Protein 1UHS (pdb70)

Secondary structure (DSSP, 8-state):
---------HHHHHHHHHHHHSS-SS--HHHHHHHHHHHT--HHHHHHHHHHHHHHHHHHH--------S--

Organism: Mus musculus (NCBI:txid10090)

Radius of gyration: 15.51 Å; Cα contacts (8 Å, |Δi|>4): 38; chains: 1; bounding box: 50×24×35 Å

Nearest PDB structures (foldseek):
  1uhs-assembly1_A  TM=8.152E-01  e=8.524E-10  Mus musculus
  2hi3-assembly1_A  TM=7.209E-01  e=2.298E-08  Mus musculus
  2lkx-assembly1_A  TM=7.425E-01  e=1.196E-03  Homo sapiens
  1x2m-assembly1_A  TM=6.448E-01  e=2.809E-03  Mus musculus
  1x2n-assembly1_A  TM=7.909E-01  e=9.095E-02  Homo sapiens

Sequence (72 aa):
GSEGAATMTEDQVEILEYNFNKVNKHPDPTTLCLIAAEAGLTEEQTQKWFKQRLAEWRRSEGLPSECRSVTDGSEGAATMTEDQVEILEYNFNKVNKHPDPTTLCLIAAEAGLTEEQTQKWFKQRLAEWRRSEGLPSECRSVTDGSEGAATMTEDQVEILEYNFNKVNKHPDPTTLCLIAAEAGLTEEQTQKWFKQRLAEWRRSEGLPSECRSVTDGSEGAATMTEDQVEILEYNFNKVNKHPDPTTLCLIAAEAGLTEEQTQKWFKQRLAEWRRSEGLPSECRSVTDGSEGAATMTEDQVEILEYNFNKVNKHPDPTTLCLIAAEAGLTEEQTQKWFKQRLAEWRRSEGLPSECRSVTDGSEGAATMTEDQVEILEYNFNKVNKHPDPTTLCLIAAEAGLTEEQTQKWFKQRLAEWRRSEGLPSECRSVTDGSEGAATMTEDQVEILEYNFNKVNKHPDPTTLCLIAAEAGLTEEQTQKWFKQRLAEWRRSEGLPSECRSVTDGSEGAATMTEDQVEILEYNFNKVNKHPDPTTLCLIAAEAGLTEEQTQKWFKQRLAEWRRSEGLPSECRSVTDGSEGAATMTEDQVEILEYNFNKVNKHPDPTTLCLIAAEAGLTEEQTQKWFKQRLAEWRRSEGLPSECRSVTDGSEGAATMTEDQVEILEYNFNKVNKHPDPTTLCLIAAEAGLTEEQTQKWFKQRLAEWRRSEGLPSECRSVTDGSEGAATMTEDQVEILEYNFNKVNKHPDPTTLCLIAAEAGLTEEQTQKWFKQRLAEWRRSEGLPSECRSVTDGSEGAATMTEDQVEILEYNFNKVNKHPDPTTLCLIAAEAGLTEEQTQKWFKQRLAEWRRSEGLPSECRSVTDGSEGAATMTEDQVEILEYNFNKVNKHPDPTTLCLIAAEAGLTEEQTQKWFKQRLAEWRRSEGLPSECRSVTDGSEGAATMTEDQVEILEYNFNKVNKHPDPTTLCLIAAEAGLTEEQTQKWFKQRLAEWRRSEGLPSECRSVTDGSEGAATMTEDQVEILEYNFNKVNKHPDPTTLCLIAAEAGLTEEQTQKWFKQRLAEWRRSEGLPSECRSVTDGSEGAATMTEDQVEILEYNFNKVNKHPDPTTLCLIAAEAGLTEEQTQKWFKQRLAEWRRSEGLPSECRSVTDGSEGAATMTEDQVEILEYNFNKVNKHPDPTTLCLIAAEAGLTEEQTQKWFKQRLAEWRRSEGLPSECRSVTDGSEGAATMTEDQVEILEYNFNKVNKHPDPTTLCLIAAEAGLTEEQTQKWFKQRLAEWRRSEGLPSECRSVTDGSEGAATMTEDQVEILEYNFNKVNKHPDPTTLCLIAAEAGLTEEQTQKWFKQRLAEWRRSEGLPSECRSVTDGSEGAATMTEDQVEILEYNFNKVNKHPDPTTLCLIAAEAGLTEEQTQKWFKQRLAEWRRSEGLPSECRSVTD

CATH classification: 1.10.10.60

Solvent-accessible surface area: 6135 Å² total; per-residue (Å²): 140,122,147,87,76,93,129,73,80,116,99,32,44,105,47,0,68,127,17,7,92,131,69,48,59,138,18,74,100,100,38,11,60,118,2,6,87,118,22,57,25,81,72,123,83,0,99,110,28,7,144,125,106,11,68,125,63,100,211,97,122,46,103,124,88,189,86,232,60,162,127,162

Foldseek 3Di:
DDDDDDPADPLLCVLLVCCCPVPHLDDDLVVLCVSCVRSVHHSVVSVVVSVVVVVVVCVVVDDDDDDDDPPD

Structure (mmCIF, N/CA/C/O backbone):
data_1UHS
#
_entry.id   1UHS
#
loop_
_atom_site.group_PDB
_atom_site.id
_atom_site.type_symbol
_atom_site.label_atom_id
_atom_site.label_alt_id
_atom_site.label_comp_id
_atom_site.label_asym_id
_atom_site.label_entity_id
_atom_site.label_seq_id
_atom_site.pdbx_PDB_ins_code
_atom_site.Cartn_x
_atom_site.Cartn_y
_atom_site.Cartn_z
_atom_site.occupancy
_atom_site.B_iso_or_equiv
_atom_site.auth_seq_id
_atom_site.auth_comp_id
_atom_site.auth_asym_id
_atom_site.auth_atom_id
_atom_site.pdbx_PDB_model_num
ATOM 1 N N . GLY A 1 1 ? -21.015 -14.773 -11.040 1.00 0.00 1 GLY A N 1
ATOM 2 C CA . GLY A 1 1 ? -21.496 -15.262 -9.719 1.00 0.00 1 GLY A CA 1
ATOM 3 C C . GLY A 1 1 ? -20.795 -14.582 -8.559 1.00 0.00 1 GLY A C 1
ATOM 4 O O . GLY A 1 1 ? -21.319 -13.629 -7.982 1.00 0.00 1 GLY A O 1
ATOM 10 N N . SER A 1 2 ? -19.609 -15.074 -8.217 1.00 0.00 2 SER A N 1
ATOM 11 C CA . SER A 1 2 ? -18.835 -14.507 -7.118 1.00 0.00 2 SER A CA 1
ATOM 12 C C . SER A 1 2 ? -17.512 -13.939 -7.621 1.00 0.00 2 SER A C 1
ATOM 13 O O . SER A 1 2 ? -16.661 -14.672 -8.124 1.00 0.00 2 SER A O 1
ATOM 21 N N . GLU A 1 3 ? -17.347 -12.627 -7.483 1.00 0.00 3 GLU A N 1
ATOM 22 C CA . GLU A 1 3 ? -16.128 -11.961 -7.924 1.00 0.00 3 GLU A CA 1
ATOM 23 C C . GLU A 1 3 ? -15.151 -11.789 -6.765 1.00 0.00 3 GLU A C 1
ATOM 24 O O . GLU A 1 3 ? -13.969 -12.113 -6.883 1.00 0.00 3 GLU A O 1
ATOM 36 N N . GLY A 1 4 ? -15.651 -11.278 -5.645 1.00 0.00 4 GLY A N 1
ATOM 37 C CA . GLY A 1 4 ? -14.809 -11.073 -4.482 1.00 0.00 4 GLY A CA 1
ATOM 38 C C . GLY A 1 4 ? -13.911 -9.859 -4.624 1.00 0.00 4 GLY A C 1
ATOM 39 O O . GLY A 1 4 ? -12.776 -9.861 -4.150 1.00 0.00 4 GLY A O 1
ATOM 43 N N . ALA A 1 5 ? -14.422 -8.822 -5.278 1.00 0.00 5 ALA A N 1
ATOM 44 C CA . ALA A 1 5 ? -13.659 -7.596 -5.482 1.00 0.00 5 ALA A CA 1
ATOM 45 C C . ALA A 1 5 ? -14.258 -6.439 -4.690 1.00 0.00 5 ALA A C 1
ATOM 46 O O . ALA A 1 5 ? -15.439 -6.124 -4.829 1.00 0.00 5 ALA A O 1
ATOM 53 N N . ALA A 1 6 ? -13.434 -5.809 -3.859 1.00 0.00 6 ALA A N 1
ATOM 54 C CA . ALA A 1 6 ? -13.881 -4.687 -3.043 1.00 0.00 6 ALA A CA 1
ATOM 55 C C . ALA A 1 6 ? -13.060 -3.435 -3.335 1.00 0.00 6 ALA A C 1
ATOM 56 O O . ALA A 1 6 ? -11.847 -3.508 -3.534 1.00 0.00 6 ALA A O 1
ATOM 63 N N . THR A 1 7 ? -13.728 -2.287 -3.357 1.00 0.00 7 THR A N 1
ATOM 64 C CA . THR A 1 7 ? -13.060 -1.018 -3.622 1.00 0.00 7 THR A CA 1
ATOM 65 C C . THR A 1 7 ? -12.742 -0.288 -2.323 1.00 0.00 7 THR A C 1
ATOM 66 O O . THR A 1 7 ? -13.522 -0.325 -1.371 1.00 0.00 7 THR A O 1
ATOM 77 N N . MET A 1 8 ? -11.592 0.377 -2.289 1.00 0.00 8 MET A N 1
ATOM 78 C CA . MET A 1 8 ? -11.170 1.117 -1.107 1.00 0.00 8 MET A CA 1
ATOM 79 C C . MET A 1 8 ? -11.753 2.526 -1.109 1.00 0.00 8 MET A C 1
ATOM 80 O O . MET A 1 8 ? -12.388 2.945 -2.077 1.00 0.00 8 MET A O 1
ATOM 94 N N . THR A 1 9 ? -11.533 3.255 -0.019 1.00 0.00 9 THR A N 1
ATOM 95 C CA . THR A 1 9 ? -12.037 4.619 0.104 1.00 0.00 9 THR A CA 1
ATOM 96 C C . THR A 1 9 ? -10.909 5.585 0.453 1.00 0.00 9 THR A C 1
ATOM 97 O O . THR A 1 9 ? -9.761 5.177 0.630 1.00 0.00 9 THR A O 1
ATOM 108 N N . GLU A 1 10 ? -11.244 6.867 0.548 1.00 0.00 10 GLU A N 1
ATOM 109 C CA . GLU A 1 10 ? -10.261 7.892 0.875 1.00 0.00 10 GLU A CA 1
ATOM 110 C C . GLU A 1 10 ? -9.774 7.745 2.314 1.00 0.00 10 GLU A C 1
ATOM 111 O O . GLU A 1 10 ? -8.630 8.069 2.629 1.00 0.00 10 GLU A O 1
ATOM 123 N N . ASP A 1 11 ? -10.652 7.254 3.183 1.00 0.00 11 ASP A N 1
ATOM 124 C CA . ASP A 1 11 ? -10.311 7.065 4.589 1.00 0.00 11 ASP A CA 1
ATOM 125 C C . ASP A 1 11 ? -9.182 6.049 4.742 1.00 0.00 11 ASP A C 1
ATOM 126 O O . ASP A 1 11 ? -8.262 6.245 5.536 1.00 0.00 11 ASP A O 1
ATOM 135 N N . GLN A 1 12 ? -9.262 4.964 3.979 1.00 0.00 12 GLN A N 1
ATOM 136 C CA . GLN A 1 12 ? -8.247 3.918 4.030 1.00 0.00 12 GLN A CA 1
ATOM 137 C C . GLN A 1 12 ? -6.937 4.399 3.412 1.00 0.00 12 GLN A C 1
ATOM 138 O O . GLN A 1 12 ? -5.854 4.079 3.901 1.00 0.00 12 GLN A O 1
ATOM 152 N N . VAL A 1 13 ? -7.047 5.168 2.334 1.00 0.00 13 VAL A N 1
ATOM 153 C CA . VAL A 1 13 ? -5.873 5.693 1.648 1.00 0.00 13 VAL A CA 1
ATOM 154 C C . VAL A 1 13 ? -5.163 6.747 2.493 1.00 0.00 13 VAL A C 1
ATOM 155 O O . VAL A 1 13 ? -3.957 6.948 2.365 1.00 0.00 13 VAL A O 1
ATOM 168 N N . GLU A 1 14 ? -5.921 7.418 3.356 1.00 0.00 14 GLU A N 1
ATOM 169 C CA . GLU A 1 14 ? -5.362 8.452 4.220 1.00 0.00 14 GLU A CA 1
ATOM 170 C C . GLU A 1 14 ? -4.610 7.836 5.395 1.00 0.00 14 GLU A C 1
ATOM 171 O O . GLU A 1 14 ? -3.640 8.408 5.892 1.00 0.00 14 GLU A O 1
ATOM 183 N N . ILE A 1 15 ? -5.066 6.668 5.837 1.00 0.00 15 ILE A N 1
ATOM 184 C CA . ILE A 1 15 ? -4.437 5.977 6.957 1.00 0.00 15 ILE A CA 1
ATOM 185 C C . ILE A 1 15 ? -3.303 5.073 6.480 1.00 0.00 15 ILE A C 1
ATOM 186 O O . ILE A 1 15 ? -2.233 5.031 7.087 1.00 0.00 15 ILE A O 1
ATOM 202 N N . LEU A 1 16 ? -3.547 4.350 5.392 1.00 0.00 16 LEU A N 1
ATOM 203 C CA . LEU A 1 16 ? -2.546 3.446 4.837 1.00 0.00 16 LEU A CA 1
ATOM 204 C C . LEU A 1 16 ? -1.298 4.209 4.406 1.00 0.00 16 LEU A C 1
ATOM 205 O O . LEU A 1 16 ? -0.192 3.670 4.426 1.00 0.00 16 LEU A O 1
ATOM 221 N N . GLU A 1 17 ? -1.483 5.465 4.016 1.00 0.00 17 GLU A N 1
ATOM 222 C CA . GLU A 1 17 ? -0.371 6.301 3.579 1.00 0.00 17 GLU A CA 1
ATOM 223 C C . GLU A 1 17 ? 0.429 6.809 4.774 1.00 0.00 17 GLU A C 1
ATOM 224 O O . GLU A 1 17 ? 1.653 6.930 4.709 1.00 0.00 17 GLU A O 1
ATOM 236 N N . TYR A 1 18 ? -0.269 7.105 5.866 1.00 0.00 18 TYR A N 1
ATOM 237 C CA . TYR A 1 18 ? 0.377 7.600 7.076 1.00 0.00 18 TYR A CA 1
ATOM 238 C C . TYR A 1 18 ? 1.279 6.532 7.685 1.00 0.00 18 TYR A C 1
ATOM 239 O O . TYR A 1 18 ? 2.274 6.846 8.339 1.00 0.00 18 TYR A O 1
ATOM 257 N N . ASN A 1 19 ? 0.927 5.268 7.467 1.00 0.00 19 ASN A N 1
ATOM 258 C CA . ASN A 1 19 ? 1.707 4.155 7.995 1.00 0.00 19 ASN A CA 1
ATOM 259 C C . ASN A 1 19 ? 2.695 3.636 6.953 1.00 0.00 19 ASN A C 1
ATOM 260 O O . ASN A 1 19 ? 3.077 2.466 6.977 1.00 0.00 19 ASN A O 1
ATOM 271 N N . PHE A 1 20 ? 3.104 4.511 6.040 1.00 0.00 20 PHE A N 1
ATOM 272 C CA . PHE A 1 20 ? 4.046 4.138 4.992 1.00 0.00 20 PHE A CA 1
ATOM 273 C C . PHE A 1 20 ? 5.222 5.110 4.942 1.00 0.00 20 PHE A C 1
ATOM 274 O O . PHE A 1 20 ? 6.367 4.702 4.743 1.00 0.00 20 PHE A O 1
ATOM 291 N N . ASN A 1 21 ? 4.934 6.395 5.120 1.00 0.00 21 ASN A N 1
ATOM 292 C CA . ASN A 1 21 ? 5.970 7.422 5.091 1.00 0.00 21 ASN A CA 1
ATOM 293 C C . ASN A 1 21 ? 6.306 7.906 6.498 1.00 0.00 21 ASN A C 1
ATOM 294 O O . ASN A 1 21 ? 7.433 8.322 6.767 1.00 0.00 21 ASN A O 1
ATOM 305 N N . LYS A 1 22 ? 5.322 7.854 7.391 1.00 0.00 22 LYS A N 1
ATOM 306 C CA . LYS A 1 22 ? 5.519 8.293 8.769 1.00 0.00 22 LYS A CA 1
ATOM 307 C C . LYS A 1 22 ? 5.668 7.103 9.713 1.00 0.00 22 LYS A C 1
ATOM 308 O O . LYS A 1 22 ? 5.353 7.200 10.899 1.00 0.00 22 LYS A O 1
ATOM 327 N N . VAL A 1 23 ? 6.152 5.984 9.183 1.00 0.00 23 VAL A N 1
ATOM 328 C CA . VAL A 1 23 ? 6.342 4.782 9.987 1.00 0.00 23 VAL A CA 1
ATOM 329 C C . VAL A 1 23 ? 7.414 3.880 9.383 1.00 0.00 23 VAL A C 1
ATOM 330 O O . VAL A 1 23 ? 8.509 3.750 9.930 1.00 0.00 23 VAL A O 1
ATOM 343 N N . ASN A 1 24 ? 7.093 3.257 8.253 1.00 0.00 24 ASN A N 1
ATOM 344 C CA . ASN A 1 24 ? 8.030 2.367 7.578 1.00 0.00 24 ASN A CA 1
ATOM 345 C C . ASN A 1 24 ? 7.431 1.830 6.282 1.00 0.00 24 ASN A C 1
ATOM 346 O O . ASN A 1 24 ? 6.320 2.196 5.902 1.00 0.00 24 ASN A O 1
ATOM 357 N N . LYS A 1 25 ? 8.177 0.959 5.608 1.00 0.00 25 LYS A N 1
ATOM 358 C CA . LYS A 1 25 ? 7.719 0.372 4.354 1.00 0.00 25 LYS A CA 1
ATOM 359 C C . LYS A 1 25 ? 7.498 -1.131 4.506 1.00 0.00 25 LYS A C 1
ATOM 360 O O . LYS A 1 25 ? 6.576 -1.695 3.919 1.00 0.00 25 LYS A O 1
ATOM 379 N N . HIS A 1 26 ? 8.350 -1.771 5.300 1.00 0.00 26 HIS A N 1
ATOM 380 C CA . HIS A 1 26 ? 8.248 -3.207 5.533 1.00 0.00 26 HIS A CA 1
ATOM 381 C C . HIS A 1 26 ? 7.985 -3.501 7.008 1.00 0.00 26 HIS A C 1
ATOM 382 O O . HIS A 1 26 ? 8.805 -4.124 7.684 1.00 0.00 26 HIS A O 1
ATOM 397 N N . PRO A 1 27 ? 6.831 -3.050 7.531 1.00 0.00 27 PRO A N 1
ATOM 398 C CA . PRO A 1 27 ? 6.463 -3.265 8.935 1.00 0.00 27 PRO A CA 1
ATOM 399 C C . PRO A 1 27 ? 6.140 -4.725 9.234 1.00 0.00 27 PRO A C 1
ATOM 400 O O . PRO A 1 27 ? 5.542 -5.421 8.412 1.00 0.00 27 PRO A O 1
ATOM 411 N N . ASP A 1 28 ? 6.540 -5.182 10.415 1.00 0.00 28 ASP A N 1
ATOM 412 C CA . ASP A 1 28 ? 6.293 -6.560 10.826 1.00 0.00 28 ASP A CA 1
ATOM 413 C C . ASP A 1 28 ? 4.810 -6.791 11.098 1.00 0.00 28 ASP A C 1
ATOM 414 O O . ASP A 1 28 ? 4.047 -5.839 11.269 1.00 0.00 28 ASP A O 1
ATOM 423 N N . PRO A 1 29 ? 4.379 -8.063 11.140 1.00 0.00 29 PRO A N 1
ATOM 424 C CA . PRO A 1 29 ? 2.979 -8.411 11.392 1.00 0.00 29 PRO A CA 1
ATOM 425 C C . PRO A 1 29 ? 2.426 -7.725 12.637 1.00 0.00 29 PRO A C 1
ATOM 426 O O . PRO A 1 29 ? 1.220 -7.508 12.755 1.00 0.00 29 PRO A O 1
ATOM 437 N N . THR A 1 30 ? 3.315 -7.384 13.565 1.00 0.00 30 THR A N 1
ATOM 438 C CA . THR A 1 30 ? 2.915 -6.721 14.799 1.00 0.00 30 THR A CA 1
ATOM 439 C C . THR A 1 30 ? 2.371 -5.325 14.514 1.00 0.00 30 THR A C 1
ATOM 440 O O . THR A 1 30 ? 1.279 -4.970 14.960 1.00 0.00 30 THR A O 1
ATOM 451 N N . THR A 1 31 ? 3.138 -4.538 13.767 1.00 0.00 31 THR A N 1
ATOM 452 C CA . THR A 1 31 ? 2.733 -3.180 13.420 1.00 0.00 31 THR A CA 1
ATOM 453 C C . THR A 1 31 ? 1.637 -3.192 12.359 1.00 0.00 31 THR A C 1
ATOM 454 O O . THR A 1 31 ? 0.771 -2.319 12.337 1.00 0.00 31 THR A O 1
ATOM 465 N N . LEU A 1 32 ? 1.682 -4.189 11.481 1.00 0.00 32 LEU A N 1
ATOM 466 C CA . LEU A 1 32 ? 0.694 -4.315 10.416 1.00 0.00 32 LEU A CA 1
ATOM 467 C C . LEU A 1 32 ? -0.693 -4.589 10.990 1.00 0.00 32 LEU A C 1
ATOM 468 O O . LEU A 1 32 ? -1.697 -4.100 10.473 1.00 0.00 32 LEU A O 1
ATOM 484 N N . CYS A 1 33 ? -0.739 -5.375 12.061 1.00 0.00 33 CYS A N 1
ATOM 485 C CA . CYS A 1 33 ? -2.003 -5.715 12.705 1.00 0.00 33 CYS A CA 1
ATOM 486 C C . CYS A 1 33 ? -2.698 -4.464 13.234 1.00 0.00 33 CYS A C 1
ATOM 487 O O . CYS A 1 33 ? -3.922 -4.355 13.187 1.00 0.00 33 CYS A O 1
ATOM 495 N N . LEU A 1 34 ? -1.906 -3.523 13.739 1.00 0.00 34 LEU A N 1
ATOM 496 C CA . LEU A 1 34 ? -2.445 -2.279 14.278 1.00 0.00 34 LEU A CA 1
ATOM 497 C C . LEU A 1 34 ? -3.043 -1.419 13.169 1.00 0.00 34 LEU A C 1
ATOM 498 O O . LEU A 1 34 ? -4.067 -0.764 13.361 1.00 0.00 34 LEU A O 1
ATOM 514 N N . ILE A 1 35 ? -2.396 -1.427 12.007 1.00 0.00 35 ILE A N 1
ATOM 515 C CA . ILE A 1 35 ? -2.863 -0.647 10.867 1.00 0.00 35 ILE A CA 1
ATOM 516 C C . ILE A 1 35 ? -4.158 -1.222 10.304 1.00 0.00 35 ILE A C 1
ATOM 517 O O . ILE A 1 35 ? -5.039 -0.481 9.866 1.00 0.00 35 ILE A O 1
ATOM 533 N N . ALA A 1 36 ? -4.268 -2.546 10.316 1.00 0.00 36 ALA A N 1
ATOM 534 C CA . ALA A 1 36 ? -5.456 -3.219 9.805 1.00 0.00 36 ALA A CA 1
ATOM 535 C C . ALA A 1 36 ? -6.690 -2.849 10.620 1.00 0.00 36 ALA A C 1
ATOM 536 O O . ALA A 1 36 ? -7.721 -2.466 10.065 1.00 0.00 36 ALA A O 1
ATOM 543 N N . ALA A 1 37 ? -6.580 -2.967 11.939 1.00 0.00 37 ALA A N 1
ATOM 544 C CA . ALA A 1 37 ? -7.689 -2.646 12.830 1.00 0.00 37 ALA A CA 1
ATOM 545 C C . ALA A 1 37 ? -8.011 -1.155 12.793 1.00 0.00 37 ALA A C 1
ATOM 546 O O . ALA A 1 37 ? -9.157 -0.754 12.995 1.00 0.00 37 ALA A O 1
ATOM 553 N N . GLU A 1 38 ? -6.994 -0.340 12.534 1.00 0.00 38 GLU A N 1
ATOM 554 C CA . GLU A 1 38 ? -7.171 1.106 12.471 1.00 0.00 38 GLU A CA 1
ATOM 555 C C . GLU A 1 38 ? -8.096 1.493 11.321 1.00 0.00 38 GLU A C 1
ATOM 556 O O . GLU A 1 38 ? -9.221 1.945 11.541 1.00 0.00 38 GLU A O 1
ATOM 568 N N . ALA A 1 39 ? -7.617 1.314 10.095 1.00 0.00 39 ALA A N 1
ATOM 569 C CA . ALA A 1 39 ? -8.401 1.646 8.911 1.00 0.00 39 ALA A CA 1
ATOM 570 C C . ALA A 1 39 ? -9.609 0.725 8.777 1.00 0.00 39 ALA A C 1
ATOM 571 O O . ALA A 1 39 ? -10.663 1.134 8.292 1.00 0.00 39 ALA A O 1
ATOM 578 N N . GLY A 1 40 ? -9.447 -0.521 9.210 1.00 0.00 40 GLY A N 1
ATOM 579 C CA . GLY A 1 40 ? -10.533 -1.481 9.128 1.00 0.00 40 GLY A CA 1
ATOM 580 C C . GLY A 1 40 ? -10.272 -2.568 8.104 1.00 0.00 40 GLY A C 1
ATOM 581 O O . GLY A 1 40 ? -11.207 -3.157 7.562 1.00 0.00 40 GLY A O 1
ATOM 585 N N . LEU A 1 41 ? -8.996 -2.836 7.840 1.00 0.00 41 LEU A N 1
ATOM 586 C CA . LEU A 1 41 ? -8.615 -3.861 6.873 1.00 0.00 41 LEU A CA 1
ATOM 587 C C . LEU A 1 41 ? -7.973 -5.054 7.573 1.00 0.00 41 LEU A C 1
ATOM 588 O O . LEU A 1 41 ? -7.975 -5.142 8.801 1.00 0.00 41 LEU A O 1
ATOM 604 N N . THR A 1 42 ? -7.421 -5.970 6.784 1.00 0.00 42 THR A N 1
ATOM 605 C CA . THR A 1 42 ? -6.774 -7.157 7.327 1.00 0.00 42 THR A CA 1
ATOM 606 C C . THR A 1 42 ? -5.283 -7.159 7.005 1.00 0.00 42 THR A C 1
ATOM 607 O O . THR A 1 42 ? -4.833 -6.460 6.097 1.00 0.00 42 THR A O 1
ATOM 618 N N . GLU A 1 43 ? -4.522 -7.949 7.755 1.00 0.00 43 GLU A N 1
ATOM 619 C CA . GLU A 1 43 ? -3.080 -8.042 7.549 1.00 0.00 43 GLU A CA 1
ATOM 620 C C . GLU A 1 43 ? -2.760 -8.502 6.130 1.00 0.00 43 GLU A C 1
ATOM 621 O O . GLU A 1 43 ? -1.718 -8.155 5.575 1.00 0.00 43 GLU A O 1
ATOM 633 N N . GLU A 1 44 ? -3.663 -9.286 5.549 1.00 0.00 44 GLU A N 1
ATOM 634 C CA . GLU A 1 44 ? -3.476 -9.794 4.195 1.00 0.00 44 GLU A CA 1
ATOM 635 C C . GLU A 1 44 ? -3.684 -8.690 3.163 1.00 0.00 44 GLU A C 1
ATOM 636 O O . GLU A 1 44 ? -2.972 -8.621 2.161 1.00 0.00 44 GLU A O 1
ATOM 648 N N . GLN A 1 45 ? -4.665 -7.829 3.414 1.00 0.00 45 GLN A N 1
ATOM 649 C CA . GLN A 1 45 ? -4.969 -6.729 2.505 1.00 0.00 45 GLN A CA 1
ATOM 650 C C . GLN A 1 45 ? -3.954 -5.600 2.656 1.00 0.00 45 GLN A C 1
ATOM 651 O O . GLN A 1 45 ? -3.458 -5.062 1.665 1.00 0.00 45 GLN A O 1
ATOM 665 N N . THR A 1 46 ? -3.650 -5.245 3.899 1.00 0.00 46 THR A N 1
ATOM 666 C CA . THR A 1 46 ? -2.694 -4.179 4.179 1.00 0.00 46 THR A CA 1
ATOM 667 C C . THR A 1 46 ? -1.329 -4.495 3.577 1.00 0.00 46 THR A C 1
ATOM 668 O O . THR A 1 46 ? -0.578 -3.592 3.208 1.00 0.00 46 THR A O 1
ATOM 679 N N . GLN A 1 47 ? -1.013 -5.782 3.479 1.00 0.00 47 GLN A N 1
ATOM 680 C CA . GLN A 1 47 ? 0.262 -6.216 2.921 1.00 0.00 47 GLN A CA 1
ATOM 681 C C . GLN A 1 47 ? 0.327 -5.935 1.424 1.00 0.00 47 GLN A C 1
ATOM 682 O O . GLN A 1 47 ? 1.365 -5.522 0.905 1.00 0.00 47 GLN A O 1
ATOM 696 N N . LYS A 1 48 ? -0.786 -6.159 0.734 1.00 0.00 48 LYS A N 1
ATOM 697 C CA . LYS A 1 48 ? -0.854 -5.929 -0.704 1.00 0.00 48 LYS A CA 1
ATOM 698 C C . LYS A 1 48 ? -0.644 -4.455 -1.031 1.00 0.00 48 LYS A C 1
ATOM 699 O O . LYS A 1 48 ? 0.024 -4.114 -2.007 1.00 0.00 48 LYS A O 1
ATOM 718 N N . TRP A 1 49 ? -1.221 -3.583 -0.209 1.00 0.00 49 TRP A N 1
ATOM 719 C CA . TRP A 1 49 ? -1.096 -2.144 -0.411 1.00 0.00 49 TRP A CA 1
ATOM 720 C C . TRP A 1 49 ? 0.362 -1.708 -0.334 1.00 0.00 49 TRP A C 1
ATOM 721 O O . TRP A 1 49 ? 0.855 -0.996 -1.212 1.00 0.00 49 TRP A O 1
ATOM 742 N N . PHE A 1 50 ? 1.049 -2.134 0.720 1.00 0.00 50 PHE A N 1
ATOM 743 C CA . PHE A 1 50 ? 2.451 -1.786 0.912 1.00 0.00 50 PHE A CA 1
ATOM 744 C C . PHE A 1 50 ? 3.325 -2.423 -0.165 1.00 0.00 50 PHE A C 1
ATOM 745 O O . PHE A 1 50 ? 4.336 -1.854 -0.574 1.00 0.00 50 PHE A O 1
ATOM 762 N N . LYS A 1 51 ? 2.928 -3.607 -0.617 1.00 0.00 51 LYS A N 1
ATOM 763 C CA . LYS A 1 51 ? 3.676 -4.322 -1.646 1.00 0.00 51 LYS A CA 1
ATOM 764 C C . LYS A 1 51 ? 3.583 -3.603 -2.988 1.00 0.00 51 LYS A C 1
ATOM 765 O O . LYS A 1 51 ? 4.588 -3.417 -3.674 1.00 0.00 51 LYS A O 1
ATOM 784 N N . GLN A 1 52 ? 2.371 -3.203 -3.358 1.00 0.00 52 GLN A N 1
ATOM 785 C CA . GLN A 1 52 ? 2.148 -2.506 -4.620 1.00 0.00 52 GLN A CA 1
ATOM 786 C C . GLN A 1 52 ? 2.701 -1.085 -4.563 1.00 0.00 52 GLN A C 1
ATOM 787 O O . GLN A 1 52 ? 3.398 -0.643 -5.476 1.00 0.00 52 GLN A O 1
ATOM 801 N N . ARG A 1 53 ? 2.383 -0.373 -3.486 1.00 0.00 53 ARG A N 1
ATOM 802 C CA . ARG A 1 53 ? 2.847 0.998 -3.312 1.00 0.00 53 ARG A CA 1
ATOM 803 C C . ARG A 1 53 ? 4.372 1.063 -3.307 1.00 0.00 53 ARG A C 1
ATOM 804 O O . ARG A 1 53 ? 4.962 2.047 -3.750 1.00 0.00 53 ARG A O 1
ATOM 825 N N . LEU A 1 54 ? 5.002 0.007 -2.801 1.00 0.00 54 LEU A N 1
ATOM 826 C CA . LEU A 1 54 ? 6.457 -0.055 -2.739 1.00 0.00 54 LEU A CA 1
ATOM 827 C C . LEU A 1 54 ? 7.066 -0.025 -4.138 1.00 0.00 54 LEU A C 1
ATOM 828 O O . LEU A 1 54 ? 8.143 0.532 -4.345 1.00 0.00 54 LEU A O 1
ATOM 844 N N . ALA A 1 55 ? 6.367 -0.627 -5.095 1.00 0.00 55 ALA A N 1
ATOM 845 C CA . ALA A 1 55 ? 6.839 -0.671 -6.474 1.00 0.00 55 ALA A CA 1
ATOM 846 C C . ALA A 1 55 ? 7.039 0.734 -7.034 1.00 0.00 55 ALA A C 1
ATOM 847 O O . ALA A 1 55 ? 7.884 0.952 -7.902 1.00 0.00 55 ALA A O 1
ATOM 854 N N . GLU A 1 56 ? 6.257 1.686 -6.533 1.00 0.00 56 GLU A N 1
ATOM 855 C CA . GLU A 1 56 ? 6.350 3.070 -6.985 1.00 0.00 56 GLU A CA 1
ATOM 856 C C . GLU A 1 56 ? 7.405 3.832 -6.190 1.00 0.00 56 GLU A C 1
ATOM 857 O O . GLU A 1 56 ? 8.137 4.655 -6.741 1.00 0.00 56 GLU A O 1
ATOM 869 N N . TRP A 1 57 ? 7.478 3.554 -4.893 1.00 0.00 57 TRP A N 1
ATOM 870 C CA . TRP A 1 57 ? 8.444 4.213 -4.022 1.00 0.00 57 TRP A CA 1
ATOM 871 C C . TRP A 1 57 ? 9.870 3.943 -4.489 1.00 0.00 57 TRP A C 1
ATOM 872 O O . TRP A 1 57 ? 10.720 4.834 -4.471 1.00 0.00 57 TRP A O 1
ATOM 893 N N . ARG A 1 58 ? 10.127 2.707 -4.904 1.00 0.00 58 ARG A N 1
ATOM 894 C CA . ARG A 1 58 ? 11.451 2.318 -5.375 1.00 0.00 58 ARG A CA 1
ATOM 895 C C . ARG A 1 58 ? 11.874 3.163 -6.572 1.00 0.00 58 ARG A C 1
ATOM 896 O O . ARG A 1 58 ? 13.060 3.424 -6.772 1.00 0.00 58 ARG A O 1
ATOM 917 N N . ARG A 1 59 ? 10.896 3.591 -7.363 1.00 0.00 59 ARG A N 1
ATOM 918 C CA . ARG A 1 59 ? 11.169 4.410 -8.539 1.00 0.00 59 ARG A CA 1
ATOM 919 C C . ARG A 1 59 ? 11.408 5.863 -8.145 1.00 0.00 59 ARG A C 1
ATOM 920 O O . ARG A 1 59 ? 12.171 6.576 -8.798 1.00 0.00 59 ARG A O 1
ATOM 941 N N . SER A 1 60 ? 10.751 6.298 -7.075 1.00 0.00 60 SER A N 1
ATOM 942 C CA . SER A 1 60 ? 10.893 7.667 -6.594 1.00 0.00 60 SER A CA 1
ATOM 943 C C . SER A 1 60 ? 12.248 7.870 -5.926 1.00 0.00 60 SER A C 1
ATOM 944 O O . SER A 1 60 ? 13.066 8.668 -6.386 1.00 0.00 60 SER A O 1
ATOM 952 N N . GLU A 1 61 ? 12.481 7.143 -4.838 1.00 0.00 61 GLU A N 1
ATOM 953 C CA . GLU A 1 61 ? 13.738 7.242 -4.106 1.00 0.00 61 GLU A CA 1
ATOM 954 C C . GLU A 1 61 ? 14.916 6.855 -4.995 1.00 0.00 61 GLU A C 1
ATOM 955 O O . GLU A 1 61 ? 15.892 7.597 -5.110 1.00 0.00 61 GLU A O 1
ATOM 967 N N . GLY A 1 62 ? 14.818 5.687 -5.622 1.00 0.00 62 GLY A N 1
ATOM 968 C CA . GLY A 1 62 ? 15.880 5.220 -6.492 1.00 0.00 62 GLY A CA 1
ATOM 969 C C . GLY A 1 62 ? 16.645 4.052 -5.899 1.00 0.00 62 GLY A C 1
ATOM 970 O O . GLY A 1 62 ? 17.180 4.149 -4.795 1.00 0.00 62 GLY A O 1
ATOM 974 N N . LEU A 1 63 ? 16.694 2.946 -6.634 1.00 0.00 63 LEU A N 1
ATOM 975 C CA . LEU A 1 63 ? 17.398 1.754 -6.174 1.00 0.00 63 LEU A CA 1
ATOM 976 C C . LEU A 1 63 ? 18.025 1.004 -7.348 1.00 0.00 63 LEU A C 1
ATOM 977 O O . LEU A 1 63 ? 17.653 1.218 -8.501 1.00 0.00 63 LEU A O 1
ATOM 993 N N . PRO A 1 64 ? 18.989 0.111 -7.066 1.00 0.00 64 PRO A N 1
ATOM 994 C CA . PRO A 1 64 ? 19.668 -0.672 -8.105 1.00 0.00 64 PRO A CA 1
ATOM 995 C C . PRO A 1 64 ? 18.747 -1.707 -8.743 1.00 0.00 64 PRO A C 1
ATOM 996 O O . PRO A 1 64 ? 17.533 -1.679 -8.545 1.00 0.00 64 PRO A O 1
ATOM 1007 N N . SER A 1 65 ? 19.335 -2.621 -9.510 1.00 0.00 65 SER A N 1
ATOM 1008 C CA . SER A 1 65 ? 18.568 -3.666 -10.177 1.00 0.00 65 SER A CA 1
ATOM 1009 C C . SER A 1 65 ? 19.207 -5.034 -9.958 1.00 0.00 65 SER A C 1
ATOM 1010 O O . SER A 1 65 ? 20.430 -5.165 -9.956 1.00 0.00 65 SER A O 1
ATOM 1018 N N . GLU A 1 66 ? 18.370 -6.050 -9.775 1.00 0.00 66 GLU A N 1
ATOM 1019 C CA . GLU A 1 66 ? 18.853 -7.408 -9.555 1.00 0.00 66 GLU A CA 1
ATOM 1020 C C . GLU A 1 66 ? 18.822 -8.211 -10.851 1.00 0.00 66 GLU A C 1
ATOM 1021 O O . GLU A 1 66 ? 17.921 -9.019 -11.071 1.00 0.00 66 GLU A O 1
ATOM 1033 N N . CYS A 1 67 ? 19.814 -7.983 -11.706 1.00 0.00 67 CYS A N 1
ATOM 1034 C CA . CYS A 1 67 ? 19.900 -8.685 -12.982 1.00 0.00 67 CYS A CA 1
ATOM 1035 C C . CYS A 1 67 ? 21.354 -8.926 -13.374 1.00 0.00 67 CYS A C 1
ATOM 1036 O O . CYS A 1 67 ? 22.105 -7.982 -13.622 1.00 0.00 67 CYS A O 1
ATOM 1044 N N . ARG A 1 68 ? 21.746 -10.195 -13.428 1.00 0.00 68 ARG A N 1
ATOM 1045 C CA . ARG A 1 68 ? 23.111 -10.560 -13.790 1.00 0.00 68 ARG A CA 1
ATOM 1046 C C . ARG A 1 68 ? 23.262 -10.663 -15.304 1.00 0.00 68 ARG A C 1
ATOM 1047 O O . ARG A 1 68 ? 22.615 -11.490 -15.947 1.00 0.00 68 ARG A O 1
ATOM 1068 N N . SER A 1 69 ? 24.120 -9.819 -15.867 1.00 0.00 69 SER A N 1
ATOM 1069 C CA . SER A 1 69 ? 24.356 -9.816 -17.306 1.00 0.00 69 SER A CA 1
ATOM 1070 C C . SER A 1 69 ? 25.839 -10.006 -17.614 1.00 0.00 69 SER A C 1
ATOM 1071 O O . SER A 1 69 ? 26.700 -9.667 -16.803 1.00 0.00 69 SER A O 1
ATOM 1079 N N . VAL A 1 70 ? 26.128 -10.550 -18.792 1.00 0.00 70 VAL A N 1
ATOM 1080 C CA . VAL A 1 70 ? 27.506 -10.784 -19.208 1.00 0.00 70 VAL A CA 1
ATOM 1081 C C . VAL A 1 70 ? 28.211 -9.474 -19.542 1.00 0.00 70 VAL A C 1
ATOM 1082 O O . VAL A 1 70 ? 29.422 -9.347 -19.364 1.00 0.00 70 VAL A O 1
ATOM 1095 N N . THR A 1 71 ? 27.445 -8.503 -20.027 1.00 0.00 71 THR A N 1
ATOM 1096 C CA . THR A 1 71 ? 27.998 -7.201 -20.385 1.00 0.00 71 THR A CA 1
ATOM 1097 C C . THR A 1 71 ? 27.784 -6.192 -19.264 1.00 0.00 71 THR A C 1
ATOM 1098 O O . THR A 1 71 ? 28.719 -5.514 -18.836 1.00 0.00 71 THR A O 1
ATOM 1109 N N . ASP A 1 72 ? 26.545 -6.096 -18.789 1.00 0.00 72 ASP A N 1
ATOM 1110 C CA . ASP A 1 72 ? 26.207 -5.169 -17.715 1.00 0.00 72 ASP A CA 1
ATOM 1111 C C . ASP A 1 72 ? 26.373 -5.833 -16.352 1.00 0.00 72 ASP A C 1
ATOM 1112 O O . ASP A 1 72 ? 25.425 -6.512 -15.906 1.00 0.00 72 ASP A O 1
ATOM 1122 N N . GLY A 1 1 ? -26.527 7.071 -10.968 1.00 0.00 1 GLY A N 2
ATOM 1123 C CA . GLY A 1 1 ? -25.443 7.685 -11.782 1.00 0.00 1 GLY A CA 2
ATOM 1124 C C . GLY A 1 1 ? -24.245 6.770 -11.940 1.00 0.00 1 GLY A C 2
ATOM 1125 O O . GLY A 1 1 ? -24.249 5.642 -11.449 1.00 0.00 1 GLY A O 2
ATOM 1131 N N . SER A 1 2 ? -23.216 7.257 -12.626 1.00 0.00 2 SER A N 2
ATOM 1132 C CA . SER A 1 2 ? -22.006 6.475 -12.848 1.00 0.00 2 SER A CA 2
ATOM 1133 C C . SER A 1 2 ? -21.037 6.630 -11.681 1.00 0.00 2 SER A C 2
ATOM 1134 O O . SER A 1 2 ? -21.009 7.667 -11.019 1.00 0.00 2 SER A O 2
ATOM 1142 N N . GLU A 1 3 ? -20.244 5.592 -11.435 1.00 0.00 3 GLU A N 2
ATOM 1143 C CA . GLU A 1 3 ? -19.272 5.614 -10.347 1.00 0.00 3 GLU A CA 2
ATOM 1144 C C . GLU A 1 3 ? -19.966 5.803 -9.002 1.00 0.00 3 GLU A C 2
ATOM 1145 O O . GLU A 1 3 ? -20.140 6.929 -8.536 1.00 0.00 3 GLU A O 2
ATOM 1157 N N . GLY A 1 4 ? -20.360 4.696 -8.384 1.00 0.00 4 GLY A N 2
ATOM 1158 C CA . GLY A 1 4 ? -21.031 4.762 -7.098 1.00 0.00 4 GLY A CA 2
ATOM 1159 C C . GLY A 1 4 ? -20.144 4.302 -5.957 1.00 0.00 4 GLY A C 2
ATOM 1160 O O . GLY A 1 4 ? -19.538 5.120 -5.266 1.00 0.00 4 GLY A O 2
ATOM 1164 N N . ALA A 1 5 ? -20.069 2.990 -5.760 1.00 0.00 5 ALA A N 2
ATOM 1165 C CA . ALA A 1 5 ? -19.251 2.423 -4.695 1.00 0.00 5 ALA A CA 2
ATOM 1166 C C . ALA A 1 5 ? -17.901 1.955 -5.230 1.00 0.00 5 ALA A C 2
ATOM 1167 O O . ALA A 1 5 ? -17.808 1.440 -6.343 1.00 0.00 5 ALA A O 2
ATOM 1174 N N . ALA A 1 6 ? -16.858 2.139 -4.427 1.00 0.00 6 ALA A N 2
ATOM 1175 C CA . ALA A 1 6 ? -15.513 1.735 -4.819 1.00 0.00 6 ALA A CA 2
ATOM 1176 C C . ALA A 1 6 ? -15.019 0.570 -3.967 1.00 0.00 6 ALA A C 2
ATOM 1177 O O . ALA A 1 6 ? -15.754 0.044 -3.131 1.00 0.00 6 ALA A O 2
ATOM 1184 N N . THR A 1 7 ? -13.770 0.172 -4.185 1.00 0.00 7 THR A N 2
ATOM 1185 C CA . THR A 1 7 ? -13.178 -0.931 -3.437 1.00 0.00 7 THR A CA 2
ATOM 1186 C C . THR A 1 7 ? -12.709 -0.468 -2.062 1.00 0.00 7 THR A C 2
ATOM 1187 O O . THR A 1 7 ? -12.781 -1.215 -1.086 1.00 0.00 7 THR A O 2
ATOM 1198 N N . MET A 1 8 ? -12.230 0.771 -1.992 1.00 0.00 8 MET A N 2
ATOM 1199 C CA . MET A 1 8 ? -11.749 1.333 -0.736 1.00 0.00 8 MET A CA 2
ATOM 1200 C C . MET A 1 8 ? -12.227 2.772 -0.567 1.00 0.00 8 MET A C 2
ATOM 1201 O O . MET A 1 8 ? -12.902 3.320 -1.439 1.00 0.00 8 MET A O 2
ATOM 1215 N N . THR A 1 9 ? -11.871 3.380 0.561 1.00 0.00 9 THR A N 2
ATOM 1216 C CA . THR A 1 9 ? -12.263 4.755 0.845 1.00 0.00 9 THR A CA 2
ATOM 1217 C C . THR A 1 9 ? -11.055 5.592 1.251 1.00 0.00 9 THR A C 2
ATOM 1218 O O . THR A 1 9 ? -9.947 5.074 1.390 1.00 0.00 9 THR A O 2
ATOM 1229 N N . GLU A 1 10 ? -11.276 6.890 1.438 1.00 0.00 10 GLU A N 2
ATOM 1230 C CA . GLU A 1 10 ? -10.204 7.799 1.827 1.00 0.00 10 GLU A CA 2
ATOM 1231 C C . GLU A 1 10 ? -9.656 7.439 3.204 1.00 0.00 10 GLU A C 2
ATOM 1232 O O . GLU A 1 10 ? -8.476 7.645 3.486 1.00 0.00 10 GLU A O 2
ATOM 1244 N N . ASP A 1 11 ? -10.521 6.902 4.058 1.00 0.00 11 ASP A N 2
ATOM 1245 C CA . ASP A 1 11 ? -10.122 6.515 5.406 1.00 0.00 11 ASP A CA 2
ATOM 1246 C C . ASP A 1 11 ? -9.081 5.400 5.367 1.00 0.00 11 ASP A C 2
ATOM 1247 O O . ASP A 1 11 ? -8.215 5.316 6.237 1.00 0.00 11 ASP A O 2
ATOM 1256 N N . GLN A 1 12 ? -9.173 4.546 4.353 1.00 0.00 12 GLN A N 2
ATOM 1257 C CA . GLN A 1 12 ? -8.239 3.437 4.201 1.00 0.00 12 GLN A CA 2
ATOM 1258 C C . GLN A 1 12 ? -6.953 3.898 3.523 1.00 0.00 12 GLN A C 2
ATOM 1259 O O . GLN A 1 12 ? -5.859 3.460 3.882 1.00 0.00 12 GLN A O 2
ATOM 1273 N N . VAL A 1 13 ? -7.091 4.784 2.544 1.00 0.00 13 VAL A N 2
ATOM 1274 C CA . VAL A 1 13 ? -5.940 5.306 1.816 1.00 0.00 13 VAL A CA 2
ATOM 1275 C C . VAL A 1 13 ? -5.183 6.336 2.647 1.00 0.00 13 VAL A C 2
ATOM 1276 O O . VAL A 1 13 ? -3.969 6.486 2.511 1.00 0.00 13 VAL A O 2
ATOM 1289 N N . GLU A 1 14 ? -5.908 7.045 3.507 1.00 0.00 14 GLU A N 2
ATOM 1290 C CA . GLU A 1 14 ? -5.303 8.061 4.361 1.00 0.00 14 GLU A CA 2
ATOM 1291 C C . GLU A 1 14 ? -4.414 7.422 5.423 1.00 0.00 14 GLU A C 2
ATOM 1292 O O . GLU A 1 14 ? -3.287 7.862 5.651 1.00 0.00 14 GLU A O 2
ATOM 1304 N N . ILE A 1 15 ? -4.929 6.381 6.070 1.00 0.00 15 ILE A N 2
ATOM 1305 C CA . ILE A 1 15 ? -4.183 5.681 7.109 1.00 0.00 15 ILE A CA 2
ATOM 1306 C C . ILE A 1 15 ? -3.104 4.789 6.504 1.00 0.00 15 ILE A C 2
ATOM 1307 O O . ILE A 1 15 ? -2.053 4.572 7.107 1.00 0.00 15 ILE A O 2
ATOM 1323 N N . LEU A 1 16 ? -3.371 4.272 5.309 1.00 0.00 16 LEU A N 2
ATOM 1324 C CA . LEU A 1 16 ? -2.424 3.402 4.623 1.00 0.00 16 LEU A CA 2
ATOM 1325 C C . LEU A 1 16 ? -1.189 4.181 4.181 1.00 0.00 16 LEU A C 2
ATOM 1326 O O . LEU A 1 16 ? -0.063 3.699 4.305 1.00 0.00 16 LEU A O 2
ATOM 1342 N N . GLU A 1 17 ? -1.407 5.385 3.666 1.00 0.00 17 GLU A N 2
ATOM 1343 C CA . GLU A 1 17 ? -0.310 6.230 3.205 1.00 0.00 17 GLU A CA 2
ATOM 1344 C C . GLU A 1 17 ? 0.378 6.918 4.379 1.00 0.00 17 GLU A C 2
ATOM 1345 O O . GLU A 1 17 ? 1.578 7.195 4.333 1.00 0.00 17 GLU A O 2
ATOM 1357 N N . TYR A 1 18 ? -0.387 7.194 5.430 1.00 0.00 18 TYR A N 2
ATOM 1358 C CA . TYR A 1 18 ? 0.151 7.852 6.616 1.00 0.00 18 TYR A CA 2
ATOM 1359 C C . TYR A 1 18 ? 1.118 6.934 7.357 1.00 0.00 18 TYR A C 2
ATOM 1360 O O . TYR A 1 18 ? 2.111 7.392 7.921 1.00 0.00 18 TYR A O 2
ATOM 1378 N N . ASN A 1 19 ? 0.821 5.639 7.354 1.00 0.00 19 ASN A N 2
ATOM 1379 C CA . ASN A 1 19 ? 1.668 4.661 8.028 1.00 0.00 19 ASN A CA 2
ATOM 1380 C C . ASN A 1 19 ? 2.658 4.028 7.053 1.00 0.00 19 ASN A C 2
ATOM 1381 O O . ASN A 1 19 ? 3.158 2.927 7.291 1.00 0.00 19 ASN A O 2
ATOM 1392 N N . PHE A 1 20 ? 2.937 4.724 5.955 1.00 0.00 20 PHE A N 2
ATOM 1393 C CA . PHE A 1 20 ? 3.866 4.224 4.949 1.00 0.00 20 PHE A CA 2
ATOM 1394 C C . PHE A 1 20 ? 5.059 5.162 4.779 1.00 0.00 20 PHE A C 2
ATOM 1395 O O . PHE A 1 20 ? 6.143 4.733 4.379 1.00 0.00 20 PHE A O 2
ATOM 1412 N N . ASN A 1 21 ? 4.856 6.442 5.077 1.00 0.00 21 ASN A N 2
ATOM 1413 C CA . ASN A 1 21 ? 5.919 7.433 4.947 1.00 0.00 21 ASN A CA 2
ATOM 1414 C C . ASN A 1 21 ? 6.334 7.984 6.309 1.00 0.00 21 ASN A C 2
ATOM 1415 O O . ASN A 1 21 ? 7.488 8.360 6.509 1.00 0.00 21 ASN A O 2
ATOM 1426 N N . LYS A 1 22 ? 5.386 8.036 7.240 1.00 0.00 22 LYS A N 2
ATOM 1427 C CA . LYS A 1 22 ? 5.660 8.550 8.578 1.00 0.00 22 LYS A CA 2
ATOM 1428 C C . LYS A 1 22 ? 6.146 7.441 9.507 1.00 0.00 22 LYS A C 2
ATOM 1429 O O . LYS A 1 22 ? 7.002 7.669 10.363 1.00 0.00 22 LYS A O 2
ATOM 1448 N N . VAL A 1 23 ? 5.594 6.245 9.339 1.00 0.00 23 VAL A N 2
ATOM 1449 C CA . VAL A 1 23 ? 5.973 5.107 10.170 1.00 0.00 23 VAL A CA 2
ATOM 1450 C C . VAL A 1 23 ? 7.105 4.306 9.532 1.00 0.00 23 VAL A C 2
ATOM 1451 O O . VAL A 1 23 ? 8.236 4.320 10.016 1.00 0.00 23 VAL A O 2
ATOM 1464 N N . ASN A 1 24 ? 6.793 3.608 8.445 1.00 0.00 24 ASN A N 2
ATOM 1465 C CA . ASN A 1 24 ? 7.786 2.801 7.745 1.00 0.00 24 ASN A CA 2
ATOM 1466 C C . ASN A 1 24 ? 7.206 2.217 6.461 1.00 0.00 24 ASN A C 2
ATOM 1467 O O . ASN A 1 24 ? 6.007 2.321 6.206 1.00 0.00 24 ASN A O 2
ATOM 1478 N N . LYS A 1 25 ? 8.066 1.602 5.655 1.00 0.00 25 LYS A N 2
ATOM 1479 C CA . LYS A 1 25 ? 7.637 1.003 4.396 1.00 0.00 25 LYS A CA 2
ATOM 1480 C C . LYS A 1 25 ? 7.622 -0.519 4.491 1.00 0.00 25 LYS A C 2
ATOM 1481 O O . LYS A 1 25 ? 6.825 -1.184 3.829 1.00 0.00 25 LYS A O 2
ATOM 1500 N N . HIS A 1 26 ? 8.506 -1.067 5.321 1.00 0.00 26 HIS A N 2
ATOM 1501 C CA . HIS A 1 26 ? 8.593 -2.511 5.500 1.00 0.00 26 HIS A CA 2
ATOM 1502 C C . HIS A 1 26 ? 8.323 -2.899 6.954 1.00 0.00 26 HIS A C 2
ATOM 1503 O O . HIS A 1 26 ? 9.184 -3.467 7.625 1.00 0.00 26 HIS A O 2
ATOM 1518 N N . PRO A 1 27 ? 7.115 -2.596 7.460 1.00 0.00 27 PRO A N 2
ATOM 1519 C CA . PRO A 1 27 ? 6.735 -2.917 8.839 1.00 0.00 27 PRO A CA 2
ATOM 1520 C C . PRO A 1 27 ? 6.516 -4.412 9.047 1.00 0.00 27 PRO A C 2
ATOM 1521 O O . PRO A 1 27 ? 6.295 -5.155 8.092 1.00 0.00 27 PRO A O 2
ATOM 1532 N N . ASP A 1 28 ? 6.578 -4.844 10.302 1.00 0.00 28 ASP A N 2
ATOM 1533 C CA . ASP A 1 28 ? 6.385 -6.251 10.636 1.00 0.00 28 ASP A CA 2
ATOM 1534 C C . ASP A 1 28 ? 4.899 -6.571 10.792 1.00 0.00 28 ASP A C 2
ATOM 1535 O O . ASP A 1 28 ? 4.063 -5.667 10.829 1.00 0.00 28 ASP A O 2
ATOM 1544 N N . PRO A 1 29 ? 4.549 -7.866 10.886 1.00 0.00 29 PRO A N 2
ATOM 1545 C CA . PRO A 1 29 ? 3.155 -8.297 11.037 1.00 0.00 29 PRO A CA 2
ATOM 1546 C C . PRO A 1 29 ? 2.483 -7.667 12.253 1.00 0.00 29 PRO A C 2
ATOM 1547 O O . PRO A 1 29 ? 1.264 -7.502 12.285 1.00 0.00 29 PRO A O 2
ATOM 1558 N N . THR A 1 30 ? 3.287 -7.317 13.252 1.00 0.00 30 THR A N 2
ATOM 1559 C CA . THR A 1 30 ? 2.771 -6.704 14.470 1.00 0.00 30 THR A CA 2
ATOM 1560 C C . THR A 1 30 ? 2.231 -5.306 14.189 1.00 0.00 30 THR A C 2
ATOM 1561 O O . THR A 1 30 ? 1.108 -4.974 14.570 1.00 0.00 30 THR A O 2
ATOM 1572 N N . THR A 1 31 ? 3.038 -4.490 13.518 1.00 0.00 31 THR A N 2
ATOM 1573 C CA . THR A 1 31 ? 2.642 -3.127 13.185 1.00 0.00 31 THR A CA 2
ATOM 1574 C C . THR A 1 31 ? 1.530 -3.123 12.142 1.00 0.00 31 THR A C 2
ATOM 1575 O O . THR A 1 31 ? 0.611 -2.305 12.201 1.00 0.00 31 THR A O 2
ATOM 1586 N N . LEU A 1 32 ? 1.618 -4.044 11.188 1.00 0.00 32 LEU A N 2
ATOM 1587 C CA . LEU A 1 32 ? 0.618 -4.148 10.131 1.00 0.00 32 LEU A CA 2
ATOM 1588 C C . LEU A 1 32 ? -0.759 -4.458 10.712 1.00 0.00 32 LEU A C 2
ATOM 1589 O O . LEU A 1 32 ? -1.782 -4.047 10.166 1.00 0.00 32 LEU A O 2
ATOM 1605 N N . CYS A 1 33 ? -0.774 -5.186 11.824 1.00 0.00 33 CYS A N 2
ATOM 1606 C CA . CYS A 1 33 ? -2.025 -5.551 12.480 1.00 0.00 33 CYS A CA 2
ATOM 1607 C C . CYS A 1 33 ? -2.720 -4.319 13.050 1.00 0.00 33 CYS A C 2
ATOM 1608 O O . CYS A 1 33 ? -3.949 -4.247 13.082 1.00 0.00 33 CYS A O 2
ATOM 1616 N N . LEU A 1 34 ? -1.927 -3.353 13.500 1.00 0.00 34 LEU A N 2
ATOM 1617 C CA . LEU A 1 34 ? -2.466 -2.124 14.070 1.00 0.00 34 LEU A CA 2
ATOM 1618 C C . LEU A 1 34 ? -3.072 -1.241 12.983 1.00 0.00 34 LEU A C 2
ATOM 1619 O O . LEU A 1 34 ? -4.049 -0.531 13.221 1.00 0.00 34 LEU A O 2
ATOM 1635 N N . ILE A 1 35 ? -2.486 -1.290 11.791 1.00 0.00 35 ILE A N 2
ATOM 1636 C CA . ILE A 1 35 ? -2.968 -0.495 10.669 1.00 0.00 35 ILE A CA 2
ATOM 1637 C C . ILE A 1 35 ? -4.264 -1.070 10.105 1.00 0.00 35 ILE A C 2
ATOM 1638 O O . ILE A 1 35 ? -5.110 -0.335 9.596 1.00 0.00 35 ILE A O 2
ATOM 1654 N N . ALA A 1 36 ? -4.411 -2.387 10.199 1.00 0.00 36 ALA A N 2
ATOM 1655 C CA . ALA A 1 36 ? -5.603 -3.060 9.699 1.00 0.00 36 ALA A CA 2
ATOM 1656 C C . ALA A 1 36 ? -6.791 -2.838 10.628 1.00 0.00 36 ALA A C 2
ATOM 1657 O O . ALA A 1 36 ? -7.940 -2.807 10.186 1.00 0.00 36 ALA A O 2
ATOM 1664 N N . ALA A 1 37 ? -6.507 -2.682 11.916 1.00 0.00 37 ALA A N 2
ATOM 1665 C CA . ALA A 1 37 ? -7.552 -2.462 12.908 1.00 0.00 37 ALA A CA 2
ATOM 1666 C C . ALA A 1 37 ? -8.088 -1.037 12.834 1.00 0.00 37 ALA A C 2
ATOM 1667 O O . ALA A 1 37 ? -9.299 -0.816 12.854 1.00 0.00 37 ALA A O 2
ATOM 1674 N N . GLU A 1 38 ? -7.179 -0.071 12.748 1.00 0.00 38 GLU A N 2
ATOM 1675 C CA . GLU A 1 38 ? -7.561 1.334 12.671 1.00 0.00 38 GLU A CA 2
ATOM 1676 C C . GLU A 1 38 ? -8.400 1.603 11.426 1.00 0.00 38 GLU A C 2
ATOM 1677 O O . GLU A 1 38 ? -9.570 1.974 11.521 1.00 0.00 38 GLU A O 2
ATOM 1689 N N . ALA A 1 39 ? -7.794 1.415 10.258 1.00 0.00 39 ALA A N 2
ATOM 1690 C CA . ALA A 1 39 ? -8.483 1.637 8.993 1.00 0.00 39 ALA A CA 2
ATOM 1691 C C . ALA A 1 39 ? -9.712 0.742 8.872 1.00 0.00 39 ALA A C 2
ATOM 1692 O O . ALA A 1 39 ? -10.708 1.117 8.253 1.00 0.00 39 ALA A O 2
ATOM 1699 N N . GLY A 1 40 ? -9.634 -0.444 9.466 1.00 0.00 40 GLY A N 2
ATOM 1700 C CA . GLY A 1 40 ? -10.747 -1.374 9.413 1.00 0.00 40 GLY A CA 2
ATOM 1701 C C . GLY A 1 40 ? -10.575 -2.422 8.331 1.00 0.00 40 GLY A C 2
ATOM 1702 O O . GLY A 1 40 ? -11.556 -2.948 7.805 1.00 0.00 40 GLY A O 2
ATOM 1706 N N . LEU A 1 41 ? -9.325 -2.728 7.998 1.00 0.00 41 LEU A N 2
ATOM 1707 C CA . LEU A 1 41 ? -9.028 -3.719 6.971 1.00 0.00 41 LEU A CA 2
ATOM 1708 C C . LEU A 1 41 ? -8.310 -4.924 7.571 1.00 0.00 41 LEU A C 2
ATOM 1709 O O . LEU A 1 41 ? -8.106 -4.997 8.783 1.00 0.00 41 LEU A O 2
ATOM 1725 N N . THR A 1 42 ? -7.928 -5.865 6.715 1.00 0.00 42 THR A N 2
ATOM 1726 C CA . THR A 1 42 ? -7.232 -7.067 7.162 1.00 0.00 42 THR A CA 2
ATOM 1727 C C . THR A 1 42 ? -5.732 -6.950 6.913 1.00 0.00 42 THR A C 2
ATOM 1728 O O . THR A 1 42 ? -5.295 -6.217 6.025 1.00 0.00 42 THR A O 2
ATOM 1739 N N . GLU A 1 43 ? -4.948 -7.677 7.702 1.00 0.00 43 GLU A N 2
ATOM 1740 C CA . GLU A 1 43 ? -3.496 -7.655 7.568 1.00 0.00 43 GLU A CA 2
ATOM 1741 C C . GLU A 1 43 ? -3.071 -8.095 6.169 1.00 0.00 43 GLU A C 2
ATOM 1742 O O . GLU A 1 43 ? -2.046 -7.649 5.654 1.00 0.00 43 GLU A O 2
ATOM 1754 N N . GLU A 1 44 ? -3.865 -8.969 5.562 1.00 0.00 44 GLU A N 2
ATOM 1755 C CA . GLU A 1 44 ? -3.571 -9.467 4.223 1.00 0.00 44 GLU A CA 2
ATOM 1756 C C . GLU A 1 44 ? -3.746 -8.367 3.182 1.00 0.00 44 GLU A C 2
ATOM 1757 O O . GLU A 1 44 ? -2.859 -8.126 2.364 1.00 0.00 44 GLU A O 2
ATOM 1769 N N . GLN A 1 45 ? -4.896 -7.701 3.219 1.00 0.00 45 GLN A N 2
ATOM 1770 C CA . GLN A 1 45 ? -5.188 -6.625 2.279 1.00 0.00 45 GLN A CA 2
ATOM 1771 C C . GLN A 1 45 ? -4.165 -5.501 2.405 1.00 0.00 45 GLN A C 2
ATOM 1772 O O . GLN A 1 45 ? -3.733 -4.926 1.405 1.00 0.00 45 GLN A O 2
ATOM 1786 N N . THR A 1 46 ? -3.783 -5.190 3.639 1.00 0.00 46 THR A N 2
ATOM 1787 C CA . THR A 1 46 ? -2.812 -4.134 3.896 1.00 0.00 46 THR A CA 2
ATOM 1788 C C . THR A 1 46 ? -1.434 -4.520 3.367 1.00 0.00 46 THR A C 2
ATOM 1789 O O . THR A 1 46 ? -0.653 -3.662 2.956 1.00 0.00 46 THR A O 2
ATOM 1800 N N . GLN A 1 47 ? -1.143 -5.816 3.380 1.00 0.00 47 GLN A N 2
ATOM 1801 C CA . GLN A 1 47 ? 0.142 -6.317 2.902 1.00 0.00 47 GLN A CA 2
ATOM 1802 C C . GLN A 1 47 ? 0.314 -6.037 1.412 1.00 0.00 47 GLN A C 2
ATOM 1803 O O . GLN A 1 47 ? 1.398 -5.665 0.962 1.00 0.00 47 GLN A O 2
ATOM 1817 N N . LYS A 1 48 ? -0.760 -6.221 0.653 1.00 0.00 48 LYS A N 2
ATOM 1818 C CA . LYS A 1 48 ? -0.727 -5.989 -0.787 1.00 0.00 48 LYS A CA 2
ATOM 1819 C C . LYS A 1 48 ? -0.520 -4.510 -1.096 1.00 0.00 48 LYS A C 2
ATOM 1820 O O . LYS A 1 48 ? 0.100 -4.156 -2.099 1.00 0.00 48 LYS A O 2
ATOM 1839 N N . TRP A 1 49 ? -1.043 -3.650 -0.229 1.00 0.00 49 TRP A N 2
ATOM 1840 C CA . TRP A 1 49 ? -0.916 -2.209 -0.410 1.00 0.00 49 TRP A CA 2
ATOM 1841 C C . TRP A 1 49 ? 0.545 -1.775 -0.329 1.00 0.00 49 TRP A C 2
ATOM 1842 O O . TRP A 1 49 ? 1.069 -1.149 -1.250 1.00 0.00 49 TRP A O 2
ATOM 1863 N N . PHE A 1 50 ? 1.197 -2.113 0.778 1.00 0.00 50 PHE A N 2
ATOM 1864 C CA . PHE A 1 50 ? 2.598 -1.758 0.979 1.00 0.00 50 PHE A CA 2
ATOM 1865 C C . PHE A 1 50 ? 3.487 -2.446 -0.051 1.00 0.00 50 PHE A C 2
ATOM 1866 O O . PHE A 1 50 ? 4.460 -1.866 -0.532 1.00 0.00 50 PHE A O 2
ATOM 1883 N N . LYS A 1 51 ? 3.147 -3.687 -0.385 1.00 0.00 51 LYS A N 2
ATOM 1884 C CA . LYS A 1 51 ? 3.915 -4.455 -1.358 1.00 0.00 51 LYS A CA 2
ATOM 1885 C C . LYS A 1 51 ? 3.754 -3.876 -2.760 1.00 0.00 51 LYS A C 2
ATOM 1886 O O . LYS A 1 51 ? 4.674 -3.932 -3.575 1.00 0.00 51 LYS A O 2
ATOM 1905 N N . GLN A 1 52 ? 2.578 -3.320 -3.035 1.00 0.00 52 GLN A N 2
ATOM 1906 C CA . GLN A 1 52 ? 2.296 -2.731 -4.338 1.00 0.00 52 GLN A CA 2
ATOM 1907 C C . GLN A 1 52 ? 2.810 -1.297 -4.411 1.00 0.00 52 GLN A C 2
ATOM 1908 O O . GLN A 1 52 ? 3.488 -0.917 -5.366 1.00 0.00 52 GLN A O 2
ATOM 1922 N N . ARG A 1 53 ? 2.483 -0.505 -3.395 1.00 0.00 53 ARG A N 2
ATOM 1923 C CA . ARG A 1 53 ? 2.911 0.889 -3.344 1.00 0.00 53 ARG A CA 2
ATOM 1924 C C . ARG A 1 53 ? 4.433 0.994 -3.365 1.00 0.00 53 ARG A C 2
ATOM 1925 O O . ARG A 1 53 ? 4.991 1.965 -3.875 1.00 0.00 53 ARG A O 2
ATOM 1946 N N . LEU A 1 54 ? 5.098 -0.014 -2.810 1.00 0.00 54 LEU A N 2
ATOM 1947 C CA . LEU A 1 54 ? 6.556 -0.035 -2.766 1.00 0.00 54 LEU A CA 2
ATOM 1948 C C . LEU A 1 54 ? 7.147 -0.006 -4.173 1.00 0.00 54 LEU A C 2
ATOM 1949 O O . LEU A 1 54 ? 8.248 0.503 -4.383 1.00 0.00 54 LEU A O 2
ATOM 1965 N N . ALA A 1 55 ? 6.409 -0.555 -5.132 1.00 0.00 55 ALA A N 2
ATOM 1966 C CA . ALA A 1 55 ? 6.861 -0.593 -6.518 1.00 0.00 55 ALA A CA 2
ATOM 1967 C C . ALA A 1 55 ? 7.158 0.809 -7.041 1.00 0.00 55 ALA A C 2
ATOM 1968 O O . ALA A 1 55 ? 8.013 0.990 -7.908 1.00 0.00 55 ALA A O 2
ATOM 1975 N N . GLU A 1 56 ? 6.448 1.798 -6.509 1.00 0.00 56 GLU A N 2
ATOM 1976 C CA . GLU A 1 56 ? 6.637 3.183 -6.924 1.00 0.00 56 GLU A CA 2
ATOM 1977 C C . GLU A 1 56 ? 7.677 3.878 -6.051 1.00 0.00 56 GLU A C 2
ATOM 1978 O O . GLU A 1 56 ? 8.392 4.769 -6.509 1.00 0.00 56 GLU A O 2
ATOM 1990 N N . TRP A 1 57 ? 7.757 3.463 -4.790 1.00 0.00 57 TRP A N 2
ATOM 1991 C CA . TRP A 1 57 ? 8.709 4.046 -3.853 1.00 0.00 57 TRP A CA 2
ATOM 1992 C C . TRP A 1 57 ? 10.144 3.757 -4.282 1.00 0.00 57 TRP A C 2
ATOM 1993 O O . TRP A 1 57 ? 11.030 4.599 -4.131 1.00 0.00 57 TRP A O 2
ATOM 2014 N N . ARG A 1 58 ? 10.367 2.562 -4.818 1.00 0.00 58 ARG A N 2
ATOM 2015 C CA . ARG A 1 58 ? 11.694 2.161 -5.269 1.00 0.00 58 ARG A CA 2
ATOM 2016 C C . ARG A 1 58 ? 12.131 2.982 -6.477 1.00 0.00 58 ARG A C 2
ATOM 2017 O O . ARG A 1 58 ? 13.281 3.415 -6.564 1.00 0.00 58 ARG A O 2
ATOM 2038 N N . ARG A 1 59 ? 11.208 3.195 -7.409 1.00 0.00 59 ARG A N 2
ATOM 2039 C CA . ARG A 1 59 ? 11.498 3.965 -8.613 1.00 0.00 59 ARG A CA 2
ATOM 2040 C C . ARG A 1 59 ? 11.553 5.457 -8.305 1.00 0.00 59 ARG A C 2
ATOM 2041 O O . ARG A 1 59 ? 12.291 6.206 -8.944 1.00 0.00 59 ARG A O 2
ATOM 2062 N N . SER A 1 60 ? 10.765 5.884 -7.323 1.00 0.00 60 SER A N 2
ATOM 2063 C CA . SER A 1 60 ? 10.725 7.288 -6.931 1.00 0.00 60 SER A CA 2
ATOM 2064 C C . SER A 1 60 ? 11.980 7.671 -6.154 1.00 0.00 60 SER A C 2
ATOM 2065 O O . SER A 1 60 ? 12.595 8.704 -6.419 1.00 0.00 60 SER A O 2
ATOM 2073 N N . GLU A 1 61 ? 12.355 6.831 -5.195 1.00 0.00 61 GLU A N 2
ATOM 2074 C CA . GLU A 1 61 ? 13.538 7.082 -4.379 1.00 0.00 61 GLU A CA 2
ATOM 2075 C C . GLU A 1 61 ? 14.813 6.836 -5.179 1.00 0.00 61 GLU A C 2
ATOM 2076 O O . GLU A 1 61 ? 15.720 7.669 -5.191 1.00 0.00 61 GLU A O 2
ATOM 2088 N N . GLY A 1 62 ? 14.876 5.689 -5.848 1.00 0.00 62 GLY A N 2
ATOM 2089 C CA . GLY A 1 62 ? 16.046 5.356 -6.642 1.00 0.00 62 GLY A CA 2
ATOM 2090 C C . GLY A 1 62 ? 16.687 4.051 -6.213 1.00 0.00 62 GLY A C 2
ATOM 2091 O O . GLY A 1 62 ? 17.827 4.035 -5.748 1.00 0.00 62 GLY A O 2
ATOM 2095 N N . LEU A 1 63 ? 15.954 2.954 -6.371 1.00 0.00 63 LEU A N 2
ATOM 2096 C CA . LEU A 1 63 ? 16.458 1.637 -5.998 1.00 0.00 63 LEU A CA 2
ATOM 2097 C C . LEU A 1 63 ? 16.831 0.829 -7.239 1.00 0.00 63 LEU A C 2
ATOM 2098 O O . LEU A 1 63 ? 16.467 1.191 -8.358 1.00 0.00 63 LEU A O 2
ATOM 2114 N N . PRO A 1 64 ? 17.566 -0.282 -7.057 1.00 0.00 64 PRO A N 2
ATOM 2115 C CA . PRO A 1 64 ? 17.987 -1.141 -8.170 1.00 0.00 64 PRO A CA 2
ATOM 2116 C C . PRO A 1 64 ? 16.808 -1.841 -8.837 1.00 0.00 64 PRO A C 2
ATOM 2117 O O . PRO A 1 64 ? 15.654 -1.627 -8.464 1.00 0.00 64 PRO A O 2
ATOM 2128 N N . SER A 1 65 ? 17.105 -2.677 -9.826 1.00 0.00 65 SER A N 2
ATOM 2129 C CA . SER A 1 65 ? 16.067 -3.409 -10.545 1.00 0.00 65 SER A CA 2
ATOM 2130 C C . SER A 1 65 ? 16.345 -4.908 -10.525 1.00 0.00 65 SER A C 2
ATOM 2131 O O . SER A 1 65 ? 17.469 -5.339 -10.270 1.00 0.00 65 SER A O 2
ATOM 2139 N N . GLU A 1 66 ? 15.310 -5.699 -10.795 1.00 0.00 66 GLU A N 2
ATOM 2140 C CA . GLU A 1 66 ? 15.439 -7.151 -10.809 1.00 0.00 66 GLU A CA 2
ATOM 2141 C C . GLU A 1 66 ? 16.294 -7.611 -11.985 1.00 0.00 66 GLU A C 2
ATOM 2142 O O . GLU A 1 66 ? 15.791 -7.802 -13.093 1.00 0.00 66 GLU A O 2
ATOM 2154 N N . CYS A 1 67 ? 17.587 -7.787 -11.738 1.00 0.00 67 CYS A N 2
ATOM 2155 C CA . CYS A 1 67 ? 18.511 -8.224 -12.777 1.00 0.00 67 CYS A CA 2
ATOM 2156 C C . CYS A 1 67 ? 18.845 -9.705 -12.619 1.00 0.00 67 CYS A C 2
ATOM 2157 O O . CYS A 1 67 ? 18.424 -10.347 -11.658 1.00 0.00 67 CYS A O 2
ATOM 2165 N N . ARG A 1 68 ? 19.605 -10.239 -13.570 1.00 0.00 68 ARG A N 2
ATOM 2166 C CA . ARG A 1 68 ? 19.996 -11.643 -13.538 1.00 0.00 68 ARG A CA 2
ATOM 2167 C C . ARG A 1 68 ? 21.014 -11.899 -12.431 1.00 0.00 68 ARG A C 2
ATOM 2168 O O . ARG A 1 68 ? 20.693 -12.496 -11.404 1.00 0.00 68 ARG A O 2
ATOM 2189 N N . SER A 1 69 ? 22.243 -11.441 -12.648 1.00 0.00 69 SER A N 2
ATOM 2190 C CA . SER A 1 69 ? 23.309 -11.619 -11.668 1.00 0.00 69 SER A CA 2
ATOM 2191 C C . SER A 1 69 ? 24.292 -10.456 -11.715 1.00 0.00 69 SER A C 2
ATOM 2192 O O . SER A 1 69 ? 25.119 -10.364 -12.623 1.00 0.00 69 SER A O 2
ATOM 2200 N N . VAL A 1 70 ? 24.197 -9.567 -10.731 1.00 0.00 70 VAL A N 2
ATOM 2201 C CA . VAL A 1 70 ? 25.080 -8.409 -10.661 1.00 0.00 70 VAL A CA 2
ATOM 2202 C C . VAL A 1 70 ? 26.469 -8.804 -10.172 1.00 0.00 70 VAL A C 2
ATOM 2203 O O . VAL A 1 70 ? 26.670 -9.909 -9.671 1.00 0.00 70 VAL A O 2
ATOM 2216 N N . THR A 1 71 ? 27.424 -7.892 -10.322 1.00 0.00 71 THR A N 2
ATOM 2217 C CA . THR A 1 71 ? 28.795 -8.145 -9.896 1.00 0.00 71 THR A CA 2
ATOM 2218 C C . THR A 1 71 ? 29.107 -7.404 -8.598 1.00 0.00 71 THR A C 2
ATOM 2219 O O . THR A 1 71 ? 29.489 -8.013 -7.600 1.00 0.00 71 THR A O 2
ATOM 2230 N N . ASP A 1 72 ? 28.939 -6.085 -8.621 1.00 0.00 72 ASP A N 2
ATOM 2231 C CA . ASP A 1 72 ? 29.202 -5.262 -7.447 1.00 0.00 72 ASP A CA 2
ATOM 2232 C C . ASP A 1 72 ? 27.921 -4.601 -6.946 1.00 0.00 72 ASP A C 2
ATOM 2233 O O . ASP A 1 72 ? 26.948 -4.533 -7.725 1.00 0.00 72 ASP A O 2
ATOM 2243 N N . GLY A 1 1 ? -7.190 0.864 -4.944 1.00 0.00 1 GLY A N 3
ATOM 2244 C CA . GLY A 1 1 ? -7.547 -0.104 -6.017 1.00 0.00 1 GLY A CA 3
ATOM 2245 C C . GLY A 1 1 ? -8.924 0.155 -6.599 1.00 0.00 1 GLY A C 3
ATOM 2246 O O . GLY A 1 1 ? -9.770 -0.738 -6.629 1.00 0.00 1 GLY A O 3
ATOM 2252 N N . SER A 1 2 ? -9.147 1.382 -7.060 1.00 0.00 2 SER A N 3
ATOM 2253 C CA . SER A 1 2 ? -10.429 1.757 -7.643 1.00 0.00 2 SER A CA 3
ATOM 2254 C C . SER A 1 2 ? -10.414 1.572 -9.157 1.00 0.00 2 SER A C 3
ATOM 2255 O O . SER A 1 2 ? -11.438 1.264 -9.765 1.00 0.00 2 SER A O 3
ATOM 2263 N N . GLU A 1 3 ? -9.245 1.762 -9.760 1.00 0.00 3 GLU A N 3
ATOM 2264 C CA . GLU A 1 3 ? -9.095 1.616 -11.203 1.00 0.00 3 GLU A CA 3
ATOM 2265 C C . GLU A 1 3 ? -9.359 0.177 -11.634 1.00 0.00 3 GLU A C 3
ATOM 2266 O O . GLU A 1 3 ? -8.428 -0.606 -11.818 1.00 0.00 3 GLU A O 3
ATOM 2278 N N . GLY A 1 4 ? -10.633 -0.164 -11.793 1.00 0.00 4 GLY A N 3
ATOM 2279 C CA . GLY A 1 4 ? -10.997 -1.508 -12.201 1.00 0.00 4 GLY A CA 3
ATOM 2280 C C . GLY A 1 4 ? -11.955 -2.170 -11.230 1.00 0.00 4 GLY A C 3
ATOM 2281 O O . GLY A 1 4 ? -13.042 -1.653 -10.970 1.00 0.00 4 GLY A O 3
ATOM 2285 N N . ALA A 1 5 ? -11.550 -3.316 -10.693 1.00 0.00 5 ALA A N 3
ATOM 2286 C CA . ALA A 1 5 ? -12.380 -4.050 -9.744 1.00 0.00 5 ALA A CA 3
ATOM 2287 C C . ALA A 1 5 ? -12.180 -3.529 -8.325 1.00 0.00 5 ALA A C 3
ATOM 2288 O O . ALA A 1 5 ? -11.205 -2.835 -8.038 1.00 0.00 5 ALA A O 3
ATOM 2295 N N . ALA A 1 6 ? -13.112 -3.868 -7.439 1.00 0.00 6 ALA A N 3
ATOM 2296 C CA . ALA A 1 6 ? -13.039 -3.435 -6.050 1.00 0.00 6 ALA A CA 3
ATOM 2297 C C . ALA A 1 6 ? -13.054 -1.913 -5.946 1.00 0.00 6 ALA A C 3
ATOM 2298 O O . ALA A 1 6 ? -12.961 -1.212 -6.955 1.00 0.00 6 ALA A O 3
ATOM 2305 N N . THR A 1 7 ? -13.174 -1.410 -4.723 1.00 0.00 7 THR A N 3
ATOM 2306 C CA . THR A 1 7 ? -13.202 0.029 -4.487 1.00 0.00 7 THR A CA 3
ATOM 2307 C C . THR A 1 7 ? -12.796 0.353 -3.054 1.00 0.00 7 THR A C 3
ATOM 2308 O O . THR A 1 7 ? -13.286 -0.260 -2.105 1.00 0.00 7 THR A O 3
ATOM 2319 N N . MET A 1 8 ? -11.898 1.322 -2.903 1.00 0.00 8 MET A N 3
ATOM 2320 C CA . MET A 1 8 ? -11.426 1.728 -1.584 1.00 0.00 8 MET A CA 3
ATOM 2321 C C . MET A 1 8 ? -11.986 3.094 -1.202 1.00 0.00 8 MET A C 3
ATOM 2322 O O . MET A 1 8 ? -12.755 3.693 -1.953 1.00 0.00 8 MET A O 3
ATOM 2336 N N . THR A 1 9 ? -11.595 3.581 -0.029 1.00 0.00 9 THR A N 3
ATOM 2337 C CA . THR A 1 9 ? -12.057 4.877 0.454 1.00 0.00 9 THR A CA 3
ATOM 2338 C C . THR A 1 9 ? -10.879 5.767 0.838 1.00 0.00 9 THR A C 3
ATOM 2339 O O . THR A 1 9 ? -9.767 5.284 1.050 1.00 0.00 9 THR A O 3
ATOM 2350 N N . GLU A 1 10 ? -11.134 7.068 0.928 1.00 0.00 10 GLU A N 3
ATOM 2351 C CA . GLU A 1 10 ? -10.095 8.027 1.287 1.00 0.00 10 GLU A CA 3
ATOM 2352 C C . GLU A 1 10 ? -9.594 7.779 2.706 1.00 0.00 10 GLU A C 3
ATOM 2353 O O . GLU A 1 10 ? -8.430 8.031 3.017 1.00 0.00 10 GLU A O 3
ATOM 2365 N N . ASP A 1 11 ? -10.480 7.285 3.564 1.00 0.00 11 ASP A N 3
ATOM 2366 C CA . ASP A 1 11 ? -10.129 7.004 4.950 1.00 0.00 11 ASP A CA 3
ATOM 2367 C C . ASP A 1 11 ? -9.116 5.866 5.035 1.00 0.00 11 ASP A C 3
ATOM 2368 O O . ASP A 1 11 ? -8.284 5.828 5.942 1.00 0.00 11 ASP A O 3
ATOM 2377 N N . GLN A 1 12 ? -9.194 4.939 4.087 1.00 0.00 12 GLN A N 3
ATOM 2378 C CA . GLN A 1 12 ? -8.284 3.799 4.054 1.00 0.00 12 GLN A CA 3
ATOM 2379 C C . GLN A 1 12 ? -6.950 4.185 3.424 1.00 0.00 12 GLN A C 3
ATOM 2380 O O . GLN A 1 12 ? -5.886 3.890 3.970 1.00 0.00 12 GLN A O 3
ATOM 2394 N N . VAL A 1 13 ? -7.014 4.844 2.272 1.00 0.00 13 VAL A N 3
ATOM 2395 C CA . VAL A 1 13 ? -5.811 5.270 1.567 1.00 0.00 13 VAL A CA 3
ATOM 2396 C C . VAL A 1 13 ? -5.034 6.301 2.380 1.00 0.00 13 VAL A C 3
ATOM 2397 O O . VAL A 1 13 ? -3.808 6.374 2.298 1.00 0.00 13 VAL A O 3
ATOM 2410 N N . GLU A 1 14 ? -5.755 7.097 3.162 1.00 0.00 14 GLU A N 3
ATOM 2411 C CA . GLU A 1 14 ? -5.133 8.124 3.989 1.00 0.00 14 GLU A CA 3
ATOM 2412 C C . GLU A 1 14 ? -4.310 7.500 5.111 1.00 0.00 14 GLU A C 3
ATOM 2413 O O . GLU A 1 14 ? -3.164 7.886 5.342 1.00 0.00 14 GLU A O 3
ATOM 2425 N N . ILE A 1 15 ? -4.902 6.535 5.807 1.00 0.00 15 ILE A N 3
ATOM 2426 C CA . ILE A 1 15 ? -4.223 5.860 6.905 1.00 0.00 15 ILE A CA 3
ATOM 2427 C C . ILE A 1 15 ? -3.111 4.953 6.390 1.00 0.00 15 ILE A C 3
ATOM 2428 O O . ILE A 1 15 ? -2.017 4.914 6.953 1.00 0.00 15 ILE A O 3
ATOM 2444 N N . LEU A 1 16 ? -3.397 4.226 5.315 1.00 0.00 16 LEU A N 3
ATOM 2445 C CA . LEU A 1 16 ? -2.419 3.320 4.724 1.00 0.00 16 LEU A CA 3
ATOM 2446 C C . LEU A 1 16 ? -1.188 4.084 4.247 1.00 0.00 16 LEU A C 3
ATOM 2447 O O . LEU A 1 16 ? -0.079 3.550 4.238 1.00 0.00 16 LEU A O 3
ATOM 2463 N N . GLU A 1 17 ? -1.390 5.338 3.854 1.00 0.00 17 GLU A N 3
ATOM 2464 C CA . GLU A 1 17 ? -0.297 6.174 3.376 1.00 0.00 17 GLU A CA 3
ATOM 2465 C C . GLU A 1 17 ? 0.496 6.752 4.545 1.00 0.00 17 GLU A C 3
ATOM 2466 O O . GLU A 1 17 ? 1.702 6.978 4.438 1.00 0.00 17 GLU A O 3
ATOM 2478 N N . TYR A 1 18 ? -0.188 6.989 5.659 1.00 0.00 18 TYR A N 3
ATOM 2479 C CA . TYR A 1 18 ? 0.453 7.540 6.847 1.00 0.00 18 TYR A CA 3
ATOM 2480 C C . TYR A 1 18 ? 1.376 6.513 7.495 1.00 0.00 18 TYR A C 3
ATOM 2481 O O . TYR A 1 18 ? 2.390 6.868 8.097 1.00 0.00 18 TYR A O 3
ATOM 2499 N N . ASN A 1 19 ? 1.019 5.239 7.368 1.00 0.00 19 ASN A N 3
ATOM 2500 C CA . ASN A 1 19 ? 1.818 4.162 7.942 1.00 0.00 19 ASN A CA 3
ATOM 2501 C C . ASN A 1 19 ? 2.784 3.584 6.911 1.00 0.00 19 ASN A C 3
ATOM 2502 O O . ASN A 1 19 ? 3.267 2.462 7.062 1.00 0.00 19 ASN A O 3
ATOM 2513 N N . PHE A 1 20 ? 3.060 4.355 5.862 1.00 0.00 20 PHE A N 3
ATOM 2514 C CA . PHE A 1 20 ? 3.967 3.914 4.808 1.00 0.00 20 PHE A CA 3
ATOM 2515 C C . PHE A 1 20 ? 5.158 4.862 4.676 1.00 0.00 20 PHE A C 3
ATOM 2516 O O . PHE A 1 20 ? 6.254 4.445 4.303 1.00 0.00 20 PHE A O 3
ATOM 2533 N N . ASN A 1 21 ? 4.935 6.137 4.980 1.00 0.00 21 ASN A N 3
ATOM 2534 C CA . ASN A 1 21 ? 5.990 7.139 4.889 1.00 0.00 21 ASN A CA 3
ATOM 2535 C C . ASN A 1 21 ? 6.313 7.729 6.259 1.00 0.00 21 ASN A C 3
ATOM 2536 O O . ASN A 1 21 ? 7.466 8.043 6.553 1.00 0.00 21 ASN A O 3
ATOM 2547 N N . LYS A 1 22 ? 5.288 7.883 7.092 1.00 0.00 22 LYS A N 3
ATOM 2548 C CA . LYS A 1 22 ? 5.469 8.442 8.428 1.00 0.00 22 LYS A CA 3
ATOM 2549 C C . LYS A 1 22 ? 5.603 7.343 9.477 1.00 0.00 22 LYS A C 3
ATOM 2550 O O . LYS A 1 22 ? 5.312 7.560 10.655 1.00 0.00 22 LYS A O 3
ATOM 2569 N N . VAL A 1 23 ? 6.044 6.164 9.049 1.00 0.00 23 VAL A N 3
ATOM 2570 C CA . VAL A 1 23 ? 6.216 5.038 9.959 1.00 0.00 23 VAL A CA 3
ATOM 2571 C C . VAL A 1 23 ? 7.247 4.050 9.422 1.00 0.00 23 VAL A C 3
ATOM 2572 O O . VAL A 1 23 ? 8.344 3.925 9.967 1.00 0.00 23 VAL A O 3
ATOM 2585 N N . ASN A 1 24 ? 6.889 3.351 8.350 1.00 0.00 24 ASN A N 3
ATOM 2586 C CA . ASN A 1 24 ? 7.785 2.375 7.740 1.00 0.00 24 ASN A CA 3
ATOM 2587 C C . ASN A 1 24 ? 7.156 1.764 6.492 1.00 0.00 24 ASN A C 3
ATOM 2588 O O . ASN A 1 24 ? 5.966 1.942 6.234 1.00 0.00 24 ASN A O 3
ATOM 2599 N N . LYS A 1 25 ? 7.964 1.044 5.720 1.00 0.00 25 LYS A N 3
ATOM 2600 C CA . LYS A 1 25 ? 7.487 0.407 4.499 1.00 0.00 25 LYS A CA 3
ATOM 2601 C C . LYS A 1 25 ? 7.450 -1.109 4.655 1.00 0.00 25 LYS A C 3
ATOM 2602 O O . LYS A 1 25 ? 6.599 -1.783 4.075 1.00 0.00 25 LYS A O 3
ATOM 2621 N N . HIS A 1 26 ? 8.377 -1.639 5.446 1.00 0.00 26 HIS A N 3
ATOM 2622 C CA . HIS A 1 26 ? 8.451 -3.077 5.682 1.00 0.00 26 HIS A CA 3
ATOM 2623 C C . HIS A 1 26 ? 8.285 -3.393 7.167 1.00 0.00 26 HIS A C 3
ATOM 2624 O O . HIS A 1 26 ? 9.184 -3.951 7.798 1.00 0.00 26 HIS A O 3
ATOM 2639 N N . PRO A 1 27 ? 7.126 -3.037 7.749 1.00 0.00 27 PRO A N 3
ATOM 2640 C CA . PRO A 1 27 ? 6.846 -3.285 9.166 1.00 0.00 27 PRO A CA 3
ATOM 2641 C C . PRO A 1 27 ? 6.709 -4.771 9.478 1.00 0.00 27 PRO A C 3
ATOM 2642 O O . PRO A 1 27 ? 6.903 -5.618 8.606 1.00 0.00 27 PRO A O 3
ATOM 2653 N N . ASP A 1 28 ? 6.376 -5.081 10.727 1.00 0.00 28 ASP A N 3
ATOM 2654 C CA . ASP A 1 28 ? 6.214 -6.467 11.154 1.00 0.00 28 ASP A CA 3
ATOM 2655 C C . ASP A 1 28 ? 4.738 -6.833 11.269 1.00 0.00 28 ASP A C 3
ATOM 2656 O O . ASP A 1 28 ? 3.873 -5.958 11.326 1.00 0.00 28 ASP A O 3
ATOM 2665 N N . PRO A 1 29 ? 4.427 -8.141 11.305 1.00 0.00 29 PRO A N 3
ATOM 2666 C CA . PRO A 1 29 ? 3.046 -8.620 11.413 1.00 0.00 29 PRO A CA 3
ATOM 2667 C C . PRO A 1 29 ? 2.313 -8.009 12.603 1.00 0.00 29 PRO A C 3
ATOM 2668 O O . PRO A 1 29 ? 1.091 -7.867 12.585 1.00 0.00 29 PRO A O 3
ATOM 2679 N N . THR A 1 30 ? 3.069 -7.647 13.634 1.00 0.00 30 THR A N 3
ATOM 2680 C CA . THR A 1 30 ? 2.492 -7.049 14.832 1.00 0.00 30 THR A CA 3
ATOM 2681 C C . THR A 1 30 ? 2.041 -5.617 14.562 1.00 0.00 30 THR A C 3
ATOM 2682 O O . THR A 1 30 ? 0.919 -5.236 14.897 1.00 0.00 30 THR A O 3
ATOM 2693 N N . THR A 1 31 ? 2.921 -4.830 13.952 1.00 0.00 31 THR A N 3
ATOM 2694 C CA . THR A 1 31 ? 2.613 -3.440 13.636 1.00 0.00 31 THR A CA 3
ATOM 2695 C C . THR A 1 31 ? 1.557 -3.353 12.539 1.00 0.00 31 THR A C 3
ATOM 2696 O O . THR A 1 31 ? 0.714 -2.456 12.544 1.00 0.00 31 THR A O 3
ATOM 2707 N N . LEU A 1 32 ? 1.610 -4.291 11.598 1.00 0.00 32 LEU A N 3
ATOM 2708 C CA . LEU A 1 32 ? 0.658 -4.320 10.494 1.00 0.00 32 LEU A CA 3
ATOM 2709 C C . LEU A 1 32 ? -0.769 -4.486 11.006 1.00 0.00 32 LEU A C 3
ATOM 2710 O O . LEU A 1 32 ? -1.718 -3.990 10.399 1.00 0.00 32 LEU A O 3
ATOM 2726 N N . CYS A 1 33 ? -0.912 -5.188 12.125 1.00 0.00 33 CYS A N 3
ATOM 2727 C CA . CYS A 1 33 ? -2.225 -5.419 12.718 1.00 0.00 33 CYS A CA 3
ATOM 2728 C C . CYS A 1 33 ? -2.826 -4.117 13.235 1.00 0.00 33 CYS A C 3
ATOM 2729 O O . CYS A 1 33 ? -4.037 -3.909 13.163 1.00 0.00 33 CYS A O 3
ATOM 2737 N N . LEU A 1 34 ? -1.972 -3.243 13.758 1.00 0.00 34 LEU A N 3
ATOM 2738 C CA . LEU A 1 34 ? -2.420 -1.961 14.287 1.00 0.00 34 LEU A CA 3
ATOM 2739 C C . LEU A 1 34 ? -3.029 -1.101 13.185 1.00 0.00 34 LEU A C 3
ATOM 2740 O O . LEU A 1 34 ? -3.940 -0.310 13.431 1.00 0.00 34 LEU A O 3
ATOM 2756 N N . ILE A 1 35 ? -2.520 -1.260 11.968 1.00 0.00 35 ILE A N 3
ATOM 2757 C CA . ILE A 1 35 ? -3.013 -0.500 10.826 1.00 0.00 35 ILE A CA 3
ATOM 2758 C C . ILE A 1 35 ? -4.335 -1.066 10.318 1.00 0.00 35 ILE A C 3
ATOM 2759 O O . ILE A 1 35 ? -5.257 -0.320 9.989 1.00 0.00 35 ILE A O 3
ATOM 2775 N N . ALA A 1 36 ? -4.421 -2.391 10.259 1.00 0.00 36 ALA A N 3
ATOM 2776 C CA . ALA A 1 36 ? -5.629 -3.059 9.792 1.00 0.00 36 ALA A CA 3
ATOM 2777 C C . ALA A 1 36 ? -6.819 -2.735 10.690 1.00 0.00 36 ALA A C 3
ATOM 2778 O O . ALA A 1 36 ? -7.962 -2.704 10.234 1.00 0.00 36 ALA A O 3
ATOM 2785 N N . ALA A 1 37 ? -6.542 -2.495 11.967 1.00 0.00 37 ALA A N 3
ATOM 2786 C CA . ALA A 1 37 ? -7.591 -2.173 12.928 1.00 0.00 37 ALA A CA 3
ATOM 2787 C C . ALA A 1 37 ? -7.998 -0.706 12.827 1.00 0.00 37 ALA A C 3
ATOM 2788 O O . ALA A 1 37 ? -9.182 -0.374 12.904 1.00 0.00 37 ALA A O 3
ATOM 2795 N N . GLU A 1 38 ? -7.011 0.166 12.656 1.00 0.00 38 GLU A N 3
ATOM 2796 C CA . GLU A 1 38 ? -7.268 1.597 12.544 1.00 0.00 38 GLU A CA 3
ATOM 2797 C C . GLU A 1 38 ? -8.097 1.907 11.302 1.00 0.00 38 GLU A C 3
ATOM 2798 O O . GLU A 1 38 ? -9.119 2.589 11.380 1.00 0.00 38 GLU A O 3
ATOM 2810 N N . ALA A 1 39 ? -7.650 1.402 10.157 1.00 0.00 39 ALA A N 3
ATOM 2811 C CA . ALA A 1 39 ? -8.351 1.625 8.898 1.00 0.00 39 ALA A CA 3
ATOM 2812 C C . ALA A 1 39 ? -9.554 0.698 8.768 1.00 0.00 39 ALA A C 3
ATOM 2813 O O . ALA A 1 39 ? -10.563 1.055 8.160 1.00 0.00 39 ALA A O 3
ATOM 2820 N N . GLY A 1 40 ? -9.440 -0.495 9.342 1.00 0.00 40 GLY A N 3
ATOM 2821 C CA . GLY A 1 40 ? -10.526 -1.456 9.278 1.00 0.00 40 GLY A CA 3
ATOM 2822 C C . GLY A 1 40 ? -10.312 -2.504 8.203 1.00 0.00 40 GLY A C 3
ATOM 2823 O O . GLY A 1 40 ? -11.272 -3.062 7.671 1.00 0.00 40 GLY A O 3
ATOM 2827 N N . LEU A 1 41 ? -9.051 -2.772 7.882 1.00 0.00 41 LEU A N 3
ATOM 2828 C CA . LEU A 1 41 ? -8.713 -3.760 6.864 1.00 0.00 41 LEU A CA 3
ATOM 2829 C C . LEU A 1 41 ? -8.046 -4.980 7.491 1.00 0.00 41 LEU A C 3
ATOM 2830 O O . LEU A 1 41 ? -7.905 -5.065 8.710 1.00 0.00 41 LEU A O 3
ATOM 2846 N N . THR A 1 42 ? -7.637 -5.923 6.648 1.00 0.00 42 THR A N 3
ATOM 2847 C CA . THR A 1 42 ? -6.984 -7.139 7.120 1.00 0.00 42 THR A CA 3
ATOM 2848 C C . THR A 1 42 ? -5.484 -7.091 6.848 1.00 0.00 42 THR A C 3
ATOM 2849 O O . THR A 1 42 ? -5.032 -6.413 5.925 1.00 0.00 42 THR A O 3
ATOM 2860 N N . GLU A 1 43 ? -4.717 -7.814 7.657 1.00 0.00 43 GLU A N 3
ATOM 2861 C CA . GLU A 1 43 ? -3.267 -7.854 7.505 1.00 0.00 43 GLU A CA 3
ATOM 2862 C C . GLU A 1 43 ? -2.879 -8.347 6.114 1.00 0.00 43 GLU A C 3
ATOM 2863 O O . GLU A 1 43 ? -1.901 -7.882 5.531 1.00 0.00 43 GLU A O 3
ATOM 2875 N N . GLU A 1 44 ? -3.653 -9.290 5.589 1.00 0.00 44 GLU A N 3
ATOM 2876 C CA . GLU A 1 44 ? -3.391 -9.847 4.266 1.00 0.00 44 GLU A CA 3
ATOM 2877 C C . GLU A 1 44 ? -3.618 -8.799 3.182 1.00 0.00 44 GLU A C 3
ATOM 2878 O O . GLU A 1 44 ? -2.889 -8.749 2.191 1.00 0.00 44 GLU A O 3
ATOM 2890 N N . GLN A 1 45 ? -4.634 -7.965 3.376 1.00 0.00 45 GLN A N 3
ATOM 2891 C CA . GLN A 1 45 ? -4.958 -6.917 2.414 1.00 0.00 45 GLN A CA 3
ATOM 2892 C C . GLN A 1 45 ? -3.950 -5.775 2.495 1.00 0.00 45 GLN A C 3
ATOM 2893 O O . GLN A 1 45 ? -3.457 -5.297 1.474 1.00 0.00 45 GLN A O 3
ATOM 2907 N N . THR A 1 46 ? -3.651 -5.342 3.715 1.00 0.00 46 THR A N 3
ATOM 2908 C CA . THR A 1 46 ? -2.701 -4.256 3.929 1.00 0.00 46 THR A CA 3
ATOM 2909 C C . THR A 1 46 ? -1.323 -4.624 3.391 1.00 0.00 46 THR A C 3
ATOM 2910 O O . THR A 1 46 ? -0.571 -3.760 2.940 1.00 0.00 46 THR A O 3
ATOM 2921 N N . GLN A 1 47 ? -0.998 -5.912 3.442 1.00 0.00 47 GLN A N 3
ATOM 2922 C CA . GLN A 1 47 ? 0.291 -6.395 2.959 1.00 0.00 47 GLN A CA 3
ATOM 2923 C C . GLN A 1 47 ? 0.460 -6.102 1.472 1.00 0.00 47 GLN A C 3
ATOM 2924 O O . GLN A 1 47 ? 1.515 -5.641 1.036 1.00 0.00 47 GLN A O 3
ATOM 2938 N N . LYS A 1 48 ? -0.586 -6.373 0.699 1.00 0.00 48 LYS A N 3
ATOM 2939 C CA . LYS A 1 48 ? -0.554 -6.140 -0.741 1.00 0.00 48 LYS A CA 3
ATOM 2940 C C . LYS A 1 48 ? -0.389 -4.655 -1.047 1.00 0.00 48 LYS A C 3
ATOM 2941 O O . LYS A 1 48 ? 0.276 -4.280 -2.012 1.00 0.00 48 LYS A O 3
ATOM 2960 N N . TRP A 1 49 ? -0.998 -3.813 -0.219 1.00 0.00 49 TRP A N 3
ATOM 2961 C CA . TRP A 1 49 ? -0.918 -2.369 -0.401 1.00 0.00 49 TRP A CA 3
ATOM 2962 C C . TRP A 1 49 ? 0.529 -1.891 -0.331 1.00 0.00 49 TRP A C 3
ATOM 2963 O O . TRP A 1 49 ? 0.991 -1.149 -1.197 1.00 0.00 49 TRP A O 3
ATOM 2984 N N . PHE A 1 50 ? 1.237 -2.319 0.708 1.00 0.00 50 PHE A N 3
ATOM 2985 C CA . PHE A 1 50 ? 2.632 -1.935 0.893 1.00 0.00 50 PHE A CA 3
ATOM 2986 C C . PHE A 1 50 ? 3.524 -2.594 -0.154 1.00 0.00 50 PHE A C 3
ATOM 2987 O O . PHE A 1 50 ? 4.555 -2.043 -0.541 1.00 0.00 50 PHE A O 3
ATOM 3004 N N . LYS A 1 51 ? 3.123 -3.776 -0.608 1.00 0.00 51 LYS A N 3
ATOM 3005 C CA . LYS A 1 51 ? 3.888 -4.510 -1.611 1.00 0.00 51 LYS A CA 3
ATOM 3006 C C . LYS A 1 51 ? 3.766 -3.854 -2.982 1.00 0.00 51 LYS A C 3
ATOM 3007 O O . LYS A 1 51 ? 4.723 -3.826 -3.755 1.00 0.00 51 LYS A O 3
ATOM 3026 N N . GLN A 1 52 ? 2.582 -3.327 -3.279 1.00 0.00 52 GLN A N 3
ATOM 3027 C CA . GLN A 1 52 ? 2.336 -2.672 -4.558 1.00 0.00 52 GLN A CA 3
ATOM 3028 C C . GLN A 1 52 ? 2.839 -1.232 -4.541 1.00 0.00 52 GLN A C 3
ATOM 3029 O O . GLN A 1 52 ? 3.569 -0.807 -5.437 1.00 0.00 52 GLN A O 3
ATOM 3043 N N . ARG A 1 53 ? 2.444 -0.484 -3.515 1.00 0.00 53 ARG A N 3
ATOM 3044 C CA . ARG A 1 53 ? 2.854 0.910 -3.381 1.00 0.00 53 ARG A CA 3
ATOM 3045 C C . ARG A 1 53 ? 4.374 1.033 -3.337 1.00 0.00 53 ARG A C 3
ATOM 3046 O O . ARG A 1 53 ? 4.935 2.055 -3.734 1.00 0.00 53 ARG A O 3
ATOM 3067 N N . LEU A 1 54 ? 5.036 -0.013 -2.853 1.00 0.00 54 LEU A N 3
ATOM 3068 C CA . LEU A 1 54 ? 6.492 -0.019 -2.756 1.00 0.00 54 LEU A CA 3
ATOM 3069 C C . LEU A 1 54 ? 7.132 0.210 -4.122 1.00 0.00 54 LEU A C 3
ATOM 3070 O O . LEU A 1 54 ? 8.216 0.785 -4.221 1.00 0.00 54 LEU A O 3
ATOM 3086 N N . ALA A 1 55 ? 6.454 -0.243 -5.172 1.00 0.00 55 ALA A N 3
ATOM 3087 C CA . ALA A 1 55 ? 6.958 -0.086 -6.531 1.00 0.00 55 ALA A CA 3
ATOM 3088 C C . ALA A 1 55 ? 6.912 1.373 -6.972 1.00 0.00 55 ALA A C 3
ATOM 3089 O O . ALA A 1 55 ? 7.722 1.809 -7.791 1.00 0.00 55 ALA A O 3
ATOM 3096 N N . GLU A 1 56 ? 5.960 2.123 -6.427 1.00 0.00 56 GLU A N 3
ATOM 3097 C CA . GLU A 1 56 ? 5.810 3.533 -6.767 1.00 0.00 56 GLU A CA 3
ATOM 3098 C C . GLU A 1 56 ? 6.714 4.403 -5.899 1.00 0.00 56 GLU A C 3
ATOM 3099 O O . GLU A 1 56 ? 7.248 5.412 -6.359 1.00 0.00 56 GLU A O 3
ATOM 3111 N N . TRP A 1 57 ? 6.883 4.004 -4.642 1.00 0.00 57 TRP A N 3
ATOM 3112 C CA . TRP A 1 57 ? 7.723 4.747 -3.710 1.00 0.00 57 TRP A CA 3
ATOM 3113 C C . TRP A 1 57 ? 9.156 4.839 -4.222 1.00 0.00 57 TRP A C 3
ATOM 3114 O O . TRP A 1 57 ? 9.798 5.884 -4.116 1.00 0.00 57 TRP A O 3
ATOM 3135 N N . ARG A 1 58 ? 9.652 3.738 -4.777 1.00 0.00 58 ARG A N 3
ATOM 3136 C CA . ARG A 1 58 ? 11.011 3.695 -5.305 1.00 0.00 58 ARG A CA 3
ATOM 3137 C C . ARG A 1 58 ? 11.186 4.695 -6.443 1.00 0.00 58 ARG A C 3
ATOM 3138 O O . ARG A 1 58 ? 12.281 5.214 -6.662 1.00 0.00 58 ARG A O 3
ATOM 3159 N N . ARG A 1 59 ? 10.103 4.962 -7.164 1.00 0.00 59 ARG A N 3
ATOM 3160 C CA . ARG A 1 59 ? 10.140 5.900 -8.281 1.00 0.00 59 ARG A CA 3
ATOM 3161 C C . ARG A 1 59 ? 10.266 7.336 -7.781 1.00 0.00 59 ARG A C 3
ATOM 3162 O O . ARG A 1 59 ? 11.165 8.070 -8.191 1.00 0.00 59 ARG A O 3
ATOM 3183 N N . SER A 1 60 ? 9.358 7.730 -6.894 1.00 0.00 60 SER A N 3
ATOM 3184 C CA . SER A 1 60 ? 9.366 9.079 -6.337 1.00 0.00 60 SER A CA 3
ATOM 3185 C C . SER A 1 60 ? 10.685 9.370 -5.629 1.00 0.00 60 SER A C 3
ATOM 3186 O O . SER A 1 60 ? 11.459 10.224 -6.062 1.00 0.00 60 SER A O 3
ATOM 3194 N N . GLU A 1 61 ? 10.934 8.657 -4.536 1.00 0.00 61 GLU A N 3
ATOM 3195 C CA . GLU A 1 61 ? 12.158 8.840 -3.766 1.00 0.00 61 GLU A CA 3
ATOM 3196 C C . GLU A 1 61 ? 13.390 8.581 -4.630 1.00 0.00 61 GLU A C 3
ATOM 3197 O O . GLU A 1 61 ? 14.319 9.388 -4.660 1.00 0.00 61 GLU A O 3
ATOM 3209 N N . GLY A 1 62 ? 13.389 7.451 -5.330 1.00 0.00 62 GLY A N 3
ATOM 3210 C CA . GLY A 1 62 ? 14.511 7.109 -6.185 1.00 0.00 62 GLY A CA 3
ATOM 3211 C C . GLY A 1 62 ? 15.715 6.631 -5.397 1.00 0.00 62 GLY A C 3
ATOM 3212 O O . GLY A 1 62 ? 16.726 7.329 -5.312 1.00 0.00 62 GLY A O 3
ATOM 3216 N N . LEU A 1 63 ? 15.608 5.438 -4.821 1.00 0.00 63 LEU A N 3
ATOM 3217 C CA . LEU A 1 63 ? 16.698 4.867 -4.038 1.00 0.00 63 LEU A CA 3
ATOM 3218 C C . LEU A 1 63 ? 17.893 4.536 -4.931 1.00 0.00 63 LEU A C 3
ATOM 3219 O O . LEU A 1 63 ? 17.725 4.061 -6.054 1.00 0.00 63 LEU A O 3
ATOM 3235 N N . PRO A 1 64 ? 19.123 4.784 -4.443 1.00 0.00 64 PRO A N 3
ATOM 3236 C CA . PRO A 1 64 ? 20.344 4.506 -5.208 1.00 0.00 64 PRO A CA 3
ATOM 3237 C C . PRO A 1 64 ? 20.597 3.012 -5.372 1.00 0.00 64 PRO A C 3
ATOM 3238 O O . PRO A 1 64 ? 19.987 2.190 -4.689 1.00 0.00 64 PRO A O 3
ATOM 3249 N N . SER A 1 65 ? 21.502 2.669 -6.282 1.00 0.00 65 SER A N 3
ATOM 3250 C CA . SER A 1 65 ? 21.840 1.273 -6.539 1.00 0.00 65 SER A CA 3
ATOM 3251 C C . SER A 1 65 ? 20.626 0.506 -7.054 1.00 0.00 65 SER A C 3
ATOM 3252 O O . SER A 1 65 ? 19.490 0.797 -6.682 1.00 0.00 65 SER A O 3
ATOM 3260 N N . GLU A 1 66 ? 20.876 -0.478 -7.913 1.00 0.00 66 GLU A N 3
ATOM 3261 C CA . GLU A 1 66 ? 19.804 -1.289 -8.479 1.00 0.00 66 GLU A CA 3
ATOM 3262 C C . GLU A 1 66 ? 19.719 -2.642 -7.779 1.00 0.00 66 GLU A C 3
ATOM 3263 O O . GLU A 1 66 ? 18.759 -2.922 -7.062 1.00 0.00 66 GLU A O 3
ATOM 3275 N N . CYS A 1 67 ? 20.731 -3.476 -7.992 1.00 0.00 67 CYS A N 3
ATOM 3276 C CA . CYS A 1 67 ? 20.771 -4.800 -7.383 1.00 0.00 67 CYS A CA 3
ATOM 3277 C C . CYS A 1 67 ? 22.186 -5.147 -6.929 1.00 0.00 67 CYS A C 3
ATOM 3278 O O . CYS A 1 67 ? 22.948 -5.774 -7.666 1.00 0.00 67 CYS A O 3
ATOM 3286 N N . ARG A 1 68 ? 22.531 -4.734 -5.714 1.00 0.00 68 ARG A N 3
ATOM 3287 C CA . ARG A 1 68 ? 23.854 -5.000 -5.164 1.00 0.00 68 ARG A CA 3
ATOM 3288 C C . ARG A 1 68 ? 23.806 -6.153 -4.165 1.00 0.00 68 ARG A C 3
ATOM 3289 O O . ARG A 1 68 ? 22.971 -6.169 -3.261 1.00 0.00 68 ARG A O 3
ATOM 3310 N N . SER A 1 69 ? 24.708 -7.114 -4.336 1.00 0.00 69 SER A N 3
ATOM 3311 C CA . SER A 1 69 ? 24.769 -8.271 -3.449 1.00 0.00 69 SER A CA 3
ATOM 3312 C C . SER A 1 69 ? 25.679 -7.995 -2.257 1.00 0.00 69 SER A C 3
ATOM 3313 O O . SER A 1 69 ? 26.788 -7.485 -2.414 1.00 0.00 69 SER A O 3
ATOM 3321 N N . VAL A 1 70 ? 25.201 -8.336 -1.065 1.00 0.00 70 VAL A N 3
ATOM 3322 C CA . VAL A 1 70 ? 25.970 -8.126 0.156 1.00 0.00 70 VAL A CA 3
ATOM 3323 C C . VAL A 1 70 ? 26.145 -9.430 0.926 1.00 0.00 70 VAL A C 3
ATOM 3324 O O . VAL A 1 70 ? 27.233 -9.734 1.415 1.00 0.00 70 VAL A O 3
ATOM 3337 N N . THR A 1 71 ? 25.065 -10.198 1.032 1.00 0.00 71 THR A N 3
ATOM 3338 C CA . THR A 1 71 ? 25.098 -11.470 1.744 1.00 0.00 71 THR A CA 3
ATOM 3339 C C . THR A 1 71 ? 26.053 -12.448 1.066 1.00 0.00 71 THR A C 3
ATOM 3340 O O . THR A 1 71 ? 25.696 -13.099 0.085 1.00 0.00 71 THR A O 3
ATOM 3351 N N . ASP A 1 72 ? 27.268 -12.544 1.597 1.00 0.00 72 ASP A N 3
ATOM 3352 C CA . ASP A 1 72 ? 28.275 -13.443 1.043 1.00 0.00 72 ASP A CA 3
ATOM 3353 C C . ASP A 1 72 ? 27.879 -14.900 1.255 1.00 0.00 72 ASP A C 3
ATOM 3354 O O . ASP A 1 72 ? 27.014 -15.158 2.119 1.00 0.00 72 ASP A O 3
ATOM 3364 N N . GLY A 1 1 ? -22.102 -10.174 -3.110 1.00 0.00 1 GLY A N 4
ATOM 3365 C CA . GLY A 1 1 ? -22.169 -9.138 -2.043 1.00 0.00 1 GLY A CA 4
ATOM 3366 C C . GLY A 1 1 ? -21.903 -7.743 -2.572 1.00 0.00 1 GLY A C 4
ATOM 3367 O O . GLY A 1 1 ? -21.749 -7.547 -3.778 1.00 0.00 1 GLY A O 4
ATOM 3373 N N . SER A 1 2 ? -21.847 -6.770 -1.667 1.00 0.00 2 SER A N 4
ATOM 3374 C CA . SER A 1 2 ? -21.598 -5.385 -2.049 1.00 0.00 2 SER A CA 4
ATOM 3375 C C . SER A 1 2 ? -22.687 -4.876 -2.987 1.00 0.00 2 SER A C 4
ATOM 3376 O O . SER A 1 2 ? -23.642 -5.590 -3.292 1.00 0.00 2 SER A O 4
ATOM 3384 N N . GLU A 1 3 ? -22.536 -3.636 -3.441 1.00 0.00 3 GLU A N 4
ATOM 3385 C CA . GLU A 1 3 ? -23.507 -3.029 -4.345 1.00 0.00 3 GLU A CA 4
ATOM 3386 C C . GLU A 1 3 ? -22.814 -2.430 -5.566 1.00 0.00 3 GLU A C 4
ATOM 3387 O O . GLU A 1 3 ? -23.045 -2.859 -6.696 1.00 0.00 3 GLU A O 4
ATOM 3399 N N . GLY A 1 4 ? -21.964 -1.437 -5.328 1.00 0.00 4 GLY A N 4
ATOM 3400 C CA . GLY A 1 4 ? -21.251 -0.796 -6.417 1.00 0.00 4 GLY A CA 4
ATOM 3401 C C . GLY A 1 4 ? -20.100 0.064 -5.932 1.00 0.00 4 GLY A C 4
ATOM 3402 O O . GLY A 1 4 ? -19.760 1.068 -6.558 1.00 0.00 4 GLY A O 4
ATOM 3406 N N . ALA A 1 5 ? -19.500 -0.330 -4.814 1.00 0.00 5 ALA A N 4
ATOM 3407 C CA . ALA A 1 5 ? -18.382 0.413 -4.245 1.00 0.00 5 ALA A CA 4
ATOM 3408 C C . ALA A 1 5 ? -17.076 -0.361 -4.393 1.00 0.00 5 ALA A C 4
ATOM 3409 O O . ALA A 1 5 ? -16.692 -1.124 -3.507 1.00 0.00 5 ALA A O 4
ATOM 3416 N N . ALA A 1 6 ? -16.400 -0.160 -5.519 1.00 0.00 6 ALA A N 4
ATOM 3417 C CA . ALA A 1 6 ? -15.138 -0.839 -5.782 1.00 0.00 6 ALA A CA 4
ATOM 3418 C C . ALA A 1 6 ? -13.963 -0.058 -5.205 1.00 0.00 6 ALA A C 4
ATOM 3419 O O . ALA A 1 6 ? -14.103 1.107 -4.831 1.00 0.00 6 ALA A O 4
ATOM 3426 N N . THR A 1 7 ? -12.805 -0.706 -5.134 1.00 0.00 7 THR A N 4
ATOM 3427 C CA . THR A 1 7 ? -11.605 -0.071 -4.601 1.00 0.00 7 THR A CA 4
ATOM 3428 C C . THR A 1 7 ? -11.813 0.353 -3.151 1.00 0.00 7 THR A C 4
ATOM 3429 O O . THR A 1 7 ? -12.931 0.328 -2.641 1.00 0.00 7 THR A O 4
ATOM 3440 N N . MET A 1 8 ? -10.725 0.741 -2.493 1.00 0.00 8 MET A N 4
ATOM 3441 C CA . MET A 1 8 ? -10.787 1.172 -1.101 1.00 0.00 8 MET A CA 4
ATOM 3442 C C . MET A 1 8 ? -11.329 2.594 -0.995 1.00 0.00 8 MET A C 4
ATOM 3443 O O . MET A 1 8 ? -11.617 3.235 -2.005 1.00 0.00 8 MET A O 4
ATOM 3457 N N . THR A 1 9 ? -11.463 3.081 0.235 1.00 0.00 9 THR A N 4
ATOM 3458 C CA . THR A 1 9 ? -11.969 4.427 0.471 1.00 0.00 9 THR A CA 4
ATOM 3459 C C . THR A 1 9 ? -10.832 5.383 0.818 1.00 0.00 9 THR A C 4
ATOM 3460 O O . THR A 1 9 ? -9.736 4.953 1.179 1.00 0.00 9 THR A O 4
ATOM 3471 N N . GLU A 1 10 ? -11.101 6.679 0.704 1.00 0.00 10 GLU A N 4
ATOM 3472 C CA . GLU A 1 10 ? -10.099 7.695 1.006 1.00 0.00 10 GLU A CA 4
ATOM 3473 C C . GLU A 1 10 ? -9.638 7.593 2.457 1.00 0.00 10 GLU A C 4
ATOM 3474 O O . GLU A 1 10 ? -8.477 7.855 2.768 1.00 0.00 10 GLU A O 4
ATOM 3486 N N . ASP A 1 11 ? -10.554 7.208 3.338 1.00 0.00 11 ASP A N 4
ATOM 3487 C CA . ASP A 1 11 ? -10.241 7.068 4.755 1.00 0.00 11 ASP A CA 4
ATOM 3488 C C . ASP A 1 11 ? -9.234 5.946 4.983 1.00 0.00 11 ASP A C 4
ATOM 3489 O O . ASP A 1 11 ? -8.424 6.005 5.908 1.00 0.00 11 ASP A O 4
ATOM 3498 N N . GLN A 1 12 ? -9.291 4.926 4.133 1.00 0.00 12 GLN A N 4
ATOM 3499 C CA . GLN A 1 12 ? -8.382 3.790 4.241 1.00 0.00 12 GLN A CA 4
ATOM 3500 C C . GLN A 1 12 ? -7.000 4.145 3.701 1.00 0.00 12 GLN A C 4
ATOM 3501 O O . GLN A 1 12 ? -5.988 3.916 4.362 1.00 0.00 12 GLN A O 4
ATOM 3515 N N . VAL A 1 13 ? -6.968 4.705 2.496 1.00 0.00 13 VAL A N 4
ATOM 3516 C CA . VAL A 1 13 ? -5.710 5.091 1.867 1.00 0.00 13 VAL A CA 4
ATOM 3517 C C . VAL A 1 13 ? -4.964 6.118 2.713 1.00 0.00 13 VAL A C 4
ATOM 3518 O O . VAL A 1 13 ? -3.736 6.099 2.790 1.00 0.00 13 VAL A O 4
ATOM 3531 N N . GLU A 1 14 ? -5.716 7.014 3.346 1.00 0.00 14 GLU A N 4
ATOM 3532 C CA . GLU A 1 14 ? -5.125 8.049 4.187 1.00 0.00 14 GLU A CA 4
ATOM 3533 C C . GLU A 1 14 ? -4.321 7.432 5.327 1.00 0.00 14 GLU A C 4
ATOM 3534 O O . GLU A 1 14 ? -3.227 7.895 5.650 1.00 0.00 14 GLU A O 4
ATOM 3546 N N . ILE A 1 15 ? -4.869 6.383 5.932 1.00 0.00 15 ILE A N 4
ATOM 3547 C CA . ILE A 1 15 ? -4.203 5.703 7.035 1.00 0.00 15 ILE A CA 4
ATOM 3548 C C . ILE A 1 15 ? -3.062 4.826 6.531 1.00 0.00 15 ILE A C 4
ATOM 3549 O O . ILE A 1 15 ? -2.010 4.734 7.162 1.00 0.00 15 ILE A O 4
ATOM 3565 N N . LEU A 1 16 ? -3.278 4.183 5.388 1.00 0.00 16 LEU A N 4
ATOM 3566 C CA . LEU A 1 16 ? -2.267 3.313 4.798 1.00 0.00 16 LEU A CA 4
ATOM 3567 C C . LEU A 1 16 ? -1.049 4.116 4.356 1.00 0.00 16 LEU A C 4
ATOM 3568 O O . LEU A 1 16 ? 0.078 3.619 4.382 1.00 0.00 16 LEU A O 4
ATOM 3584 N N . GLU A 1 17 ? -1.281 5.361 3.953 1.00 0.00 17 GLU A N 4
ATOM 3585 C CA . GLU A 1 17 ? -0.201 6.233 3.508 1.00 0.00 17 GLU A CA 4
ATOM 3586 C C . GLU A 1 17 ? 0.575 6.790 4.698 1.00 0.00 17 GLU A C 4
ATOM 3587 O O . GLU A 1 17 ? 1.788 6.986 4.624 1.00 0.00 17 GLU A O 4
ATOM 3599 N N . TYR A 1 18 ? -0.133 7.041 5.794 1.00 0.00 18 TYR A N 4
ATOM 3600 C CA . TYR A 1 18 ? 0.489 7.574 7.001 1.00 0.00 18 TYR A CA 4
ATOM 3601 C C . TYR A 1 18 ? 1.468 6.567 7.597 1.00 0.00 18 TYR A C 4
ATOM 3602 O O . TYR A 1 18 ? 2.461 6.947 8.219 1.00 0.00 18 TYR A O 4
ATOM 3620 N N . ASN A 1 19 ? 1.184 5.283 7.404 1.00 0.00 19 ASN A N 4
ATOM 3621 C CA . ASN A 1 19 ? 2.043 4.224 7.924 1.00 0.00 19 ASN A CA 4
ATOM 3622 C C . ASN A 1 19 ? 3.076 3.791 6.885 1.00 0.00 19 ASN A C 4
ATOM 3623 O O . ASN A 1 19 ? 3.680 2.725 7.007 1.00 0.00 19 ASN A O 4
ATOM 3634 N N . PHE A 1 20 ? 3.277 4.621 5.864 1.00 0.00 20 PHE A N 4
ATOM 3635 C CA . PHE A 1 20 ? 4.237 4.316 4.811 1.00 0.00 20 PHE A CA 4
ATOM 3636 C C . PHE A 1 20 ? 5.373 5.337 4.790 1.00 0.00 20 PHE A C 4
ATOM 3637 O O . PHE A 1 20 ? 6.493 5.024 4.385 1.00 0.00 20 PHE A O 4
ATOM 3654 N N . ASN A 1 21 ? 5.077 6.560 5.222 1.00 0.00 21 ASN A N 4
ATOM 3655 C CA . ASN A 1 21 ? 6.074 7.623 5.245 1.00 0.00 21 ASN A CA 4
ATOM 3656 C C . ASN A 1 21 ? 6.271 8.169 6.657 1.00 0.00 21 ASN A C 4
ATOM 3657 O O . ASN A 1 21 ? 7.386 8.515 7.047 1.00 0.00 21 ASN A O 4
ATOM 3668 N N . LYS A 1 22 ? 5.184 8.251 7.418 1.00 0.00 22 LYS A N 4
ATOM 3669 C CA . LYS A 1 22 ? 5.245 8.763 8.783 1.00 0.00 22 LYS A CA 4
ATOM 3670 C C . LYS A 1 22 ? 5.386 7.631 9.799 1.00 0.00 22 LYS A C 4
ATOM 3671 O O . LYS A 1 22 ? 5.032 7.790 10.966 1.00 0.00 22 LYS A O 4
ATOM 3690 N N . VAL A 1 23 ? 5.907 6.492 9.352 1.00 0.00 23 VAL A N 4
ATOM 3691 C CA . VAL A 1 23 ? 6.093 5.343 10.231 1.00 0.00 23 VAL A CA 4
ATOM 3692 C C . VAL A 1 23 ? 7.195 4.426 9.708 1.00 0.00 23 VAL A C 4
ATOM 3693 O O . VAL A 1 23 ? 8.273 4.336 10.296 1.00 0.00 23 VAL A O 4
ATOM 3706 N N . ASN A 1 24 ? 6.917 3.744 8.601 1.00 0.00 24 ASN A N 4
ATOM 3707 C CA . ASN A 1 24 ? 7.887 2.833 8.003 1.00 0.00 24 ASN A CA 4
ATOM 3708 C C . ASN A 1 24 ? 7.353 2.249 6.700 1.00 0.00 24 ASN A C 4
ATOM 3709 O O . ASN A 1 24 ? 6.182 2.421 6.364 1.00 0.00 24 ASN A O 4
ATOM 3720 N N . LYS A 1 25 ? 8.221 1.558 5.968 1.00 0.00 25 LYS A N 4
ATOM 3721 C CA . LYS A 1 25 ? 7.838 0.949 4.700 1.00 0.00 25 LYS A CA 4
ATOM 3722 C C . LYS A 1 25 ? 7.697 -0.564 4.844 1.00 0.00 25 LYS A C 4
ATOM 3723 O O . LYS A 1 25 ? 6.770 -1.166 4.303 1.00 0.00 25 LYS A O 4
ATOM 3742 N N . HIS A 1 26 ? 8.625 -1.171 5.577 1.00 0.00 26 HIS A N 4
ATOM 3743 C CA . HIS A 1 26 ? 8.605 -2.613 5.795 1.00 0.00 26 HIS A CA 4
ATOM 3744 C C . HIS A 1 26 ? 8.444 -2.939 7.278 1.00 0.00 26 HIS A C 4
ATOM 3745 O O . HIS A 1 26 ? 9.380 -3.411 7.924 1.00 0.00 26 HIS A O 4
ATOM 3760 N N . PRO A 1 27 ? 7.248 -2.689 7.839 1.00 0.00 27 PRO A N 4
ATOM 3761 C CA . PRO A 1 27 ? 6.969 -2.959 9.253 1.00 0.00 27 PRO A CA 4
ATOM 3762 C C . PRO A 1 27 ? 6.894 -4.452 9.553 1.00 0.00 27 PRO A C 4
ATOM 3763 O O . PRO A 1 27 ? 7.182 -5.284 8.693 1.00 0.00 27 PRO A O 4
ATOM 3774 N N . ASP A 1 28 ? 6.506 -4.784 10.780 1.00 0.00 28 ASP A N 4
ATOM 3775 C CA . ASP A 1 28 ? 6.393 -6.178 11.195 1.00 0.00 28 ASP A CA 4
ATOM 3776 C C . ASP A 1 28 ? 4.931 -6.615 11.236 1.00 0.00 28 ASP A C 4
ATOM 3777 O O . ASP A 1 28 ? 4.025 -5.787 11.136 1.00 0.00 28 ASP A O 4
ATOM 3786 N N . PRO A 1 29 ? 4.678 -7.927 11.382 1.00 0.00 29 PRO A N 4
ATOM 3787 C CA . PRO A 1 29 ? 3.317 -8.469 11.433 1.00 0.00 29 PRO A CA 4
ATOM 3788 C C . PRO A 1 29 ? 2.496 -7.861 12.565 1.00 0.00 29 PRO A C 4
ATOM 3789 O O . PRO A 1 29 ? 1.277 -7.729 12.460 1.00 0.00 29 PRO A O 4
ATOM 3800 N N . THR A 1 30 ? 3.173 -7.493 13.648 1.00 0.00 30 THR A N 4
ATOM 3801 C CA . THR A 1 30 ? 2.509 -6.898 14.800 1.00 0.00 30 THR A CA 4
ATOM 3802 C C . THR A 1 30 ? 2.024 -5.488 14.479 1.00 0.00 30 THR A C 4
ATOM 3803 O O . THR A 1 30 ? 0.930 -5.091 14.880 1.00 0.00 30 THR A O 4
ATOM 3814 N N . THR A 1 31 ? 2.846 -4.737 13.755 1.00 0.00 31 THR A N 4
ATOM 3815 C CA . THR A 1 31 ? 2.502 -3.370 13.379 1.00 0.00 31 THR A CA 4
ATOM 3816 C C . THR A 1 31 ? 1.460 -3.357 12.265 1.00 0.00 31 THR A C 4
ATOM 3817 O O . THR A 1 31 ? 0.609 -2.470 12.207 1.00 0.00 31 THR A O 4
ATOM 3828 N N . LEU A 1 32 ? 1.534 -4.348 11.381 1.00 0.00 32 LEU A N 4
ATOM 3829 C CA . LEU A 1 32 ? 0.598 -4.451 10.269 1.00 0.00 32 LEU A CA 4
ATOM 3830 C C . LEU A 1 32 ? -0.830 -4.633 10.774 1.00 0.00 32 LEU A C 4
ATOM 3831 O O . LEU A 1 32 ? -1.784 -4.163 10.154 1.00 0.00 32 LEU A O 4
ATOM 3847 N N . CYS A 1 33 ? -0.970 -5.318 11.905 1.00 0.00 33 CYS A N 4
ATOM 3848 C CA . CYS A 1 33 ? -2.281 -5.563 12.494 1.00 0.00 33 CYS A CA 4
ATOM 3849 C C . CYS A 1 33 ? -2.905 -4.262 12.990 1.00 0.00 33 CYS A C 4
ATOM 3850 O O . CYS A 1 33 ? -4.125 -4.102 12.979 1.00 0.00 33 CYS A O 4
ATOM 3858 N N . LEU A 1 34 ? -2.058 -3.335 13.427 1.00 0.00 34 LEU A N 4
ATOM 3859 C CA . LEU A 1 34 ? -2.526 -2.048 13.928 1.00 0.00 34 LEU A CA 4
ATOM 3860 C C . LEU A 1 34 ? -3.011 -1.162 12.785 1.00 0.00 34 LEU A C 4
ATOM 3861 O O . LEU A 1 34 ? -3.913 -0.344 12.961 1.00 0.00 34 LEU A O 4
ATOM 3877 N N . ILE A 1 35 ? -2.403 -1.330 11.614 1.00 0.00 35 ILE A N 4
ATOM 3878 C CA . ILE A 1 35 ? -2.773 -0.544 10.443 1.00 0.00 35 ILE A CA 4
ATOM 3879 C C . ILE A 1 35 ? -4.086 -1.035 9.843 1.00 0.00 35 ILE A C 4
ATOM 3880 O O . ILE A 1 35 ? -4.900 -0.240 9.372 1.00 0.00 35 ILE A O 4
ATOM 3896 N N . ALA A 1 36 ? -4.288 -2.349 9.865 1.00 0.00 36 ALA A N 4
ATOM 3897 C CA . ALA A 1 36 ? -5.503 -2.943 9.324 1.00 0.00 36 ALA A CA 4
ATOM 3898 C C . ALA A 1 36 ? -6.708 -2.629 10.205 1.00 0.00 36 ALA A C 4
ATOM 3899 O O . ALA A 1 36 ? -7.802 -2.367 9.706 1.00 0.00 36 ALA A O 4
ATOM 3906 N N . ALA A 1 37 ? -6.499 -2.659 11.516 1.00 0.00 37 ALA A N 4
ATOM 3907 C CA . ALA A 1 37 ? -7.569 -2.377 12.466 1.00 0.00 37 ALA A CA 4
ATOM 3908 C C . ALA A 1 37 ? -7.938 -0.898 12.455 1.00 0.00 37 ALA A C 4
ATOM 3909 O O . ALA A 1 37 ? -9.096 -0.535 12.662 1.00 0.00 37 ALA A O 4
ATOM 3916 N N . GLU A 1 38 ? -6.945 -0.047 12.215 1.00 0.00 38 GLU A N 4
ATOM 3917 C CA . GLU A 1 38 ? -7.167 1.393 12.179 1.00 0.00 38 GLU A CA 4
ATOM 3918 C C . GLU A 1 38 ? -8.146 1.767 11.069 1.00 0.00 38 GLU A C 4
ATOM 3919 O O . GLU A 1 38 ? -9.171 2.400 11.321 1.00 0.00 38 GLU A O 4
ATOM 3931 N N . ALA A 1 39 ? -7.822 1.370 9.843 1.00 0.00 39 ALA A N 4
ATOM 3932 C CA . ALA A 1 39 ? -8.673 1.664 8.696 1.00 0.00 39 ALA A CA 4
ATOM 3933 C C . ALA A 1 39 ? -9.915 0.779 8.694 1.00 0.00 39 ALA A C 4
ATOM 3934 O O . ALA A 1 39 ? -11.038 1.267 8.556 1.00 0.00 39 ALA A O 4
ATOM 3941 N N . GLY A 1 40 ? -9.707 -0.524 8.848 1.00 0.00 40 GLY A N 4
ATOM 3942 C CA . GLY A 1 40 ? -10.820 -1.457 8.861 1.00 0.00 40 GLY A CA 4
ATOM 3943 C C . GLY A 1 40 ? -10.642 -2.587 7.867 1.00 0.00 40 GLY A C 4
ATOM 3944 O O . GLY A 1 40 ? -11.590 -2.983 7.189 1.00 0.00 40 GLY A O 4
ATOM 3948 N N . LEU A 1 41 ? -9.422 -3.108 7.778 1.00 0.00 41 LEU A N 4
ATOM 3949 C CA . LEU A 1 41 ? -9.120 -4.199 6.859 1.00 0.00 41 LEU A CA 4
ATOM 3950 C C . LEU A 1 41 ? -8.349 -5.308 7.567 1.00 0.00 41 LEU A C 4
ATOM 3951 O O . LEU A 1 41 ? -8.224 -5.306 8.792 1.00 0.00 41 LEU A O 4
ATOM 3967 N N . THR A 1 42 ? -7.834 -6.253 6.789 1.00 0.00 42 THR A N 4
ATOM 3968 C CA . THR A 1 42 ? -7.074 -7.369 7.341 1.00 0.00 42 THR A CA 4
ATOM 3969 C C . THR A 1 42 ? -5.591 -7.227 7.018 1.00 0.00 42 THR A C 4
ATOM 3970 O O . THR A 1 42 ? -5.212 -6.510 6.094 1.00 0.00 42 THR A O 4
ATOM 3981 N N . GLU A 1 43 ? -4.755 -7.916 7.788 1.00 0.00 43 GLU A N 4
ATOM 3982 C CA . GLU A 1 43 ? -3.311 -7.869 7.585 1.00 0.00 43 GLU A CA 4
ATOM 3983 C C . GLU A 1 43 ? -2.945 -8.308 6.170 1.00 0.00 43 GLU A C 4
ATOM 3984 O O . GLU A 1 43 ? -1.955 -7.844 5.604 1.00 0.00 43 GLU A O 4
ATOM 3996 N N . GLU A 1 44 ? -3.748 -9.204 5.608 1.00 0.00 44 GLU A N 4
ATOM 3997 C CA . GLU A 1 44 ? -3.508 -9.705 4.260 1.00 0.00 44 GLU A CA 4
ATOM 3998 C C . GLU A 1 44 ? -3.628 -8.584 3.232 1.00 0.00 44 GLU A C 4
ATOM 3999 O O . GLU A 1 44 ? -2.711 -8.349 2.445 1.00 0.00 44 GLU A O 4
ATOM 4011 N N . GLN A 1 45 ? -4.763 -7.893 3.248 1.00 0.00 45 GLN A N 4
ATOM 4012 C CA . GLN A 1 45 ? -5.003 -6.795 2.318 1.00 0.00 45 GLN A CA 4
ATOM 4013 C C . GLN A 1 45 ? -4.004 -5.665 2.543 1.00 0.00 45 GLN A C 4
ATOM 4014 O O . GLN A 1 45 ? -3.462 -5.104 1.591 1.00 0.00 45 GLN A O 4
ATOM 4028 N N . THR A 1 46 ? -3.767 -5.335 3.809 1.00 0.00 46 THR A N 4
ATOM 4029 C CA . THR A 1 46 ? -2.833 -4.271 4.159 1.00 0.00 46 THR A CA 4
ATOM 4030 C C . THR A 1 46 ? -1.430 -4.591 3.655 1.00 0.00 46 THR A C 4
ATOM 4031 O O . THR A 1 46 ? -0.708 -3.706 3.196 1.00 0.00 46 THR A O 4
ATOM 4042 N N . GLN A 1 47 ? -1.049 -5.861 3.743 1.00 0.00 47 GLN A N 4
ATOM 4043 C CA . GLN A 1 47 ? 0.268 -6.298 3.297 1.00 0.00 47 GLN A CA 4
ATOM 4044 C C . GLN A 1 47 ? 0.456 -6.023 1.808 1.00 0.00 47 GLN A C 4
ATOM 4045 O O . GLN A 1 47 ? 1.531 -5.609 1.373 1.00 0.00 47 GLN A O 4
ATOM 4059 N N . LYS A 1 48 ? -0.597 -6.256 1.031 1.00 0.00 48 LYS A N 4
ATOM 4060 C CA . LYS A 1 48 ? -0.548 -6.034 -0.410 1.00 0.00 48 LYS A CA 4
ATOM 4061 C C . LYS A 1 48 ? -0.373 -4.552 -0.726 1.00 0.00 48 LYS A C 4
ATOM 4062 O O . LYS A 1 48 ? 0.291 -4.189 -1.696 1.00 0.00 48 LYS A O 4
ATOM 4081 N N . TRP A 1 49 ? -0.975 -3.701 0.099 1.00 0.00 49 TRP A N 4
ATOM 4082 C CA . TRP A 1 49 ? -0.885 -2.258 -0.093 1.00 0.00 49 TRP A CA 4
ATOM 4083 C C . TRP A 1 49 ? 0.558 -1.782 0.032 1.00 0.00 49 TRP A C 4
ATOM 4084 O O . TRP A 1 49 ? 1.026 -0.969 -0.765 1.00 0.00 49 TRP A O 4
ATOM 4105 N N . PHE A 1 50 ? 1.259 -2.291 1.040 1.00 0.00 50 PHE A N 4
ATOM 4106 C CA . PHE A 1 50 ? 2.650 -1.917 1.271 1.00 0.00 50 PHE A CA 4
ATOM 4107 C C . PHE A 1 50 ? 3.553 -2.486 0.181 1.00 0.00 50 PHE A C 4
ATOM 4108 O O . PHE A 1 50 ? 4.569 -1.887 -0.172 1.00 0.00 50 PHE A O 4
ATOM 4125 N N . LYS A 1 51 ? 3.177 -3.645 -0.347 1.00 0.00 51 LYS A N 4
ATOM 4126 C CA . LYS A 1 51 ? 3.953 -4.296 -1.396 1.00 0.00 51 LYS A CA 4
ATOM 4127 C C . LYS A 1 51 ? 3.742 -3.604 -2.738 1.00 0.00 51 LYS A C 4
ATOM 4128 O O . LYS A 1 51 ? 4.693 -3.370 -3.484 1.00 0.00 51 LYS A O 4
ATOM 4147 N N . GLN A 1 52 ? 2.489 -3.278 -3.040 1.00 0.00 52 GLN A N 4
ATOM 4148 C CA . GLN A 1 52 ? 2.152 -2.612 -4.292 1.00 0.00 52 GLN A CA 4
ATOM 4149 C C . GLN A 1 52 ? 2.603 -1.155 -4.272 1.00 0.00 52 GLN A C 4
ATOM 4150 O O . GLN A 1 52 ? 3.164 -0.655 -5.248 1.00 0.00 52 GLN A O 4
ATOM 4164 N N . ARG A 1 53 ? 2.355 -0.479 -3.156 1.00 0.00 53 ARG A N 4
ATOM 4165 C CA . ARG A 1 53 ? 2.736 0.921 -3.007 1.00 0.00 53 ARG A CA 4
ATOM 4166 C C . ARG A 1 53 ? 4.244 1.093 -3.152 1.00 0.00 53 ARG A C 4
ATOM 4167 O O . ARG A 1 53 ? 4.719 2.121 -3.635 1.00 0.00 53 ARG A O 4
ATOM 4188 N N . LEU A 1 54 ? 4.993 0.078 -2.731 1.00 0.00 54 LEU A N 4
ATOM 4189 C CA . LEU A 1 54 ? 6.448 0.117 -2.814 1.00 0.00 54 LEU A CA 4
ATOM 4190 C C . LEU A 1 54 ? 6.910 0.214 -4.266 1.00 0.00 54 LEU A C 4
ATOM 4191 O O . LEU A 1 54 ? 7.957 0.792 -4.557 1.00 0.00 54 LEU A O 4
ATOM 4207 N N . ALA A 1 55 ? 6.121 -0.353 -5.173 1.00 0.00 55 ALA A N 4
ATOM 4208 C CA . ALA A 1 55 ? 6.449 -0.329 -6.593 1.00 0.00 55 ALA A CA 4
ATOM 4209 C C . ALA A 1 55 ? 6.579 1.101 -7.103 1.00 0.00 55 ALA A C 4
ATOM 4210 O O . ALA A 1 55 ? 7.447 1.402 -7.922 1.00 0.00 55 ALA A O 4
ATOM 4217 N N . GLU A 1 56 ? 5.710 1.980 -6.614 1.00 0.00 56 GLU A N 4
ATOM 4218 C CA . GLU A 1 56 ? 5.728 3.380 -7.021 1.00 0.00 56 GLU A CA 4
ATOM 4219 C C . GLU A 1 56 ? 6.779 4.161 -6.237 1.00 0.00 56 GLU A C 4
ATOM 4220 O O . GLU A 1 56 ? 7.363 5.117 -6.746 1.00 0.00 56 GLU A O 4
ATOM 4232 N N . TRP A 1 57 ? 7.013 3.745 -4.996 1.00 0.00 57 TRP A N 4
ATOM 4233 C CA . TRP A 1 57 ? 7.993 4.405 -4.143 1.00 0.00 57 TRP A CA 4
ATOM 4234 C C . TRP A 1 57 ? 9.411 4.145 -4.639 1.00 0.00 57 TRP A C 4
ATOM 4235 O O . TRP A 1 57 ? 10.238 5.055 -4.695 1.00 0.00 57 TRP A O 4
ATOM 4256 N N . ARG A 1 58 ? 9.686 2.895 -4.999 1.00 0.00 58 ARG A N 4
ATOM 4257 C CA . ARG A 1 58 ? 11.005 2.514 -5.492 1.00 0.00 58 ARG A CA 4
ATOM 4258 C C . ARG A 1 58 ? 11.339 3.257 -6.782 1.00 0.00 58 ARG A C 4
ATOM 4259 O O . ARG A 1 58 ? 12.498 3.575 -7.044 1.00 0.00 58 ARG A O 4
ATOM 4280 N N . ARG A 1 59 ? 10.315 3.530 -7.583 1.00 0.00 59 ARG A N 4
ATOM 4281 C CA . ARG A 1 59 ? 10.499 4.235 -8.847 1.00 0.00 59 ARG A CA 4
ATOM 4282 C C . ARG A 1 59 ? 10.692 5.730 -8.612 1.00 0.00 59 ARG A C 4
ATOM 4283 O O . ARG A 1 59 ? 11.415 6.396 -9.352 1.00 0.00 59 ARG A O 4
ATOM 4304 N N . SER A 1 60 ? 10.040 6.250 -7.578 1.00 0.00 60 SER A N 4
ATOM 4305 C CA . SER A 1 60 ? 10.140 7.666 -7.246 1.00 0.00 60 SER A CA 4
ATOM 4306 C C . SER A 1 60 ? 11.461 7.971 -6.549 1.00 0.00 60 SER A C 4
ATOM 4307 O O . SER A 1 60 ? 12.136 8.948 -6.873 1.00 0.00 60 SER A O 4
ATOM 4315 N N . GLU A 1 61 ? 11.827 7.126 -5.589 1.00 0.00 61 GLU A N 4
ATOM 4316 C CA . GLU A 1 61 ? 13.068 7.304 -4.845 1.00 0.00 61 GLU A CA 4
ATOM 4317 C C . GLU A 1 61 ? 14.278 7.045 -5.738 1.00 0.00 61 GLU A C 4
ATOM 4318 O O . GLU A 1 61 ? 15.042 7.958 -6.045 1.00 0.00 61 GLU A O 4
ATOM 4330 N N . GLY A 1 62 ? 14.446 5.791 -6.148 1.00 0.00 62 GLY A N 4
ATOM 4331 C CA . GLY A 1 62 ? 15.564 5.434 -7.001 1.00 0.00 62 GLY A CA 4
ATOM 4332 C C . GLY A 1 62 ? 16.635 4.659 -6.257 1.00 0.00 62 GLY A C 4
ATOM 4333 O O . GLY A 1 62 ? 17.771 5.116 -6.137 1.00 0.00 62 GLY A O 4
ATOM 4337 N N . LEU A 1 63 ? 16.271 3.483 -5.757 1.00 0.00 63 LEU A N 4
ATOM 4338 C CA . LEU A 1 63 ? 17.208 2.642 -5.021 1.00 0.00 63 LEU A CA 4
ATOM 4339 C C . LEU A 1 63 ? 17.810 1.573 -5.931 1.00 0.00 63 LEU A C 4
ATOM 4340 O O . LEU A 1 63 ? 17.194 1.165 -6.915 1.00 0.00 63 LEU A O 4
ATOM 4356 N N . PRO A 1 64 ? 19.028 1.101 -5.609 1.00 0.00 64 PRO A N 4
ATOM 4357 C CA . PRO A 1 64 ? 19.711 0.074 -6.402 1.00 0.00 64 PRO A CA 4
ATOM 4358 C C . PRO A 1 64 ? 18.838 -1.154 -6.634 1.00 0.00 64 PRO A C 4
ATOM 4359 O O . PRO A 1 64 ? 18.072 -1.558 -5.759 1.00 0.00 64 PRO A O 4
ATOM 4370 N N . SER A 1 65 ? 18.960 -1.744 -7.819 1.00 0.00 65 SER A N 4
ATOM 4371 C CA . SER A 1 65 ? 18.182 -2.928 -8.166 1.00 0.00 65 SER A CA 4
ATOM 4372 C C . SER A 1 65 ? 18.566 -3.444 -9.550 1.00 0.00 65 SER A C 4
ATOM 4373 O O . SER A 1 65 ? 18.106 -2.924 -10.566 1.00 0.00 65 SER A O 4
ATOM 4381 N N . GLU A 1 66 ? 19.411 -4.469 -9.579 1.00 0.00 66 GLU A N 4
ATOM 4382 C CA . GLU A 1 66 ? 19.857 -5.055 -10.837 1.00 0.00 66 GLU A CA 4
ATOM 4383 C C . GLU A 1 66 ? 19.034 -6.292 -11.184 1.00 0.00 66 GLU A C 4
ATOM 4384 O O . GLU A 1 66 ? 18.968 -7.244 -10.406 1.00 0.00 66 GLU A O 4
ATOM 4396 N N . CYS A 1 67 ? 18.411 -6.271 -12.358 1.00 0.00 67 CYS A N 4
ATOM 4397 C CA . CYS A 1 67 ? 17.592 -7.391 -12.809 1.00 0.00 67 CYS A CA 4
ATOM 4398 C C . CYS A 1 67 ? 18.117 -7.950 -14.129 1.00 0.00 67 CYS A C 4
ATOM 4399 O O . CYS A 1 67 ? 18.706 -9.030 -14.166 1.00 0.00 67 CYS A O 4
ATOM 4407 N N . ARG A 1 68 ? 17.899 -7.207 -15.208 1.00 0.00 68 ARG A N 4
ATOM 4408 C CA . ARG A 1 68 ? 18.350 -7.627 -16.529 1.00 0.00 68 ARG A CA 4
ATOM 4409 C C . ARG A 1 68 ? 19.816 -7.263 -16.744 1.00 0.00 68 ARG A C 4
ATOM 4410 O O . ARG A 1 68 ? 20.133 -6.158 -17.185 1.00 0.00 68 ARG A O 4
ATOM 4431 N N . SER A 1 69 ? 20.704 -8.200 -16.432 1.00 0.00 69 SER A N 4
ATOM 4432 C CA . SER A 1 69 ? 22.137 -7.979 -16.591 1.00 0.00 69 SER A CA 4
ATOM 4433 C C . SER A 1 69 ? 22.822 -9.225 -17.143 1.00 0.00 69 SER A C 4
ATOM 4434 O O . SER A 1 69 ? 22.417 -10.349 -16.847 1.00 0.00 69 SER A O 4
ATOM 4442 N N . VAL A 1 70 ? 23.861 -9.017 -17.944 1.00 0.00 70 VAL A N 4
ATOM 4443 C CA . VAL A 1 70 ? 24.603 -10.124 -18.536 1.00 0.00 70 VAL A CA 4
ATOM 4444 C C . VAL A 1 70 ? 25.663 -10.652 -17.576 1.00 0.00 70 VAL A C 4
ATOM 4445 O O . VAL A 1 70 ? 26.084 -9.952 -16.655 1.00 0.00 70 VAL A O 4
ATOM 4458 N N . THR A 1 71 ? 26.089 -11.890 -17.796 1.00 0.00 71 THR A N 4
ATOM 4459 C CA . THR A 1 71 ? 27.101 -12.513 -16.950 1.00 0.00 71 THR A CA 4
ATOM 4460 C C . THR A 1 71 ? 28.402 -11.719 -16.982 1.00 0.00 71 THR A C 4
ATOM 4461 O O . THR A 1 71 ? 29.180 -11.821 -17.930 1.00 0.00 71 THR A O 4
ATOM 4472 N N . ASP A 1 72 ? 28.630 -10.926 -15.941 1.00 0.00 72 ASP A N 4
ATOM 4473 C CA . ASP A 1 72 ? 29.837 -10.113 -15.849 1.00 0.00 72 ASP A CA 4
ATOM 4474 C C . ASP A 1 72 ? 30.803 -10.686 -14.814 1.00 0.00 72 ASP A C 4
ATOM 4475 O O . ASP A 1 72 ? 30.519 -10.554 -13.606 1.00 0.00 72 ASP A O 4
ATOM 4485 N N . GLY A 1 1 ? 1.965 -10.508 -5.917 1.00 0.00 1 GLY A N 5
ATOM 4486 C CA . GLY A 1 1 ? 0.975 -9.457 -6.285 1.00 0.00 1 GLY A CA 5
ATOM 4487 C C . GLY A 1 1 ? -0.454 -9.898 -6.043 1.00 0.00 1 GLY A C 5
ATOM 4488 O O . GLY A 1 1 ? -0.721 -11.084 -5.848 1.00 0.00 1 GLY A O 5
ATOM 4494 N N . SER A 1 2 ? -1.376 -8.941 -6.055 1.00 0.00 2 SER A N 5
ATOM 4495 C CA . SER A 1 2 ? -2.788 -9.237 -5.836 1.00 0.00 2 SER A CA 5
ATOM 4496 C C . SER A 1 2 ? -3.565 -9.189 -7.148 1.00 0.00 2 SER A C 5
ATOM 4497 O O . SER A 1 2 ? -3.065 -8.696 -8.159 1.00 0.00 2 SER A O 5
ATOM 4505 N N . GLU A 1 3 ? -4.789 -9.707 -7.123 1.00 0.00 3 GLU A N 5
ATOM 4506 C CA . GLU A 1 3 ? -5.635 -9.723 -8.312 1.00 0.00 3 GLU A CA 5
ATOM 4507 C C . GLU A 1 3 ? -6.954 -9.002 -8.051 1.00 0.00 3 GLU A C 5
ATOM 4508 O O . GLU A 1 3 ? -7.571 -9.178 -7.001 1.00 0.00 3 GLU A O 5
ATOM 4520 N N . GLY A 1 4 ? -7.379 -8.190 -9.013 1.00 0.00 4 GLY A N 5
ATOM 4521 C CA . GLY A 1 4 ? -8.622 -7.455 -8.868 1.00 0.00 4 GLY A CA 5
ATOM 4522 C C . GLY A 1 4 ? -8.415 -6.079 -8.267 1.00 0.00 4 GLY A C 5
ATOM 4523 O O . GLY A 1 4 ? -8.580 -5.066 -8.946 1.00 0.00 4 GLY A O 5
ATOM 4527 N N . ALA A 1 5 ? -8.053 -6.043 -6.989 1.00 0.00 5 ALA A N 5
ATOM 4528 C CA . ALA A 1 5 ? -7.824 -4.780 -6.295 1.00 0.00 5 ALA A CA 5
ATOM 4529 C C . ALA A 1 5 ? -9.086 -3.925 -6.282 1.00 0.00 5 ALA A C 5
ATOM 4530 O O . ALA A 1 5 ? -9.454 -3.327 -7.292 1.00 0.00 5 ALA A O 5
ATOM 4537 N N . ALA A 1 6 ? -9.746 -3.873 -5.130 1.00 0.00 6 ALA A N 5
ATOM 4538 C CA . ALA A 1 6 ? -10.967 -3.090 -4.984 1.00 0.00 6 ALA A CA 5
ATOM 4539 C C . ALA A 1 6 ? -10.655 -1.607 -4.825 1.00 0.00 6 ALA A C 5
ATOM 4540 O O . ALA A 1 6 ? -9.496 -1.197 -4.890 1.00 0.00 6 ALA A O 5
ATOM 4547 N N . THR A 1 7 ? -11.694 -0.807 -4.616 1.00 0.00 7 THR A N 5
ATOM 4548 C CA . THR A 1 7 ? -11.530 0.632 -4.448 1.00 0.00 7 THR A CA 5
ATOM 4549 C C . THR A 1 7 ? -11.651 1.026 -2.979 1.00 0.00 7 THR A C 5
ATOM 4550 O O . THR A 1 7 ? -12.755 1.184 -2.458 1.00 0.00 7 THR A O 5
ATOM 4561 N N . MET A 1 8 ? -10.509 1.182 -2.318 1.00 0.00 8 MET A N 5
ATOM 4562 C CA . MET A 1 8 ? -10.487 1.558 -0.909 1.00 0.00 8 MET A CA 5
ATOM 4563 C C . MET A 1 8 ? -11.039 2.967 -0.713 1.00 0.00 8 MET A C 5
ATOM 4564 O O . MET A 1 8 ? -11.085 3.761 -1.653 1.00 0.00 8 MET A O 5
ATOM 4578 N N . THR A 1 9 ? -11.455 3.269 0.511 1.00 0.00 9 THR A N 5
ATOM 4579 C CA . THR A 1 9 ? -12.004 4.582 0.830 1.00 0.00 9 THR A CA 5
ATOM 4580 C C . THR A 1 9 ? -10.902 5.539 1.273 1.00 0.00 9 THR A C 5
ATOM 4581 O O . THR A 1 9 ? -9.754 5.136 1.461 1.00 0.00 9 THR A O 5
ATOM 4592 N N . GLU A 1 10 ? -11.259 6.808 1.439 1.00 0.00 10 GLU A N 5
ATOM 4593 C CA . GLU A 1 10 ? -10.300 7.823 1.861 1.00 0.00 10 GLU A CA 5
ATOM 4594 C C . GLU A 1 10 ? -9.701 7.473 3.220 1.00 0.00 10 GLU A C 5
ATOM 4595 O O . GLU A 1 10 ? -8.494 7.598 3.428 1.00 0.00 10 GLU A O 5
ATOM 4607 N N . ASP A 1 11 ? -10.552 7.032 4.140 1.00 0.00 11 ASP A N 5
ATOM 4608 C CA . ASP A 1 11 ? -10.108 6.663 5.479 1.00 0.00 11 ASP A CA 5
ATOM 4609 C C . ASP A 1 11 ? -9.091 5.526 5.420 1.00 0.00 11 ASP A C 5
ATOM 4610 O O . ASP A 1 11 ? -8.201 5.430 6.265 1.00 0.00 11 ASP A O 5
ATOM 4619 N N . GLN A 1 12 ? -9.230 4.666 4.416 1.00 0.00 12 GLN A N 5
ATOM 4620 C CA . GLN A 1 12 ? -8.324 3.536 4.246 1.00 0.00 12 GLN A CA 5
ATOM 4621 C C . GLN A 1 12 ? -7.004 3.982 3.626 1.00 0.00 12 GLN A C 5
ATOM 4622 O O . GLN A 1 12 ? -5.931 3.546 4.044 1.00 0.00 12 GLN A O 5
ATOM 4636 N N . VAL A 1 13 ? -7.089 4.853 2.625 1.00 0.00 13 VAL A N 5
ATOM 4637 C CA . VAL A 1 13 ? -5.901 5.358 1.948 1.00 0.00 13 VAL A CA 5
ATOM 4638 C C . VAL A 1 13 ? -5.136 6.336 2.834 1.00 0.00 13 VAL A C 5
ATOM 4639 O O . VAL A 1 13 ? -3.906 6.321 2.875 1.00 0.00 13 VAL A O 5
ATOM 4652 N N . GLU A 1 14 ? -5.873 7.187 3.541 1.00 0.00 14 GLU A N 5
ATOM 4653 C CA . GLU A 1 14 ? -5.264 8.175 4.426 1.00 0.00 14 GLU A CA 5
ATOM 4654 C C . GLU A 1 14 ? -4.389 7.500 5.478 1.00 0.00 14 GLU A C 5
ATOM 4655 O O . GLU A 1 14 ? -3.257 7.918 5.720 1.00 0.00 14 GLU A O 5
ATOM 4667 N N . ILE A 1 15 ? -4.922 6.453 6.100 1.00 0.00 15 ILE A N 5
ATOM 4668 C CA . ILE A 1 15 ? -4.192 5.721 7.127 1.00 0.00 15 ILE A CA 5
ATOM 4669 C C . ILE A 1 15 ? -3.166 4.778 6.508 1.00 0.00 15 ILE A C 5
ATOM 4670 O O . ILE A 1 15 ? -2.133 4.486 7.111 1.00 0.00 15 ILE A O 5
ATOM 4686 N N . LEU A 1 16 ? -3.457 4.302 5.301 1.00 0.00 16 LEU A N 5
ATOM 4687 C CA . LEU A 1 16 ? -2.559 3.389 4.602 1.00 0.00 16 LEU A CA 5
ATOM 4688 C C . LEU A 1 16 ? -1.313 4.119 4.108 1.00 0.00 16 LEU A C 5
ATOM 4689 O O . LEU A 1 16 ? -0.232 3.536 4.027 1.00 0.00 16 LEU A O 5
ATOM 4705 N N . GLU A 1 17 ? -1.472 5.396 3.776 1.00 0.00 17 GLU A N 5
ATOM 4706 C CA . GLU A 1 17 ? -0.359 6.203 3.290 1.00 0.00 17 GLU A CA 5
ATOM 4707 C C . GLU A 1 17 ? 0.368 6.884 4.445 1.00 0.00 17 GLU A C 5
ATOM 4708 O O . GLU A 1 17 ? 1.579 7.101 4.388 1.00 0.00 17 GLU A O 5
ATOM 4720 N N . TYR A 1 18 ? -0.379 7.220 5.493 1.00 0.00 18 TYR A N 5
ATOM 4721 C CA . TYR A 1 18 ? 0.196 7.877 6.661 1.00 0.00 18 TYR A CA 5
ATOM 4722 C C . TYR A 1 18 ? 1.168 6.950 7.383 1.00 0.00 18 TYR A C 5
ATOM 4723 O O . TYR A 1 18 ? 2.145 7.404 7.980 1.00 0.00 18 TYR A O 5
ATOM 4741 N N . ASN A 1 19 ? 0.895 5.650 7.326 1.00 0.00 19 ASN A N 5
ATOM 4742 C CA . ASN A 1 19 ? 1.750 4.662 7.976 1.00 0.00 19 ASN A CA 5
ATOM 4743 C C . ASN A 1 19 ? 2.749 4.068 6.988 1.00 0.00 19 ASN A C 5
ATOM 4744 O O . ASN A 1 19 ? 3.231 2.951 7.176 1.00 0.00 19 ASN A O 5
ATOM 4755 N N . PHE A 1 20 ? 3.055 4.818 5.933 1.00 0.00 20 PHE A N 5
ATOM 4756 C CA . PHE A 1 20 ? 3.995 4.360 4.916 1.00 0.00 20 PHE A CA 5
ATOM 4757 C C . PHE A 1 20 ? 5.174 5.322 4.776 1.00 0.00 20 PHE A C 5
ATOM 4758 O O . PHE A 1 20 ? 6.273 4.918 4.396 1.00 0.00 20 PHE A O 5
ATOM 4775 N N . ASN A 1 21 ? 4.940 6.597 5.077 1.00 0.00 21 ASN A N 5
ATOM 4776 C CA . ASN A 1 21 ? 5.985 7.609 4.972 1.00 0.00 21 ASN A CA 5
ATOM 4777 C C . ASN A 1 21 ? 6.373 8.160 6.344 1.00 0.00 21 ASN A C 5
ATOM 4778 O O . ASN A 1 21 ? 7.482 8.662 6.527 1.00 0.00 21 ASN A O 5
ATOM 4789 N N . LYS A 1 22 ? 5.457 8.072 7.302 1.00 0.00 22 LYS A N 5
ATOM 4790 C CA . LYS A 1 22 ? 5.714 8.572 8.649 1.00 0.00 22 LYS A CA 5
ATOM 4791 C C . LYS A 1 22 ? 6.176 7.453 9.578 1.00 0.00 22 LYS A C 5
ATOM 4792 O O . LYS A 1 22 ? 7.057 7.654 10.415 1.00 0.00 22 LYS A O 5
ATOM 4811 N N . VAL A 1 23 ? 5.577 6.276 9.431 1.00 0.00 23 VAL A N 5
ATOM 4812 C CA . VAL A 1 23 ? 5.930 5.133 10.265 1.00 0.00 23 VAL A CA 5
ATOM 4813 C C . VAL A 1 23 ? 7.098 4.353 9.671 1.00 0.00 23 VAL A C 5
ATOM 4814 O O . VAL A 1 23 ? 8.203 4.361 10.213 1.00 0.00 23 VAL A O 5
ATOM 4827 N N . ASN A 1 24 ? 6.848 3.676 8.554 1.00 0.00 24 ASN A N 5
ATOM 4828 C CA . ASN A 1 24 ? 7.883 2.889 7.892 1.00 0.00 24 ASN A CA 5
ATOM 4829 C C . ASN A 1 24 ? 7.433 2.459 6.500 1.00 0.00 24 ASN A C 5
ATOM 4830 O O . ASN A 1 24 ? 6.353 2.832 6.043 1.00 0.00 24 ASN A O 5
ATOM 4841 N N . LYS A 1 25 ? 8.268 1.670 5.830 1.00 0.00 25 LYS A N 5
ATOM 4842 C CA . LYS A 1 25 ? 7.956 1.189 4.489 1.00 0.00 25 LYS A CA 5
ATOM 4843 C C . LYS A 1 25 ? 7.787 -0.327 4.477 1.00 0.00 25 LYS A C 5
ATOM 4844 O O . LYS A 1 25 ? 6.929 -0.861 3.774 1.00 0.00 25 LYS A O 5
ATOM 4863 N N . HIS A 1 26 ? 8.611 -1.016 5.260 1.00 0.00 26 HIS A N 5
ATOM 4864 C CA . HIS A 1 26 ? 8.552 -2.472 5.339 1.00 0.00 26 HIS A CA 5
ATOM 4865 C C . HIS A 1 26 ? 8.208 -2.929 6.755 1.00 0.00 26 HIS A C 5
ATOM 4866 O O . HIS A 1 26 ? 9.030 -3.542 7.437 1.00 0.00 26 HIS A O 5
ATOM 4881 N N . PRO A 1 27 ? 6.981 -2.635 7.219 1.00 0.00 27 PRO A N 5
ATOM 4882 C CA . PRO A 1 27 ? 6.531 -3.019 8.560 1.00 0.00 27 PRO A CA 5
ATOM 4883 C C . PRO A 1 27 ? 6.254 -4.515 8.672 1.00 0.00 27 PRO A C 5
ATOM 4884 O O . PRO A 1 27 ? 5.914 -5.168 7.686 1.00 0.00 27 PRO A O 5
ATOM 4895 N N . ASP A 1 28 ? 6.400 -5.049 9.880 1.00 0.00 28 ASP A N 5
ATOM 4896 C CA . ASP A 1 28 ? 6.164 -6.468 10.122 1.00 0.00 28 ASP A CA 5
ATOM 4897 C C . ASP A 1 28 ? 4.680 -6.737 10.365 1.00 0.00 28 ASP A C 5
ATOM 4898 O O . ASP A 1 28 ? 3.892 -5.805 10.526 1.00 0.00 28 ASP A O 5
ATOM 4907 N N . PRO A 1 29 ? 4.277 -8.019 10.393 1.00 0.00 29 PRO A N 5
ATOM 4908 C CA . PRO A 1 29 ? 2.878 -8.402 10.616 1.00 0.00 29 PRO A CA 5
ATOM 4909 C C . PRO A 1 29 ? 2.317 -7.818 11.908 1.00 0.00 29 PRO A C 5
ATOM 4910 O O . PRO A 1 29 ? 1.108 -7.624 12.039 1.00 0.00 29 PRO A O 5
ATOM 4921 N N . THR A 1 30 ? 3.201 -7.539 12.859 1.00 0.00 30 THR A N 5
ATOM 4922 C CA . THR A 1 30 ? 2.792 -6.977 14.141 1.00 0.00 30 THR A CA 5
ATOM 4923 C C . THR A 1 30 ? 2.236 -5.568 13.963 1.00 0.00 30 THR A C 5
ATOM 4924 O O . THR A 1 30 ? 1.138 -5.260 14.425 1.00 0.00 30 THR A O 5
ATOM 4935 N N . THR A 1 31 ? 3.001 -4.715 13.288 1.00 0.00 31 THR A N 5
ATOM 4936 C CA . THR A 1 31 ? 2.585 -3.339 13.048 1.00 0.00 31 THR A CA 5
ATOM 4937 C C . THR A 1 31 ? 1.476 -3.281 12.004 1.00 0.00 31 THR A C 5
ATOM 4938 O O . THR A 1 31 ? 0.585 -2.434 12.076 1.00 0.00 31 THR A O 5
ATOM 4949 N N . LEU A 1 32 ? 1.536 -4.187 11.034 1.00 0.00 32 LEU A N 5
ATOM 4950 C CA . LEU A 1 32 ? 0.536 -4.240 9.972 1.00 0.00 32 LEU A CA 5
ATOM 4951 C C . LEU A 1 32 ? -0.860 -4.452 10.551 1.00 0.00 32 LEU A C 5
ATOM 4952 O O . LEU A 1 32 ? -1.853 -3.988 9.989 1.00 0.00 32 LEU A O 5
ATOM 4968 N N . CYS A 1 33 ? -0.929 -5.157 11.676 1.00 0.00 33 CYS A N 5
ATOM 4969 C CA . CYS A 1 33 ? -2.204 -5.430 12.330 1.00 0.00 33 CYS A CA 5
ATOM 4970 C C . CYS A 1 33 ? -2.817 -4.148 12.885 1.00 0.00 33 CYS A C 5
ATOM 4971 O O . CYS A 1 33 ? -4.039 -4.009 12.946 1.00 0.00 33 CYS A O 5
ATOM 4979 N N . LEU A 1 34 ? -1.961 -3.215 13.288 1.00 0.00 34 LEU A N 5
ATOM 4980 C CA . LEU A 1 34 ? -2.418 -1.946 13.839 1.00 0.00 34 LEU A CA 5
ATOM 4981 C C . LEU A 1 34 ? -3.010 -1.060 12.746 1.00 0.00 34 LEU A C 5
ATOM 4982 O O . LEU A 1 34 ? -4.008 -0.372 12.963 1.00 0.00 34 LEU A O 5
ATOM 4998 N N . ILE A 1 35 ? -2.388 -1.083 11.572 1.00 0.00 35 ILE A N 5
ATOM 4999 C CA . ILE A 1 35 ? -2.853 -0.283 10.446 1.00 0.00 35 ILE A CA 5
ATOM 5000 C C . ILE A 1 35 ? -4.148 -0.844 9.872 1.00 0.00 35 ILE A C 5
ATOM 5001 O O . ILE A 1 35 ? -4.990 -0.101 9.367 1.00 0.00 35 ILE A O 5
ATOM 5017 N N . ALA A 1 36 ? -4.303 -2.162 9.953 1.00 0.00 36 ALA A N 5
ATOM 5018 C CA . ALA A 1 36 ? -5.497 -2.824 9.442 1.00 0.00 36 ALA A CA 5
ATOM 5019 C C . ALA A 1 36 ? -6.700 -2.558 10.341 1.00 0.00 36 ALA A C 5
ATOM 5020 O O . ALA A 1 36 ? -7.759 -2.144 9.871 1.00 0.00 36 ALA A O 5
ATOM 5027 N N . ALA A 1 37 ? -6.528 -2.798 11.638 1.00 0.00 37 ALA A N 5
ATOM 5028 C CA . ALA A 1 37 ? -7.598 -2.583 12.603 1.00 0.00 37 ALA A CA 5
ATOM 5029 C C . ALA A 1 37 ? -8.056 -1.129 12.601 1.00 0.00 37 ALA A C 5
ATOM 5030 O O . ALA A 1 37 ? -9.222 -0.833 12.861 1.00 0.00 37 ALA A O 5
ATOM 5037 N N . GLU A 1 38 ? -7.129 -0.222 12.307 1.00 0.00 38 GLU A N 5
ATOM 5038 C CA . GLU A 1 38 ? -7.436 1.202 12.271 1.00 0.00 38 GLU A CA 5
ATOM 5039 C C . GLU A 1 38 ? -8.397 1.524 11.131 1.00 0.00 38 GLU A C 5
ATOM 5040 O O . GLU A 1 38 ? -9.547 1.896 11.360 1.00 0.00 38 GLU A O 5
ATOM 5052 N N . ALA A 1 39 ? -7.916 1.378 9.900 1.00 0.00 39 ALA A N 5
ATOM 5053 C CA . ALA A 1 39 ? -8.732 1.653 8.724 1.00 0.00 39 ALA A CA 5
ATOM 5054 C C . ALA A 1 39 ? -9.949 0.735 8.671 1.00 0.00 39 ALA A C 5
ATOM 5055 O O . ALA A 1 39 ? -11.012 1.124 8.189 1.00 0.00 39 ALA A O 5
ATOM 5062 N N . GLY A 1 40 ? -9.784 -0.485 9.171 1.00 0.00 40 GLY A N 5
ATOM 5063 C CA . GLY A 1 40 ? -10.877 -1.441 9.172 1.00 0.00 40 GLY A CA 5
ATOM 5064 C C . GLY A 1 40 ? -10.639 -2.595 8.220 1.00 0.00 40 GLY A C 5
ATOM 5065 O O . GLY A 1 40 ? -11.585 -3.182 7.695 1.00 0.00 40 GLY A O 5
ATOM 5069 N N . LEU A 1 41 ? -9.370 -2.923 7.995 1.00 0.00 41 LEU A N 5
ATOM 5070 C CA . LEU A 1 41 ? -9.008 -4.014 7.099 1.00 0.00 41 LEU A CA 5
ATOM 5071 C C . LEU A 1 41 ? -8.160 -5.054 7.824 1.00 0.00 41 LEU A C 5
ATOM 5072 O O . LEU A 1 41 ? -7.969 -4.978 9.037 1.00 0.00 41 LEU A O 5
ATOM 5088 N N . THR A 1 42 ? -7.656 -6.028 7.072 1.00 0.00 42 THR A N 5
ATOM 5089 C CA . THR A 1 42 ? -6.828 -7.083 7.643 1.00 0.00 42 THR A CA 5
ATOM 5090 C C . THR A 1 42 ? -5.381 -6.955 7.175 1.00 0.00 42 THR A C 5
ATOM 5091 O O . THR A 1 42 ? -5.097 -6.283 6.183 1.00 0.00 42 THR A O 5
ATOM 5102 N N . GLU A 1 43 ? -4.472 -7.603 7.896 1.00 0.00 43 GLU A N 5
ATOM 5103 C CA . GLU A 1 43 ? -3.055 -7.561 7.553 1.00 0.00 43 GLU A CA 5
ATOM 5104 C C . GLU A 1 43 ? -2.815 -8.128 6.158 1.00 0.00 43 GLU A C 5
ATOM 5105 O O . GLU A 1 43 ? -1.942 -7.658 5.428 1.00 0.00 43 GLU A O 5
ATOM 5117 N N . GLU A 1 44 ? -3.595 -9.141 5.795 1.00 0.00 44 GLU A N 5
ATOM 5118 C CA . GLU A 1 44 ? -3.467 -9.772 4.487 1.00 0.00 44 GLU A CA 5
ATOM 5119 C C . GLU A 1 44 ? -3.826 -8.796 3.372 1.00 0.00 44 GLU A C 5
ATOM 5120 O O . GLU A 1 44 ? -3.297 -8.883 2.263 1.00 0.00 44 GLU A O 5
ATOM 5132 N N . GLN A 1 45 ? -4.730 -7.869 3.671 1.00 0.00 45 GLN A N 5
ATOM 5133 C CA . GLN A 1 45 ? -5.161 -6.877 2.692 1.00 0.00 45 GLN A CA 5
ATOM 5134 C C . GLN A 1 45 ? -4.231 -5.669 2.694 1.00 0.00 45 GLN A C 5
ATOM 5135 O O . GLN A 1 45 ? -4.015 -5.038 1.659 1.00 0.00 45 GLN A O 5
ATOM 5149 N N . THR A 1 46 ? -3.681 -5.352 3.861 1.00 0.00 46 THR A N 5
ATOM 5150 C CA . THR A 1 46 ? -2.773 -4.218 3.997 1.00 0.00 46 THR A CA 5
ATOM 5151 C C . THR A 1 46 ? -1.402 -4.544 3.412 1.00 0.00 46 THR A C 5
ATOM 5152 O O . THR A 1 46 ? -0.702 -3.660 2.918 1.00 0.00 46 THR A O 5
ATOM 5163 N N . GLN A 1 47 ? -1.024 -5.817 3.473 1.00 0.00 47 GLN A N 5
ATOM 5164 C CA . GLN A 1 47 ? 0.264 -6.257 2.950 1.00 0.00 47 GLN A CA 5
ATOM 5165 C C . GLN A 1 47 ? 0.345 -6.036 1.442 1.00 0.00 47 GLN A C 5
ATOM 5166 O O . GLN A 1 47 ? 1.391 -5.654 0.917 1.00 0.00 47 GLN A O 5
ATOM 5180 N N . LYS A 1 48 ? -0.764 -6.278 0.751 1.00 0.00 48 LYS A N 5
ATOM 5181 C CA . LYS A 1 48 ? -0.818 -6.104 -0.695 1.00 0.00 48 LYS A CA 5
ATOM 5182 C C . LYS A 1 48 ? -0.643 -4.637 -1.076 1.00 0.00 48 LYS A C 5
ATOM 5183 O O . LYS A 1 48 ? 0.002 -4.317 -2.074 1.00 0.00 48 LYS A O 5
ATOM 5202 N N . TRP A 1 49 ? -1.222 -3.751 -0.273 1.00 0.00 49 TRP A N 5
ATOM 5203 C CA . TRP A 1 49 ? -1.131 -2.317 -0.525 1.00 0.00 49 TRP A CA 5
ATOM 5204 C C . TRP A 1 49 ? 0.292 -1.815 -0.311 1.00 0.00 49 TRP A C 5
ATOM 5205 O O . TRP A 1 49 ? 0.850 -1.119 -1.160 1.00 0.00 49 TRP A O 5
ATOM 5226 N N . PHE A 1 50 ? 0.874 -2.169 0.830 1.00 0.00 50 PHE A N 5
ATOM 5227 C CA . PHE A 1 50 ? 2.233 -1.752 1.158 1.00 0.00 50 PHE A CA 5
ATOM 5228 C C . PHE A 1 50 ? 3.227 -2.257 0.116 1.00 0.00 50 PHE A C 5
ATOM 5229 O O . PHE A 1 50 ? 4.109 -1.520 -0.323 1.00 0.00 50 PHE A O 5
ATOM 5246 N N . LYS A 1 51 ? 3.079 -3.519 -0.274 1.00 0.00 51 LYS A N 5
ATOM 5247 C CA . LYS A 1 51 ? 3.965 -4.122 -1.262 1.00 0.00 51 LYS A CA 5
ATOM 5248 C C . LYS A 1 51 ? 3.779 -3.475 -2.631 1.00 0.00 51 LYS A C 5
ATOM 5249 O O . LYS A 1 51 ? 4.750 -3.115 -3.296 1.00 0.00 51 LYS A O 5
ATOM 5268 N N . GLN A 1 52 ? 2.525 -3.331 -3.047 1.00 0.00 52 GLN A N 5
ATOM 5269 C CA . GLN A 1 52 ? 2.212 -2.729 -4.338 1.00 0.00 52 GLN A CA 5
ATOM 5270 C C . GLN A 1 52 ? 2.695 -1.283 -4.398 1.00 0.00 52 GLN A C 5
ATOM 5271 O O . GLN A 1 52 ? 3.238 -0.843 -5.412 1.00 0.00 52 GLN A O 5
ATOM 5285 N N . ARG A 1 53 ? 2.492 -0.549 -3.309 1.00 0.00 53 ARG A N 5
ATOM 5286 C CA . ARG A 1 53 ? 2.905 0.848 -3.240 1.00 0.00 53 ARG A CA 5
ATOM 5287 C C . ARG A 1 53 ? 4.426 0.968 -3.200 1.00 0.00 53 ARG A C 5
ATOM 5288 O O . ARG A 1 53 ? 4.993 1.952 -3.676 1.00 0.00 53 ARG A O 5
ATOM 5309 N N . LEU A 1 54 ? 5.080 -0.038 -2.630 1.00 0.00 54 LEU A N 5
ATOM 5310 C CA . LEU A 1 54 ? 6.536 -0.044 -2.527 1.00 0.00 54 LEU A CA 5
ATOM 5311 C C . LEU A 1 54 ? 7.183 -0.042 -3.909 1.00 0.00 54 LEU A C 5
ATOM 5312 O O . LEU A 1 54 ? 8.271 0.501 -4.094 1.00 0.00 54 LEU A O 5
ATOM 5328 N N . ALA A 1 55 ? 6.507 -0.656 -4.874 1.00 0.00 55 ALA A N 5
ATOM 5329 C CA . ALA A 1 55 ? 7.017 -0.727 -6.239 1.00 0.00 55 ALA A CA 5
ATOM 5330 C C . ALA A 1 55 ? 7.222 0.666 -6.825 1.00 0.00 55 ALA A C 5
ATOM 5331 O O . ALA A 1 55 ? 8.093 0.871 -7.670 1.00 0.00 55 ALA A O 5
ATOM 5338 N N . GLU A 1 56 ? 6.414 1.618 -6.374 1.00 0.00 56 GLU A N 5
ATOM 5339 C CA . GLU A 1 56 ? 6.507 2.992 -6.858 1.00 0.00 56 GLU A CA 5
ATOM 5340 C C . GLU A 1 56 ? 7.511 3.798 -6.037 1.00 0.00 56 GLU A C 5
ATOM 5341 O O . GLU A 1 56 ? 8.078 4.777 -6.521 1.00 0.00 56 GLU A O 5
ATOM 5353 N N . TRP A 1 57 ? 7.725 3.382 -4.792 1.00 0.00 57 TRP A N 5
ATOM 5354 C CA . TRP A 1 57 ? 8.658 4.069 -3.907 1.00 0.00 57 TRP A CA 5
ATOM 5355 C C . TRP A 1 57 ? 10.103 3.801 -4.317 1.00 0.00 57 TRP A C 5
ATOM 5356 O O . TRP A 1 57 ? 10.947 4.695 -4.274 1.00 0.00 57 TRP A O 5
ATOM 5377 N N . ARG A 1 58 ? 10.381 2.562 -4.713 1.00 0.00 58 ARG A N 5
ATOM 5378 C CA . ARG A 1 58 ? 11.724 2.175 -5.129 1.00 0.00 58 ARG A CA 5
ATOM 5379 C C . ARG A 1 58 ? 12.203 3.026 -6.302 1.00 0.00 58 ARG A C 5
ATOM 5380 O O . ARG A 1 58 ? 13.329 3.522 -6.302 1.00 0.00 58 ARG A O 5
ATOM 5401 N N . ARG A 1 59 ? 11.340 3.189 -7.299 1.00 0.00 59 ARG A N 5
ATOM 5402 C CA . ARG A 1 59 ? 11.677 3.978 -8.479 1.00 0.00 59 ARG A CA 5
ATOM 5403 C C . ARG A 1 59 ? 11.838 5.452 -8.123 1.00 0.00 59 ARG A C 5
ATOM 5404 O O . ARG A 1 59 ? 12.749 6.122 -8.610 1.00 0.00 59 ARG A O 5
ATOM 5425 N N . SER A 1 60 ? 10.949 5.952 -7.270 1.00 0.00 60 SER A N 5
ATOM 5426 C CA . SER A 1 60 ? 10.995 7.348 -6.851 1.00 0.00 60 SER A CA 5
ATOM 5427 C C . SER A 1 60 ? 12.291 7.649 -6.107 1.00 0.00 60 SER A C 5
ATOM 5428 O O . SER A 1 60 ? 13.092 8.475 -6.546 1.00 0.00 60 SER A O 5
ATOM 5436 N N . GLU A 1 61 ? 12.492 6.974 -4.979 1.00 0.00 61 GLU A N 5
ATOM 5437 C CA . GLU A 1 61 ? 13.693 7.170 -4.175 1.00 0.00 61 GLU A CA 5
ATOM 5438 C C . GLU A 1 61 ? 14.930 6.668 -4.914 1.00 0.00 61 GLU A C 5
ATOM 5439 O O . GLU A 1 61 ? 15.830 7.443 -5.236 1.00 0.00 61 GLU A O 5
ATOM 5451 N N . GLY A 1 62 ? 14.967 5.365 -5.176 1.00 0.00 62 GLY A N 5
ATOM 5452 C CA . GLY A 1 62 ? 16.097 4.781 -5.873 1.00 0.00 62 GLY A CA 5
ATOM 5453 C C . GLY A 1 62 ? 17.126 4.199 -4.924 1.00 0.00 62 GLY A C 5
ATOM 5454 O O . GLY A 1 62 ? 17.889 4.935 -4.298 1.00 0.00 62 GLY A O 5
ATOM 5458 N N . LEU A 1 63 ? 17.146 2.875 -4.816 1.00 0.00 63 LEU A N 5
ATOM 5459 C CA . LEU A 1 63 ? 18.088 2.194 -3.935 1.00 0.00 63 LEU A CA 5
ATOM 5460 C C . LEU A 1 63 ? 19.011 1.275 -4.732 1.00 0.00 63 LEU A C 5
ATOM 5461 O O . LEU A 1 63 ? 18.648 0.798 -5.808 1.00 0.00 63 LEU A O 5
ATOM 5477 N N . PRO A 1 64 ? 20.223 1.014 -4.212 1.00 0.00 64 PRO A N 5
ATOM 5478 C CA . PRO A 1 64 ? 21.199 0.146 -4.880 1.00 0.00 64 PRO A CA 5
ATOM 5479 C C . PRO A 1 64 ? 20.768 -1.316 -4.879 1.00 0.00 64 PRO A C 5
ATOM 5480 O O . PRO A 1 64 ? 19.773 -1.681 -4.253 1.00 0.00 64 PRO A O 5
ATOM 5491 N N . SER A 1 65 ? 21.526 -2.151 -5.583 1.00 0.00 65 SER A N 5
ATOM 5492 C CA . SER A 1 65 ? 21.224 -3.575 -5.663 1.00 0.00 65 SER A CA 5
ATOM 5493 C C . SER A 1 65 ? 22.400 -4.410 -5.168 1.00 0.00 65 SER A C 5
ATOM 5494 O O . SER A 1 65 ? 23.500 -4.337 -5.715 1.00 0.00 65 SER A O 5
ATOM 5502 N N . GLU A 1 66 ? 22.159 -5.205 -4.131 1.00 0.00 66 GLU A N 5
ATOM 5503 C CA . GLU A 1 66 ? 23.199 -6.056 -3.563 1.00 0.00 66 GLU A CA 5
ATOM 5504 C C . GLU A 1 66 ? 22.693 -7.484 -3.385 1.00 0.00 66 GLU A C 5
ATOM 5505 O O . GLU A 1 66 ? 21.492 -7.715 -3.244 1.00 0.00 66 GLU A O 5
ATOM 5517 N N . CYS A 1 67 ? 23.618 -8.438 -3.394 1.00 0.00 67 CYS A N 5
ATOM 5518 C CA . CYS A 1 67 ? 23.266 -9.845 -3.233 1.00 0.00 67 CYS A CA 5
ATOM 5519 C C . CYS A 1 67 ? 23.516 -10.309 -1.802 1.00 0.00 67 CYS A C 5
ATOM 5520 O O . CYS A 1 67 ? 22.695 -11.012 -1.215 1.00 0.00 67 CYS A O 5
ATOM 5528 N N . ARG A 1 68 ? 24.655 -9.909 -1.246 1.00 0.00 68 ARG A N 5
ATOM 5529 C CA . ARG A 1 68 ? 25.012 -10.285 0.118 1.00 0.00 68 ARG A CA 5
ATOM 5530 C C . ARG A 1 68 ? 24.462 -9.275 1.119 1.00 0.00 68 ARG A C 5
ATOM 5531 O O . ARG A 1 68 ? 24.850 -8.107 1.116 1.00 0.00 68 ARG A O 5
ATOM 5552 N N . SER A 1 69 ? 23.554 -9.734 1.973 1.00 0.00 69 SER A N 5
ATOM 5553 C CA . SER A 1 69 ? 22.947 -8.872 2.981 1.00 0.00 69 SER A CA 5
ATOM 5554 C C . SER A 1 69 ? 23.986 -8.397 3.991 1.00 0.00 69 SER A C 5
ATOM 5555 O O . SER A 1 69 ? 25.179 -8.662 3.842 1.00 0.00 69 SER A O 5
ATOM 5563 N N . VAL A 1 70 ? 23.524 -7.694 5.021 1.00 0.00 70 VAL A N 5
ATOM 5564 C CA . VAL A 1 70 ? 24.413 -7.182 6.056 1.00 0.00 70 VAL A CA 5
ATOM 5565 C C . VAL A 1 70 ? 24.191 -7.911 7.377 1.00 0.00 70 VAL A C 5
ATOM 5566 O O . VAL A 1 70 ? 23.203 -8.625 7.545 1.00 0.00 70 VAL A O 5
ATOM 5579 N N . THR A 1 71 ? 25.118 -7.727 8.312 1.00 0.00 71 THR A N 5
ATOM 5580 C CA . THR A 1 71 ? 25.022 -8.368 9.619 1.00 0.00 71 THR A CA 5
ATOM 5581 C C . THR A 1 71 ? 25.126 -7.339 10.739 1.00 0.00 71 THR A C 5
ATOM 5582 O O . THR A 1 71 ? 25.998 -6.470 10.720 1.00 0.00 71 THR A O 5
ATOM 5593 N N . ASP A 1 72 ? 24.230 -7.443 11.715 1.00 0.00 72 ASP A N 5
ATOM 5594 C CA . ASP A 1 72 ? 24.219 -6.521 12.845 1.00 0.00 72 ASP A CA 5
ATOM 5595 C C . ASP A 1 72 ? 23.996 -5.087 12.375 1.00 0.00 72 ASP A C 5
ATOM 5596 O O . ASP A 1 72 ? 24.985 -4.434 11.982 1.00 0.00 72 ASP A O 5
ATOM 5606 N N . GLY A 1 1 ? -17.245 -4.133 -8.235 1.00 0.00 1 GLY A N 6
ATOM 5607 C CA . GLY A 1 1 ? -18.672 -4.533 -8.093 1.00 0.00 1 GLY A CA 6
ATOM 5608 C C . GLY A 1 1 ? -19.160 -4.444 -6.661 1.00 0.00 1 GLY A C 6
ATOM 5609 O O . GLY A 1 1 ? -18.532 -3.799 -5.823 1.00 0.00 1 GLY A O 6
ATOM 5615 N N . SER A 1 2 ? -20.286 -5.094 -6.380 1.00 0.00 2 SER A N 6
ATOM 5616 C CA . SER A 1 2 ? -20.860 -5.084 -5.040 1.00 0.00 2 SER A CA 6
ATOM 5617 C C . SER A 1 2 ? -20.603 -6.410 -4.330 1.00 0.00 2 SER A C 6
ATOM 5618 O O . SER A 1 2 ? -20.042 -7.339 -4.911 1.00 0.00 2 SER A O 6
ATOM 5626 N N . GLU A 1 3 ? -21.017 -6.490 -3.070 1.00 0.00 3 GLU A N 6
ATOM 5627 C CA . GLU A 1 3 ? -20.831 -7.702 -2.280 1.00 0.00 3 GLU A CA 6
ATOM 5628 C C . GLU A 1 3 ? -19.350 -8.044 -2.148 1.00 0.00 3 GLU A C 6
ATOM 5629 O O . GLU A 1 3 ? -18.751 -8.616 -3.058 1.00 0.00 3 GLU A O 6
ATOM 5641 N N . GLY A 1 4 ? -18.765 -7.689 -1.008 1.00 0.00 4 GLY A N 6
ATOM 5642 C CA . GLY A 1 4 ? -17.360 -7.965 -0.778 1.00 0.00 4 GLY A CA 6
ATOM 5643 C C . GLY A 1 4 ? -16.624 -6.778 -0.190 1.00 0.00 4 GLY A C 6
ATOM 5644 O O . GLY A 1 4 ? -17.245 -5.826 0.282 1.00 0.00 4 GLY A O 6
ATOM 5648 N N . ALA A 1 5 ? -15.296 -6.834 -0.217 1.00 0.00 5 ALA A N 6
ATOM 5649 C CA . ALA A 1 5 ? -14.474 -5.756 0.318 1.00 0.00 5 ALA A CA 6
ATOM 5650 C C . ALA A 1 5 ? -13.638 -5.107 -0.780 1.00 0.00 5 ALA A C 6
ATOM 5651 O O . ALA A 1 5 ? -12.531 -4.630 -0.530 1.00 0.00 5 ALA A O 6
ATOM 5658 N N . ALA A 1 6 ? -14.174 -5.093 -1.995 1.00 0.00 6 ALA A N 6
ATOM 5659 C CA . ALA A 1 6 ? -13.477 -4.502 -3.132 1.00 0.00 6 ALA A CA 6
ATOM 5660 C C . ALA A 1 6 ? -13.425 -2.983 -3.013 1.00 0.00 6 ALA A C 6
ATOM 5661 O O . ALA A 1 6 ? -14.219 -2.379 -2.293 1.00 0.00 6 ALA A O 6
ATOM 5668 N N . THR A 1 7 ? -12.485 -2.370 -3.727 1.00 0.00 7 THR A N 6
ATOM 5669 C CA . THR A 1 7 ? -12.331 -0.921 -3.702 1.00 0.00 7 THR A CA 6
ATOM 5670 C C . THR A 1 7 ? -12.024 -0.432 -2.290 1.00 0.00 7 THR A C 6
ATOM 5671 O O . THR A 1 7 ? -12.162 -1.176 -1.320 1.00 0.00 7 THR A O 6
ATOM 5682 N N . MET A 1 8 ? -11.607 0.826 -2.183 1.00 0.00 8 MET A N 6
ATOM 5683 C CA . MET A 1 8 ? -11.281 1.415 -0.889 1.00 0.00 8 MET A CA 6
ATOM 5684 C C . MET A 1 8 ? -11.754 2.863 -0.816 1.00 0.00 8 MET A C 6
ATOM 5685 O O . MET A 1 8 ? -12.332 3.388 -1.768 1.00 0.00 8 MET A O 6
ATOM 5699 N N . THR A 1 9 ? -11.506 3.504 0.321 1.00 0.00 9 THR A N 6
ATOM 5700 C CA . THR A 1 9 ? -11.907 4.893 0.519 1.00 0.00 9 THR A CA 6
ATOM 5701 C C . THR A 1 9 ? -10.732 5.736 1.005 1.00 0.00 9 THR A C 6
ATOM 5702 O O . THR A 1 9 ? -9.657 5.211 1.297 1.00 0.00 9 THR A O 6
ATOM 5713 N N . GLU A 1 10 ? -10.943 7.045 1.087 1.00 0.00 10 GLU A N 6
ATOM 5714 C CA . GLU A 1 10 ? -9.902 7.961 1.536 1.00 0.00 10 GLU A CA 6
ATOM 5715 C C . GLU A 1 10 ? -9.451 7.621 2.953 1.00 0.00 10 GLU A C 6
ATOM 5716 O O . GLU A 1 10 ? -8.276 7.771 3.293 1.00 0.00 10 GLU A O 6
ATOM 5728 N N . ASP A 1 11 ? -10.390 7.163 3.774 1.00 0.00 11 ASP A N 6
ATOM 5729 C CA . ASP A 1 11 ? -10.087 6.801 5.155 1.00 0.00 11 ASP A CA 6
ATOM 5730 C C . ASP A 1 11 ? -9.090 5.648 5.207 1.00 0.00 11 ASP A C 6
ATOM 5731 O O . ASP A 1 11 ? -8.270 5.565 6.122 1.00 0.00 11 ASP A O 6
ATOM 5740 N N . GLN A 1 12 ? -9.166 4.761 4.221 1.00 0.00 12 GLN A N 6
ATOM 5741 C CA . GLN A 1 12 ? -8.269 3.612 4.155 1.00 0.00 12 GLN A CA 6
ATOM 5742 C C . GLN A 1 12 ? -6.930 4.003 3.538 1.00 0.00 12 GLN A C 6
ATOM 5743 O O . GLN A 1 12 ? -5.877 3.527 3.965 1.00 0.00 12 GLN A O 6
ATOM 5757 N N . VAL A 1 13 ? -6.977 4.870 2.533 1.00 0.00 13 VAL A N 6
ATOM 5758 C CA . VAL A 1 13 ? -5.767 5.324 1.858 1.00 0.00 13 VAL A CA 6
ATOM 5759 C C . VAL A 1 13 ? -4.970 6.277 2.743 1.00 0.00 13 VAL A C 6
ATOM 5760 O O . VAL A 1 13 ? -3.740 6.264 2.737 1.00 0.00 13 VAL A O 6
ATOM 5773 N N . GLU A 1 14 ? -5.682 7.104 3.504 1.00 0.00 14 GLU A N 6
ATOM 5774 C CA . GLU A 1 14 ? -5.042 8.064 4.395 1.00 0.00 14 GLU A CA 6
ATOM 5775 C C . GLU A 1 14 ? -4.208 7.350 5.453 1.00 0.00 14 GLU A C 6
ATOM 5776 O O . GLU A 1 14 ? -3.084 7.756 5.750 1.00 0.00 14 GLU A O 6
ATOM 5788 N N . ILE A 1 15 ? -4.766 6.286 6.021 1.00 0.00 15 ILE A N 6
ATOM 5789 C CA . ILE A 1 15 ? -4.072 5.515 7.047 1.00 0.00 15 ILE A CA 6
ATOM 5790 C C . ILE A 1 15 ? -2.994 4.630 6.432 1.00 0.00 15 ILE A C 6
ATOM 5791 O O . ILE A 1 15 ? -1.953 4.387 7.041 1.00 0.00 15 ILE A O 6
ATOM 5807 N N . LEU A 1 16 ? -3.251 4.149 5.219 1.00 0.00 16 LEU A N 6
ATOM 5808 C CA . LEU A 1 16 ? -2.303 3.290 4.520 1.00 0.00 16 LEU A CA 6
ATOM 5809 C C . LEU A 1 16 ? -1.078 4.082 4.074 1.00 0.00 16 LEU A C 6
ATOM 5810 O O . LEU A 1 16 ? 0.029 3.548 4.011 1.00 0.00 16 LEU A O 6
ATOM 5826 N N . GLU A 1 17 ? -1.284 5.358 3.766 1.00 0.00 17 GLU A N 6
ATOM 5827 C CA . GLU A 1 17 ? -0.196 6.224 3.327 1.00 0.00 17 GLU A CA 6
ATOM 5828 C C . GLU A 1 17 ? 0.574 6.778 4.522 1.00 0.00 17 GLU A C 6
ATOM 5829 O O . GLU A 1 17 ? 1.794 6.930 4.471 1.00 0.00 17 GLU A O 6
ATOM 5841 N N . TYR A 1 18 ? -0.149 7.078 5.596 1.00 0.00 18 TYR A N 6
ATOM 5842 C CA . TYR A 1 18 ? 0.465 7.614 6.806 1.00 0.00 18 TYR A CA 6
ATOM 5843 C C . TYR A 1 18 ? 1.415 6.598 7.430 1.00 0.00 18 TYR A C 6
ATOM 5844 O O . TYR A 1 18 ? 2.408 6.965 8.058 1.00 0.00 18 TYR A O 6
ATOM 5862 N N . ASN A 1 19 ? 1.105 5.317 7.253 1.00 0.00 19 ASN A N 6
ATOM 5863 C CA . ASN A 1 19 ? 1.933 4.248 7.799 1.00 0.00 19 ASN A CA 6
ATOM 5864 C C . ASN A 1 19 ? 2.962 3.768 6.776 1.00 0.00 19 ASN A C 6
ATOM 5865 O O . ASN A 1 19 ? 3.532 2.686 6.918 1.00 0.00 19 ASN A O 6
ATOM 5876 N N . PHE A 1 20 ? 3.196 4.577 5.746 1.00 0.00 20 PHE A N 6
ATOM 5877 C CA . PHE A 1 20 ? 4.157 4.228 4.704 1.00 0.00 20 PHE A CA 6
ATOM 5878 C C . PHE A 1 20 ? 5.316 5.220 4.670 1.00 0.00 20 PHE A C 6
ATOM 5879 O O . PHE A 1 20 ? 6.432 4.869 4.286 1.00 0.00 20 PHE A O 6
ATOM 5896 N N . ASN A 1 21 ? 5.046 6.460 5.068 1.00 0.00 21 ASN A N 6
ATOM 5897 C CA . ASN A 1 21 ? 6.071 7.500 5.075 1.00 0.00 21 ASN A CA 6
ATOM 5898 C C . ASN A 1 21 ? 6.290 8.055 6.480 1.00 0.00 21 ASN A C 6
ATOM 5899 O O . ASN A 1 21 ? 7.413 8.386 6.857 1.00 0.00 21 ASN A O 6
ATOM 5910 N N . LYS A 1 22 ? 5.211 8.161 7.249 1.00 0.00 22 LYS A N 6
ATOM 5911 C CA . LYS A 1 22 ? 5.292 8.686 8.609 1.00 0.00 22 LYS A CA 6
ATOM 5912 C C . LYS A 1 22 ? 5.407 7.561 9.635 1.00 0.00 22 LYS A C 6
ATOM 5913 O O . LYS A 1 22 ? 5.062 7.741 10.804 1.00 0.00 22 LYS A O 6
ATOM 5932 N N . VAL A 1 23 ? 5.895 6.404 9.198 1.00 0.00 23 VAL A N 6
ATOM 5933 C CA . VAL A 1 23 ? 6.054 5.259 10.088 1.00 0.00 23 VAL A CA 6
ATOM 5934 C C . VAL A 1 23 ? 7.129 4.307 9.571 1.00 0.00 23 VAL A C 6
ATOM 5935 O O . VAL A 1 23 ? 8.203 4.191 10.159 1.00 0.00 23 VAL A O 6
ATOM 5948 N N . ASN A 1 24 ? 6.831 3.629 8.467 1.00 0.00 24 ASN A N 6
ATOM 5949 C CA . ASN A 1 24 ? 7.772 2.687 7.873 1.00 0.00 24 ASN A CA 6
ATOM 5950 C C . ASN A 1 24 ? 7.233 2.137 6.557 1.00 0.00 24 ASN A C 6
ATOM 5951 O O . ASN A 1 24 ? 6.048 2.273 6.257 1.00 0.00 24 ASN A O 6
ATOM 5962 N N . LYS A 1 25 ? 8.111 1.518 5.776 1.00 0.00 25 LYS A N 6
ATOM 5963 C CA . LYS A 1 25 ? 7.723 0.947 4.491 1.00 0.00 25 LYS A CA 6
ATOM 5964 C C . LYS A 1 25 ? 7.647 -0.574 4.571 1.00 0.00 25 LYS A C 6
ATOM 5965 O O . LYS A 1 25 ? 6.838 -1.202 3.887 1.00 0.00 25 LYS A O 6
ATOM 5984 N N . HIS A 1 26 ? 8.495 -1.161 5.410 1.00 0.00 26 HIS A N 6
ATOM 5985 C CA . HIS A 1 26 ? 8.524 -2.609 5.578 1.00 0.00 26 HIS A CA 6
ATOM 5986 C C . HIS A 1 26 ? 8.218 -2.996 7.024 1.00 0.00 26 HIS A C 6
ATOM 5987 O O . HIS A 1 26 ? 9.062 -3.569 7.715 1.00 0.00 26 HIS A O 6
ATOM 6002 N N . PRO A 1 27 ? 7.000 -2.688 7.502 1.00 0.00 27 PRO A N 6
ATOM 6003 C CA . PRO A 1 27 ? 6.585 -3.006 8.872 1.00 0.00 27 PRO A CA 6
ATOM 6004 C C . PRO A 1 27 ? 6.324 -4.496 9.067 1.00 0.00 27 PRO A C 6
ATOM 6005 O O . PRO A 1 27 ? 6.110 -5.230 8.103 1.00 0.00 27 PRO A O 6
ATOM 6016 N N . ASP A 1 28 ? 6.343 -4.935 10.321 1.00 0.00 28 ASP A N 6
ATOM 6017 C CA . ASP A 1 28 ? 6.106 -6.337 10.644 1.00 0.00 28 ASP A CA 6
ATOM 6018 C C . ASP A 1 28 ? 4.632 -6.577 10.963 1.00 0.00 28 ASP A C 6
ATOM 6019 O O . ASP A 1 28 ? 3.860 -5.629 11.109 1.00 0.00 28 ASP A O 6
ATOM 6028 N N . PRO A 1 29 ? 4.219 -7.851 11.076 1.00 0.00 29 PRO A N 6
ATOM 6029 C CA . PRO A 1 29 ? 2.827 -8.205 11.378 1.00 0.00 29 PRO A CA 6
ATOM 6030 C C . PRO A 1 29 ? 2.322 -7.529 12.649 1.00 0.00 29 PRO A C 6
ATOM 6031 O O . PRO A 1 29 ? 1.120 -7.326 12.818 1.00 0.00 29 PRO A O 6
ATOM 6042 N N . THR A 1 30 ? 3.246 -7.183 13.539 1.00 0.00 30 THR A N 6
ATOM 6043 C CA . THR A 1 30 ? 2.891 -6.530 14.794 1.00 0.00 30 THR A CA 6
ATOM 6044 C C . THR A 1 30 ? 2.292 -5.150 14.536 1.00 0.00 30 THR A C 6
ATOM 6045 O O . THR A 1 30 ? 1.256 -4.798 15.099 1.00 0.00 30 THR A O 6
ATOM 6056 N N . THR A 1 31 ? 2.950 -4.376 13.679 1.00 0.00 31 THR A N 6
ATOM 6057 C CA . THR A 1 31 ? 2.481 -3.036 13.346 1.00 0.00 31 THR A CA 6
ATOM 6058 C C . THR A 1 31 ? 1.320 -3.096 12.358 1.00 0.00 31 THR A C 6
ATOM 6059 O O . THR A 1 31 ? 0.393 -2.290 12.424 1.00 0.00 31 THR A O 6
ATOM 6070 N N . LEU A 1 32 ? 1.378 -4.059 11.443 1.00 0.00 32 LEU A N 6
ATOM 6071 C CA . LEU A 1 32 ? 0.331 -4.225 10.440 1.00 0.00 32 LEU A CA 6
ATOM 6072 C C . LEU A 1 32 ? -1.021 -4.473 11.102 1.00 0.00 32 LEU A C 6
ATOM 6073 O O . LEU A 1 32 ? -2.056 -4.026 10.608 1.00 0.00 32 LEU A O 6
ATOM 6089 N N . CYS A 1 33 ? -1.003 -5.186 12.224 1.00 0.00 33 CYS A N 6
ATOM 6090 C CA . CYS A 1 33 ? -2.228 -5.492 12.954 1.00 0.00 33 CYS A CA 6
ATOM 6091 C C . CYS A 1 33 ? -2.919 -4.214 13.416 1.00 0.00 33 CYS A C 6
ATOM 6092 O O . CYS A 1 33 ? -4.147 -4.122 13.405 1.00 0.00 33 CYS A O 6
ATOM 6100 N N . LEU A 1 34 ? -2.123 -3.230 13.822 1.00 0.00 34 LEU A N 6
ATOM 6101 C CA . LEU A 1 34 ? -2.660 -1.956 14.288 1.00 0.00 34 LEU A CA 6
ATOM 6102 C C . LEU A 1 34 ? -3.305 -1.184 13.141 1.00 0.00 34 LEU A C 6
ATOM 6103 O O . LEU A 1 34 ? -4.339 -0.539 13.318 1.00 0.00 34 LEU A O 6
ATOM 6119 N N . ILE A 1 35 ? -2.687 -1.254 11.967 1.00 0.00 35 ILE A N 6
ATOM 6120 C CA . ILE A 1 35 ? -3.200 -0.562 10.791 1.00 0.00 35 ILE A CA 6
ATOM 6121 C C . ILE A 1 35 ? -4.453 -1.246 10.254 1.00 0.00 35 ILE A C 6
ATOM 6122 O O . ILE A 1 35 ? -5.334 -0.597 9.691 1.00 0.00 35 ILE A O 6
ATOM 6138 N N . ALA A 1 36 ? -4.525 -2.561 10.433 1.00 0.00 36 ALA A N 6
ATOM 6139 C CA . ALA A 1 36 ? -5.670 -3.334 9.966 1.00 0.00 36 ALA A CA 6
ATOM 6140 C C . ALA A 1 36 ? -6.944 -2.924 10.698 1.00 0.00 36 ALA A C 6
ATOM 6141 O O . ALA A 1 36 ? -7.987 -2.715 10.080 1.00 0.00 36 ALA A O 6
ATOM 6148 N N . ALA A 1 37 ? -6.851 -2.811 12.019 1.00 0.00 37 ALA A N 6
ATOM 6149 C CA . ALA A 1 37 ? -7.995 -2.427 12.835 1.00 0.00 37 ALA A CA 6
ATOM 6150 C C . ALA A 1 37 ? -8.312 -0.944 12.674 1.00 0.00 37 ALA A C 6
ATOM 6151 O O . ALA A 1 37 ? -9.468 -0.532 12.770 1.00 0.00 37 ALA A O 6
ATOM 6158 N N . GLU A 1 38 ? -7.277 -0.146 12.429 1.00 0.00 38 GLU A N 6
ATOM 6159 C CA . GLU A 1 38 ? -7.447 1.292 12.253 1.00 0.00 38 GLU A CA 6
ATOM 6160 C C . GLU A 1 38 ? -8.278 1.595 11.011 1.00 0.00 38 GLU A C 6
ATOM 6161 O O . GLU A 1 38 ? -9.361 2.172 11.101 1.00 0.00 38 GLU A O 6
ATOM 6173 N N . ALA A 1 39 ? -7.763 1.201 9.851 1.00 0.00 39 ALA A N 6
ATOM 6174 C CA . ALA A 1 39 ? -8.456 1.430 8.590 1.00 0.00 39 ALA A CA 6
ATOM 6175 C C . ALA A 1 39 ? -9.728 0.592 8.503 1.00 0.00 39 ALA A C 6
ATOM 6176 O O . ALA A 1 39 ? -10.721 1.012 7.909 1.00 0.00 39 ALA A O 6
ATOM 6183 N N . GLY A 1 40 ? -9.691 -0.595 9.099 1.00 0.00 40 GLY A N 6
ATOM 6184 C CA . GLY A 1 40 ? -10.846 -1.473 9.078 1.00 0.00 40 GLY A CA 6
ATOM 6185 C C . GLY A 1 40 ? -10.664 -2.649 8.140 1.00 0.00 40 GLY A C 6
ATOM 6186 O O . GLY A 1 40 ? -11.636 -3.178 7.600 1.00 0.00 40 GLY A O 6
ATOM 6190 N N . LEU A 1 41 ? -9.415 -3.061 7.944 1.00 0.00 41 LEU A N 6
ATOM 6191 C CA . LEU A 1 41 ? -9.109 -4.183 7.064 1.00 0.00 41 LEU A CA 6
ATOM 6192 C C . LEU A 1 41 ? -8.237 -5.212 7.778 1.00 0.00 41 LEU A C 6
ATOM 6193 O O . LEU A 1 41 ? -8.008 -5.117 8.984 1.00 0.00 41 LEU A O 6
ATOM 6209 N N . THR A 1 42 ? -7.753 -6.193 7.026 1.00 0.00 42 THR A N 6
ATOM 6210 C CA . THR A 1 42 ? -6.907 -7.240 7.585 1.00 0.00 42 THR A CA 6
ATOM 6211 C C . THR A 1 42 ? -5.450 -7.035 7.183 1.00 0.00 42 THR A C 6
ATOM 6212 O O . THR A 1 42 ? -5.145 -6.219 6.314 1.00 0.00 42 THR A O 6
ATOM 6223 N N . GLU A 1 43 ? -4.555 -7.781 7.822 1.00 0.00 43 GLU A N 6
ATOM 6224 C CA . GLU A 1 43 ? -3.129 -7.682 7.531 1.00 0.00 43 GLU A CA 6
ATOM 6225 C C . GLU A 1 43 ? -2.831 -8.120 6.101 1.00 0.00 43 GLU A C 6
ATOM 6226 O O . GLU A 1 43 ? -1.982 -7.537 5.427 1.00 0.00 43 GLU A O 6
ATOM 6238 N N . GLU A 1 44 ? -3.534 -9.151 5.644 1.00 0.00 44 GLU A N 6
ATOM 6239 C CA . GLU A 1 44 ? -3.344 -9.669 4.294 1.00 0.00 44 GLU A CA 6
ATOM 6240 C C . GLU A 1 44 ? -3.631 -8.592 3.250 1.00 0.00 44 GLU A C 6
ATOM 6241 O O . GLU A 1 44 ? -2.793 -8.301 2.398 1.00 0.00 44 GLU A O 6
ATOM 6253 N N . GLN A 1 45 ? -4.822 -8.006 3.323 1.00 0.00 45 GLN A N 6
ATOM 6254 C CA . GLN A 1 45 ? -5.222 -6.964 2.385 1.00 0.00 45 GLN A CA 6
ATOM 6255 C C . GLN A 1 45 ? -4.253 -5.786 2.430 1.00 0.00 45 GLN A C 6
ATOM 6256 O O . GLN A 1 45 ? -3.980 -5.155 1.408 1.00 0.00 45 GLN A O 6
ATOM 6270 N N . THR A 1 46 ? -3.737 -5.494 3.619 1.00 0.00 46 THR A N 6
ATOM 6271 C CA . THR A 1 46 ? -2.800 -4.391 3.796 1.00 0.00 46 THR A CA 6
ATOM 6272 C C . THR A 1 46 ? -1.401 -4.782 3.331 1.00 0.00 46 THR A C 6
ATOM 6273 O O . THR A 1 46 ? -0.627 -3.936 2.882 1.00 0.00 46 THR A O 6
ATOM 6284 N N . GLN A 1 47 ? -1.082 -6.067 3.441 1.00 0.00 47 GLN A N 6
ATOM 6285 C CA . GLN A 1 47 ? 0.226 -6.567 3.033 1.00 0.00 47 GLN A CA 6
ATOM 6286 C C . GLN A 1 47 ? 0.457 -6.340 1.542 1.00 0.00 47 GLN A C 6
ATOM 6287 O O . GLN A 1 47 ? 1.591 -6.151 1.101 1.00 0.00 47 GLN A O 6
ATOM 6301 N N . LYS A 1 48 ? -0.625 -6.359 0.770 1.00 0.00 48 LYS A N 6
ATOM 6302 C CA . LYS A 1 48 ? -0.538 -6.156 -0.673 1.00 0.00 48 LYS A CA 6
ATOM 6303 C C . LYS A 1 48 ? -0.394 -4.675 -1.007 1.00 0.00 48 LYS A C 6
ATOM 6304 O O . LYS A 1 48 ? 0.346 -4.303 -1.918 1.00 0.00 48 LYS A O 6
ATOM 6323 N N . TRP A 1 49 ? -1.108 -3.833 -0.265 1.00 0.00 49 TRP A N 6
ATOM 6324 C CA . TRP A 1 49 ? -1.060 -2.392 -0.483 1.00 0.00 49 TRP A CA 6
ATOM 6325 C C . TRP A 1 49 ? 0.360 -1.860 -0.315 1.00 0.00 49 TRP A C 6
ATOM 6326 O O . TRP A 1 49 ? 0.837 -1.069 -1.127 1.00 0.00 49 TRP A O 6
ATOM 6347 N N . PHE A 1 50 ? 1.028 -2.297 0.747 1.00 0.00 50 PHE A N 6
ATOM 6348 C CA . PHE A 1 50 ? 2.393 -1.864 1.025 1.00 0.00 50 PHE A CA 6
ATOM 6349 C C . PHE A 1 50 ? 3.357 -2.372 -0.042 1.00 0.00 50 PHE A C 6
ATOM 6350 O O . PHE A 1 50 ? 4.355 -1.721 -0.351 1.00 0.00 50 PHE A O 6
ATOM 6367 N N . LYS A 1 51 ? 3.053 -3.538 -0.602 1.00 0.00 51 LYS A N 6
ATOM 6368 C CA . LYS A 1 51 ? 3.895 -4.132 -1.634 1.00 0.00 51 LYS A CA 6
ATOM 6369 C C . LYS A 1 51 ? 3.759 -3.377 -2.952 1.00 0.00 51 LYS A C 6
ATOM 6370 O O . LYS A 1 51 ? 4.751 -2.919 -3.521 1.00 0.00 51 LYS A O 6
ATOM 6389 N N . GLN A 1 52 ? 2.527 -3.252 -3.435 1.00 0.00 52 GLN A N 6
ATOM 6390 C CA . GLN A 1 52 ? 2.262 -2.554 -4.687 1.00 0.00 52 GLN A CA 6
ATOM 6391 C C . GLN A 1 52 ? 2.723 -1.102 -4.611 1.00 0.00 52 GLN A C 6
ATOM 6392 O O . GLN A 1 52 ? 3.380 -0.600 -5.524 1.00 0.00 52 GLN A O 6
ATOM 6406 N N . ARG A 1 53 ? 2.373 -0.431 -3.518 1.00 0.00 53 ARG A N 6
ATOM 6407 C CA . ARG A 1 53 ? 2.750 0.966 -3.326 1.00 0.00 53 ARG A CA 6
ATOM 6408 C C . ARG A 1 53 ? 4.267 1.129 -3.342 1.00 0.00 53 ARG A C 6
ATOM 6409 O O . ARG A 1 53 ? 4.784 2.165 -3.763 1.00 0.00 53 ARG A O 6
ATOM 6430 N N . LEU A 1 54 ? 4.974 0.103 -2.880 1.00 0.00 54 LEU A N 6
ATOM 6431 C CA . LEU A 1 54 ? 6.431 0.134 -2.840 1.00 0.00 54 LEU A CA 6
ATOM 6432 C C . LEU A 1 54 ? 7.015 0.218 -4.248 1.00 0.00 54 LEU A C 6
ATOM 6433 O O . LEU A 1 54 ? 8.092 0.778 -4.451 1.00 0.00 54 LEU A O 6
ATOM 6449 N N . ALA A 1 55 ? 6.298 -0.342 -5.217 1.00 0.00 55 ALA A N 6
ATOM 6450 C CA . ALA A 1 55 ? 6.746 -0.331 -6.604 1.00 0.00 55 ALA A CA 6
ATOM 6451 C C . ALA A 1 55 ? 6.941 1.094 -7.110 1.00 0.00 55 ALA A C 6
ATOM 6452 O O . ALA A 1 55 ? 7.780 1.347 -7.976 1.00 0.00 55 ALA A O 6
ATOM 6459 N N . GLU A 1 56 ? 6.160 2.023 -6.567 1.00 0.00 56 GLU A N 6
ATOM 6460 C CA . GLU A 1 56 ? 6.248 3.423 -6.965 1.00 0.00 56 GLU A CA 6
ATOM 6461 C C . GLU A 1 56 ? 7.330 4.149 -6.173 1.00 0.00 56 GLU A C 6
ATOM 6462 O O . GLU A 1 56 ? 8.071 4.967 -6.719 1.00 0.00 56 GLU A O 6
ATOM 6474 N N . TRP A 1 57 ? 7.416 3.845 -4.881 1.00 0.00 57 TRP A N 6
ATOM 6475 C CA . TRP A 1 57 ? 8.408 4.470 -4.013 1.00 0.00 57 TRP A CA 6
ATOM 6476 C C . TRP A 1 57 ? 9.823 4.188 -4.510 1.00 0.00 57 TRP A C 6
ATOM 6477 O O . TRP A 1 57 ? 10.681 5.070 -4.501 1.00 0.00 57 TRP A O 6
ATOM 6498 N N . ARG A 1 58 ? 10.058 2.953 -4.940 1.00 0.00 58 ARG A N 6
ATOM 6499 C CA . ARG A 1 58 ? 11.369 2.555 -5.440 1.00 0.00 58 ARG A CA 6
ATOM 6500 C C . ARG A 1 58 ? 11.753 3.368 -6.672 1.00 0.00 58 ARG A C 6
ATOM 6501 O O . ARG A 1 58 ? 12.933 3.626 -6.914 1.00 0.00 58 ARG A O 6
ATOM 6522 N N . ARG A 1 59 ? 10.752 3.770 -7.447 1.00 0.00 59 ARG A N 6
ATOM 6523 C CA . ARG A 1 59 ? 10.986 4.555 -8.654 1.00 0.00 59 ARG A CA 6
ATOM 6524 C C . ARG A 1 59 ? 11.436 5.971 -8.304 1.00 0.00 59 ARG A C 6
ATOM 6525 O O . ARG A 1 59 ? 12.431 6.464 -8.831 1.00 0.00 59 ARG A O 6
ATOM 6546 N N . SER A 1 60 ? 10.693 6.618 -7.412 1.00 0.00 60 SER A N 6
ATOM 6547 C CA . SER A 1 60 ? 11.013 7.977 -6.992 1.00 0.00 60 SER A CA 6
ATOM 6548 C C . SER A 1 60 ? 12.333 8.016 -6.229 1.00 0.00 60 SER A C 6
ATOM 6549 O O . SER A 1 60 ? 13.316 8.588 -6.698 1.00 0.00 60 SER A O 6
ATOM 6557 N N . GLU A 1 61 ? 12.347 7.407 -5.048 1.00 0.00 61 GLU A N 6
ATOM 6558 C CA . GLU A 1 61 ? 13.546 7.373 -4.218 1.00 0.00 61 GLU A CA 6
ATOM 6559 C C . GLU A 1 61 ? 14.696 6.688 -4.949 1.00 0.00 61 GLU A C 6
ATOM 6560 O O . GLU A 1 61 ? 15.693 7.324 -5.290 1.00 0.00 61 GLU A O 6
ATOM 6572 N N . GLY A 1 62 ? 14.550 5.389 -5.186 1.00 0.00 62 GLY A N 6
ATOM 6573 C CA . GLY A 1 62 ? 15.585 4.640 -5.875 1.00 0.00 62 GLY A CA 6
ATOM 6574 C C . GLY A 1 62 ? 16.400 3.776 -4.932 1.00 0.00 62 GLY A C 6
ATOM 6575 O O . GLY A 1 62 ? 16.774 4.215 -3.845 1.00 0.00 62 GLY A O 6
ATOM 6579 N N . LEU A 1 63 ? 16.676 2.545 -5.350 1.00 0.00 63 LEU A N 6
ATOM 6580 C CA . LEU A 1 63 ? 17.452 1.617 -4.535 1.00 0.00 63 LEU A CA 6
ATOM 6581 C C . LEU A 1 63 ? 18.469 0.863 -5.390 1.00 0.00 63 LEU A C 6
ATOM 6582 O O . LEU A 1 63 ? 18.452 0.958 -6.618 1.00 0.00 63 LEU A O 6
ATOM 6598 N N . PRO A 1 64 ? 19.372 0.101 -4.749 1.00 0.00 64 PRO A N 6
ATOM 6599 C CA . PRO A 1 64 ? 20.398 -0.671 -5.457 1.00 0.00 64 PRO A CA 6
ATOM 6600 C C . PRO A 1 64 ? 19.806 -1.556 -6.550 1.00 0.00 64 PRO A C 6
ATOM 6601 O O . PRO A 1 64 ? 18.591 -1.748 -6.616 1.00 0.00 64 PRO A O 6
ATOM 6612 N N . SER A 1 65 ? 20.671 -2.092 -7.404 1.00 0.00 65 SER A N 6
ATOM 6613 C CA . SER A 1 65 ? 20.232 -2.956 -8.494 1.00 0.00 65 SER A CA 6
ATOM 6614 C C . SER A 1 65 ? 19.286 -2.210 -9.431 1.00 0.00 65 SER A C 6
ATOM 6615 O O . SER A 1 65 ? 19.186 -0.984 -9.382 1.00 0.00 65 SER A O 6
ATOM 6623 N N . GLU A 1 66 ? 18.594 -2.958 -10.287 1.00 0.00 66 GLU A N 6
ATOM 6624 C CA . GLU A 1 66 ? 17.658 -2.366 -11.236 1.00 0.00 66 GLU A CA 6
ATOM 6625 C C . GLU A 1 66 ? 18.385 -1.458 -12.223 1.00 0.00 66 GLU A C 6
ATOM 6626 O O . GLU A 1 66 ? 19.613 -1.480 -12.314 1.00 0.00 66 GLU A O 6
ATOM 6638 N N . CYS A 1 67 ? 17.620 -0.658 -12.960 1.00 0.00 67 CYS A N 6
ATOM 6639 C CA . CYS A 1 67 ? 18.191 0.259 -13.940 1.00 0.00 67 CYS A CA 6
ATOM 6640 C C . CYS A 1 67 ? 18.926 -0.506 -15.036 1.00 0.00 67 CYS A C 6
ATOM 6641 O O . CYS A 1 67 ? 19.992 -1.075 -14.803 1.00 0.00 67 CYS A O 6
ATOM 6649 N N . ARG A 1 68 ? 18.347 -0.516 -16.233 1.00 0.00 68 ARG A N 6
ATOM 6650 C CA . ARG A 1 68 ? 18.947 -1.212 -17.367 1.00 0.00 68 ARG A CA 6
ATOM 6651 C C . ARG A 1 68 ? 20.335 -0.658 -17.672 1.00 0.00 68 ARG A C 6
ATOM 6652 O O . ARG A 1 68 ? 20.496 0.535 -17.928 1.00 0.00 68 ARG A O 6
ATOM 6673 N N . SER A 1 69 ? 21.334 -1.534 -17.645 1.00 0.00 69 SER A N 6
ATOM 6674 C CA . SER A 1 69 ? 22.709 -1.134 -17.919 1.00 0.00 69 SER A CA 6
ATOM 6675 C C . SER A 1 69 ? 23.341 -2.042 -18.969 1.00 0.00 69 SER A C 6
ATOM 6676 O O . SER A 1 69 ? 23.032 -3.231 -19.043 1.00 0.00 69 SER A O 6
ATOM 6684 N N . VAL A 1 70 ? 24.227 -1.473 -19.780 1.00 0.00 70 VAL A N 6
ATOM 6685 C CA . VAL A 1 70 ? 24.902 -2.232 -20.826 1.00 0.00 70 VAL A CA 6
ATOM 6686 C C . VAL A 1 70 ? 26.264 -1.626 -21.153 1.00 0.00 70 VAL A C 6
ATOM 6687 O O . VAL A 1 70 ? 27.260 -2.341 -21.268 1.00 0.00 70 VAL A O 6
ATOM 6700 N N . THR A 1 71 ? 26.302 -0.305 -21.302 1.00 0.00 71 THR A N 6
ATOM 6701 C CA . THR A 1 71 ? 27.544 0.393 -21.614 1.00 0.00 71 THR A CA 6
ATOM 6702 C C . THR A 1 71 ? 27.467 1.855 -21.186 1.00 0.00 71 THR A C 6
ATOM 6703 O O . THR A 1 71 ? 28.392 2.379 -20.565 1.00 0.00 71 THR A O 6
ATOM 6714 N N . ASP A 1 72 ? 26.360 2.507 -21.519 1.00 0.00 72 ASP A N 6
ATOM 6715 C CA . ASP A 1 72 ? 26.163 3.909 -21.169 1.00 0.00 72 ASP A CA 6
ATOM 6716 C C . ASP A 1 72 ? 25.277 4.041 -19.933 1.00 0.00 72 ASP A C 6
ATOM 6717 O O . ASP A 1 72 ? 25.829 4.187 -18.824 1.00 0.00 72 ASP A O 6
ATOM 6727 N N . GLY A 1 1 ? -6.602 3.050 -12.776 1.00 0.00 1 GLY A N 7
ATOM 6728 C CA . GLY A 1 1 ? -5.815 2.802 -11.537 1.00 0.00 1 GLY A CA 7
ATOM 6729 C C . GLY A 1 1 ? -5.150 1.439 -11.535 1.00 0.00 1 GLY A C 7
ATOM 6730 O O . GLY A 1 1 ? -5.022 0.801 -12.580 1.00 0.00 1 GLY A O 7
ATOM 6736 N N . SER A 1 2 ? -4.725 0.992 -10.357 1.00 0.00 2 SER A N 7
ATOM 6737 C CA . SER A 1 2 ? -4.070 -0.304 -10.223 1.00 0.00 2 SER A CA 7
ATOM 6738 C C . SER A 1 2 ? -5.093 -1.435 -10.216 1.00 0.00 2 SER A C 7
ATOM 6739 O O . SER A 1 2 ? -4.811 -2.543 -10.673 1.00 0.00 2 SER A O 7
ATOM 6747 N N . GLU A 1 3 ? -6.281 -1.149 -9.695 1.00 0.00 3 GLU A N 7
ATOM 6748 C CA . GLU A 1 3 ? -7.346 -2.142 -9.628 1.00 0.00 3 GLU A CA 7
ATOM 6749 C C . GLU A 1 3 ? -6.926 -3.333 -8.772 1.00 0.00 3 GLU A C 7
ATOM 6750 O O . GLU A 1 3 ? -7.366 -4.460 -8.999 1.00 0.00 3 GLU A O 7
ATOM 6762 N N . GLY A 1 4 ? -6.072 -3.076 -7.787 1.00 0.00 4 GLY A N 7
ATOM 6763 C CA . GLY A 1 4 ? -5.607 -4.136 -6.912 1.00 0.00 4 GLY A CA 7
ATOM 6764 C C . GLY A 1 4 ? -6.610 -4.475 -5.826 1.00 0.00 4 GLY A C 7
ATOM 6765 O O . GLY A 1 4 ? -6.906 -5.646 -5.590 1.00 0.00 4 GLY A O 7
ATOM 6769 N N . ALA A 1 5 ? -7.131 -3.447 -5.163 1.00 0.00 5 ALA A N 7
ATOM 6770 C CA . ALA A 1 5 ? -8.105 -3.642 -4.096 1.00 0.00 5 ALA A CA 7
ATOM 6771 C C . ALA A 1 5 ? -9.530 -3.531 -4.626 1.00 0.00 5 ALA A C 7
ATOM 6772 O O . ALA A 1 5 ? -9.745 -3.326 -5.821 1.00 0.00 5 ALA A O 7
ATOM 6779 N N . ALA A 1 6 ? -10.502 -3.668 -3.729 1.00 0.00 6 ALA A N 7
ATOM 6780 C CA . ALA A 1 6 ? -11.908 -3.584 -4.105 1.00 0.00 6 ALA A CA 7
ATOM 6781 C C . ALA A 1 6 ? -12.425 -2.154 -3.975 1.00 0.00 6 ALA A C 7
ATOM 6782 O O . ALA A 1 6 ? -13.465 -1.912 -3.361 1.00 0.00 6 ALA A O 7
ATOM 6789 N N . THR A 1 7 ? -11.694 -1.211 -4.559 1.00 0.00 7 THR A N 7
ATOM 6790 C CA . THR A 1 7 ? -12.080 0.195 -4.509 1.00 0.00 7 THR A CA 7
ATOM 6791 C C . THR A 1 7 ? -12.128 0.694 -3.068 1.00 0.00 7 THR A C 7
ATOM 6792 O O . THR A 1 7 ? -13.184 0.695 -2.436 1.00 0.00 7 THR A O 7
ATOM 6803 N N . MET A 1 8 ? -10.978 1.120 -2.555 1.00 0.00 8 MET A N 7
ATOM 6804 C CA . MET A 1 8 ? -10.892 1.622 -1.189 1.00 0.00 8 MET A CA 7
ATOM 6805 C C . MET A 1 8 ? -11.252 3.102 -1.131 1.00 0.00 8 MET A C 7
ATOM 6806 O O . MET A 1 8 ? -11.181 3.809 -2.135 1.00 0.00 8 MET A O 7
ATOM 6820 N N . THR A 1 9 ? -11.642 3.565 0.053 1.00 0.00 9 THR A N 7
ATOM 6821 C CA . THR A 1 9 ? -12.015 4.961 0.243 1.00 0.00 9 THR A CA 7
ATOM 6822 C C . THR A 1 9 ? -10.821 5.785 0.712 1.00 0.00 9 THR A C 7
ATOM 6823 O O . THR A 1 9 ? -9.773 5.237 1.056 1.00 0.00 9 THR A O 7
ATOM 6834 N N . GLU A 1 10 ? -10.986 7.103 0.724 1.00 0.00 10 GLU A N 7
ATOM 6835 C CA . GLU A 1 10 ? -9.921 8.002 1.153 1.00 0.00 10 GLU A CA 7
ATOM 6836 C C . GLU A 1 10 ? -9.538 7.736 2.605 1.00 0.00 10 GLU A C 7
ATOM 6837 O O . GLU A 1 10 ? -8.379 7.890 2.991 1.00 0.00 10 GLU A O 7
ATOM 6849 N N . ASP A 1 11 ? -10.520 7.338 3.408 1.00 0.00 11 ASP A N 7
ATOM 6850 C CA . ASP A 1 11 ? -10.287 7.052 4.818 1.00 0.00 11 ASP A CA 7
ATOM 6851 C C . ASP A 1 11 ? -9.265 5.932 4.985 1.00 0.00 11 ASP A C 7
ATOM 6852 O O . ASP A 1 11 ? -8.451 5.953 5.908 1.00 0.00 11 ASP A O 7
ATOM 6861 N N . GLN A 1 12 ? -9.313 4.954 4.085 1.00 0.00 12 GLN A N 7
ATOM 6862 C CA . GLN A 1 12 ? -8.392 3.826 4.132 1.00 0.00 12 GLN A CA 7
ATOM 6863 C C . GLN A 1 12 ? -7.013 4.228 3.620 1.00 0.00 12 GLN A C 7
ATOM 6864 O O . GLN A 1 12 ? -5.998 3.978 4.273 1.00 0.00 12 GLN A O 7
ATOM 6878 N N . VAL A 1 13 ? -6.981 4.850 2.445 1.00 0.00 13 VAL A N 7
ATOM 6879 C CA . VAL A 1 13 ? -5.727 5.286 1.846 1.00 0.00 13 VAL A CA 7
ATOM 6880 C C . VAL A 1 13 ? -5.026 6.320 2.721 1.00 0.00 13 VAL A C 7
ATOM 6881 O O . VAL A 1 13 ? -3.802 6.321 2.840 1.00 0.00 13 VAL A O 7
ATOM 6894 N N . GLU A 1 14 ? -5.813 7.200 3.332 1.00 0.00 14 GLU A N 7
ATOM 6895 C CA . GLU A 1 14 ? -5.270 8.241 4.198 1.00 0.00 14 GLU A CA 7
ATOM 6896 C C . GLU A 1 14 ? -4.478 7.633 5.351 1.00 0.00 14 GLU A C 7
ATOM 6897 O O . GLU A 1 14 ? -3.519 8.230 5.841 1.00 0.00 14 GLU A O 7
ATOM 6909 N N . ILE A 1 15 ? -4.884 6.443 5.781 1.00 0.00 15 ILE A N 7
ATOM 6910 C CA . ILE A 1 15 ? -4.213 5.756 6.877 1.00 0.00 15 ILE A CA 7
ATOM 6911 C C . ILE A 1 15 ? -3.121 4.827 6.357 1.00 0.00 15 ILE A C 7
ATOM 6912 O O . ILE A 1 15 ? -2.070 4.677 6.982 1.00 0.00 15 ILE A O 7
ATOM 6928 N N . LEU A 1 16 ? -3.376 4.205 5.211 1.00 0.00 16 LEU A N 7
ATOM 6929 C CA . LEU A 1 16 ? -2.413 3.290 4.607 1.00 0.00 16 LEU A CA 7
ATOM 6930 C C . LEU A 1 16 ? -1.161 4.035 4.155 1.00 0.00 16 LEU A C 7
ATOM 6931 O O . LEU A 1 16 ? -0.066 3.476 4.144 1.00 0.00 16 LEU A O 7
ATOM 6947 N N . GLU A 1 17 ? -1.333 5.300 3.782 1.00 0.00 17 GLU A N 7
ATOM 6948 C CA . GLU A 1 17 ? -0.216 6.120 3.330 1.00 0.00 17 GLU A CA 7
ATOM 6949 C C . GLU A 1 17 ? 0.533 6.725 4.515 1.00 0.00 17 GLU A C 7
ATOM 6950 O O . GLU A 1 17 ? 1.741 6.951 4.447 1.00 0.00 17 GLU A O 7
ATOM 6962 N N . TYR A 1 18 ? -0.193 6.983 5.597 1.00 0.00 18 TYR A N 7
ATOM 6963 C CA . TYR A 1 18 ? 0.403 7.561 6.796 1.00 0.00 18 TYR A CA 7
ATOM 6964 C C . TYR A 1 18 ? 1.376 6.583 7.445 1.00 0.00 18 TYR A C 7
ATOM 6965 O O . TYR A 1 18 ? 2.372 6.989 8.043 1.00 0.00 18 TYR A O 7
ATOM 6983 N N . ASN A 1 19 ? 1.084 5.292 7.321 1.00 0.00 19 ASN A N 7
ATOM 6984 C CA . ASN A 1 19 ? 1.938 4.258 7.896 1.00 0.00 19 ASN A CA 7
ATOM 6985 C C . ASN A 1 19 ? 2.914 3.713 6.856 1.00 0.00 19 ASN A C 7
ATOM 6986 O O . ASN A 1 19 ? 3.406 2.592 6.983 1.00 0.00 19 ASN A O 7
ATOM 6997 N N . PHE A 1 20 ? 3.189 4.510 5.827 1.00 0.00 20 PHE A N 7
ATOM 6998 C CA . PHE A 1 20 ? 4.104 4.102 4.767 1.00 0.00 20 PHE A CA 7
ATOM 6999 C C . PHE A 1 20 ? 5.294 5.054 4.662 1.00 0.00 20 PHE A C 7
ATOM 7000 O O . PHE A 1 20 ? 6.363 4.671 4.185 1.00 0.00 20 PHE A O 7
ATOM 7017 N N . ASN A 1 21 ? 5.105 6.296 5.100 1.00 0.00 21 ASN A N 7
ATOM 7018 C CA . ASN A 1 21 ? 6.166 7.295 5.042 1.00 0.00 21 ASN A CA 7
ATOM 7019 C C . ASN A 1 21 ? 6.572 7.753 6.440 1.00 0.00 21 ASN A C 7
ATOM 7020 O O . ASN A 1 21 ? 7.748 8.005 6.703 1.00 0.00 21 ASN A O 7
ATOM 7031 N N . LYS A 1 22 ? 5.593 7.866 7.332 1.00 0.00 22 LYS A N 7
ATOM 7032 C CA . LYS A 1 22 ? 5.853 8.302 8.700 1.00 0.00 22 LYS A CA 7
ATOM 7033 C C . LYS A 1 22 ? 6.298 7.136 9.577 1.00 0.00 22 LYS A C 7
ATOM 7034 O O . LYS A 1 22 ? 7.189 7.284 10.415 1.00 0.00 22 LYS A O 7
ATOM 7053 N N . VAL A 1 23 ? 5.674 5.979 9.384 1.00 0.00 23 VAL A N 7
ATOM 7054 C CA . VAL A 1 23 ? 6.008 4.795 10.166 1.00 0.00 23 VAL A CA 7
ATOM 7055 C C . VAL A 1 23 ? 7.121 3.987 9.503 1.00 0.00 23 VAL A C 7
ATOM 7056 O O . VAL A 1 23 ? 8.253 3.963 9.987 1.00 0.00 23 VAL A O 7
ATOM 7069 N N . ASN A 1 24 ? 6.795 3.324 8.398 1.00 0.00 24 ASN A N 7
ATOM 7070 C CA . ASN A 1 24 ? 7.772 2.516 7.678 1.00 0.00 24 ASN A CA 7
ATOM 7071 C C . ASN A 1 24 ? 7.158 1.903 6.423 1.00 0.00 24 ASN A C 7
ATOM 7072 O O . ASN A 1 24 ? 5.945 1.965 6.220 1.00 0.00 24 ASN A O 7
ATOM 7083 N N . LYS A 1 25 ? 8.003 1.313 5.584 1.00 0.00 25 LYS A N 7
ATOM 7084 C CA . LYS A 1 25 ? 7.544 0.688 4.349 1.00 0.00 25 LYS A CA 7
ATOM 7085 C C . LYS A 1 25 ? 7.505 -0.830 4.489 1.00 0.00 25 LYS A C 7
ATOM 7086 O O . LYS A 1 25 ? 6.620 -1.491 3.944 1.00 0.00 25 LYS A O 7
ATOM 7105 N N . HIS A 1 26 ? 8.470 -1.377 5.222 1.00 0.00 26 HIS A N 7
ATOM 7106 C CA . HIS A 1 26 ? 8.545 -2.818 5.434 1.00 0.00 26 HIS A CA 7
ATOM 7107 C C . HIS A 1 26 ? 8.405 -3.158 6.918 1.00 0.00 26 HIS A C 7
ATOM 7108 O O . HIS A 1 26 ? 9.346 -3.646 7.545 1.00 0.00 26 HIS A O 7
ATOM 7123 N N . PRO A 1 27 ? 7.222 -2.902 7.502 1.00 0.00 27 PRO A N 7
ATOM 7124 C CA . PRO A 1 27 ? 6.963 -3.182 8.916 1.00 0.00 27 PRO A CA 7
ATOM 7125 C C . PRO A 1 27 ? 6.833 -4.674 9.198 1.00 0.00 27 PRO A C 7
ATOM 7126 O O . PRO A 1 27 ? 7.115 -5.506 8.334 1.00 0.00 27 PRO A O 7
ATOM 7137 N N . ASP A 1 28 ? 6.402 -5.007 10.410 1.00 0.00 28 ASP A N 7
ATOM 7138 C CA . ASP A 1 28 ? 6.233 -6.400 10.808 1.00 0.00 28 ASP A CA 7
ATOM 7139 C C . ASP A 1 28 ? 4.770 -6.693 11.135 1.00 0.00 28 ASP A C 7
ATOM 7140 O O . ASP A 1 28 ? 3.952 -5.778 11.226 1.00 0.00 28 ASP A O 7
ATOM 7149 N N . PRO A 1 29 ? 4.419 -7.978 11.318 1.00 0.00 29 PRO A N 7
ATOM 7150 C CA . PRO A 1 29 ? 3.044 -8.382 11.634 1.00 0.00 29 PRO A CA 7
ATOM 7151 C C . PRO A 1 29 ? 2.500 -7.666 12.866 1.00 0.00 29 PRO A C 7
ATOM 7152 O O . PRO A 1 29 ? 1.290 -7.488 13.008 1.00 0.00 29 PRO A O 7
ATOM 7163 N N . THR A 1 30 ? 3.401 -7.255 13.752 1.00 0.00 30 THR A N 7
ATOM 7164 C CA . THR A 1 30 ? 3.010 -6.555 14.970 1.00 0.00 30 THR A CA 7
ATOM 7165 C C . THR A 1 30 ? 2.461 -5.169 14.648 1.00 0.00 30 THR A C 7
ATOM 7166 O O . THR A 1 30 ? 1.562 -4.672 15.325 1.00 0.00 30 THR A O 7
ATOM 7177 N N . THR A 1 31 ? 3.010 -4.550 13.606 1.00 0.00 31 THR A N 7
ATOM 7178 C CA . THR A 1 31 ? 2.576 -3.221 13.191 1.00 0.00 31 THR A CA 7
ATOM 7179 C C . THR A 1 31 ? 1.395 -3.310 12.230 1.00 0.00 31 THR A C 7
ATOM 7180 O O . THR A 1 31 ? 0.489 -2.479 12.265 1.00 0.00 31 THR A O 7
ATOM 7191 N N . LEU A 1 32 ? 1.413 -4.325 11.373 1.00 0.00 32 LEU A N 7
ATOM 7192 C CA . LEU A 1 32 ? 0.344 -4.525 10.401 1.00 0.00 32 LEU A CA 7
ATOM 7193 C C . LEU A 1 32 ? -0.993 -4.748 11.101 1.00 0.00 32 LEU A C 7
ATOM 7194 O O . LEU A 1 32 ? -2.047 -4.378 10.582 1.00 0.00 32 LEU A O 7
ATOM 7210 N N . CYS A 1 33 ? -0.943 -5.355 12.282 1.00 0.00 33 CYS A N 7
ATOM 7211 C CA . CYS A 1 33 ? -2.150 -5.627 13.053 1.00 0.00 33 CYS A CA 7
ATOM 7212 C C . CYS A 1 33 ? -2.824 -4.328 13.483 1.00 0.00 33 CYS A C 7
ATOM 7213 O O . CYS A 1 33 ? -4.052 -4.226 13.486 1.00 0.00 33 CYS A O 7
ATOM 7221 N N . LEU A 1 34 ? -2.015 -3.337 13.846 1.00 0.00 34 LEU A N 7
ATOM 7222 C CA . LEU A 1 34 ? -2.535 -2.045 14.277 1.00 0.00 34 LEU A CA 7
ATOM 7223 C C . LEU A 1 34 ? -3.164 -1.294 13.109 1.00 0.00 34 LEU A C 7
ATOM 7224 O O . LEU A 1 34 ? -4.120 -0.539 13.286 1.00 0.00 34 LEU A O 7
ATOM 7240 N N . ILE A 1 35 ? -2.623 -1.506 11.913 1.00 0.00 35 ILE A N 7
ATOM 7241 C CA . ILE A 1 35 ? -3.134 -0.849 10.716 1.00 0.00 35 ILE A CA 7
ATOM 7242 C C . ILE A 1 35 ? -4.451 -1.474 10.267 1.00 0.00 35 ILE A C 7
ATOM 7243 O O . ILE A 1 35 ? -5.347 -0.778 9.788 1.00 0.00 35 ILE A O 7
ATOM 7259 N N . ALA A 1 36 ? -4.561 -2.789 10.423 1.00 0.00 36 ALA A N 7
ATOM 7260 C CA . ALA A 1 36 ? -5.769 -3.506 10.034 1.00 0.00 36 ALA A CA 7
ATOM 7261 C C . ALA A 1 36 ? -6.967 -3.054 10.862 1.00 0.00 36 ALA A C 7
ATOM 7262 O O . ALA A 1 36 ? -8.103 -3.066 10.388 1.00 0.00 36 ALA A O 7
ATOM 7269 N N . ALA A 1 37 ? -6.706 -2.657 12.104 1.00 0.00 37 ALA A N 7
ATOM 7270 C CA . ALA A 1 37 ? -7.763 -2.202 12.998 1.00 0.00 37 ALA A CA 7
ATOM 7271 C C . ALA A 1 37 ? -8.063 -0.722 12.786 1.00 0.00 37 ALA A C 7
ATOM 7272 O O . ALA A 1 37 ? -9.218 -0.299 12.839 1.00 0.00 37 ALA A O 7
ATOM 7279 N N . GLU A 1 38 ? -7.017 0.061 12.544 1.00 0.00 38 GLU A N 7
ATOM 7280 C CA . GLU A 1 38 ? -7.169 1.495 12.323 1.00 0.00 38 GLU A CA 7
ATOM 7281 C C . GLU A 1 38 ? -8.057 1.768 11.113 1.00 0.00 38 GLU A C 7
ATOM 7282 O O . GLU A 1 38 ? -9.086 2.435 11.224 1.00 0.00 38 GLU A O 7
ATOM 7294 N N . ALA A 1 39 ? -7.654 1.247 9.958 1.00 0.00 39 ALA A N 7
ATOM 7295 C CA . ALA A 1 39 ? -8.413 1.435 8.728 1.00 0.00 39 ALA A CA 7
ATOM 7296 C C . ALA A 1 39 ? -9.626 0.512 8.686 1.00 0.00 39 ALA A C 7
ATOM 7297 O O . ALA A 1 39 ? -10.695 0.896 8.212 1.00 0.00 39 ALA A O 7
ATOM 7304 N N . GLY A 1 40 ? -9.452 -0.708 9.185 1.00 0.00 40 GLY A N 7
ATOM 7305 C CA . GLY A 1 40 ? -10.542 -1.668 9.195 1.00 0.00 40 GLY A CA 7
ATOM 7306 C C . GLY A 1 40 ? -10.369 -2.752 8.150 1.00 0.00 40 GLY A C 7
ATOM 7307 O O . GLY A 1 40 ? -11.348 -3.313 7.660 1.00 0.00 40 GLY A O 7
ATOM 7311 N N . LEU A 1 41 ? -9.119 -3.047 7.808 1.00 0.00 41 LEU A N 7
ATOM 7312 C CA . LEU A 1 41 ? -8.819 -4.071 6.815 1.00 0.00 41 LEU A CA 7
ATOM 7313 C C . LEU A 1 41 ? -8.100 -5.255 7.453 1.00 0.00 41 LEU A C 7
ATOM 7314 O O . LEU A 1 41 ? -8.001 -5.346 8.677 1.00 0.00 41 LEU A O 7
ATOM 7330 N N . THR A 1 42 ? -7.599 -6.158 6.617 1.00 0.00 42 THR A N 7
ATOM 7331 C CA . THR A 1 42 ? -6.888 -7.336 7.102 1.00 0.00 42 THR A CA 7
ATOM 7332 C C . THR A 1 42 ? -5.393 -7.227 6.816 1.00 0.00 42 THR A C 7
ATOM 7333 O O . THR A 1 42 ? -4.972 -6.465 5.945 1.00 0.00 42 THR A O 7
ATOM 7344 N N . GLU A 1 43 ? -4.598 -7.993 7.555 1.00 0.00 43 GLU A N 7
ATOM 7345 C CA . GLU A 1 43 ? -3.149 -7.983 7.381 1.00 0.00 43 GLU A CA 7
ATOM 7346 C C . GLU A 1 43 ? -2.769 -8.370 5.954 1.00 0.00 43 GLU A C 7
ATOM 7347 O O . GLU A 1 43 ? -1.838 -7.809 5.376 1.00 0.00 43 GLU A O 7
ATOM 7359 N N . GLU A 1 44 ? -3.495 -9.331 5.394 1.00 0.00 44 GLU A N 7
ATOM 7360 C CA . GLU A 1 44 ? -3.234 -9.792 4.035 1.00 0.00 44 GLU A CA 7
ATOM 7361 C C . GLU A 1 44 ? -3.509 -8.685 3.023 1.00 0.00 44 GLU A C 7
ATOM 7362 O O . GLU A 1 44 ? -2.797 -8.549 2.027 1.00 0.00 44 GLU A O 7
ATOM 7374 N N . GLN A 1 45 ? -4.544 -7.894 3.284 1.00 0.00 45 GLN A N 7
ATOM 7375 C CA . GLN A 1 45 ? -4.914 -6.798 2.396 1.00 0.00 45 GLN A CA 7
ATOM 7376 C C . GLN A 1 45 ? -3.964 -5.617 2.566 1.00 0.00 45 GLN A C 7
ATOM 7377 O O . GLN A 1 45 ? -3.484 -5.046 1.586 1.00 0.00 45 GLN A O 7
ATOM 7391 N N . THR A 1 46 ? -3.697 -5.253 3.817 1.00 0.00 46 THR A N 7
ATOM 7392 C CA . THR A 1 46 ? -2.805 -4.139 4.115 1.00 0.00 46 THR A CA 7
ATOM 7393 C C . THR A 1 46 ? -1.405 -4.402 3.571 1.00 0.00 46 THR A C 7
ATOM 7394 O O . THR A 1 46 ? -0.699 -3.475 3.173 1.00 0.00 46 THR A O 7
ATOM 7405 N N . GLN A 1 47 ? -1.009 -5.670 3.556 1.00 0.00 47 GLN A N 7
ATOM 7406 C CA . GLN A 1 47 ? 0.308 -6.053 3.060 1.00 0.00 47 GLN A CA 7
ATOM 7407 C C . GLN A 1 47 ? 0.408 -5.829 1.554 1.00 0.00 47 GLN A C 7
ATOM 7408 O O . GLN A 1 47 ? 1.427 -5.351 1.054 1.00 0.00 47 GLN A O 7
ATOM 7422 N N . LYS A 1 48 ? -0.656 -6.175 0.837 1.00 0.00 48 LYS A N 7
ATOM 7423 C CA . LYS A 1 48 ? -0.688 -6.009 -0.611 1.00 0.00 48 LYS A CA 7
ATOM 7424 C C . LYS A 1 48 ? -0.518 -4.543 -0.993 1.00 0.00 48 LYS A C 7
ATOM 7425 O O . LYS A 1 48 ? 0.180 -4.218 -1.954 1.00 0.00 48 LYS A O 7
ATOM 7444 N N . TRP A 1 49 ? -1.161 -3.661 -0.236 1.00 0.00 49 TRP A N 7
ATOM 7445 C CA . TRP A 1 49 ? -1.082 -2.228 -0.493 1.00 0.00 49 TRP A CA 7
ATOM 7446 C C . TRP A 1 49 ? 0.358 -1.736 -0.396 1.00 0.00 49 TRP A C 7
ATOM 7447 O O . TRP A 1 49 ? 0.818 -0.960 -1.233 1.00 0.00 49 TRP A O 7
ATOM 7468 N N . PHE A 1 50 ? 1.066 -2.195 0.631 1.00 0.00 50 PHE A N 7
ATOM 7469 C CA . PHE A 1 50 ? 2.456 -1.803 0.839 1.00 0.00 50 PHE A CA 7
ATOM 7470 C C . PHE A 1 50 ? 3.364 -2.451 -0.200 1.00 0.00 50 PHE A C 7
ATOM 7471 O O . PHE A 1 50 ? 4.322 -1.837 -0.672 1.00 0.00 50 PHE A O 7
ATOM 7488 N N . LYS A 1 51 ? 3.059 -3.696 -0.552 1.00 0.00 51 LYS A N 7
ATOM 7489 C CA . LYS A 1 51 ? 3.850 -4.428 -1.535 1.00 0.00 51 LYS A CA 7
ATOM 7490 C C . LYS A 1 51 ? 3.697 -3.815 -2.922 1.00 0.00 51 LYS A C 7
ATOM 7491 O O . LYS A 1 51 ? 4.619 -3.861 -3.736 1.00 0.00 51 LYS A O 7
ATOM 7510 N N . GLN A 1 52 ? 2.527 -3.242 -3.185 1.00 0.00 52 GLN A N 7
ATOM 7511 C CA . GLN A 1 52 ? 2.254 -2.619 -4.476 1.00 0.00 52 GLN A CA 7
ATOM 7512 C C . GLN A 1 52 ? 2.743 -1.175 -4.498 1.00 0.00 52 GLN A C 7
ATOM 7513 O O . GLN A 1 52 ? 3.387 -0.741 -5.453 1.00 0.00 52 GLN A O 7
ATOM 7527 N N . ARG A 1 53 ? 2.432 -0.433 -3.439 1.00 0.00 53 ARG A N 7
ATOM 7528 C CA . ARG A 1 53 ? 2.840 0.964 -3.338 1.00 0.00 53 ARG A CA 7
ATOM 7529 C C . ARG A 1 53 ? 4.360 1.089 -3.327 1.00 0.00 53 ARG A C 7
ATOM 7530 O O . ARG A 1 53 ? 4.913 2.089 -3.787 1.00 0.00 53 ARG A O 7
ATOM 7551 N N . LEU A 1 54 ? 5.030 0.069 -2.799 1.00 0.00 54 LEU A N 7
ATOM 7552 C CA . LEU A 1 54 ? 6.487 0.066 -2.729 1.00 0.00 54 LEU A CA 7
ATOM 7553 C C . LEU A 1 54 ? 7.101 0.193 -4.120 1.00 0.00 54 LEU A C 7
ATOM 7554 O O . LEU A 1 54 ? 8.134 0.838 -4.296 1.00 0.00 54 LEU A O 7
ATOM 7570 N N . ALA A 1 55 ? 6.458 -0.426 -5.104 1.00 0.00 55 ALA A N 7
ATOM 7571 C CA . ALA A 1 55 ? 6.940 -0.382 -6.479 1.00 0.00 55 ALA A CA 7
ATOM 7572 C C . ALA A 1 55 ? 7.014 1.052 -6.990 1.00 0.00 55 ALA A C 7
ATOM 7573 O O . ALA A 1 55 ? 7.892 1.396 -7.780 1.00 0.00 55 ALA A O 7
ATOM 7580 N N . GLU A 1 56 ? 6.086 1.887 -6.534 1.00 0.00 56 GLU A N 7
ATOM 7581 C CA . GLU A 1 56 ? 6.045 3.285 -6.944 1.00 0.00 56 GLU A CA 7
ATOM 7582 C C . GLU A 1 56 ? 6.914 4.147 -6.033 1.00 0.00 56 GLU A C 7
ATOM 7583 O O . GLU A 1 56 ? 7.464 5.161 -6.461 1.00 0.00 56 GLU A O 7
ATOM 7595 N N . TRP A 1 57 ? 7.033 3.737 -4.774 1.00 0.00 57 TRP A N 7
ATOM 7596 C CA . TRP A 1 57 ? 7.833 4.472 -3.802 1.00 0.00 57 TRP A CA 7
ATOM 7597 C C . TRP A 1 57 ? 9.302 4.495 -4.212 1.00 0.00 57 TRP A C 7
ATOM 7598 O O . TRP A 1 57 ? 9.969 5.525 -4.110 1.00 0.00 57 TRP A O 7
ATOM 7619 N N . ARG A 1 58 ? 9.802 3.353 -4.673 1.00 0.00 58 ARG A N 7
ATOM 7620 C CA . ARG A 1 58 ? 11.193 3.243 -5.096 1.00 0.00 58 ARG A CA 7
ATOM 7621 C C . ARG A 1 58 ? 11.498 4.216 -6.231 1.00 0.00 58 ARG A C 7
ATOM 7622 O O . ARG A 1 58 ? 12.626 4.689 -6.369 1.00 0.00 58 ARG A O 7
ATOM 7643 N N . ARG A 1 59 ? 10.486 4.511 -7.040 1.00 0.00 59 ARG A N 7
ATOM 7644 C CA . ARG A 1 59 ? 10.649 5.427 -8.163 1.00 0.00 59 ARG A CA 7
ATOM 7645 C C . ARG A 1 59 ? 10.686 6.875 -7.685 1.00 0.00 59 ARG A C 7
ATOM 7646 O O . ARG A 1 59 ? 11.406 7.704 -8.242 1.00 0.00 59 ARG A O 7
ATOM 7667 N N . SER A 1 60 ? 9.906 7.173 -6.651 1.00 0.00 60 SER A N 7
ATOM 7668 C CA . SER A 1 60 ? 9.851 8.521 -6.098 1.00 0.00 60 SER A CA 7
ATOM 7669 C C . SER A 1 60 ? 11.099 8.826 -5.277 1.00 0.00 60 SER A C 7
ATOM 7670 O O . SER A 1 60 ? 11.941 9.629 -5.684 1.00 0.00 60 SER A O 7
ATOM 7678 N N . GLU A 1 61 ? 11.214 8.181 -4.121 1.00 0.00 61 GLU A N 7
ATOM 7679 C CA . GLU A 1 61 ? 12.361 8.384 -3.242 1.00 0.00 61 GLU A CA 7
ATOM 7680 C C . GLU A 1 61 ? 13.663 8.035 -3.955 1.00 0.00 61 GLU A C 7
ATOM 7681 O O . GLU A 1 61 ? 14.631 8.793 -3.907 1.00 0.00 61 GLU A O 7
ATOM 7693 N N . GLY A 1 62 ? 13.679 6.883 -4.616 1.00 0.00 62 GLY A N 7
ATOM 7694 C CA . GLY A 1 62 ? 14.867 6.453 -5.330 1.00 0.00 62 GLY A CA 7
ATOM 7695 C C . GLY A 1 62 ? 15.862 5.749 -4.427 1.00 0.00 62 GLY A C 7
ATOM 7696 O O . GLY A 1 62 ? 16.252 6.282 -3.388 1.00 0.00 62 GLY A O 7
ATOM 7700 N N . LEU A 1 63 ? 16.274 4.550 -4.825 1.00 0.00 63 LEU A N 7
ATOM 7701 C CA . LEU A 1 63 ? 17.229 3.772 -4.044 1.00 0.00 63 LEU A CA 7
ATOM 7702 C C . LEU A 1 63 ? 18.362 3.255 -4.928 1.00 0.00 63 LEU A C 7
ATOM 7703 O O . LEU A 1 63 ? 18.255 3.256 -6.154 1.00 0.00 63 LEU A O 7
ATOM 7719 N N . PRO A 1 64 ? 19.468 2.802 -4.312 1.00 0.00 64 PRO A N 7
ATOM 7720 C CA . PRO A 1 64 ? 20.624 2.279 -5.047 1.00 0.00 64 PRO A CA 7
ATOM 7721 C C . PRO A 1 64 ? 20.332 0.936 -5.706 1.00 0.00 64 PRO A C 7
ATOM 7722 O O . PRO A 1 64 ? 19.187 0.484 -5.736 1.00 0.00 64 PRO A O 7
ATOM 7733 N N . SER A 1 65 ? 21.375 0.301 -6.232 1.00 0.00 65 SER A N 7
ATOM 7734 C CA . SER A 1 65 ? 21.231 -0.992 -6.890 1.00 0.00 65 SER A CA 7
ATOM 7735 C C . SER A 1 65 ? 20.287 -0.894 -8.084 1.00 0.00 65 SER A C 7
ATOM 7736 O O . SER A 1 65 ? 19.068 -0.832 -7.920 1.00 0.00 65 SER A O 7
ATOM 7744 N N . GLU A 1 66 ? 20.858 -0.879 -9.283 1.00 0.00 66 GLU A N 7
ATOM 7745 C CA . GLU A 1 66 ? 20.067 -0.787 -10.505 1.00 0.00 66 GLU A CA 7
ATOM 7746 C C . GLU A 1 66 ? 19.754 -2.175 -11.055 1.00 0.00 66 GLU A C 7
ATOM 7747 O O . GLU A 1 66 ? 18.708 -2.389 -11.666 1.00 0.00 66 GLU A O 7
ATOM 7759 N N . CYS A 1 67 ? 20.668 -3.114 -10.836 1.00 0.00 67 CYS A N 7
ATOM 7760 C CA . CYS A 1 67 ? 20.490 -4.481 -11.310 1.00 0.00 67 CYS A CA 7
ATOM 7761 C C . CYS A 1 67 ? 19.629 -5.285 -10.342 1.00 0.00 67 CYS A C 7
ATOM 7762 O O . CYS A 1 67 ? 19.455 -4.902 -9.185 1.00 0.00 67 CYS A O 7
ATOM 7770 N N . ARG A 1 68 ? 19.091 -6.401 -10.823 1.00 0.00 68 ARG A N 7
ATOM 7771 C CA . ARG A 1 68 ? 18.247 -7.260 -10.000 1.00 0.00 68 ARG A CA 7
ATOM 7772 C C . ARG A 1 68 ? 18.547 -8.732 -10.266 1.00 0.00 68 ARG A C 7
ATOM 7773 O O . ARG A 1 68 ? 18.938 -9.470 -9.361 1.00 0.00 68 ARG A O 7
ATOM 7794 N N . SER A 1 69 ? 18.359 -9.153 -11.512 1.00 0.00 69 SER A N 7
ATOM 7795 C CA . SER A 1 69 ? 18.610 -10.538 -11.897 1.00 0.00 69 SER A CA 7
ATOM 7796 C C . SER A 1 69 ? 19.879 -10.648 -12.735 1.00 0.00 69 SER A C 7
ATOM 7797 O O . SER A 1 69 ? 20.563 -9.654 -12.978 1.00 0.00 69 SER A O 7
ATOM 7805 N N . VAL A 1 70 ? 20.188 -11.864 -13.174 1.00 0.00 70 VAL A N 7
ATOM 7806 C CA . VAL A 1 70 ? 21.376 -12.105 -13.985 1.00 0.00 70 VAL A CA 7
ATOM 7807 C C . VAL A 1 70 ? 21.004 -12.372 -15.439 1.00 0.00 70 VAL A C 7
ATOM 7808 O O . VAL A 1 70 ? 20.324 -13.352 -15.746 1.00 0.00 70 VAL A O 7
ATOM 7821 N N . THR A 1 71 ? 21.456 -11.496 -16.330 1.00 0.00 71 THR A N 7
ATOM 7822 C CA . THR A 1 71 ? 21.171 -11.638 -17.753 1.00 0.00 71 THR A CA 7
ATOM 7823 C C . THR A 1 71 ? 22.075 -12.691 -18.386 1.00 0.00 71 THR A C 7
ATOM 7824 O O . THR A 1 71 ? 23.190 -12.927 -17.920 1.00 0.00 71 THR A O 7
ATOM 7835 N N . ASP A 1 72 ? 21.589 -13.320 -19.450 1.00 0.00 72 ASP A N 7
ATOM 7836 C CA . ASP A 1 72 ? 22.354 -14.347 -20.148 1.00 0.00 72 ASP A CA 7
ATOM 7837 C C . ASP A 1 72 ? 23.300 -13.723 -21.168 1.00 0.00 72 ASP A C 7
ATOM 7838 O O . ASP A 1 72 ? 22.807 -13.037 -22.089 1.00 0.00 72 ASP A O 7
ATOM 7848 N N . GLY A 1 1 ? 2.732 7.181 -18.820 1.00 0.00 1 GLY A N 8
ATOM 7849 C CA . GLY A 1 1 ? 1.578 6.244 -18.908 1.00 0.00 1 GLY A CA 8
ATOM 7850 C C . GLY A 1 1 ? 1.256 5.593 -17.577 1.00 0.00 1 GLY A C 8
ATOM 7851 O O . GLY A 1 1 ? 1.368 4.377 -17.430 1.00 0.00 1 GLY A O 8
ATOM 7857 N N . SER A 1 2 ? 0.856 6.407 -16.604 1.00 0.00 2 SER A N 8
ATOM 7858 C CA . SER A 1 2 ? 0.517 5.902 -15.279 1.00 0.00 2 SER A CA 8
ATOM 7859 C C . SER A 1 2 ? -0.877 6.362 -14.862 1.00 0.00 2 SER A C 8
ATOM 7860 O O . SER A 1 2 ? -1.334 7.432 -15.262 1.00 0.00 2 SER A O 8
ATOM 7868 N N . GLU A 1 3 ? -1.547 5.544 -14.055 1.00 0.00 3 GLU A N 8
ATOM 7869 C CA . GLU A 1 3 ? -2.889 5.868 -13.585 1.00 0.00 3 GLU A CA 8
ATOM 7870 C C . GLU A 1 3 ? -3.114 5.330 -12.175 1.00 0.00 3 GLU A C 8
ATOM 7871 O O . GLU A 1 3 ? -2.463 4.374 -11.753 1.00 0.00 3 GLU A O 8
ATOM 7883 N N . GLY A 1 4 ? -4.039 5.951 -11.451 1.00 0.00 4 GLY A N 8
ATOM 7884 C CA . GLY A 1 4 ? -4.333 5.522 -10.097 1.00 0.00 4 GLY A CA 8
ATOM 7885 C C . GLY A 1 4 ? -5.604 4.699 -10.012 1.00 0.00 4 GLY A C 8
ATOM 7886 O O . GLY A 1 4 ? -6.659 5.124 -10.481 1.00 0.00 4 GLY A O 8
ATOM 7890 N N . ALA A 1 5 ? -5.502 3.517 -9.412 1.00 0.00 5 ALA A N 8
ATOM 7891 C CA . ALA A 1 5 ? -6.652 2.633 -9.267 1.00 0.00 5 ALA A CA 8
ATOM 7892 C C . ALA A 1 5 ? -6.750 2.088 -7.846 1.00 0.00 5 ALA A C 8
ATOM 7893 O O . ALA A 1 5 ? -5.963 1.232 -7.444 1.00 0.00 5 ALA A O 8
ATOM 7900 N N . ALA A 1 6 ? -7.722 2.591 -7.092 1.00 0.00 6 ALA A N 8
ATOM 7901 C CA . ALA A 1 6 ? -7.923 2.155 -5.715 1.00 0.00 6 ALA A CA 8
ATOM 7902 C C . ALA A 1 6 ? -9.406 1.994 -5.402 1.00 0.00 6 ALA A C 8
ATOM 7903 O O . ALA A 1 6 ? -10.218 2.857 -5.738 1.00 0.00 6 ALA A O 8
ATOM 7910 N N . THR A 1 7 ? -9.753 0.887 -4.756 1.00 0.00 7 THR A N 8
ATOM 7911 C CA . THR A 1 7 ? -11.139 0.613 -4.397 1.00 0.00 7 THR A CA 8
ATOM 7912 C C . THR A 1 7 ? -11.460 1.153 -3.007 1.00 0.00 7 THR A C 8
ATOM 7913 O O . THR A 1 7 ? -12.600 1.513 -2.717 1.00 0.00 7 THR A O 8
ATOM 7924 N N . MET A 1 8 ? -10.445 1.206 -2.148 1.00 0.00 8 MET A N 8
ATOM 7925 C CA . MET A 1 8 ? -10.621 1.701 -0.787 1.00 0.00 8 MET A CA 8
ATOM 7926 C C . MET A 1 8 ? -11.152 3.132 -0.791 1.00 0.00 8 MET A C 8
ATOM 7927 O O . MET A 1 8 ? -11.315 3.741 -1.849 1.00 0.00 8 MET A O 8
ATOM 7941 N N . THR A 1 9 ? -11.420 3.661 0.398 1.00 0.00 9 THR A N 8
ATOM 7942 C CA . THR A 1 9 ? -11.933 5.019 0.531 1.00 0.00 9 THR A CA 8
ATOM 7943 C C . THR A 1 9 ? -10.848 5.963 1.042 1.00 0.00 9 THR A C 8
ATOM 7944 O O . THR A 1 9 ? -9.746 5.532 1.379 1.00 0.00 9 THR A O 8
ATOM 7955 N N . GLU A 1 10 ? -11.170 7.251 1.098 1.00 0.00 10 GLU A N 8
ATOM 7956 C CA . GLU A 1 10 ? -10.222 8.256 1.568 1.00 0.00 10 GLU A CA 8
ATOM 7957 C C . GLU A 1 10 ? -9.762 7.948 2.989 1.00 0.00 10 GLU A C 8
ATOM 7958 O O . GLU A 1 10 ? -8.632 8.257 3.367 1.00 0.00 10 GLU A O 8
ATOM 7970 N N . ASP A 1 11 ? -10.644 7.336 3.773 1.00 0.00 11 ASP A N 8
ATOM 7971 C CA . ASP A 1 11 ? -10.327 6.986 5.152 1.00 0.00 11 ASP A CA 8
ATOM 7972 C C . ASP A 1 11 ? -9.313 5.848 5.205 1.00 0.00 11 ASP A C 8
ATOM 7973 O O . ASP A 1 11 ? -8.477 5.790 6.106 1.00 0.00 11 ASP A O 8
ATOM 7982 N N . GLN A 1 12 ? -9.393 4.944 4.234 1.00 0.00 12 GLN A N 8
ATOM 7983 C CA . GLN A 1 12 ? -8.482 3.808 4.171 1.00 0.00 12 GLN A CA 8
ATOM 7984 C C . GLN A 1 12 ? -7.138 4.221 3.580 1.00 0.00 12 GLN A C 8
ATOM 7985 O O . GLN A 1 12 ? -6.083 3.934 4.148 1.00 0.00 12 GLN A O 8
ATOM 7999 N N . VAL A 1 13 ? -7.182 4.896 2.435 1.00 0.00 13 VAL A N 8
ATOM 8000 C CA . VAL A 1 13 ? -5.968 5.348 1.768 1.00 0.00 13 VAL A CA 8
ATOM 8001 C C . VAL A 1 13 ? -5.162 6.281 2.664 1.00 0.00 13 VAL A C 8
ATOM 8002 O O . VAL A 1 13 ? -3.935 6.201 2.716 1.00 0.00 13 VAL A O 8
ATOM 8015 N N . GLU A 1 14 ? -5.860 7.166 3.369 1.00 0.00 14 GLU A N 8
ATOM 8016 C CA . GLU A 1 14 ? -5.209 8.116 4.265 1.00 0.00 14 GLU A CA 8
ATOM 8017 C C . GLU A 1 14 ? -4.401 7.389 5.335 1.00 0.00 14 GLU A C 8
ATOM 8018 O O . GLU A 1 14 ? -3.247 7.729 5.595 1.00 0.00 14 GLU A O 8
ATOM 8030 N N . ILE A 1 15 ? -5.017 6.386 5.953 1.00 0.00 15 ILE A N 8
ATOM 8031 C CA . ILE A 1 15 ? -4.356 5.610 6.996 1.00 0.00 15 ILE A CA 8
ATOM 8032 C C . ILE A 1 15 ? -3.283 4.701 6.406 1.00 0.00 15 ILE A C 8
ATOM 8033 O O . ILE A 1 15 ? -2.231 4.493 7.010 1.00 0.00 15 ILE A O 8
ATOM 8049 N N . LEU A 1 16 ? -3.556 4.163 5.222 1.00 0.00 16 LEU A N 8
ATOM 8050 C CA . LEU A 1 16 ? -2.613 3.276 4.551 1.00 0.00 16 LEU A CA 8
ATOM 8051 C C . LEU A 1 16 ? -1.376 4.042 4.095 1.00 0.00 16 LEU A C 8
ATOM 8052 O O . LEU A 1 16 ? -0.276 3.492 4.046 1.00 0.00 16 LEU A O 8
ATOM 8068 N N . GLU A 1 17 ? -1.563 5.316 3.762 1.00 0.00 17 GLU A N 8
ATOM 8069 C CA . GLU A 1 17 ? -0.462 6.158 3.311 1.00 0.00 17 GLU A CA 8
ATOM 8070 C C . GLU A 1 17 ? 0.259 6.791 4.498 1.00 0.00 17 GLU A C 8
ATOM 8071 O O . GLU A 1 17 ? 1.485 6.902 4.504 1.00 0.00 17 GLU A O 8
ATOM 8083 N N . TYR A 1 18 ? -0.510 7.203 5.500 1.00 0.00 18 TYR A N 8
ATOM 8084 C CA . TYR A 1 18 ? 0.054 7.825 6.692 1.00 0.00 18 TYR A CA 8
ATOM 8085 C C . TYR A 1 18 ? 1.015 6.874 7.398 1.00 0.00 18 TYR A C 8
ATOM 8086 O O . TYR A 1 18 ? 1.980 7.307 8.029 1.00 0.00 18 TYR A O 8
ATOM 8104 N N . ASN A 1 19 ? 0.746 5.577 7.286 1.00 0.00 19 ASN A N 8
ATOM 8105 C CA . ASN A 1 19 ? 1.591 4.566 7.914 1.00 0.00 19 ASN A CA 8
ATOM 8106 C C . ASN A 1 19 ? 2.629 4.031 6.930 1.00 0.00 19 ASN A C 8
ATOM 8107 O O . ASN A 1 19 ? 3.176 2.946 7.123 1.00 0.00 19 ASN A O 8
ATOM 8118 N N . PHE A 1 20 ? 2.896 4.797 5.876 1.00 0.00 20 PHE A N 8
ATOM 8119 C CA . PHE A 1 20 ? 3.868 4.393 4.866 1.00 0.00 20 PHE A CA 8
ATOM 8120 C C . PHE A 1 20 ? 5.024 5.386 4.785 1.00 0.00 20 PHE A C 8
ATOM 8121 O O . PHE A 1 20 ? 6.152 5.013 4.462 1.00 0.00 20 PHE A O 8
ATOM 8138 N N . ASN A 1 21 ? 4.739 6.653 5.074 1.00 0.00 21 ASN A N 8
ATOM 8139 C CA . ASN A 1 21 ? 5.758 7.696 5.027 1.00 0.00 21 ASN A CA 8
ATOM 8140 C C . ASN A 1 21 ? 6.026 8.271 6.414 1.00 0.00 21 ASN A C 8
ATOM 8141 O O . ASN A 1 21 ? 7.157 8.637 6.735 1.00 0.00 21 ASN A O 8
ATOM 8152 N N . LYS A 1 22 ? 4.982 8.354 7.232 1.00 0.00 22 LYS A N 8
ATOM 8153 C CA . LYS A 1 22 ? 5.110 8.893 8.582 1.00 0.00 22 LYS A CA 8
ATOM 8154 C C . LYS A 1 22 ? 5.275 7.778 9.612 1.00 0.00 22 LYS A C 8
ATOM 8155 O O . LYS A 1 22 ? 4.935 7.950 10.782 1.00 0.00 22 LYS A O 8
ATOM 8174 N N . VAL A 1 23 ? 5.801 6.638 9.173 1.00 0.00 23 VAL A N 8
ATOM 8175 C CA . VAL A 1 23 ? 6.012 5.502 10.063 1.00 0.00 23 VAL A CA 8
ATOM 8176 C C . VAL A 1 23 ? 7.118 4.592 9.538 1.00 0.00 23 VAL A C 8
ATOM 8177 O O . VAL A 1 23 ? 8.195 4.504 10.127 1.00 0.00 23 VAL A O 8
ATOM 8190 N N . ASN A 1 24 ? 6.843 3.916 8.427 1.00 0.00 24 ASN A N 8
ATOM 8191 C CA . ASN A 1 24 ? 7.816 3.012 7.824 1.00 0.00 24 ASN A CA 8
ATOM 8192 C C . ASN A 1 24 ? 7.357 2.566 6.438 1.00 0.00 24 ASN A C 8
ATOM 8193 O O . ASN A 1 24 ? 6.241 2.869 6.015 1.00 0.00 24 ASN A O 8
ATOM 8204 N N . LYS A 1 25 ? 8.225 1.845 5.738 1.00 0.00 25 LYS A N 8
ATOM 8205 C CA . LYS A 1 25 ? 7.910 1.356 4.401 1.00 0.00 25 LYS A CA 8
ATOM 8206 C C . LYS A 1 25 ? 7.731 -0.158 4.404 1.00 0.00 25 LYS A C 8
ATOM 8207 O O . LYS A 1 25 ? 6.792 -0.685 3.805 1.00 0.00 25 LYS A O 8
ATOM 8226 N N . HIS A 1 26 ? 8.638 -0.854 5.081 1.00 0.00 26 HIS A N 8
ATOM 8227 C CA . HIS A 1 26 ? 8.581 -2.310 5.163 1.00 0.00 26 HIS A CA 8
ATOM 8228 C C . HIS A 1 26 ? 8.323 -2.765 6.598 1.00 0.00 26 HIS A C 8
ATOM 8229 O O . HIS A 1 26 ? 9.205 -3.323 7.251 1.00 0.00 26 HIS A O 8
ATOM 8244 N N . PRO A 1 27 ? 7.101 -2.532 7.110 1.00 0.00 27 PRO A N 8
ATOM 8245 C CA . PRO A 1 27 ? 6.731 -2.921 8.475 1.00 0.00 27 PRO A CA 8
ATOM 8246 C C . PRO A 1 27 ? 6.596 -4.433 8.628 1.00 0.00 27 PRO A C 8
ATOM 8247 O O . PRO A 1 27 ? 6.575 -5.167 7.641 1.00 0.00 27 PRO A O 8
ATOM 8258 N N . ASP A 1 28 ? 6.505 -4.890 9.873 1.00 0.00 28 ASP A N 8
ATOM 8259 C CA . ASP A 1 28 ? 6.372 -6.315 10.155 1.00 0.00 28 ASP A CA 8
ATOM 8260 C C . ASP A 1 28 ? 4.903 -6.701 10.318 1.00 0.00 28 ASP A C 8
ATOM 8261 O O . ASP A 1 28 ? 4.033 -5.834 10.412 1.00 0.00 28 ASP A O 8
ATOM 8270 N N . PRO A 1 29 ? 4.607 -8.012 10.353 1.00 0.00 29 PRO A N 8
ATOM 8271 C CA . PRO A 1 29 ? 3.234 -8.508 10.504 1.00 0.00 29 PRO A CA 8
ATOM 8272 C C . PRO A 1 29 ? 2.578 -8.012 11.788 1.00 0.00 29 PRO A C 8
ATOM 8273 O O . PRO A 1 29 ? 1.357 -7.866 11.857 1.00 0.00 29 PRO A O 8
ATOM 8284 N N . THR A 1 30 ? 3.396 -7.750 12.801 1.00 0.00 30 THR A N 8
ATOM 8285 C CA . THR A 1 30 ? 2.895 -7.269 14.083 1.00 0.00 30 THR A CA 8
ATOM 8286 C C . THR A 1 30 ? 2.484 -5.802 13.989 1.00 0.00 30 THR A C 8
ATOM 8287 O O . THR A 1 30 ? 1.534 -5.371 14.642 1.00 0.00 30 THR A O 8
ATOM 8298 N N . THR A 1 31 ? 3.207 -5.042 13.174 1.00 0.00 31 THR A N 8
ATOM 8299 C CA . THR A 1 31 ? 2.918 -3.624 12.994 1.00 0.00 31 THR A CA 8
ATOM 8300 C C . THR A 1 31 ? 1.717 -3.425 12.074 1.00 0.00 31 THR A C 8
ATOM 8301 O O . THR A 1 31 ? 0.893 -2.537 12.294 1.00 0.00 31 THR A O 8
ATOM 8312 N N . LEU A 1 32 ? 1.624 -4.259 11.043 1.00 0.00 32 LEU A N 8
ATOM 8313 C CA . LEU A 1 32 ? 0.524 -4.176 10.089 1.00 0.00 32 LEU A CA 8
ATOM 8314 C C . LEU A 1 32 ? -0.818 -4.383 10.784 1.00 0.00 32 LEU A C 8
ATOM 8315 O O . LEU A 1 32 ? -1.839 -3.846 10.356 1.00 0.00 32 LEU A O 8
ATOM 8331 N N . CYS A 1 33 ? -0.808 -5.167 11.858 1.00 0.00 33 CYS A N 8
ATOM 8332 C CA . CYS A 1 33 ? -2.025 -5.445 12.612 1.00 0.00 33 CYS A CA 8
ATOM 8333 C C . CYS A 1 33 ? -2.644 -4.157 13.144 1.00 0.00 33 CYS A C 8
ATOM 8334 O O . CYS A 1 33 ? -3.866 -4.031 13.226 1.00 0.00 33 CYS A O 8
ATOM 8342 N N . LEU A 1 34 ? -1.793 -3.202 13.502 1.00 0.00 34 LEU A N 8
ATOM 8343 C CA . LEU A 1 34 ? -2.255 -1.922 14.026 1.00 0.00 34 LEU A CA 8
ATOM 8344 C C . LEU A 1 34 ? -2.916 -1.093 12.930 1.00 0.00 34 LEU A C 8
ATOM 8345 O O . LEU A 1 34 ? -3.916 -0.415 13.167 1.00 0.00 34 LEU A O 8
ATOM 8361 N N . ILE A 1 35 ? -2.351 -1.152 11.728 1.00 0.00 35 ILE A N 8
ATOM 8362 C CA . ILE A 1 35 ? -2.885 -0.407 10.595 1.00 0.00 35 ILE A CA 8
ATOM 8363 C C . ILE A 1 35 ? -4.167 -1.049 10.072 1.00 0.00 35 ILE A C 8
ATOM 8364 O O . ILE A 1 35 ? -5.054 -0.364 9.565 1.00 0.00 35 ILE A O 8
ATOM 8380 N N . ALA A 1 36 ? -4.257 -2.369 10.201 1.00 0.00 36 ALA A N 8
ATOM 8381 C CA . ALA A 1 36 ? -5.429 -3.104 9.742 1.00 0.00 36 ALA A CA 8
ATOM 8382 C C . ALA A 1 36 ? -6.625 -2.856 10.656 1.00 0.00 36 ALA A C 8
ATOM 8383 O O . ALA A 1 36 ? -7.767 -2.814 10.201 1.00 0.00 36 ALA A O 8
ATOM 8390 N N . ALA A 1 37 ? -6.353 -2.693 11.946 1.00 0.00 37 ALA A N 8
ATOM 8391 C CA . ALA A 1 37 ? -7.407 -2.449 12.924 1.00 0.00 37 ALA A CA 8
ATOM 8392 C C . ALA A 1 37 ? -7.998 -1.053 12.758 1.00 0.00 37 ALA A C 8
ATOM 8393 O O . ALA A 1 37 ? -9.217 -0.884 12.728 1.00 0.00 37 ALA A O 8
ATOM 8400 N N . GLU A 1 38 ? -7.126 -0.056 12.651 1.00 0.00 38 GLU A N 8
ATOM 8401 C CA . GLU A 1 38 ? -7.562 1.327 12.488 1.00 0.00 38 GLU A CA 8
ATOM 8402 C C . GLU A 1 38 ? -8.387 1.491 11.216 1.00 0.00 38 GLU A C 8
ATOM 8403 O O . GLU A 1 38 ? -9.575 1.809 11.271 1.00 0.00 38 GLU A O 8
ATOM 8415 N N . ALA A 1 39 ? -7.750 1.274 10.070 1.00 0.00 39 ALA A N 8
ATOM 8416 C CA . ALA A 1 39 ? -8.425 1.397 8.784 1.00 0.00 39 ALA A CA 8
ATOM 8417 C C . ALA A 1 39 ? -9.603 0.433 8.687 1.00 0.00 39 ALA A C 8
ATOM 8418 O O . ALA A 1 39 ? -10.597 0.718 8.018 1.00 0.00 39 ALA A O 8
ATOM 8425 N N . GLY A 1 40 ? -9.484 -0.707 9.359 1.00 0.00 40 GLY A N 8
ATOM 8426 C CA . GLY A 1 40 ? -10.547 -1.695 9.336 1.00 0.00 40 GLY A CA 8
ATOM 8427 C C . GLY A 1 40 ? -10.226 -2.887 8.450 1.00 0.00 40 GLY A C 8
ATOM 8428 O O . GLY A 1 40 ? -11.019 -3.822 8.351 1.00 0.00 40 GLY A O 8
ATOM 8432 N N . LEU A 1 41 ? -9.063 -2.854 7.805 1.00 0.00 41 LEU A N 8
ATOM 8433 C CA . LEU A 1 41 ? -8.648 -3.942 6.927 1.00 0.00 41 LEU A CA 8
ATOM 8434 C C . LEU A 1 41 ? -7.886 -5.010 7.705 1.00 0.00 41 LEU A C 8
ATOM 8435 O O . LEU A 1 41 ? -7.803 -4.957 8.933 1.00 0.00 41 LEU A O 8
ATOM 8451 N N . THR A 1 42 ? -7.331 -5.979 6.984 1.00 0.00 42 THR A N 8
ATOM 8452 C CA . THR A 1 42 ? -6.575 -7.059 7.607 1.00 0.00 42 THR A CA 8
ATOM 8453 C C . THR A 1 42 ? -5.109 -7.009 7.189 1.00 0.00 42 THR A C 8
ATOM 8454 O O . THR A 1 42 ? -4.741 -6.279 6.268 1.00 0.00 42 THR A O 8
ATOM 8465 N N . GLU A 1 43 ? -4.278 -7.790 7.871 1.00 0.00 43 GLU A N 8
ATOM 8466 C CA . GLU A 1 43 ? -2.852 -7.834 7.570 1.00 0.00 43 GLU A CA 8
ATOM 8467 C C . GLU A 1 43 ? -2.611 -8.297 6.136 1.00 0.00 43 GLU A C 8
ATOM 8468 O O . GLU A 1 43 ? -1.637 -7.895 5.499 1.00 0.00 43 GLU A O 8
ATOM 8480 N N . GLU A 1 44 ? -3.502 -9.146 5.637 1.00 0.00 44 GLU A N 8
ATOM 8481 C CA . GLU A 1 44 ? -3.386 -9.665 4.278 1.00 0.00 44 GLU A CA 8
ATOM 8482 C C . GLU A 1 44 ? -3.747 -8.596 3.252 1.00 0.00 44 GLU A C 8
ATOM 8483 O O . GLU A 1 44 ? -3.142 -8.519 2.183 1.00 0.00 44 GLU A O 8
ATOM 8495 N N . GLN A 1 45 ? -4.736 -7.773 3.585 1.00 0.00 45 GLN A N 8
ATOM 8496 C CA . GLN A 1 45 ? -5.178 -6.708 2.691 1.00 0.00 45 GLN A CA 8
ATOM 8497 C C . GLN A 1 45 ? -4.201 -5.537 2.713 1.00 0.00 45 GLN A C 8
ATOM 8498 O O . GLN A 1 45 ? -4.037 -4.835 1.715 1.00 0.00 45 GLN A O 8
ATOM 8512 N N . THR A 1 46 ? -3.557 -5.331 3.856 1.00 0.00 46 THR A N 8
ATOM 8513 C CA . THR A 1 46 ? -2.597 -4.243 4.007 1.00 0.00 46 THR A CA 8
ATOM 8514 C C . THR A 1 46 ? -1.260 -4.601 3.366 1.00 0.00 46 THR A C 8
ATOM 8515 O O . THR A 1 46 ? -0.539 -3.727 2.882 1.00 0.00 46 THR A O 8
ATOM 8526 N N . GLN A 1 47 ? -0.935 -5.889 3.366 1.00 0.00 47 GLN A N 8
ATOM 8527 C CA . GLN A 1 47 ? 0.317 -6.361 2.784 1.00 0.00 47 GLN A CA 8
ATOM 8528 C C . GLN A 1 47 ? 0.376 -6.055 1.291 1.00 0.00 47 GLN A C 8
ATOM 8529 O O . GLN A 1 47 ? 1.437 -5.742 0.752 1.00 0.00 47 GLN A O 8
ATOM 8543 N N . LYS A 1 48 ? -0.773 -6.149 0.627 1.00 0.00 48 LYS A N 8
ATOM 8544 C CA . LYS A 1 48 ? -0.851 -5.884 -0.805 1.00 0.00 48 LYS A CA 8
ATOM 8545 C C . LYS A 1 48 ? -0.632 -4.404 -1.100 1.00 0.00 48 LYS A C 8
ATOM 8546 O O . LYS A 1 48 ? 0.164 -4.045 -1.966 1.00 0.00 48 LYS A O 8
ATOM 8565 N N . TRP A 1 49 ? -1.346 -3.550 -0.373 1.00 0.00 49 TRP A N 8
ATOM 8566 C CA . TRP A 1 49 ? -1.230 -2.107 -0.558 1.00 0.00 49 TRP A CA 8
ATOM 8567 C C . TRP A 1 49 ? 0.196 -1.636 -0.294 1.00 0.00 49 TRP A C 8
ATOM 8568 O O . TRP A 1 49 ? 0.728 -0.797 -1.022 1.00 0.00 49 TRP A O 8
ATOM 8589 N N . PHE A 1 50 ? 0.810 -2.178 0.752 1.00 0.00 50 PHE A N 8
ATOM 8590 C CA . PHE A 1 50 ? 2.175 -1.811 1.112 1.00 0.00 50 PHE A CA 8
ATOM 8591 C C . PHE A 1 50 ? 3.176 -2.383 0.114 1.00 0.00 50 PHE A C 8
ATOM 8592 O O . PHE A 1 50 ? 4.173 -1.741 -0.217 1.00 0.00 50 PHE A O 8
ATOM 8609 N N . LYS A 1 51 ? 2.905 -3.595 -0.361 1.00 0.00 51 LYS A N 8
ATOM 8610 C CA . LYS A 1 51 ? 3.784 -4.252 -1.321 1.00 0.00 51 LYS A CA 8
ATOM 8611 C C . LYS A 1 51 ? 3.712 -3.571 -2.683 1.00 0.00 51 LYS A C 8
ATOM 8612 O O . LYS A 1 51 ? 4.735 -3.338 -3.326 1.00 0.00 51 LYS A O 8
ATOM 8631 N N . GLN A 1 52 ? 2.497 -3.254 -3.119 1.00 0.00 52 GLN A N 8
ATOM 8632 C CA . GLN A 1 52 ? 2.292 -2.600 -4.405 1.00 0.00 52 GLN A CA 8
ATOM 8633 C C . GLN A 1 52 ? 2.795 -1.160 -4.372 1.00 0.00 52 GLN A C 8
ATOM 8634 O O . GLN A 1 52 ? 3.526 -0.726 -5.262 1.00 0.00 52 GLN A O 8
ATOM 8648 N N . ARG A 1 53 ? 2.396 -0.423 -3.340 1.00 0.00 53 ARG A N 8
ATOM 8649 C CA . ARG A 1 53 ? 2.806 0.969 -3.190 1.00 0.00 53 ARG A CA 8
ATOM 8650 C C . ARG A 1 53 ? 4.324 1.084 -3.102 1.00 0.00 53 ARG A C 8
ATOM 8651 O O . ARG A 1 53 ? 4.907 2.080 -3.531 1.00 0.00 53 ARG A O 8
ATOM 8672 N N . LEU A 1 54 ? 4.959 0.060 -2.542 1.00 0.00 54 LEU A N 8
ATOM 8673 C CA . LEU A 1 54 ? 6.410 0.047 -2.397 1.00 0.00 54 LEU A CA 8
ATOM 8674 C C . LEU A 1 54 ? 7.095 -0.059 -3.757 1.00 0.00 54 LEU A C 8
ATOM 8675 O O . LEU A 1 54 ? 8.210 0.427 -3.940 1.00 0.00 54 LEU A O 8
ATOM 8691 N N . ALA A 1 55 ? 6.420 -0.698 -4.707 1.00 0.00 55 ALA A N 8
ATOM 8692 C CA . ALA A 1 55 ? 6.964 -0.868 -6.050 1.00 0.00 55 ALA A CA 8
ATOM 8693 C C . ALA A 1 55 ? 7.290 0.478 -6.688 1.00 0.00 55 ALA A C 8
ATOM 8694 O O . ALA A 1 55 ? 8.205 0.583 -7.504 1.00 0.00 55 ALA A O 8
ATOM 8701 N N . GLU A 1 56 ? 6.536 1.505 -6.310 1.00 0.00 56 GLU A N 8
ATOM 8702 C CA . GLU A 1 56 ? 6.745 2.845 -6.846 1.00 0.00 56 GLU A CA 8
ATOM 8703 C C . GLU A 1 56 ? 7.801 3.596 -6.041 1.00 0.00 56 GLU A C 8
ATOM 8704 O O . GLU A 1 56 ? 8.524 4.435 -6.578 1.00 0.00 56 GLU A O 8
ATOM 8716 N N . TRP A 1 57 ? 7.882 3.289 -4.751 1.00 0.00 57 TRP A N 8
ATOM 8717 C CA . TRP A 1 57 ? 8.849 3.936 -3.870 1.00 0.00 57 TRP A CA 8
ATOM 8718 C C . TRP A 1 57 ? 10.274 3.527 -4.230 1.00 0.00 57 TRP A C 8
ATOM 8719 O O . TRP A 1 57 ? 11.193 4.345 -4.191 1.00 0.00 57 TRP A O 8
ATOM 8740 N N . ARG A 1 58 ? 10.451 2.257 -4.578 1.00 0.00 58 ARG A N 8
ATOM 8741 C CA . ARG A 1 58 ? 11.766 1.741 -4.942 1.00 0.00 58 ARG A CA 8
ATOM 8742 C C . ARG A 1 58 ? 12.332 2.490 -6.145 1.00 0.00 58 ARG A C 8
ATOM 8743 O O . ARG A 1 58 ? 13.481 2.931 -6.128 1.00 0.00 58 ARG A O 8
ATOM 8764 N N . ARG A 1 59 ? 11.517 2.633 -7.186 1.00 0.00 59 ARG A N 8
ATOM 8765 C CA . ARG A 1 59 ? 11.938 3.332 -8.394 1.00 0.00 59 ARG A CA 8
ATOM 8766 C C . ARG A 1 59 ? 12.331 4.771 -8.080 1.00 0.00 59 ARG A C 8
ATOM 8767 O O . ARG A 1 59 ? 13.221 5.336 -8.717 1.00 0.00 59 ARG A O 8
ATOM 8788 N N . SER A 1 60 ? 11.661 5.361 -7.096 1.00 0.00 60 SER A N 8
ATOM 8789 C CA . SER A 1 60 ? 11.940 6.735 -6.695 1.00 0.00 60 SER A CA 8
ATOM 8790 C C . SER A 1 60 ? 13.252 6.821 -5.926 1.00 0.00 60 SER A C 8
ATOM 8791 O O . SER A 1 60 ? 14.076 7.700 -6.181 1.00 0.00 60 SER A O 8
ATOM 8799 N N . GLU A 1 61 ? 13.443 5.903 -4.983 1.00 0.00 61 GLU A N 8
ATOM 8800 C CA . GLU A 1 61 ? 14.658 5.876 -4.178 1.00 0.00 61 GLU A CA 8
ATOM 8801 C C . GLU A 1 61 ? 15.840 5.362 -4.992 1.00 0.00 61 GLU A C 8
ATOM 8802 O O . GLU A 1 61 ? 16.846 6.053 -5.149 1.00 0.00 61 GLU A O 8
ATOM 8814 N N . GLY A 1 62 ? 15.712 4.144 -5.509 1.00 0.00 62 GLY A N 8
ATOM 8815 C CA . GLY A 1 62 ? 16.776 3.559 -6.302 1.00 0.00 62 GLY A CA 8
ATOM 8816 C C . GLY A 1 62 ? 17.703 2.686 -5.477 1.00 0.00 62 GLY A C 8
ATOM 8817 O O . GLY A 1 62 ? 18.837 3.071 -5.191 1.00 0.00 62 GLY A O 8
ATOM 8821 N N . LEU A 1 63 ? 17.219 1.509 -5.094 1.00 0.00 63 LEU A N 8
ATOM 8822 C CA . LEU A 1 63 ? 18.011 0.580 -4.296 1.00 0.00 63 LEU A CA 8
ATOM 8823 C C . LEU A 1 63 ? 19.254 0.129 -5.063 1.00 0.00 63 LEU A C 8
ATOM 8824 O O . LEU A 1 63 ? 19.221 -0.012 -6.286 1.00 0.00 63 LEU A O 8
ATOM 8840 N N . PRO A 1 64 ? 20.371 -0.106 -4.351 1.00 0.00 64 PRO A N 8
ATOM 8841 C CA . PRO A 1 64 ? 21.623 -0.542 -4.972 1.00 0.00 64 PRO A CA 8
ATOM 8842 C C . PRO A 1 64 ? 21.570 -1.997 -5.424 1.00 0.00 64 PRO A C 8
ATOM 8843 O O . PRO A 1 64 ? 20.516 -2.632 -5.387 1.00 0.00 64 PRO A O 8
ATOM 8854 N N . SER A 1 65 ? 22.714 -2.521 -5.852 1.00 0.00 65 SER A N 8
ATOM 8855 C CA . SER A 1 65 ? 22.799 -3.902 -6.311 1.00 0.00 65 SER A CA 8
ATOM 8856 C C . SER A 1 65 ? 24.252 -4.357 -6.396 1.00 0.00 65 SER A C 8
ATOM 8857 O O . SER A 1 65 ? 25.168 -3.537 -6.457 1.00 0.00 65 SER A O 8
ATOM 8865 N N . GLU A 1 66 ? 24.457 -5.670 -6.398 1.00 0.00 66 GLU A N 8
ATOM 8866 C CA . GLU A 1 66 ? 25.800 -6.234 -6.474 1.00 0.00 66 GLU A CA 8
ATOM 8867 C C . GLU A 1 66 ? 25.796 -7.547 -7.250 1.00 0.00 66 GLU A C 8
ATOM 8868 O O . GLU A 1 66 ? 26.628 -7.760 -8.131 1.00 0.00 66 GLU A O 8
ATOM 8880 N N . CYS A 1 67 ? 24.855 -8.424 -6.916 1.00 0.00 67 CYS A N 8
ATOM 8881 C CA . CYS A 1 67 ? 24.743 -9.717 -7.581 1.00 0.00 67 CYS A CA 8
ATOM 8882 C C . CYS A 1 67 ? 26.006 -10.547 -7.371 1.00 0.00 67 CYS A C 8
ATOM 8883 O O . CYS A 1 67 ? 26.410 -11.315 -8.244 1.00 0.00 67 CYS A O 8
ATOM 8891 N N . ARG A 1 68 ? 26.626 -10.384 -6.206 1.00 0.00 68 ARG A N 8
ATOM 8892 C CA . ARG A 1 68 ? 27.843 -11.117 -5.880 1.00 0.00 68 ARG A CA 8
ATOM 8893 C C . ARG A 1 68 ? 27.535 -12.581 -5.580 1.00 0.00 68 ARG A C 8
ATOM 8894 O O . ARG A 1 68 ? 28.230 -13.481 -6.052 1.00 0.00 68 ARG A O 8
ATOM 8915 N N . SER A 1 69 ? 26.491 -12.811 -4.792 1.00 0.00 69 SER A N 8
ATOM 8916 C CA . SER A 1 69 ? 26.091 -14.166 -4.427 1.00 0.00 69 SER A CA 8
ATOM 8917 C C . SER A 1 69 ? 27.201 -14.870 -3.653 1.00 0.00 69 SER A C 8
ATOM 8918 O O . SER A 1 69 ? 27.627 -15.967 -4.015 1.00 0.00 69 SER A O 8
ATOM 8926 N N . VAL A 1 70 ? 27.665 -14.232 -2.584 1.00 0.00 70 VAL A N 8
ATOM 8927 C CA . VAL A 1 70 ? 28.726 -14.797 -1.757 1.00 0.00 70 VAL A CA 8
ATOM 8928 C C . VAL A 1 70 ? 28.150 -15.512 -0.540 1.00 0.00 70 VAL A C 8
ATOM 8929 O O . VAL A 1 70 ? 28.686 -16.526 -0.092 1.00 0.00 70 VAL A O 8
ATOM 8942 N N . THR A 1 71 ? 27.056 -14.978 -0.007 1.00 0.00 71 THR A N 8
ATOM 8943 C CA . THR A 1 71 ? 26.407 -15.565 1.158 1.00 0.00 71 THR A CA 8
ATOM 8944 C C . THR A 1 71 ? 25.684 -16.855 0.787 1.00 0.00 71 THR A C 8
ATOM 8945 O O . THR A 1 71 ? 25.249 -17.030 -0.352 1.00 0.00 71 THR A O 8
ATOM 8956 N N . ASP A 1 72 ? 25.557 -17.757 1.756 1.00 0.00 72 ASP A N 8
ATOM 8957 C CA . ASP A 1 72 ? 24.886 -19.032 1.531 1.00 0.00 72 ASP A CA 8
ATOM 8958 C C . ASP A 1 72 ? 23.411 -18.820 1.206 1.00 0.00 72 ASP A C 8
ATOM 8959 O O . ASP A 1 72 ? 22.631 -19.787 1.339 1.00 0.00 72 ASP A O 8
ATOM 8969 N N . GLY A 1 1 ? -11.862 -19.374 2.174 1.00 0.00 1 GLY A N 9
ATOM 8970 C CA . GLY A 1 1 ? -11.203 -20.139 1.080 1.00 0.00 1 GLY A CA 9
ATOM 8971 C C . GLY A 1 1 ? -10.624 -19.236 0.009 1.00 0.00 1 GLY A C 9
ATOM 8972 O O . GLY A 1 1 ? -9.434 -19.313 -0.300 1.00 0.00 1 GLY A O 9
ATOM 8978 N N . SER A 1 2 ? -11.466 -18.380 -0.559 1.00 0.00 2 SER A N 9
ATOM 8979 C CA . SER A 1 2 ? -11.031 -17.460 -1.603 1.00 0.00 2 SER A CA 9
ATOM 8980 C C . SER A 1 2 ? -10.824 -16.057 -1.040 1.00 0.00 2 SER A C 9
ATOM 8981 O O . SER A 1 2 ? -11.001 -15.826 0.156 1.00 0.00 2 SER A O 9
ATOM 8989 N N . GLU A 1 3 ? -10.448 -15.125 -1.910 1.00 0.00 3 GLU A N 9
ATOM 8990 C CA . GLU A 1 3 ? -10.217 -13.746 -1.499 1.00 0.00 3 GLU A CA 9
ATOM 8991 C C . GLU A 1 3 ? -11.463 -12.895 -1.725 1.00 0.00 3 GLU A C 9
ATOM 8992 O O . GLU A 1 3 ? -12.342 -13.257 -2.506 1.00 0.00 3 GLU A O 9
ATOM 9004 N N . GLY A 1 4 ? -11.532 -11.762 -1.033 1.00 0.00 4 GLY A N 9
ATOM 9005 C CA . GLY A 1 4 ? -12.674 -10.877 -1.171 1.00 0.00 4 GLY A CA 9
ATOM 9006 C C . GLY A 1 4 ? -12.348 -9.629 -1.968 1.00 0.00 4 GLY A C 9
ATOM 9007 O O . GLY A 1 4 ? -11.197 -9.404 -2.338 1.00 0.00 4 GLY A O 9
ATOM 9011 N N . ALA A 1 5 ? -13.365 -8.816 -2.231 1.00 0.00 5 ALA A N 9
ATOM 9012 C CA . ALA A 1 5 ? -13.184 -7.583 -2.988 1.00 0.00 5 ALA A CA 9
ATOM 9013 C C . ALA A 1 5 ? -14.254 -6.558 -2.631 1.00 0.00 5 ALA A C 9
ATOM 9014 O O . ALA A 1 5 ? -15.445 -6.868 -2.621 1.00 0.00 5 ALA A O 9
ATOM 9021 N N . ALA A 1 6 ? -13.822 -5.336 -2.340 1.00 0.00 6 ALA A N 9
ATOM 9022 C CA . ALA A 1 6 ? -14.745 -4.264 -1.984 1.00 0.00 6 ALA A CA 9
ATOM 9023 C C . ALA A 1 6 ? -14.092 -2.897 -2.159 1.00 0.00 6 ALA A C 9
ATOM 9024 O O . ALA A 1 6 ? -12.910 -2.719 -1.864 1.00 0.00 6 ALA A O 9
ATOM 9031 N N . THR A 1 7 ? -14.870 -1.935 -2.642 1.00 0.00 7 THR A N 9
ATOM 9032 C CA . THR A 1 7 ? -14.368 -0.582 -2.858 1.00 0.00 7 THR A CA 9
ATOM 9033 C C . THR A 1 7 ? -13.914 0.046 -1.543 1.00 0.00 7 THR A C 9
ATOM 9034 O O . THR A 1 7 ? -14.729 0.330 -0.665 1.00 0.00 7 THR A O 9
ATOM 9045 N N . MET A 1 8 ? -12.609 0.263 -1.418 1.00 0.00 8 MET A N 9
ATOM 9046 C CA . MET A 1 8 ? -12.047 0.859 -0.211 1.00 0.00 8 MET A CA 9
ATOM 9047 C C . MET A 1 8 ? -12.554 2.285 -0.023 1.00 0.00 8 MET A C 9
ATOM 9048 O O . MET A 1 8 ? -13.258 2.822 -0.878 1.00 0.00 8 MET A O 9
ATOM 9062 N N . THR A 1 9 ? -12.190 2.895 1.101 1.00 0.00 9 THR A N 9
ATOM 9063 C CA . THR A 1 9 ? -12.607 4.260 1.400 1.00 0.00 9 THR A CA 9
ATOM 9064 C C . THR A 1 9 ? -11.398 5.173 1.568 1.00 0.00 9 THR A C 9
ATOM 9065 O O . THR A 1 9 ? -10.270 4.705 1.717 1.00 0.00 9 THR A O 9
ATOM 9076 N N . GLU A 1 10 ? -11.642 6.480 1.542 1.00 0.00 10 GLU A N 9
ATOM 9077 C CA . GLU A 1 10 ? -10.572 7.460 1.689 1.00 0.00 10 GLU A CA 9
ATOM 9078 C C . GLU A 1 10 ? -9.894 7.331 3.050 1.00 0.00 10 GLU A C 9
ATOM 9079 O O . GLU A 1 10 ? -8.694 7.571 3.181 1.00 0.00 10 GLU A O 9
ATOM 9091 N N . ASP A 1 11 ? -10.669 6.950 4.061 1.00 0.00 11 ASP A N 9
ATOM 9092 C CA . ASP A 1 11 ? -10.140 6.789 5.409 1.00 0.00 11 ASP A CA 9
ATOM 9093 C C . ASP A 1 11 ? -9.059 5.714 5.446 1.00 0.00 11 ASP A C 9
ATOM 9094 O O . ASP A 1 11 ? -8.129 5.781 6.250 1.00 0.00 11 ASP A O 9
ATOM 9103 N N . GLN A 1 12 ? -9.187 4.723 4.570 1.00 0.00 12 GLN A N 9
ATOM 9104 C CA . GLN A 1 12 ? -8.220 3.633 4.501 1.00 0.00 12 GLN A CA 9
ATOM 9105 C C . GLN A 1 12 ? -6.948 4.081 3.788 1.00 0.00 12 GLN A C 9
ATOM 9106 O O . GLN A 1 12 ? -5.839 3.811 4.248 1.00 0.00 12 GLN A O 9
ATOM 9120 N N . VAL A 1 13 ? -7.118 4.765 2.662 1.00 0.00 13 VAL A N 9
ATOM 9121 C CA . VAL A 1 13 ? -5.984 5.250 1.884 1.00 0.00 13 VAL A CA 9
ATOM 9122 C C . VAL A 1 13 ? -5.170 6.268 2.677 1.00 0.00 13 VAL A C 9
ATOM 9123 O O . VAL A 1 13 ? -3.954 6.369 2.511 1.00 0.00 13 VAL A O 9
ATOM 9136 N N . GLU A 1 14 ? -5.848 7.018 3.539 1.00 0.00 14 GLU A N 9
ATOM 9137 C CA . GLU A 1 14 ? -5.187 8.028 4.358 1.00 0.00 14 GLU A CA 9
ATOM 9138 C C . GLU A 1 14 ? -4.322 7.378 5.433 1.00 0.00 14 GLU A C 9
ATOM 9139 O O . GLU A 1 14 ? -3.166 7.755 5.626 1.00 0.00 14 GLU A O 9
ATOM 9151 N N . ILE A 1 15 ? -4.890 6.399 6.131 1.00 0.00 15 ILE A N 9
ATOM 9152 C CA . ILE A 1 15 ? -4.171 5.697 7.186 1.00 0.00 15 ILE A CA 9
ATOM 9153 C C . ILE A 1 15 ? -3.130 4.745 6.605 1.00 0.00 15 ILE A C 9
ATOM 9154 O O . ILE A 1 15 ? -2.089 4.501 7.214 1.00 0.00 15 ILE A O 9
ATOM 9170 N N . LEU A 1 16 ? -3.419 4.213 5.422 1.00 0.00 16 LEU A N 9
ATOM 9171 C CA . LEU A 1 16 ? -2.507 3.290 4.757 1.00 0.00 16 LEU A CA 9
ATOM 9172 C C . LEU A 1 16 ? -1.209 3.990 4.369 1.00 0.00 16 LEU A C 9
ATOM 9173 O O . LEU A 1 16 ? -0.135 3.388 4.398 1.00 0.00 16 LEU A O 9
ATOM 9189 N N . GLU A 1 17 ? -1.315 5.264 4.006 1.00 0.00 17 GLU A N 9
ATOM 9190 C CA . GLU A 1 17 ? -0.148 6.047 3.613 1.00 0.00 17 GLU A CA 9
ATOM 9191 C C . GLU A 1 17 ? 0.578 6.593 4.838 1.00 0.00 17 GLU A C 9
ATOM 9192 O O . GLU A 1 17 ? 1.797 6.763 4.826 1.00 0.00 17 GLU A O 9
ATOM 9204 N N . TYR A 1 18 ? -0.180 6.868 5.896 1.00 0.00 18 TYR A N 9
ATOM 9205 C CA . TYR A 1 18 ? 0.393 7.396 7.128 1.00 0.00 18 TYR A CA 9
ATOM 9206 C C . TYR A 1 18 ? 1.360 6.396 7.752 1.00 0.00 18 TYR A C 9
ATOM 9207 O O . TYR A 1 18 ? 2.347 6.780 8.379 1.00 0.00 18 TYR A O 9
ATOM 9225 N N . ASN A 1 19 ? 1.071 5.111 7.575 1.00 0.00 19 ASN A N 9
ATOM 9226 C CA . ASN A 1 19 ? 1.919 4.057 8.120 1.00 0.00 19 ASN A CA 9
ATOM 9227 C C . ASN A 1 19 ? 2.920 3.561 7.077 1.00 0.00 19 ASN A C 9
ATOM 9228 O O . ASN A 1 19 ? 3.454 2.459 7.193 1.00 0.00 19 ASN A O 9
ATOM 9239 N N . PHE A 1 20 ? 3.167 4.380 6.058 1.00 0.00 20 PHE A N 9
ATOM 9240 C CA . PHE A 1 20 ? 4.101 4.019 4.998 1.00 0.00 20 PHE A CA 9
ATOM 9241 C C . PHE A 1 20 ? 5.243 5.029 4.900 1.00 0.00 20 PHE A C 9
ATOM 9242 O O . PHE A 1 20 ? 6.360 4.680 4.518 1.00 0.00 20 PHE A O 9
ATOM 9259 N N . ASN A 1 21 ? 4.955 6.282 5.241 1.00 0.00 21 ASN A N 9
ATOM 9260 C CA . ASN A 1 21 ? 5.960 7.338 5.183 1.00 0.00 21 ASN A CA 9
ATOM 9261 C C . ASN A 1 21 ? 6.292 7.859 6.578 1.00 0.00 21 ASN A C 9
ATOM 9262 O O . ASN A 1 21 ? 7.433 8.229 6.857 1.00 0.00 21 ASN A O 9
ATOM 9273 N N . LYS A 1 22 ? 5.291 7.892 7.451 1.00 0.00 22 LYS A N 9
ATOM 9274 C CA . LYS A 1 22 ? 5.482 8.375 8.815 1.00 0.00 22 LYS A CA 9
ATOM 9275 C C . LYS A 1 22 ? 5.704 7.219 9.786 1.00 0.00 22 LYS A C 9
ATOM 9276 O O . LYS A 1 22 ? 5.416 7.335 10.977 1.00 0.00 22 LYS A O 9
ATOM 9295 N N . VAL A 1 23 ? 6.220 6.106 9.274 1.00 0.00 23 VAL A N 9
ATOM 9296 C CA . VAL A 1 23 ? 6.480 4.934 10.103 1.00 0.00 23 VAL A CA 9
ATOM 9297 C C . VAL A 1 23 ? 7.574 4.062 9.494 1.00 0.00 23 VAL A C 9
ATOM 9298 O O . VAL A 1 23 ? 8.671 3.952 10.041 1.00 0.00 23 VAL A O 9
ATOM 9311 N N . ASN A 1 24 ? 7.267 3.441 8.359 1.00 0.00 24 ASN A N 9
ATOM 9312 C CA . ASN A 1 24 ? 8.223 2.576 7.680 1.00 0.00 24 ASN A CA 9
ATOM 9313 C C . ASN A 1 24 ? 7.646 2.049 6.369 1.00 0.00 24 ASN A C 9
ATOM 9314 O O . ASN A 1 24 ? 6.546 2.428 5.969 1.00 0.00 24 ASN A O 9
ATOM 9325 N N . LYS A 1 25 ? 8.396 1.175 5.706 1.00 0.00 25 LYS A N 9
ATOM 9326 C CA . LYS A 1 25 ? 7.959 0.596 4.441 1.00 0.00 25 LYS A CA 9
ATOM 9327 C C . LYS A 1 25 ? 7.797 -0.916 4.559 1.00 0.00 25 LYS A C 9
ATOM 9328 O O . LYS A 1 25 ? 6.865 -1.496 4.000 1.00 0.00 25 LYS A O 9
ATOM 9347 N N . HIS A 1 26 ? 8.708 -1.551 5.290 1.00 0.00 26 HIS A N 9
ATOM 9348 C CA . HIS A 1 26 ? 8.665 -2.996 5.481 1.00 0.00 26 HIS A CA 9
ATOM 9349 C C . HIS A 1 26 ? 8.481 -3.347 6.956 1.00 0.00 26 HIS A C 9
ATOM 9350 O O . HIS A 1 26 ? 9.394 -3.867 7.599 1.00 0.00 26 HIS A O 9
ATOM 9365 N N . PRO A 1 27 ? 7.292 -3.063 7.515 1.00 0.00 27 PRO A N 9
ATOM 9366 C CA . PRO A 1 27 ? 6.993 -3.349 8.921 1.00 0.00 27 PRO A CA 9
ATOM 9367 C C . PRO A 1 27 ? 6.762 -4.834 9.176 1.00 0.00 27 PRO A C 9
ATOM 9368 O O . PRO A 1 27 ? 7.041 -5.673 8.319 1.00 0.00 27 PRO A O 9
ATOM 9379 N N . ASP A 1 28 ? 6.250 -5.151 10.361 1.00 0.00 28 ASP A N 9
ATOM 9380 C CA . ASP A 1 28 ? 5.980 -6.536 10.734 1.00 0.00 28 ASP A CA 9
ATOM 9381 C C . ASP A 1 28 ? 4.490 -6.737 11.007 1.00 0.00 28 ASP A C 9
ATOM 9382 O O . ASP A 1 28 ? 3.729 -5.772 11.069 1.00 0.00 28 ASP A O 9
ATOM 9391 N N . PRO A 1 29 ? 4.051 -7.998 11.176 1.00 0.00 29 PRO A N 9
ATOM 9392 C CA . PRO A 1 29 ? 2.643 -8.311 11.443 1.00 0.00 29 PRO A CA 9
ATOM 9393 C C . PRO A 1 29 ? 2.084 -7.515 12.618 1.00 0.00 29 PRO A C 9
ATOM 9394 O O . PRO A 1 29 ? 0.876 -7.299 12.714 1.00 0.00 29 PRO A O 9
ATOM 9405 N N . THR A 1 30 ? 2.968 -7.078 13.508 1.00 0.00 30 THR A N 9
ATOM 9406 C CA . THR A 1 30 ? 2.561 -6.303 14.674 1.00 0.00 30 THR A CA 9
ATOM 9407 C C . THR A 1 30 ? 2.059 -4.924 14.260 1.00 0.00 30 THR A C 9
ATOM 9408 O O . THR A 1 30 ? 0.921 -4.554 14.549 1.00 0.00 30 THR A O 9
ATOM 9419 N N . THR A 1 31 ? 2.915 -4.168 13.580 1.00 0.00 31 THR A N 9
ATOM 9420 C CA . THR A 1 31 ? 2.558 -2.829 13.123 1.00 0.00 31 THR A CA 9
ATOM 9421 C C . THR A 1 31 ? 1.392 -2.883 12.142 1.00 0.00 31 THR A C 9
ATOM 9422 O O . THR A 1 31 ? 0.510 -2.024 12.162 1.00 0.00 31 THR A O 9
ATOM 9433 N N . LEU A 1 32 ? 1.395 -3.897 11.283 1.00 0.00 32 LEU A N 9
ATOM 9434 C CA . LEU A 1 32 ? 0.337 -4.063 10.293 1.00 0.00 32 LEU A CA 9
ATOM 9435 C C . LEU A 1 32 ? -1.011 -4.286 10.970 1.00 0.00 32 LEU A C 9
ATOM 9436 O O . LEU A 1 32 ? -2.047 -3.839 10.476 1.00 0.00 32 LEU A O 9
ATOM 9452 N N . CYS A 1 33 ? -0.991 -4.979 12.104 1.00 0.00 33 CYS A N 9
ATOM 9453 C CA . CYS A 1 33 ? -2.212 -5.261 12.850 1.00 0.00 33 CYS A CA 9
ATOM 9454 C C . CYS A 1 33 ? -2.886 -3.968 13.296 1.00 0.00 33 CYS A C 9
ATOM 9455 O O . CYS A 1 33 ? -4.113 -3.872 13.322 1.00 0.00 33 CYS A O 9
ATOM 9463 N N . LEU A 1 34 ? -2.076 -2.975 13.649 1.00 0.00 34 LEU A N 9
ATOM 9464 C CA . LEU A 1 34 ? -2.595 -1.687 14.094 1.00 0.00 34 LEU A CA 9
ATOM 9465 C C . LEU A 1 34 ? -3.247 -0.935 12.940 1.00 0.00 34 LEU A C 9
ATOM 9466 O O . LEU A 1 34 ? -4.195 -0.174 13.138 1.00 0.00 34 LEU A O 9
ATOM 9482 N N . ILE A 1 35 ? -2.733 -1.151 11.734 1.00 0.00 35 ILE A N 9
ATOM 9483 C CA . ILE A 1 35 ? -3.265 -0.493 10.546 1.00 0.00 35 ILE A CA 9
ATOM 9484 C C . ILE A 1 35 ? -4.577 -1.134 10.104 1.00 0.00 35 ILE A C 9
ATOM 9485 O O . ILE A 1 35 ? -5.510 -0.444 9.696 1.00 0.00 35 ILE A O 9
ATOM 9501 N N . ALA A 1 36 ? -4.639 -2.460 10.187 1.00 0.00 36 ALA A N 9
ATOM 9502 C CA . ALA A 1 36 ? -5.835 -3.195 9.795 1.00 0.00 36 ALA A CA 9
ATOM 9503 C C . ALA A 1 36 ? -6.990 -2.917 10.753 1.00 0.00 36 ALA A C 9
ATOM 9504 O O . ALA A 1 36 ? -8.156 -2.939 10.359 1.00 0.00 36 ALA A O 9
ATOM 9511 N N . ALA A 1 37 ? -6.658 -2.655 12.013 1.00 0.00 37 ALA A N 9
ATOM 9512 C CA . ALA A 1 37 ? -7.667 -2.373 13.026 1.00 0.00 37 ALA A CA 9
ATOM 9513 C C . ALA A 1 37 ? -8.149 -0.928 12.935 1.00 0.00 37 ALA A C 9
ATOM 9514 O O . ALA A 1 37 ? -9.311 -0.632 13.214 1.00 0.00 37 ALA A O 9
ATOM 9521 N N . GLU A 1 38 ? -7.248 -0.033 12.543 1.00 0.00 38 GLU A N 9
ATOM 9522 C CA . GLU A 1 38 ? -7.582 1.380 12.414 1.00 0.00 38 GLU A CA 9
ATOM 9523 C C . GLU A 1 38 ? -8.429 1.628 11.171 1.00 0.00 38 GLU A C 9
ATOM 9524 O O . GLU A 1 38 ? -9.575 2.070 11.265 1.00 0.00 38 GLU A O 9
ATOM 9536 N N . ALA A 1 39 ? -7.859 1.342 10.006 1.00 0.00 39 ALA A N 9
ATOM 9537 C CA . ALA A 1 39 ? -8.561 1.534 8.743 1.00 0.00 39 ALA A CA 9
ATOM 9538 C C . ALA A 1 39 ? -9.763 0.601 8.635 1.00 0.00 39 ALA A C 9
ATOM 9539 O O . ALA A 1 39 ? -10.774 0.942 8.021 1.00 0.00 39 ALA A O 9
ATOM 9546 N N . GLY A 1 40 ? -9.645 -0.579 9.235 1.00 0.00 40 GLY A N 9
ATOM 9547 C CA . GLY A 1 40 ? -10.729 -1.543 9.195 1.00 0.00 40 GLY A CA 9
ATOM 9548 C C . GLY A 1 40 ? -10.519 -2.608 8.136 1.00 0.00 40 GLY A C 9
ATOM 9549 O O . GLY A 1 40 ? -11.481 -3.171 7.613 1.00 0.00 40 GLY A O 9
ATOM 9553 N N . LEU A 1 41 ? -9.259 -2.884 7.820 1.00 0.00 41 LEU A N 9
ATOM 9554 C CA . LEU A 1 41 ? -8.924 -3.889 6.817 1.00 0.00 41 LEU A CA 9
ATOM 9555 C C . LEU A 1 41 ? -8.189 -5.066 7.449 1.00 0.00 41 LEU A C 9
ATOM 9556 O O . LEU A 1 41 ? -8.031 -5.128 8.669 1.00 0.00 41 LEU A O 9
ATOM 9572 N N . THR A 1 42 ? -7.741 -5.997 6.615 1.00 0.00 42 THR A N 9
ATOM 9573 C CA . THR A 1 42 ? -7.022 -7.173 7.094 1.00 0.00 42 THR A CA 9
ATOM 9574 C C . THR A 1 42 ? -5.528 -7.049 6.812 1.00 0.00 42 THR A C 9
ATOM 9575 O O . THR A 1 42 ? -5.115 -6.321 5.910 1.00 0.00 42 THR A O 9
ATOM 9586 N N . GLU A 1 43 ? -4.724 -7.766 7.590 1.00 0.00 43 GLU A N 9
ATOM 9587 C CA . GLU A 1 43 ? -3.275 -7.737 7.425 1.00 0.00 43 GLU A CA 9
ATOM 9588 C C . GLU A 1 43 ? -2.876 -8.198 6.025 1.00 0.00 43 GLU A C 9
ATOM 9589 O O . GLU A 1 43 ? -1.865 -7.755 5.481 1.00 0.00 43 GLU A O 9
ATOM 9601 N N . GLU A 1 44 ? -3.677 -9.088 5.450 1.00 0.00 44 GLU A N 9
ATOM 9602 C CA . GLU A 1 44 ? -3.407 -9.608 4.115 1.00 0.00 44 GLU A CA 9
ATOM 9603 C C . GLU A 1 44 ? -3.601 -8.525 3.058 1.00 0.00 44 GLU A C 9
ATOM 9604 O O . GLU A 1 44 ? -2.780 -8.373 2.153 1.00 0.00 44 GLU A O 9
ATOM 9616 N N . GLN A 1 45 ? -4.692 -7.777 3.179 1.00 0.00 45 GLN A N 9
ATOM 9617 C CA . GLN A 1 45 ? -4.994 -6.708 2.234 1.00 0.00 45 GLN A CA 9
ATOM 9618 C C . GLN A 1 45 ? -3.987 -5.568 2.359 1.00 0.00 45 GLN A C 9
ATOM 9619 O O . GLN A 1 45 ? -3.526 -5.021 1.357 1.00 0.00 45 GLN A O 9
ATOM 9633 N N . THR A 1 46 ? -3.649 -5.216 3.595 1.00 0.00 46 THR A N 9
ATOM 9634 C CA . THR A 1 46 ? -2.697 -4.143 3.851 1.00 0.00 46 THR A CA 9
ATOM 9635 C C . THR A 1 46 ? -1.307 -4.513 3.344 1.00 0.00 46 THR A C 9
ATOM 9636 O O . THR A 1 46 ? -0.532 -3.646 2.940 1.00 0.00 46 THR A O 9
ATOM 9647 N N . GLN A 1 47 ? -0.998 -5.805 3.367 1.00 0.00 47 GLN A N 9
ATOM 9648 C CA . GLN A 1 47 ? 0.300 -6.290 2.910 1.00 0.00 47 GLN A CA 9
ATOM 9649 C C . GLN A 1 47 ? 0.502 -5.989 1.428 1.00 0.00 47 GLN A C 9
ATOM 9650 O O . GLN A 1 47 ? 1.577 -5.552 1.015 1.00 0.00 47 GLN A O 9
ATOM 9664 N N . LYS A 1 48 ? -0.535 -6.228 0.633 1.00 0.00 48 LYS A N 9
ATOM 9665 C CA . LYS A 1 48 ? -0.470 -5.985 -0.803 1.00 0.00 48 LYS A CA 9
ATOM 9666 C C . LYS A 1 48 ? -0.337 -4.493 -1.100 1.00 0.00 48 LYS A C 9
ATOM 9667 O O . LYS A 1 48 ? 0.372 -4.096 -2.023 1.00 0.00 48 LYS A O 9
ATOM 9686 N N . TRP A 1 49 ? -1.023 -3.675 -0.309 1.00 0.00 49 TRP A N 9
ATOM 9687 C CA . TRP A 1 49 ? -0.982 -2.228 -0.487 1.00 0.00 49 TRP A CA 9
ATOM 9688 C C . TRP A 1 49 ? 0.442 -1.701 -0.340 1.00 0.00 49 TRP A C 9
ATOM 9689 O O . TRP A 1 49 ? 0.864 -0.811 -1.079 1.00 0.00 49 TRP A O 9
ATOM 9710 N N . PHE A 1 50 ? 1.177 -2.254 0.619 1.00 0.00 50 PHE A N 9
ATOM 9711 C CA . PHE A 1 50 ? 2.554 -1.839 0.863 1.00 0.00 50 PHE A CA 9
ATOM 9712 C C . PHE A 1 50 ? 3.491 -2.397 -0.204 1.00 0.00 50 PHE A C 9
ATOM 9713 O O . PHE A 1 50 ? 4.506 -1.785 -0.534 1.00 0.00 50 PHE A O 9
ATOM 9730 N N . LYS A 1 51 ? 3.144 -3.564 -0.738 1.00 0.00 51 LYS A N 9
ATOM 9731 C CA . LYS A 1 51 ? 3.957 -4.205 -1.766 1.00 0.00 51 LYS A CA 9
ATOM 9732 C C . LYS A 1 51 ? 3.802 -3.494 -3.107 1.00 0.00 51 LYS A C 9
ATOM 9733 O O . LYS A 1 51 ? 4.770 -3.332 -3.850 1.00 0.00 51 LYS A O 9
ATOM 9752 N N . GLN A 1 52 ? 2.579 -3.073 -3.410 1.00 0.00 52 GLN A N 9
ATOM 9753 C CA . GLN A 1 52 ? 2.298 -2.381 -4.663 1.00 0.00 52 GLN A CA 9
ATOM 9754 C C . GLN A 1 52 ? 2.796 -0.940 -4.614 1.00 0.00 52 GLN A C 9
ATOM 9755 O O . GLN A 1 52 ? 3.295 -0.412 -5.607 1.00 0.00 52 GLN A O 9
ATOM 9769 N N . ARG A 1 53 ? 2.653 -0.310 -3.453 1.00 0.00 53 ARG A N 9
ATOM 9770 C CA . ARG A 1 53 ? 3.088 1.071 -3.275 1.00 0.00 53 ARG A CA 9
ATOM 9771 C C . ARG A 1 53 ? 4.608 1.178 -3.338 1.00 0.00 53 ARG A C 9
ATOM 9772 O O . ARG A 1 53 ? 5.151 2.204 -3.750 1.00 0.00 53 ARG A O 9
ATOM 9793 N N . LEU A 1 54 ? 5.290 0.114 -2.926 1.00 0.00 54 LEU A N 9
ATOM 9794 C CA . LEU A 1 54 ? 6.749 0.090 -2.935 1.00 0.00 54 LEU A CA 9
ATOM 9795 C C . LEU A 1 54 ? 7.285 -0.028 -4.358 1.00 0.00 54 LEU A C 9
ATOM 9796 O O . LEU A 1 54 ? 8.375 0.455 -4.663 1.00 0.00 54 LEU A O 9
ATOM 9812 N N . ALA A 1 55 ? 6.512 -0.674 -5.227 1.00 0.00 55 ALA A N 9
ATOM 9813 C CA . ALA A 1 55 ? 6.912 -0.856 -6.618 1.00 0.00 55 ALA A CA 9
ATOM 9814 C C . ALA A 1 55 ? 7.164 0.485 -7.300 1.00 0.00 55 ALA A C 9
ATOM 9815 O O . ALA A 1 55 ? 7.984 0.582 -8.214 1.00 0.00 55 ALA A O 9
ATOM 9822 N N . GLU A 1 56 ? 6.456 1.517 -6.853 1.00 0.00 56 GLU A N 9
ATOM 9823 C CA . GLU A 1 56 ? 6.604 2.851 -7.423 1.00 0.00 56 GLU A CA 9
ATOM 9824 C C . GLU A 1 56 ? 7.516 3.715 -6.559 1.00 0.00 56 GLU A C 9
ATOM 9825 O O . GLU A 1 56 ? 8.216 4.593 -7.063 1.00 0.00 56 GLU A O 9
ATOM 9837 N N . TRP A 1 57 ? 7.501 3.463 -5.254 1.00 0.00 57 TRP A N 9
ATOM 9838 C CA . TRP A 1 57 ? 8.327 4.219 -4.320 1.00 0.00 57 TRP A CA 9
ATOM 9839 C C . TRP A 1 57 ? 9.807 4.068 -4.654 1.00 0.00 57 TRP A C 9
ATOM 9840 O O . TRP A 1 57 ? 10.567 5.035 -4.601 1.00 0.00 57 TRP A O 9
ATOM 9861 N N . ARG A 1 58 ? 10.209 2.848 -4.997 1.00 0.00 58 ARG A N 9
ATOM 9862 C CA . ARG A 1 58 ? 11.600 2.570 -5.339 1.00 0.00 58 ARG A CA 9
ATOM 9863 C C . ARG A 1 58 ? 11.993 3.269 -6.636 1.00 0.00 58 ARG A C 9
ATOM 9864 O O . ARG A 1 58 ? 13.136 3.695 -6.801 1.00 0.00 58 ARG A O 9
ATOM 9885 N N . ARG A 1 59 ? 11.039 3.382 -7.554 1.00 0.00 59 ARG A N 9
ATOM 9886 C CA . ARG A 1 59 ? 11.287 4.029 -8.838 1.00 0.00 59 ARG A CA 9
ATOM 9887 C C . ARG A 1 59 ? 11.477 5.531 -8.664 1.00 0.00 59 ARG A C 9
ATOM 9888 O O . ARG A 1 59 ? 12.460 6.102 -9.137 1.00 0.00 59 ARG A O 9
ATOM 9909 N N . SER A 1 60 ? 10.532 6.168 -7.981 1.00 0.00 60 SER A N 9
ATOM 9910 C CA . SER A 1 60 ? 10.597 7.607 -7.744 1.00 0.00 60 SER A CA 9
ATOM 9911 C C . SER A 1 60 ? 11.858 7.973 -6.969 1.00 0.00 60 SER A C 9
ATOM 9912 O O . SER A 1 60 ? 12.667 8.781 -7.426 1.00 0.00 60 SER A O 9
ATOM 9920 N N . GLU A 1 61 ? 12.019 7.374 -5.794 1.00 0.00 61 GLU A N 9
ATOM 9921 C CA . GLU A 1 61 ? 13.183 7.636 -4.955 1.00 0.00 61 GLU A CA 9
ATOM 9922 C C . GLU A 1 61 ? 14.454 7.094 -5.601 1.00 0.00 61 GLU A C 9
ATOM 9923 O O . GLU A 1 61 ? 15.518 7.707 -5.512 1.00 0.00 61 GLU A O 9
ATOM 9935 N N . GLY A 1 62 ? 14.335 5.940 -6.250 1.00 0.00 62 GLY A N 9
ATOM 9936 C CA . GLY A 1 62 ? 15.482 5.334 -6.900 1.00 0.00 62 GLY A CA 9
ATOM 9937 C C . GLY A 1 62 ? 16.322 4.512 -5.944 1.00 0.00 62 GLY A C 9
ATOM 9938 O O . GLY A 1 62 ? 17.130 5.056 -5.191 1.00 0.00 62 GLY A O 9
ATOM 9942 N N . LEU A 1 63 ? 16.132 3.196 -5.972 1.00 0.00 63 LEU A N 9
ATOM 9943 C CA . LEU A 1 63 ? 16.878 2.297 -5.098 1.00 0.00 63 LEU A CA 9
ATOM 9944 C C . LEU A 1 63 ? 17.817 1.404 -5.909 1.00 0.00 63 LEU A C 9
ATOM 9945 O O . LEU A 1 63 ? 17.492 1.000 -7.025 1.00 0.00 63 LEU A O 9
ATOM 9961 N N . PRO A 1 64 ? 19.001 1.083 -5.356 1.00 0.00 64 PRO A N 9
ATOM 9962 C CA . PRO A 1 64 ? 19.984 0.233 -6.036 1.00 0.00 64 PRO A CA 9
ATOM 9963 C C . PRO A 1 64 ? 19.409 -1.128 -6.415 1.00 0.00 64 PRO A C 9
ATOM 9964 O O . PRO A 1 64 ? 18.413 -1.572 -5.843 1.00 0.00 64 PRO A O 9
ATOM 9975 N N . SER A 1 65 ? 20.043 -1.786 -7.380 1.00 0.00 65 SER A N 9
ATOM 9976 C CA . SER A 1 65 ? 19.596 -3.099 -7.835 1.00 0.00 65 SER A CA 9
ATOM 9977 C C . SER A 1 65 ? 18.147 -3.049 -8.307 1.00 0.00 65 SER A C 9
ATOM 9978 O O . SER A 1 65 ? 17.218 -3.171 -7.508 1.00 0.00 65 SER A O 9
ATOM 9986 N N . GLU A 1 66 ? 17.961 -2.866 -9.610 1.00 0.00 66 GLU A N 9
ATOM 9987 C CA . GLU A 1 66 ? 16.624 -2.800 -10.192 1.00 0.00 66 GLU A CA 9
ATOM 9988 C C . GLU A 1 66 ? 16.696 -2.545 -11.695 1.00 0.00 66 GLU A C 9
ATOM 9989 O O . GLU A 1 66 ? 15.891 -3.074 -12.463 1.00 0.00 66 GLU A O 9
ATOM 10001 N N . CYS A 1 67 ? 17.663 -1.731 -12.107 1.00 0.00 67 CYS A N 9
ATOM 10002 C CA . CYS A 1 67 ? 17.841 -1.403 -13.517 1.00 0.00 67 CYS A CA 9
ATOM 10003 C C . CYS A 1 67 ? 16.650 -0.610 -14.045 1.00 0.00 67 CYS A C 9
ATOM 10004 O O . CYS A 1 67 ? 15.536 -0.730 -13.534 1.00 0.00 67 CYS A O 9
ATOM 10012 N N . ARG A 1 68 ? 16.893 0.202 -15.069 1.00 0.00 68 ARG A N 9
ATOM 10013 C CA . ARG A 1 68 ? 15.840 1.018 -15.666 1.00 0.00 68 ARG A CA 9
ATOM 10014 C C . ARG A 1 68 ? 14.708 0.145 -16.197 1.00 0.00 68 ARG A C 9
ATOM 10015 O O . ARG A 1 68 ? 13.646 0.045 -15.581 1.00 0.00 68 ARG A O 9
ATOM 10036 N N . SER A 1 69 ? 14.938 -0.485 -17.345 1.00 0.00 69 SER A N 9
ATOM 10037 C CA . SER A 1 69 ? 13.935 -1.347 -17.959 1.00 0.00 69 SER A CA 9
ATOM 10038 C C . SER A 1 69 ? 14.331 -2.815 -17.838 1.00 0.00 69 SER A C 9
ATOM 10039 O O . SER A 1 69 ? 15.431 -3.138 -17.392 1.00 0.00 69 SER A O 9
ATOM 10047 N N . VAL A 1 70 ? 13.425 -3.701 -18.239 1.00 0.00 70 VAL A N 9
ATOM 10048 C CA . VAL A 1 70 ? 13.677 -5.135 -18.177 1.00 0.00 70 VAL A CA 9
ATOM 10049 C C . VAL A 1 70 ? 13.952 -5.583 -16.745 1.00 0.00 70 VAL A C 9
ATOM 10050 O O . VAL A 1 70 ? 15.098 -5.596 -16.297 1.00 0.00 70 VAL A O 9
ATOM 10063 N N . THR A 1 71 ? 12.892 -5.950 -16.031 1.00 0.00 71 THR A N 9
ATOM 10064 C CA . THR A 1 71 ? 13.018 -6.399 -14.649 1.00 0.00 71 THR A CA 9
ATOM 10065 C C . THR A 1 71 ? 12.461 -7.810 -14.484 1.00 0.00 71 THR A C 9
ATOM 10066 O O . THR A 1 71 ? 11.939 -8.161 -13.426 1.00 0.00 71 THR A O 9
ATOM 10077 N N . ASP A 1 72 ? 12.575 -8.613 -15.536 1.00 0.00 72 ASP A N 9
ATOM 10078 C CA . ASP A 1 72 ? 12.083 -9.985 -15.508 1.00 0.00 72 ASP A CA 9
ATOM 10079 C C . ASP A 1 72 ? 13.189 -10.968 -15.879 1.00 0.00 72 ASP A C 9
ATOM 10080 O O . ASP A 1 72 ? 14.252 -10.510 -16.351 1.00 0.00 72 ASP A O 9
ATOM 10090 N N . GLY A 1 1 ? -2.087 6.604 -11.289 1.00 0.00 1 GLY A N 10
ATOM 10091 C CA . GLY A 1 1 ? -2.966 7.137 -10.212 1.00 0.00 1 GLY A CA 10
ATOM 10092 C C . GLY A 1 1 ? -4.434 6.864 -10.472 1.00 0.00 1 GLY A C 10
ATOM 10093 O O . GLY A 1 1 ? -4.796 6.320 -11.516 1.00 0.00 1 GLY A O 10
ATOM 10099 N N . SER A 1 2 ? -5.283 7.243 -9.522 1.00 0.00 2 SER A N 10
ATOM 10100 C CA . SER A 1 2 ? -6.720 7.036 -9.654 1.00 0.00 2 SER A CA 10
ATOM 10101 C C . SER A 1 2 ? -7.292 7.898 -10.775 1.00 0.00 2 SER A C 10
ATOM 10102 O O . SER A 1 2 ? -7.536 9.090 -10.593 1.00 0.00 2 SER A O 10
ATOM 10110 N N . GLU A 1 3 ? -7.504 7.284 -11.935 1.00 0.00 3 GLU A N 10
ATOM 10111 C CA . GLU A 1 3 ? -8.048 7.994 -13.087 1.00 0.00 3 GLU A CA 10
ATOM 10112 C C . GLU A 1 3 ? -9.256 7.258 -13.659 1.00 0.00 3 GLU A C 10
ATOM 10113 O O . GLU A 1 3 ? -9.465 7.235 -14.871 1.00 0.00 3 GLU A O 10
ATOM 10125 N N . GLY A 1 4 ? -10.048 6.658 -12.776 1.00 0.00 4 GLY A N 10
ATOM 10126 C CA . GLY A 1 4 ? -11.225 5.929 -13.212 1.00 0.00 4 GLY A CA 10
ATOM 10127 C C . GLY A 1 4 ? -11.929 5.227 -12.067 1.00 0.00 4 GLY A C 10
ATOM 10128 O O . GLY A 1 4 ? -11.918 3.999 -11.984 1.00 0.00 4 GLY A O 10
ATOM 10132 N N . ALA A 1 5 ? -12.541 6.007 -11.182 1.00 0.00 5 ALA A N 10
ATOM 10133 C CA . ALA A 1 5 ? -13.252 5.454 -10.036 1.00 0.00 5 ALA A CA 10
ATOM 10134 C C . ALA A 1 5 ? -12.300 4.714 -9.102 1.00 0.00 5 ALA A C 10
ATOM 10135 O O . ALA A 1 5 ? -11.416 3.986 -9.550 1.00 0.00 5 ALA A O 10
ATOM 10142 N N . ALA A 1 6 ? -12.487 4.907 -7.800 1.00 0.00 6 ALA A N 10
ATOM 10143 C CA . ALA A 1 6 ? -11.645 4.258 -6.802 1.00 0.00 6 ALA A CA 10
ATOM 10144 C C . ALA A 1 6 ? -12.470 3.352 -5.894 1.00 0.00 6 ALA A C 10
ATOM 10145 O O . ALA A 1 6 ? -13.508 3.760 -5.372 1.00 0.00 6 ALA A O 10
ATOM 10152 N N . THR A 1 7 ? -12.001 2.122 -5.709 1.00 0.00 7 THR A N 10
ATOM 10153 C CA . THR A 1 7 ? -12.695 1.159 -4.863 1.00 0.00 7 THR A CA 10
ATOM 10154 C C . THR A 1 7 ? -12.627 1.574 -3.396 1.00 0.00 7 THR A C 10
ATOM 10155 O O . THR A 1 7 ? -13.654 1.784 -2.752 1.00 0.00 7 THR A O 10
ATOM 10166 N N . MET A 1 8 ? -11.409 1.688 -2.875 1.00 0.00 8 MET A N 10
ATOM 10167 C CA . MET A 1 8 ? -11.207 2.077 -1.485 1.00 0.00 8 MET A CA 10
ATOM 10168 C C . MET A 1 8 ? -11.646 3.519 -1.254 1.00 0.00 8 MET A C 10
ATOM 10169 O O . MET A 1 8 ? -12.033 4.219 -2.190 1.00 0.00 8 MET A O 10
ATOM 10183 N N . THR A 1 9 ? -11.584 3.957 0.000 1.00 0.00 9 THR A N 10
ATOM 10184 C CA . THR A 1 9 ? -11.974 5.317 0.355 1.00 0.00 9 THR A CA 10
ATOM 10185 C C . THR A 1 9 ? -10.773 6.117 0.848 1.00 0.00 9 THR A C 10
ATOM 10186 O O . THR A 1 9 ? -9.714 5.556 1.129 1.00 0.00 9 THR A O 10
ATOM 10197 N N . GLU A 1 10 ? -10.945 7.431 0.950 1.00 0.00 10 GLU A N 10
ATOM 10198 C CA . GLU A 1 10 ? -9.874 8.309 1.410 1.00 0.00 10 GLU A CA 10
ATOM 10199 C C . GLU A 1 10 ? -9.418 7.925 2.814 1.00 0.00 10 GLU A C 10
ATOM 10200 O O . GLU A 1 10 ? -8.246 8.071 3.158 1.00 0.00 10 GLU A O 10
ATOM 10212 N N . ASP A 1 11 ? -10.353 7.434 3.621 1.00 0.00 11 ASP A N 10
ATOM 10213 C CA . ASP A 1 11 ? -10.047 7.029 4.988 1.00 0.00 11 ASP A CA 10
ATOM 10214 C C . ASP A 1 11 ? -9.061 5.865 5.004 1.00 0.00 11 ASP A C 10
ATOM 10215 O O . ASP A 1 11 ? -8.162 5.813 5.843 1.00 0.00 11 ASP A O 10
ATOM 10224 N N . GLN A 1 12 ? -9.237 4.933 4.073 1.00 0.00 12 GLN A N 10
ATOM 10225 C CA . GLN A 1 12 ? -8.363 3.769 3.983 1.00 0.00 12 GLN A CA 10
ATOM 10226 C C . GLN A 1 12 ? -7.006 4.150 3.398 1.00 0.00 12 GLN A C 10
ATOM 10227 O O . GLN A 1 12 ? -5.965 3.699 3.876 1.00 0.00 12 GLN A O 10
ATOM 10241 N N . VAL A 1 13 ? -7.026 4.982 2.362 1.00 0.00 13 VAL A N 10
ATOM 10242 C CA . VAL A 1 13 ? -5.797 5.422 1.713 1.00 0.00 13 VAL A CA 10
ATOM 10243 C C . VAL A 1 13 ? -5.024 6.396 2.595 1.00 0.00 13 VAL A C 10
ATOM 10244 O O . VAL A 1 13 ? -3.796 6.460 2.538 1.00 0.00 13 VAL A O 10
ATOM 10257 N N . GLU A 1 14 ? -5.750 7.153 3.411 1.00 0.00 14 GLU A N 10
ATOM 10258 C CA . GLU A 1 14 ? -5.131 8.125 4.306 1.00 0.00 14 GLU A CA 10
ATOM 10259 C C . GLU A 1 14 ? -4.334 7.427 5.403 1.00 0.00 14 GLU A C 10
ATOM 10260 O O . GLU A 1 14 ? -3.202 7.808 5.701 1.00 0.00 14 GLU A O 10
ATOM 10272 N N . ILE A 1 15 ? -4.933 6.404 6.003 1.00 0.00 15 ILE A N 10
ATOM 10273 C CA . ILE A 1 15 ? -4.280 5.654 7.069 1.00 0.00 15 ILE A CA 10
ATOM 10274 C C . ILE A 1 15 ? -3.195 4.738 6.513 1.00 0.00 15 ILE A C 10
ATOM 10275 O O . ILE A 1 15 ? -2.147 4.551 7.133 1.00 0.00 15 ILE A O 10
ATOM 10291 N N . LEU A 1 16 ? -3.452 4.167 5.340 1.00 0.00 16 LEU A N 10
ATOM 10292 C CA . LEU A 1 16 ? -2.496 3.268 4.703 1.00 0.00 16 LEU A CA 10
ATOM 10293 C C . LEU A 1 16 ? -1.222 4.011 4.314 1.00 0.00 16 LEU A C 10
ATOM 10294 O O . LEU A 1 16 ? -0.138 3.428 4.283 1.00 0.00 16 LEU A O 10
ATOM 10310 N N . GLU A 1 17 ? -1.358 5.298 4.016 1.00 0.00 17 GLU A N 10
ATOM 10311 C CA . GLU A 1 17 ? -0.216 6.118 3.628 1.00 0.00 17 GLU A CA 10
ATOM 10312 C C . GLU A 1 17 ? 0.482 6.697 4.855 1.00 0.00 17 GLU A C 10
ATOM 10313 O O . GLU A 1 17 ? 1.694 6.914 4.847 1.00 0.00 17 GLU A O 10
ATOM 10325 N N . TYR A 1 18 ? -0.290 6.946 5.908 1.00 0.00 18 TYR A N 10
ATOM 10326 C CA . TYR A 1 18 ? 0.256 7.501 7.142 1.00 0.00 18 TYR A CA 10
ATOM 10327 C C . TYR A 1 18 ? 1.224 6.523 7.800 1.00 0.00 18 TYR A C 10
ATOM 10328 O O . TYR A 1 18 ? 2.212 6.930 8.411 1.00 0.00 18 TYR A O 10
ATOM 10346 N N . ASN A 1 19 ? 0.934 5.232 7.671 1.00 0.00 19 ASN A N 10
ATOM 10347 C CA . ASN A 1 19 ? 1.782 4.198 8.255 1.00 0.00 19 ASN A CA 10
ATOM 10348 C C . ASN A 1 19 ? 2.785 3.666 7.235 1.00 0.00 19 ASN A C 10
ATOM 10349 O O . ASN A 1 19 ? 3.324 2.571 7.397 1.00 0.00 19 ASN A O 10
ATOM 10360 N N . PHE A 1 20 ? 3.032 4.442 6.184 1.00 0.00 20 PHE A N 10
ATOM 10361 C CA . PHE A 1 20 ? 3.970 4.041 5.141 1.00 0.00 20 PHE A CA 10
ATOM 10362 C C . PHE A 1 20 ? 5.146 5.012 5.046 1.00 0.00 20 PHE A C 10
ATOM 10363 O O . PHE A 1 20 ? 6.201 4.669 4.512 1.00 0.00 20 PHE A O 10
ATOM 10380 N N . ASN A 1 21 ? 4.961 6.226 5.561 1.00 0.00 21 ASN A N 10
ATOM 10381 C CA . ASN A 1 21 ? 6.011 7.237 5.523 1.00 0.00 21 ASN A CA 10
ATOM 10382 C C . ASN A 1 21 ? 6.358 7.718 6.929 1.00 0.00 21 ASN A C 10
ATOM 10383 O O . ASN A 1 21 ? 7.517 7.673 7.343 1.00 0.00 21 ASN A O 10
ATOM 10394 N N . LYS A 1 22 ? 5.347 8.184 7.656 1.00 0.00 22 LYS A N 10
ATOM 10395 C CA . LYS A 1 22 ? 5.546 8.678 9.014 1.00 0.00 22 LYS A CA 10
ATOM 10396 C C . LYS A 1 22 ? 6.065 7.575 9.931 1.00 0.00 22 LYS A C 10
ATOM 10397 O O . LYS A 1 22 ? 6.777 7.844 10.898 1.00 0.00 22 LYS A O 10
ATOM 10416 N N . VAL A 1 23 ? 5.701 6.333 9.626 1.00 0.00 23 VAL A N 10
ATOM 10417 C CA . VAL A 1 23 ? 6.129 5.194 10.429 1.00 0.00 23 VAL A CA 10
ATOM 10418 C C . VAL A 1 23 ? 7.302 4.467 9.780 1.00 0.00 23 VAL A C 10
ATOM 10419 O O . VAL A 1 23 ? 8.419 4.484 10.300 1.00 0.00 23 VAL A O 10
ATOM 10432 N N . ASN A 1 24 ? 7.044 3.824 8.646 1.00 0.00 24 ASN A N 10
ATOM 10433 C CA . ASN A 1 24 ? 8.081 3.089 7.932 1.00 0.00 24 ASN A CA 10
ATOM 10434 C C . ASN A 1 24 ? 7.562 2.576 6.592 1.00 0.00 24 ASN A C 10
ATOM 10435 O O . ASN A 1 24 ? 6.431 2.866 6.202 1.00 0.00 24 ASN A O 10
ATOM 10446 N N . LYS A 1 25 ? 8.396 1.812 5.892 1.00 0.00 25 LYS A N 10
ATOM 10447 C CA . LYS A 1 25 ? 8.020 1.260 4.595 1.00 0.00 25 LYS A CA 10
ATOM 10448 C C . LYS A 1 25 ? 7.962 -0.264 4.644 1.00 0.00 25 LYS A C 10
ATOM 10449 O O . LYS A 1 25 ? 7.097 -0.881 4.023 1.00 0.00 25 LYS A O 10
ATOM 10468 N N . HIS A 1 26 ? 8.889 -0.866 5.383 1.00 0.00 26 HIS A N 10
ATOM 10469 C CA . HIS A 1 26 ? 8.941 -2.320 5.509 1.00 0.00 26 HIS A CA 10
ATOM 10470 C C . HIS A 1 26 ? 8.742 -2.753 6.960 1.00 0.00 26 HIS A C 10
ATOM 10471 O O . HIS A 1 26 ? 9.664 -3.261 7.598 1.00 0.00 26 HIS A O 10
ATOM 10486 N N . PRO A 1 27 ? 7.527 -2.557 7.502 1.00 0.00 27 PRO A N 10
ATOM 10487 C CA . PRO A 1 27 ? 7.211 -2.930 8.883 1.00 0.00 27 PRO A CA 10
ATOM 10488 C C . PRO A 1 27 ? 7.056 -4.438 9.060 1.00 0.00 27 PRO A C 10
ATOM 10489 O O . PRO A 1 27 ? 7.394 -5.215 8.167 1.00 0.00 27 PRO A O 10
ATOM 10500 N N . ASP A 1 28 ? 6.540 -4.840 10.216 1.00 0.00 28 ASP A N 10
ATOM 10501 C CA . ASP A 1 28 ? 6.336 -6.255 10.515 1.00 0.00 28 ASP A CA 10
ATOM 10502 C C . ASP A 1 28 ? 4.854 -6.547 10.737 1.00 0.00 28 ASP A C 10
ATOM 10503 O O . ASP A 1 28 ? 4.040 -5.628 10.825 1.00 0.00 28 ASP A O 10
ATOM 10512 N N . PRO A 1 29 ? 4.479 -7.836 10.832 1.00 0.00 29 PRO A N 10
ATOM 10513 C CA . PRO A 1 29 ? 3.083 -8.235 11.045 1.00 0.00 29 PRO A CA 10
ATOM 10514 C C . PRO A 1 29 ? 2.457 -7.538 12.248 1.00 0.00 29 PRO A C 10
ATOM 10515 O O . PRO A 1 29 ? 1.237 -7.394 12.327 1.00 0.00 29 PRO A O 10
ATOM 10526 N N . THR A 1 30 ? 3.298 -7.105 13.181 1.00 0.00 30 THR A N 10
ATOM 10527 C CA . THR A 1 30 ? 2.824 -6.420 14.378 1.00 0.00 30 THR A CA 10
ATOM 10528 C C . THR A 1 30 ? 2.292 -5.032 14.038 1.00 0.00 30 THR A C 10
ATOM 10529 O O . THR A 1 30 ? 1.136 -4.714 14.314 1.00 0.00 30 THR A O 10
ATOM 10540 N N . THR A 1 31 ? 3.145 -4.209 13.436 1.00 0.00 31 THR A N 10
ATOM 10541 C CA . THR A 1 31 ? 2.762 -2.854 13.057 1.00 0.00 31 THR A CA 10
ATOM 10542 C C . THR A 1 31 ? 1.594 -2.871 12.076 1.00 0.00 31 THR A C 10
ATOM 10543 O O . THR A 1 31 ? 0.685 -2.045 12.162 1.00 0.00 31 THR A O 10
ATOM 10554 N N . LEU A 1 32 ? 1.625 -3.818 11.144 1.00 0.00 32 LEU A N 10
ATOM 10555 C CA . LEU A 1 32 ? 0.569 -3.944 10.145 1.00 0.00 32 LEU A CA 10
ATOM 10556 C C . LEU A 1 32 ? -0.770 -4.258 10.805 1.00 0.00 32 LEU A C 10
ATOM 10557 O O . LEU A 1 32 ? -1.827 -3.873 10.303 1.00 0.00 32 LEU A O 10
ATOM 10573 N N . CYS A 1 33 ? -0.720 -4.962 11.931 1.00 0.00 33 CYS A N 10
ATOM 10574 C CA . CYS A 1 33 ? -1.930 -5.330 12.659 1.00 0.00 33 CYS A CA 10
ATOM 10575 C C . CYS A 1 33 ? -2.693 -4.089 13.108 1.00 0.00 33 CYS A C 10
ATOM 10576 O O . CYS A 1 33 ? -3.924 -4.076 13.123 1.00 0.00 33 CYS A O 10
ATOM 10584 N N . LEU A 1 34 ? -1.955 -3.047 13.476 1.00 0.00 34 LEU A N 10
ATOM 10585 C CA . LEU A 1 34 ? -2.564 -1.801 13.928 1.00 0.00 34 LEU A CA 10
ATOM 10586 C C . LEU A 1 34 ? -3.221 -1.061 12.767 1.00 0.00 34 LEU A C 10
ATOM 10587 O O . LEU A 1 34 ? -4.202 -0.341 12.953 1.00 0.00 34 LEU A O 10
ATOM 10603 N N . ILE A 1 35 ? -2.676 -1.244 11.569 1.00 0.00 35 ILE A N 10
ATOM 10604 C CA . ILE A 1 35 ? -3.211 -0.594 10.378 1.00 0.00 35 ILE A CA 10
ATOM 10605 C C . ILE A 1 35 ? -4.506 -1.261 9.926 1.00 0.00 35 ILE A C 10
ATOM 10606 O O . ILE A 1 35 ? -5.425 -0.595 9.450 1.00 0.00 35 ILE A O 10
ATOM 10622 N N . ALA A 1 36 ? -4.571 -2.580 10.076 1.00 0.00 36 ALA A N 10
ATOM 10623 C CA . ALA A 1 36 ? -5.752 -3.337 9.683 1.00 0.00 36 ALA A CA 10
ATOM 10624 C C . ALA A 1 36 ? -6.920 -3.066 10.624 1.00 0.00 36 ALA A C 10
ATOM 10625 O O . ALA A 1 36 ? -8.074 -3.016 10.200 1.00 0.00 36 ALA A O 10
ATOM 10632 N N . ALA A 1 37 ? -6.613 -2.892 11.906 1.00 0.00 37 ALA A N 10
ATOM 10633 C CA . ALA A 1 37 ? -7.638 -2.628 12.908 1.00 0.00 37 ALA A CA 10
ATOM 10634 C C . ALA A 1 37 ? -8.151 -1.196 12.807 1.00 0.00 37 ALA A C 10
ATOM 10635 O O . ALA A 1 37 ? -9.356 -0.952 12.864 1.00 0.00 37 ALA A O 10
ATOM 10642 N N . GLU A 1 38 ? -7.228 -0.251 12.661 1.00 0.00 38 GLU A N 10
ATOM 10643 C CA . GLU A 1 38 ? -7.589 1.159 12.554 1.00 0.00 38 GLU A CA 10
ATOM 10644 C C . GLU A 1 38 ? -8.443 1.412 11.317 1.00 0.00 38 GLU A C 10
ATOM 10645 O O . GLU A 1 38 ? -9.612 1.784 11.423 1.00 0.00 38 GLU A O 10
ATOM 10657 N N . ALA A 1 39 ? -7.854 1.210 10.143 1.00 0.00 39 ALA A N 10
ATOM 10658 C CA . ALA A 1 39 ? -8.562 1.418 8.885 1.00 0.00 39 ALA A CA 10
ATOM 10659 C C . ALA A 1 39 ? -9.803 0.535 8.800 1.00 0.00 39 ALA A C 10
ATOM 10660 O O . ALA A 1 39 ? -10.855 0.971 8.334 1.00 0.00 39 ALA A O 10
ATOM 10667 N N . GLY A 1 40 ? -9.671 -0.707 9.253 1.00 0.00 40 GLY A N 10
ATOM 10668 C CA . GLY A 1 40 ? -10.789 -1.631 9.219 1.00 0.00 40 GLY A CA 10
ATOM 10669 C C . GLY A 1 40 ? -10.606 -2.727 8.187 1.00 0.00 40 GLY A C 10
ATOM 10670 O O . GLY A 1 40 ? -11.580 -3.273 7.671 1.00 0.00 40 GLY A O 10
ATOM 10674 N N . LEU A 1 41 ? -9.351 -3.049 7.885 1.00 0.00 41 LEU A N 10
ATOM 10675 C CA . LEU A 1 41 ? -9.042 -4.087 6.908 1.00 0.00 41 LEU A CA 10
ATOM 10676 C C . LEU A 1 41 ? -8.272 -5.231 7.558 1.00 0.00 41 LEU A C 10
ATOM 10677 O O . LEU A 1 41 ? -8.141 -5.290 8.780 1.00 0.00 41 LEU A O 10
ATOM 10693 N N . THR A 1 42 ? -7.763 -6.140 6.733 1.00 0.00 42 THR A N 10
ATOM 10694 C CA . THR A 1 42 ? -7.005 -7.284 7.228 1.00 0.00 42 THR A CA 10
ATOM 10695 C C . THR A 1 42 ? -5.520 -7.130 6.915 1.00 0.00 42 THR A C 10
ATOM 10696 O O . THR A 1 42 ? -5.139 -6.379 6.016 1.00 0.00 42 THR A O 10
ATOM 10707 N N . GLU A 1 43 ? -4.685 -7.844 7.662 1.00 0.00 43 GLU A N 10
ATOM 10708 C CA . GLU A 1 43 ? -3.241 -7.788 7.464 1.00 0.00 43 GLU A CA 10
ATOM 10709 C C . GLU A 1 43 ? -2.869 -8.214 6.048 1.00 0.00 43 GLU A C 10
ATOM 10710 O O . GLU A 1 43 ? -1.881 -7.742 5.486 1.00 0.00 43 GLU A O 10
ATOM 10722 N N . GLU A 1 44 ? -3.666 -9.112 5.477 1.00 0.00 44 GLU A N 10
ATOM 10723 C CA . GLU A 1 44 ? -3.421 -9.603 4.126 1.00 0.00 44 GLU A CA 10
ATOM 10724 C C . GLU A 1 44 ? -3.515 -8.470 3.110 1.00 0.00 44 GLU A C 10
ATOM 10725 O O . GLU A 1 44 ? -2.584 -8.235 2.339 1.00 0.00 44 GLU A O 10
ATOM 10737 N N . GLN A 1 45 ? -4.645 -7.771 3.114 1.00 0.00 45 GLN A N 10
ATOM 10738 C CA . GLN A 1 45 ? -4.862 -6.662 2.192 1.00 0.00 45 GLN A CA 10
ATOM 10739 C C . GLN A 1 45 ? -3.830 -5.561 2.414 1.00 0.00 45 GLN A C 10
ATOM 10740 O O . GLN A 1 45 ? -3.274 -5.016 1.460 1.00 0.00 45 GLN A O 10
ATOM 10754 N N . THR A 1 46 ? -3.578 -5.238 3.678 1.00 0.00 46 THR A N 10
ATOM 10755 C CA . THR A 1 46 ? -2.613 -4.202 4.025 1.00 0.00 46 THR A CA 10
ATOM 10756 C C . THR A 1 46 ? -1.212 -4.584 3.557 1.00 0.00 46 THR A C 10
ATOM 10757 O O . THR A 1 46 ? -0.409 -3.720 3.202 1.00 0.00 46 THR A O 10
ATOM 10768 N N . GLN A 1 47 ? -0.927 -5.881 3.557 1.00 0.00 47 GLN A N 10
ATOM 10769 C CA . GLN A 1 47 ? 0.377 -6.376 3.132 1.00 0.00 47 GLN A CA 10
ATOM 10770 C C . GLN A 1 47 ? 0.584 -6.152 1.637 1.00 0.00 47 GLN A C 10
ATOM 10771 O O . GLN A 1 47 ? 1.677 -5.793 1.199 1.00 0.00 47 GLN A O 10
ATOM 10785 N N . LYS A 1 48 ? -0.473 -6.365 0.861 1.00 0.00 48 LYS A N 10
ATOM 10786 C CA . LYS A 1 48 ? -0.408 -6.185 -0.585 1.00 0.00 48 LYS A CA 10
ATOM 10787 C C . LYS A 1 48 ? -0.302 -4.706 -0.945 1.00 0.00 48 LYS A C 10
ATOM 10788 O O . LYS A 1 48 ? 0.336 -4.342 -1.933 1.00 0.00 48 LYS A O 10
ATOM 10807 N N . TRP A 1 49 ? -0.932 -3.860 -0.138 1.00 0.00 49 TRP A N 10
ATOM 10808 C CA . TRP A 1 49 ? -0.909 -2.420 -0.371 1.00 0.00 49 TRP A CA 10
ATOM 10809 C C . TRP A 1 49 ? 0.502 -1.865 -0.206 1.00 0.00 49 TRP A C 10
ATOM 10810 O O . TRP A 1 49 ? 0.966 -1.068 -1.022 1.00 0.00 49 TRP A O 10
ATOM 10831 N N . PHE A 1 50 ? 1.181 -2.293 0.853 1.00 0.00 50 PHE A N 10
ATOM 10832 C CA . PHE A 1 50 ? 2.540 -1.838 1.125 1.00 0.00 50 PHE A CA 10
ATOM 10833 C C . PHE A 1 50 ? 3.510 -2.363 0.073 1.00 0.00 50 PHE A C 10
ATOM 10834 O O . PHE A 1 50 ? 4.497 -1.706 -0.260 1.00 0.00 50 PHE A O 10
ATOM 10851 N N . LYS A 1 51 ? 3.223 -3.551 -0.449 1.00 0.00 51 LYS A N 10
ATOM 10852 C CA . LYS A 1 51 ? 4.070 -4.165 -1.464 1.00 0.00 51 LYS A CA 10
ATOM 10853 C C . LYS A 1 51 ? 3.801 -3.560 -2.838 1.00 0.00 51 LYS A C 10
ATOM 10854 O O . LYS A 1 51 ? 4.728 -3.268 -3.592 1.00 0.00 51 LYS A O 10
ATOM 10873 N N . GLN A 1 52 ? 2.524 -3.372 -3.156 1.00 0.00 52 GLN A N 10
ATOM 10874 C CA . GLN A 1 52 ? 2.131 -2.802 -4.439 1.00 0.00 52 GLN A CA 10
ATOM 10875 C C . GLN A 1 52 ? 2.507 -1.325 -4.515 1.00 0.00 52 GLN A C 10
ATOM 10876 O O . GLN A 1 52 ? 2.922 -0.834 -5.566 1.00 0.00 52 GLN A O 10
ATOM 10890 N N . ARG A 1 53 ? 2.360 -0.623 -3.397 1.00 0.00 53 ARG A N 10
ATOM 10891 C CA . ARG A 1 53 ? 2.683 0.797 -3.338 1.00 0.00 53 ARG A CA 10
ATOM 10892 C C . ARG A 1 53 ? 4.193 1.013 -3.370 1.00 0.00 53 ARG A C 10
ATOM 10893 O O . ARG A 1 53 ? 4.680 1.982 -3.951 1.00 0.00 53 ARG A O 10
ATOM 10914 N N . LEU A 1 54 ? 4.929 0.102 -2.741 1.00 0.00 54 LEU A N 10
ATOM 10915 C CA . LEU A 1 54 ? 6.384 0.192 -2.698 1.00 0.00 54 LEU A CA 10
ATOM 10916 C C . LEU A 1 54 ? 6.977 0.103 -4.102 1.00 0.00 54 LEU A C 10
ATOM 10917 O O . LEU A 1 54 ? 8.029 0.678 -4.378 1.00 0.00 54 LEU A O 10
ATOM 10933 N N . ALA A 1 55 ? 6.296 -0.623 -4.982 1.00 0.00 55 ALA A N 10
ATOM 10934 C CA . ALA A 1 55 ? 6.755 -0.788 -6.357 1.00 0.00 55 ALA A CA 10
ATOM 10935 C C . ALA A 1 55 ? 6.892 0.561 -7.055 1.00 0.00 55 ALA A C 10
ATOM 10936 O O . ALA A 1 55 ? 7.729 0.729 -7.942 1.00 0.00 55 ALA A O 10
ATOM 10943 N N . GLU A 1 56 ? 6.065 1.520 -6.650 1.00 0.00 56 GLU A N 10
ATOM 10944 C CA . GLU A 1 56 ? 6.094 2.853 -7.239 1.00 0.00 56 GLU A CA 10
ATOM 10945 C C . GLU A 1 56 ? 7.033 3.770 -6.462 1.00 0.00 56 GLU A C 10
ATOM 10946 O O . GLU A 1 56 ? 7.791 4.541 -7.050 1.00 0.00 56 GLU A O 10
ATOM 10958 N N . TRP A 1 57 ? 6.976 3.682 -5.137 1.00 0.00 57 TRP A N 10
ATOM 10959 C CA . TRP A 1 57 ? 7.821 4.505 -4.279 1.00 0.00 57 TRP A CA 10
ATOM 10960 C C . TRP A 1 57 ? 9.298 4.247 -4.560 1.00 0.00 57 TRP A C 10
ATOM 10961 O O . TRP A 1 57 ? 10.126 5.152 -4.465 1.00 0.00 57 TRP A O 10
ATOM 109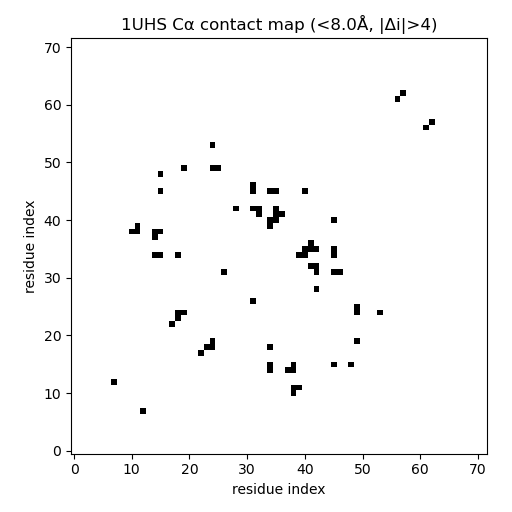82 N N . ARG A 1 58 ? 9.621 3.004 -4.908 1.00 0.00 58 ARG A N 10
ATOM 10983 C CA . ARG A 1 58 ? 10.998 2.628 -5.202 1.00 0.00 58 ARG A CA 10
ATOM 10984 C C . ARG A 1 58 ? 11.458 3.233 -6.524 1.00 0.00 58 ARG A C 10
ATOM 10985 O O . ARG A 1 58 ? 12.528 3.837 -6.604 1.00 0.00 58 ARG A O 10
ATOM 11006 N N . ARG A 1 59 ? 10.642 3.068 -7.561 1.00 0.00 59 ARG A N 10
ATOM 11007 C CA . ARG A 1 59 ? 10.965 3.599 -8.881 1.00 0.00 59 ARG A CA 10
ATOM 11008 C C . ARG A 1 59 ? 10.832 5.118 -8.903 1.00 0.00 59 ARG A C 10
ATOM 11009 O O . ARG A 1 59 ? 11.551 5.804 -9.630 1.00 0.00 59 ARG A O 10
ATOM 11030 N N . SER A 1 60 ? 9.908 5.639 -8.101 1.00 0.00 60 SER A N 10
ATOM 11031 C CA . SER A 1 60 ? 9.681 7.077 -8.029 1.00 0.00 60 SER A CA 10
ATOM 11032 C C . SER A 1 60 ? 10.805 7.768 -7.264 1.00 0.00 60 SER A C 10
ATOM 11033 O O . SER A 1 60 ? 11.248 8.854 -7.637 1.00 0.00 60 SER A O 10
ATOM 11041 N N . GLU A 1 61 ? 11.262 7.129 -6.191 1.00 0.00 61 GLU A N 10
ATOM 11042 C CA . GLU A 1 61 ? 12.334 7.683 -5.372 1.00 0.00 61 GLU A CA 10
ATOM 11043 C C . GLU A 1 61 ? 13.662 7.651 -6.123 1.00 0.00 61 GLU A C 10
ATOM 11044 O O . GLU A 1 61 ? 14.520 8.511 -5.924 1.00 0.00 61 GLU A O 10
ATOM 11056 N N . GLY A 1 62 ? 13.824 6.653 -6.986 1.00 0.00 62 GLY A N 10
ATOM 11057 C CA . GLY A 1 62 ? 15.049 6.527 -7.752 1.00 0.00 62 GLY A CA 10
ATOM 11058 C C . GLY A 1 62 ? 16.112 5.730 -7.023 1.00 0.00 62 GLY A C 10
ATOM 11059 O O . GLY A 1 62 ? 17.307 5.954 -7.215 1.00 0.00 62 GLY A O 10
ATOM 11063 N N . LEU A 1 63 ? 15.677 4.797 -6.181 1.00 0.00 63 LEU A N 10
ATOM 11064 C CA . LEU A 1 63 ? 16.600 3.964 -5.420 1.00 0.00 63 LEU A CA 10
ATOM 11065 C C . LEU A 1 63 ? 17.042 2.752 -6.241 1.00 0.00 63 LEU A C 10
ATOM 11066 O O . LEU A 1 63 ? 16.215 2.074 -6.851 1.00 0.00 63 LEU A O 10
ATOM 11082 N N . PRO A 1 64 ? 18.356 2.462 -6.271 1.00 0.00 64 PRO A N 10
ATOM 11083 C CA . PRO A 1 64 ? 18.894 1.325 -7.024 1.00 0.00 64 PRO A CA 10
ATOM 11084 C C . PRO A 1 64 ? 18.611 -0.009 -6.343 1.00 0.00 64 PRO A C 10
ATOM 11085 O O . PRO A 1 64 ? 17.877 -0.070 -5.356 1.00 0.00 64 PRO A O 10
ATOM 11096 N N . SER A 1 65 ? 19.199 -1.075 -6.876 1.00 0.00 65 SER A N 10
ATOM 11097 C CA . SER A 1 65 ? 19.010 -2.410 -6.319 1.00 0.00 65 SER A CA 10
ATOM 11098 C C . SER A 1 65 ? 20.353 -3.061 -6.002 1.00 0.00 65 SER A C 10
ATOM 11099 O O . SER A 1 65 ? 21.247 -3.105 -6.847 1.00 0.00 65 SER A O 10
ATOM 11107 N N . GLU A 1 66 ? 20.488 -3.564 -4.778 1.00 0.00 66 GLU A N 10
ATOM 11108 C CA . GLU A 1 66 ? 21.723 -4.210 -4.349 1.00 0.00 66 GLU A CA 10
ATOM 11109 C C . GLU A 1 66 ? 21.485 -5.685 -4.039 1.00 0.00 66 GLU A C 10
ATOM 11110 O O . GLU A 1 66 ? 22.286 -6.545 -4.407 1.00 0.00 66 GLU A O 10
ATOM 11122 N N . CYS A 1 67 ? 20.380 -5.971 -3.358 1.00 0.00 67 CYS A N 10
ATOM 11123 C CA . CYS A 1 67 ? 20.038 -7.342 -2.997 1.00 0.00 67 CYS A CA 10
ATOM 11124 C C . CYS A 1 67 ? 21.116 -7.955 -2.108 1.00 0.00 67 CYS A C 10
ATOM 11125 O O . CYS A 1 67 ? 22.187 -8.331 -2.584 1.00 0.00 67 CYS A O 10
ATOM 11133 N N . ARG A 1 68 ? 20.826 -8.050 -0.814 1.00 0.00 68 ARG A N 10
ATOM 11134 C CA . ARG A 1 68 ? 21.771 -8.617 0.141 1.00 0.00 68 ARG A CA 10
ATOM 11135 C C . ARG A 1 68 ? 21.476 -10.093 0.389 1.00 0.00 68 ARG A C 10
ATOM 11136 O O . ARG A 1 68 ? 22.323 -10.954 0.154 1.00 0.00 68 ARG A O 10
ATOM 11157 N N . SER A 1 69 ? 20.268 -10.378 0.865 1.00 0.00 69 SER A N 10
ATOM 11158 C CA . SER A 1 69 ? 19.861 -11.749 1.145 1.00 0.00 69 SER A CA 10
ATOM 11159 C C . SER A 1 69 ? 19.233 -12.393 -0.087 1.00 0.00 69 SER A C 10
ATOM 11160 O O . SER A 1 69 ? 18.812 -11.701 -1.015 1.00 0.00 69 SER A O 10
ATOM 11168 N N . VAL A 1 70 ? 19.173 -13.720 -0.090 1.00 0.00 70 VAL A N 10
ATOM 11169 C CA . VAL A 1 70 ? 18.597 -14.458 -1.207 1.00 0.00 70 VAL A CA 10
ATOM 11170 C C . VAL A 1 70 ? 17.110 -14.715 -0.986 1.00 0.00 70 VAL A C 10
ATOM 11171 O O . VAL A 1 70 ? 16.309 -14.626 -1.918 1.00 0.00 70 VAL A O 10
ATOM 11184 N N . THR A 1 71 ? 16.748 -15.035 0.251 1.00 0.00 71 THR A N 10
ATOM 11185 C CA . THR A 1 71 ? 15.356 -15.306 0.594 1.00 0.00 71 THR A CA 10
ATOM 11186 C C . THR A 1 71 ? 14.597 -14.009 0.854 1.00 0.00 71 THR A C 10
ATOM 11187 O O . THR A 1 71 ? 15.145 -13.058 1.413 1.00 0.00 71 THR A O 10
ATOM 11198 N N . ASP A 1 72 ? 13.332 -13.977 0.445 1.00 0.00 72 ASP A N 10
ATOM 11199 C CA . ASP A 1 72 ? 12.497 -12.797 0.634 1.00 0.00 72 ASP A CA 10
ATOM 11200 C C . ASP A 1 72 ? 11.164 -13.172 1.274 1.00 0.00 72 ASP A C 10
ATOM 11201 O O . ASP A 1 72 ? 11.060 -14.295 1.809 1.00 0.00 72 ASP A O 10
ATOM 11211 N N . GLY A 1 1 ? -12.708 11.246 -12.210 1.00 0.00 1 GLY A N 11
ATOM 11212 C CA . GLY A 1 1 ? -12.585 9.829 -12.652 1.00 0.00 1 GLY A CA 11
ATOM 11213 C C . GLY A 1 1 ? -11.144 9.365 -12.719 1.00 0.00 1 GLY A C 11
ATOM 11214 O O . GLY A 1 1 ? -10.219 10.164 -12.564 1.00 0.00 1 GLY A O 11
ATOM 11220 N N . SER A 1 2 ? -10.951 8.071 -12.950 1.00 0.00 2 SER A N 11
ATOM 11221 C CA . SER A 1 2 ? -9.611 7.501 -13.037 1.00 0.00 2 SER A CA 11
ATOM 11222 C C . SER A 1 2 ? -9.670 6.033 -13.451 1.00 0.00 2 SER A C 11
ATOM 11223 O O . SER A 1 2 ? -10.745 5.492 -13.702 1.00 0.00 2 SER A O 11
ATOM 11231 N N . GLU A 1 3 ? -8.505 5.398 -13.518 1.00 0.00 3 GLU A N 11
ATOM 11232 C CA . GLU A 1 3 ? -8.422 3.992 -13.900 1.00 0.00 3 GLU A CA 11
ATOM 11233 C C . GLU A 1 3 ? -7.625 3.195 -12.873 1.00 0.00 3 GLU A C 11
ATOM 11234 O O . GLU A 1 3 ? -6.947 2.226 -13.214 1.00 0.00 3 GLU A O 11
ATOM 11246 N N . GLY A 1 4 ? -7.712 3.610 -11.613 1.00 0.00 4 GLY A N 11
ATOM 11247 C CA . GLY A 1 4 ? -6.994 2.924 -10.555 1.00 0.00 4 GLY A CA 11
ATOM 11248 C C . GLY A 1 4 ? -7.834 1.858 -9.881 1.00 0.00 4 GLY A C 11
ATOM 11249 O O . GLY A 1 4 ? -7.854 0.706 -10.317 1.00 0.00 4 GLY A O 11
ATOM 11253 N N . ALA A 1 5 ? -8.529 2.239 -8.815 1.00 0.00 5 ALA A N 11
ATOM 11254 C CA . ALA A 1 5 ? -9.374 1.307 -8.080 1.00 0.00 5 ALA A CA 11
ATOM 11255 C C . ALA A 1 5 ? -10.312 2.046 -7.132 1.00 0.00 5 ALA A C 11
ATOM 11256 O O . ALA A 1 5 ? -9.867 2.763 -6.236 1.00 0.00 5 ALA A O 11
ATOM 11263 N N . ALA A 1 6 ? -11.614 1.867 -7.337 1.00 0.00 6 ALA A N 11
ATOM 11264 C CA . ALA A 1 6 ? -12.614 2.516 -6.500 1.00 0.00 6 ALA A CA 11
ATOM 11265 C C . ALA A 1 6 ? -13.197 1.541 -5.484 1.00 0.00 6 ALA A C 11
ATOM 11266 O O . ALA A 1 6 ? -14.388 1.586 -5.177 1.00 0.00 6 ALA A O 11
ATOM 11273 N N . THR A 1 7 ? -12.349 0.660 -4.964 1.00 0.00 7 THR A N 11
ATOM 11274 C CA . THR A 1 7 ? -12.779 -0.327 -3.980 1.00 0.00 7 THR A CA 11
ATOM 11275 C C . THR A 1 7 ? -12.618 0.211 -2.562 1.00 0.00 7 THR A C 11
ATOM 11276 O O . THR A 1 7 ? -13.519 0.084 -1.734 1.00 0.00 7 THR A O 11
ATOM 11287 N N . MET A 1 8 ? -11.464 0.812 -2.291 1.00 0.00 8 MET A N 11
ATOM 11288 C CA . MET A 1 8 ? -11.186 1.371 -0.972 1.00 0.00 8 MET A CA 11
ATOM 11289 C C . MET A 1 8 ? -11.771 2.773 -0.842 1.00 0.00 8 MET A C 11
ATOM 11290 O O . MET A 1 8 ? -12.322 3.318 -1.797 1.00 0.00 8 MET A O 11
ATOM 11304 N N . THR A 1 9 ? -11.646 3.352 0.348 1.00 0.00 9 THR A N 11
ATOM 11305 C CA . THR A 1 9 ? -12.163 4.692 0.604 1.00 0.00 9 THR A CA 11
ATOM 11306 C C . THR A 1 9 ? -11.030 5.657 0.937 1.00 0.00 9 THR A C 11
ATOM 11307 O O . THR A 1 9 ? -9.860 5.277 0.947 1.00 0.00 9 THR A O 11
ATOM 11318 N N . GLU A 1 10 ? -11.387 6.908 1.208 1.00 0.00 10 GLU A N 11
ATOM 11319 C CA . GLU A 1 10 ? -10.400 7.928 1.543 1.00 0.00 10 GLU A CA 11
ATOM 11320 C C . GLU A 1 10 ? -9.864 7.721 2.956 1.00 0.00 10 GLU A C 11
ATOM 11321 O O . GLU A 1 10 ? -8.708 8.031 3.245 1.00 0.00 10 GLU A O 11
ATOM 11333 N N . ASP A 1 11 ? -10.713 7.195 3.833 1.00 0.00 11 ASP A N 11
ATOM 11334 C CA . ASP A 1 11 ? -10.327 6.945 5.217 1.00 0.00 11 ASP A CA 11
ATOM 11335 C C . ASP A 1 11 ? -9.255 5.863 5.295 1.00 0.00 11 ASP A C 11
ATOM 11336 O O . ASP A 1 11 ? -8.409 5.877 6.191 1.00 0.00 11 ASP A O 11
ATOM 11345 N N . GLN A 1 12 ? -9.296 4.926 4.354 1.00 0.00 12 GLN A N 11
ATOM 11346 C CA . GLN A 1 12 ? -8.328 3.835 4.318 1.00 0.00 12 GLN A CA 11
ATOM 11347 C C . GLN A 1 12 ? -7.038 4.274 3.632 1.00 0.00 12 GLN A C 11
ATOM 11348 O O . GLN A 1 12 ? -5.945 4.087 4.166 1.00 0.00 12 GLN A O 11
ATOM 11362 N N . VAL A 1 13 ? -7.173 4.858 2.445 1.00 0.00 13 VAL A N 11
ATOM 11363 C CA . VAL A 1 13 ? -6.018 5.322 1.687 1.00 0.00 13 VAL A CA 11
ATOM 11364 C C . VAL A 1 13 ? -5.232 6.370 2.468 1.00 0.00 13 VAL A C 11
ATOM 11365 O O . VAL A 1 13 ? -4.014 6.474 2.333 1.00 0.00 13 VAL A O 11
ATOM 11378 N N . GLU A 1 14 ? -5.939 7.142 3.286 1.00 0.00 14 GLU A N 11
ATOM 11379 C CA . GLU A 1 14 ? -5.307 8.183 4.090 1.00 0.00 14 GLU A CA 11
ATOM 11380 C C . GLU A 1 14 ? -4.423 7.573 5.173 1.00 0.00 14 GLU A C 11
ATOM 11381 O O . GLU A 1 14 ? -3.324 8.059 5.437 1.00 0.00 14 GLU A O 11
ATOM 11393 N N . ILE A 1 15 ? -4.911 6.507 5.797 1.00 0.00 15 ILE A N 11
ATOM 11394 C CA . ILE A 1 15 ? -4.167 5.831 6.853 1.00 0.00 15 ILE A CA 11
ATOM 11395 C C . ILE A 1 15 ? -3.121 4.886 6.269 1.00 0.00 15 ILE A C 11
ATOM 11396 O O . ILE A 1 15 ? -2.013 4.771 6.793 1.00 0.00 15 ILE A O 11
ATOM 11412 N N . LEU A 1 16 ? -3.480 4.213 5.182 1.00 0.00 16 LEU A N 11
ATOM 11413 C CA . LEU A 1 16 ? -2.572 3.277 4.527 1.00 0.00 16 LEU A CA 11
ATOM 11414 C C . LEU A 1 16 ? -1.304 3.985 4.062 1.00 0.00 16 LEU A C 11
ATOM 11415 O O . LEU A 1 16 ? -0.220 3.400 4.060 1.00 0.00 16 LEU A O 11
ATOM 11431 N N . GLU A 1 17 ? -1.446 5.247 3.670 1.00 0.00 17 GLU A N 11
ATOM 11432 C CA . GLU A 1 17 ? -0.311 6.034 3.202 1.00 0.00 17 GLU A CA 11
ATOM 11433 C C . GLU A 1 17 ? 0.464 6.623 4.377 1.00 0.00 17 GLU A C 11
ATOM 11434 O O . GLU A 1 17 ? 1.678 6.811 4.301 1.00 0.00 17 GLU A O 11
ATOM 11446 N N . TYR A 1 18 ? -0.246 6.912 5.463 1.00 0.00 18 TYR A N 11
ATOM 11447 C CA . TYR A 1 18 ? 0.377 7.479 6.654 1.00 0.00 18 TYR A CA 11
ATOM 11448 C C . TYR A 1 18 ? 1.340 6.485 7.292 1.00 0.00 18 TYR A C 11
ATOM 11449 O O . TYR A 1 18 ? 2.333 6.876 7.908 1.00 0.00 18 TYR A O 11
ATOM 11467 N N . ASN A 1 19 ? 1.042 5.199 7.143 1.00 0.00 19 ASN A N 11
ATOM 11468 C CA . ASN A 1 19 ? 1.885 4.149 7.707 1.00 0.00 19 ASN A CA 11
ATOM 11469 C C . ASN A 1 19 ? 2.883 3.628 6.676 1.00 0.00 19 ASN A C 11
ATOM 11470 O O . ASN A 1 19 ? 3.416 2.527 6.818 1.00 0.00 19 ASN A O 11
ATOM 11481 N N . PHE A 1 20 ? 3.133 4.422 5.639 1.00 0.00 20 PHE A N 11
ATOM 11482 C CA . PHE A 1 20 ? 4.069 4.034 4.588 1.00 0.00 20 PHE A CA 11
ATOM 11483 C C . PHE A 1 20 ? 5.249 4.999 4.519 1.00 0.00 20 PHE A C 11
ATOM 11484 O O . PHE A 1 20 ? 6.360 4.610 4.156 1.00 0.00 20 PHE A O 11
ATOM 11501 N N . ASN A 1 21 ? 5.002 6.259 4.865 1.00 0.00 21 ASN A N 11
ATOM 11502 C CA . ASN A 1 21 ? 6.045 7.278 4.838 1.00 0.00 21 ASN A CA 11
ATOM 11503 C C . ASN A 1 21 ? 6.372 7.775 6.243 1.00 0.00 21 ASN A C 11
ATOM 11504 O O . ASN A 1 21 ? 7.483 8.239 6.502 1.00 0.00 21 ASN A O 11
ATOM 11515 N N . LYS A 1 22 ? 5.401 7.684 7.147 1.00 0.00 22 LYS A N 11
ATOM 11516 C CA . LYS A 1 22 ? 5.594 8.134 8.521 1.00 0.00 22 LYS A CA 11
ATOM 11517 C C . LYS A 1 22 ? 5.731 6.953 9.477 1.00 0.00 22 LYS A C 11
ATOM 11518 O O . LYS A 1 22 ? 5.416 7.065 10.663 1.00 0.00 22 LYS A O 11
ATOM 11537 N N . VAL A 1 23 ? 6.205 5.823 8.962 1.00 0.00 23 VAL A N 11
ATOM 11538 C CA . VAL A 1 23 ? 6.383 4.627 9.778 1.00 0.00 23 VAL A CA 11
ATOM 11539 C C . VAL A 1 23 ? 7.447 3.709 9.185 1.00 0.00 23 VAL A C 11
ATOM 11540 O O . VAL A 1 23 ? 8.545 3.586 9.728 1.00 0.00 23 VAL A O 11
ATOM 11553 N N . ASN A 1 24 ? 7.116 3.064 8.071 1.00 0.00 24 ASN A N 11
ATOM 11554 C CA . ASN A 1 24 ? 8.047 2.156 7.410 1.00 0.00 24 ASN A CA 11
ATOM 11555 C C . ASN A 1 24 ? 7.461 1.629 6.104 1.00 0.00 24 ASN A C 11
ATOM 11556 O O . ASN A 1 24 ? 6.323 1.943 5.751 1.00 0.00 24 ASN A O 11
ATOM 11567 N N . LYS A 1 25 ? 8.245 0.829 5.391 1.00 0.00 25 LYS A N 11
ATOM 11568 C CA . LYS A 1 25 ? 7.805 0.258 4.122 1.00 0.00 25 LYS A CA 11
ATOM 11569 C C . LYS A 1 25 ? 7.651 -1.255 4.231 1.00 0.00 25 LYS A C 11
ATOM 11570 O O . LYS A 1 25 ? 6.735 -1.838 3.650 1.00 0.00 25 LYS A O 11
ATOM 11589 N N . HIS A 1 26 ? 8.550 -1.886 4.980 1.00 0.00 26 HIS A N 11
ATOM 11590 C CA . HIS A 1 26 ? 8.514 -3.332 5.165 1.00 0.00 26 HIS A CA 11
ATOM 11591 C C . HIS A 1 26 ? 8.313 -3.689 6.638 1.00 0.00 26 HIS A C 11
ATOM 11592 O O . HIS A 1 26 ? 9.180 -4.302 7.261 1.00 0.00 26 HIS A O 11
ATOM 11607 N N . PRO A 1 27 ? 7.161 -3.308 7.215 1.00 0.00 27 PRO A N 11
ATOM 11608 C CA . PRO A 1 27 ? 6.851 -3.591 8.620 1.00 0.00 27 PRO A CA 11
ATOM 11609 C C . PRO A 1 27 ? 6.547 -5.066 8.858 1.00 0.00 27 PRO A C 11
ATOM 11610 O O . PRO A 1 27 ? 6.519 -5.863 7.921 1.00 0.00 27 PRO A O 11
ATOM 11621 N N . ASP A 1 28 ? 6.319 -5.422 10.118 1.00 0.00 28 ASP A N 11
ATOM 11622 C CA . ASP A 1 28 ? 6.014 -6.802 10.480 1.00 0.00 28 ASP A CA 11
ATOM 11623 C C . ASP A 1 28 ? 4.538 -6.951 10.842 1.00 0.00 28 ASP A C 11
ATOM 11624 O O . ASP A 1 28 ? 3.824 -5.960 10.983 1.00 0.00 28 ASP A O 11
ATOM 11633 N N . PRO A 1 29 ? 4.059 -8.198 10.996 1.00 0.00 29 PRO A N 11
ATOM 11634 C CA . PRO A 1 29 ? 2.659 -8.467 11.342 1.00 0.00 29 PRO A CA 11
ATOM 11635 C C . PRO A 1 29 ? 2.223 -7.731 12.605 1.00 0.00 29 PRO A C 11
ATOM 11636 O O . PRO A 1 29 ? 1.036 -7.471 12.805 1.00 0.00 29 PRO A O 11
ATOM 11647 N N . THR A 1 30 ? 3.189 -7.398 13.454 1.00 0.00 30 THR A N 11
ATOM 11648 C CA . THR A 1 30 ? 2.903 -6.692 14.698 1.00 0.00 30 THR A CA 11
ATOM 11649 C C . THR A 1 30 ? 2.309 -5.315 14.418 1.00 0.00 30 THR A C 11
ATOM 11650 O O . THR A 1 30 ? 1.164 -5.037 14.773 1.00 0.00 30 THR A O 11
ATOM 11661 N N . THR A 1 31 ? 3.097 -4.457 13.777 1.00 0.00 31 THR A N 11
ATOM 11662 C CA . THR A 1 31 ? 2.650 -3.108 13.448 1.00 0.00 31 THR A CA 11
ATOM 11663 C C . THR A 1 31 ? 1.471 -3.147 12.480 1.00 0.00 31 THR A C 11
ATOM 11664 O O . THR A 1 31 ? 0.537 -2.353 12.592 1.00 0.00 31 THR A O 11
ATOM 11675 N N . LEU A 1 32 ? 1.522 -4.073 11.530 1.00 0.00 32 LEU A N 11
ATOM 11676 C CA . LEU A 1 32 ? 0.460 -4.215 10.542 1.00 0.00 32 LEU A CA 11
ATOM 11677 C C . LEU A 1 32 ? -0.876 -4.514 11.217 1.00 0.00 32 LEU A C 11
ATOM 11678 O O . LEU A 1 32 ? -1.934 -4.139 10.714 1.00 0.00 32 LEU A O 11
ATOM 11694 N N . CYS A 1 33 ? -0.818 -5.193 12.358 1.00 0.00 33 CYS A N 11
ATOM 11695 C CA . CYS A 1 33 ? -2.022 -5.543 13.102 1.00 0.00 33 CYS A CA 11
ATOM 11696 C C . CYS A 1 33 ? -2.742 -4.290 13.593 1.00 0.00 33 CYS A C 11
ATOM 11697 O O . CYS A 1 33 ? -3.971 -4.234 13.609 1.00 0.00 33 CYS A O 11
ATOM 11705 N N . LEU A 1 34 ? -1.966 -3.287 13.993 1.00 0.00 34 LEU A N 11
ATOM 11706 C CA . LEU A 1 34 ? -2.529 -2.035 14.485 1.00 0.00 34 LEU A CA 11
ATOM 11707 C C . LEU A 1 34 ? -3.139 -1.227 13.345 1.00 0.00 34 LEU A C 11
ATOM 11708 O O . LEU A 1 34 ? -4.104 -0.488 13.541 1.00 0.00 34 LEU A O 11
ATOM 11724 N N . ILE A 1 35 ? -2.569 -1.370 12.152 1.00 0.00 35 ILE A N 11
ATOM 11725 C CA . ILE A 1 35 ? -3.055 -0.652 10.981 1.00 0.00 35 ILE A CA 11
ATOM 11726 C C . ILE A 1 35 ? -4.360 -1.255 10.471 1.00 0.00 35 ILE A C 11
ATOM 11727 O O . ILE A 1 35 ? -5.255 -0.536 10.026 1.00 0.00 35 ILE A O 11
ATOM 11743 N N . ALA A 1 36 ? -4.460 -2.578 10.536 1.00 0.00 36 ALA A N 11
ATOM 11744 C CA . ALA A 1 36 ? -5.656 -3.277 10.079 1.00 0.00 36 ALA A CA 11
ATOM 11745 C C . ALA A 1 36 ? -6.857 -2.945 10.959 1.00 0.00 36 ALA A C 11
ATOM 11746 O O . ALA A 1 36 ? -7.998 -2.949 10.496 1.00 0.00 36 ALA A O 11
ATOM 11753 N N . ALA A 1 37 ? -6.594 -2.658 12.229 1.00 0.00 37 ALA A N 11
ATOM 11754 C CA . ALA A 1 37 ? -7.653 -2.325 13.173 1.00 0.00 37 ALA A CA 11
ATOM 11755 C C . ALA A 1 37 ? -8.104 -0.877 13.006 1.00 0.00 37 ALA A C 11
ATOM 11756 O O . ALA A 1 37 ? -9.298 -0.582 13.029 1.00 0.00 37 ALA A O 11
ATOM 11763 N N . GLU A 1 38 ? -7.139 0.022 12.838 1.00 0.00 38 GLU A N 11
ATOM 11764 C CA . GLU A 1 38 ? -7.437 1.440 12.667 1.00 0.00 38 GLU A CA 11
ATOM 11765 C C . GLU A 1 38 ? -8.220 1.683 11.382 1.00 0.00 38 GLU A C 11
ATOM 11766 O O . GLU A 1 38 ? -9.365 2.133 11.416 1.00 0.00 38 GLU A O 11
ATOM 11778 N N . ALA A 1 39 ? -7.595 1.382 10.247 1.00 0.00 39 ALA A N 11
ATOM 11779 C CA . ALA A 1 39 ? -8.233 1.568 8.950 1.00 0.00 39 ALA A CA 11
ATOM 11780 C C . ALA A 1 39 ? -9.523 0.762 8.851 1.00 0.00 39 ALA A C 11
ATOM 11781 O O . ALA A 1 39 ? -10.539 1.255 8.361 1.00 0.00 39 ALA A O 11
ATOM 11788 N N . GLY A 1 40 ? -9.476 -0.481 9.319 1.00 0.00 40 GLY A N 11
ATOM 11789 C CA . GLY A 1 40 ? -10.649 -1.335 9.274 1.00 0.00 40 GLY A CA 11
ATOM 11790 C C . GLY A 1 40 ? -10.531 -2.427 8.228 1.00 0.00 40 GLY A C 11
ATOM 11791 O O . GLY A 1 40 ? -11.536 -2.895 7.695 1.00 0.00 40 GLY A O 11
ATOM 11795 N N . LEU A 1 41 ? -9.299 -2.831 7.934 1.00 0.00 41 LEU A N 11
ATOM 11796 C CA . LEU A 1 41 ? -9.053 -3.873 6.945 1.00 0.00 41 LEU A CA 11
ATOM 11797 C C . LEU A 1 41 ? -8.269 -5.030 7.558 1.00 0.00 41 LEU A C 11
ATOM 11798 O O . LEU A 1 41 ? -8.011 -5.048 8.762 1.00 0.00 41 LEU A O 11
ATOM 11814 N N . THR A 1 42 ? -7.891 -5.992 6.723 1.00 0.00 42 THR A N 11
ATOM 11815 C CA . THR A 1 42 ? -7.136 -7.150 7.185 1.00 0.00 42 THR A CA 11
ATOM 11816 C C . THR A 1 42 ? -5.659 -7.013 6.832 1.00 0.00 42 THR A C 11
ATOM 11817 O O . THR A 1 42 ? -5.297 -6.281 5.910 1.00 0.00 42 THR A O 11
ATOM 11828 N N . GLU A 1 43 ? -4.810 -7.720 7.571 1.00 0.00 43 GLU A N 11
ATOM 11829 C CA . GLU A 1 43 ? -3.372 -7.676 7.335 1.00 0.00 43 GLU A CA 11
ATOM 11830 C C . GLU A 1 43 ? -3.037 -8.127 5.916 1.00 0.00 43 GLU A C 11
ATOM 11831 O O . GLU A 1 43 ? -2.054 -7.678 5.328 1.00 0.00 43 GLU A O 11
ATOM 11843 N N . GLU A 1 44 ? -3.861 -9.018 5.373 1.00 0.00 44 GLU A N 11
ATOM 11844 C CA . GLU A 1 44 ? -3.651 -9.530 4.023 1.00 0.00 44 GLU A CA 11
ATOM 11845 C C . GLU A 1 44 ? -3.843 -8.428 2.987 1.00 0.00 44 GLU A C 11
ATOM 11846 O O . GLU A 1 44 ? -2.982 -8.208 2.134 1.00 0.00 44 GLU A O 11
ATOM 11858 N N . GLN A 1 45 ? -4.976 -7.739 3.064 1.00 0.00 45 GLN A N 11
ATOM 11859 C CA . GLN A 1 45 ? -5.282 -6.660 2.131 1.00 0.00 45 GLN A CA 11
ATOM 11860 C C . GLN A 1 45 ? -4.272 -5.523 2.264 1.00 0.00 45 GLN A C 11
ATOM 11861 O O . GLN A 1 45 ? -3.927 -4.869 1.279 1.00 0.00 45 GLN A O 11
ATOM 11875 N N . THR A 1 46 ? -3.804 -5.293 3.485 1.00 0.00 46 THR A N 11
ATOM 11876 C CA . THR A 1 46 ? -2.835 -4.234 3.746 1.00 0.00 46 THR A CA 11
ATOM 11877 C C . THR A 1 46 ? -1.443 -4.639 3.272 1.00 0.00 46 THR A C 11
ATOM 11878 O O . THR A 1 46 ? -0.641 -3.794 2.877 1.00 0.00 46 THR A O 11
ATOM 11889 N N . GLN A 1 47 ? -1.162 -5.938 3.316 1.00 0.00 47 GLN A N 11
ATOM 11890 C CA . GLN A 1 47 ? 0.134 -6.454 2.892 1.00 0.00 47 GLN A CA 11
ATOM 11891 C C . GLN A 1 47 ? 0.391 -6.141 1.421 1.00 0.00 47 GLN A C 11
ATOM 11892 O O . GLN A 1 47 ? 1.489 -5.730 1.046 1.00 0.00 47 GLN A O 11
ATOM 11906 N N . LYS A 1 48 ? -0.629 -6.338 0.592 1.00 0.00 48 LYS A N 11
ATOM 11907 C CA . LYS A 1 48 ? -0.513 -6.078 -0.839 1.00 0.00 48 LYS A CA 11
ATOM 11908 C C . LYS A 1 48 ? -0.361 -4.585 -1.113 1.00 0.00 48 LYS A C 11
ATOM 11909 O O . LYS A 1 48 ? 0.348 -4.182 -2.035 1.00 0.00 48 LYS A O 11
ATOM 11928 N N . TRP A 1 49 ? -1.031 -3.769 -0.306 1.00 0.00 49 TRP A N 11
ATOM 11929 C CA . TRP A 1 49 ? -0.971 -2.320 -0.463 1.00 0.00 49 TRP A CA 11
ATOM 11930 C C . TRP A 1 49 ? 0.453 -1.808 -0.266 1.00 0.00 49 TRP A C 11
ATOM 11931 O O . TRP A 1 49 ? 0.888 -0.878 -0.946 1.00 0.00 49 TRP A O 11
ATOM 11952 N N . PHE A 1 50 ? 1.172 -2.418 0.669 1.00 0.00 50 PHE A N 11
ATOM 11953 C CA . PHE A 1 50 ? 2.547 -2.023 0.956 1.00 0.00 50 PHE A CA 11
ATOM 11954 C C . PHE A 1 50 ? 3.516 -2.650 -0.042 1.00 0.00 50 PHE A C 11
ATOM 11955 O O . PHE A 1 50 ? 4.561 -2.076 -0.351 1.00 0.00 50 PHE A O 11
ATOM 11972 N N . LYS A 1 51 ? 3.165 -3.830 -0.540 1.00 0.00 51 LYS A N 11
ATOM 11973 C CA . LYS A 1 51 ? 4.006 -4.536 -1.500 1.00 0.00 51 LYS A CA 11
ATOM 11974 C C . LYS A 1 51 ? 3.942 -3.872 -2.873 1.00 0.00 51 LYS A C 11
ATOM 11975 O O . LYS A 1 51 ? 4.926 -3.862 -3.613 1.00 0.00 51 LYS A O 11
ATOM 11994 N N . GLN A 1 52 ? 2.780 -3.323 -3.208 1.00 0.00 52 GLN A N 11
ATOM 11995 C CA . GLN A 1 52 ? 2.591 -2.660 -4.492 1.00 0.00 52 GLN A CA 11
ATOM 11996 C C . GLN A 1 52 ? 3.058 -1.209 -4.432 1.00 0.00 52 GLN A C 11
ATOM 11997 O O . GLN A 1 52 ? 3.667 -0.704 -5.375 1.00 0.00 52 GLN A O 11
ATOM 12011 N N . ARG A 1 53 ? 2.768 -0.544 -3.319 1.00 0.00 53 ARG A N 11
ATOM 12012 C CA . ARG A 1 53 ? 3.158 0.850 -3.137 1.00 0.00 53 ARG A CA 11
ATOM 12013 C C . ARG A 1 53 ? 4.672 1.011 -3.241 1.00 0.00 53 ARG A C 11
ATOM 12014 O O . ARG A 1 53 ? 5.167 2.058 -3.658 1.00 0.00 53 ARG A O 11
ATOM 12035 N N . LEU A 1 54 ? 5.403 -0.032 -2.859 1.00 0.00 54 LEU A N 11
ATOM 12036 C CA . LEU A 1 54 ? 6.860 -0.005 -2.909 1.00 0.00 54 LEU A CA 11
ATOM 12037 C C . LEU A 1 54 ? 7.353 0.195 -4.339 1.00 0.00 54 LEU A C 11
ATOM 12038 O O . LEU A 1 54 ? 8.405 0.794 -4.564 1.00 0.00 54 LEU A O 11
ATOM 12054 N N . ALA A 1 55 ? 6.589 -0.311 -5.301 1.00 0.00 55 ALA A N 11
ATOM 12055 C CA . ALA A 1 55 ? 6.949 -0.188 -6.708 1.00 0.00 55 ALA A CA 11
ATOM 12056 C C . ALA A 1 55 ? 7.077 1.274 -7.119 1.00 0.00 55 ALA A C 11
ATOM 12057 O O . ALA A 1 55 ? 7.920 1.626 -7.945 1.00 0.00 55 ALA A O 11
ATOM 12064 N N . GLU A 1 56 ? 6.235 2.123 -6.538 1.00 0.00 56 GLU A N 11
ATOM 12065 C CA . GLU A 1 56 ? 6.255 3.549 -6.846 1.00 0.00 56 GLU A CA 11
ATOM 12066 C C . GLU A 1 56 ? 7.245 4.286 -5.952 1.00 0.00 56 GLU A C 11
ATOM 12067 O O . GLU A 1 56 ? 7.922 5.216 -6.392 1.00 0.00 56 GLU A O 11
ATOM 12079 N N . TRP A 1 57 ? 7.324 3.868 -4.692 1.00 0.00 57 TRP A N 11
ATOM 12080 C CA . TRP A 1 57 ? 8.232 4.490 -3.736 1.00 0.00 57 TRP A CA 11
ATOM 12081 C C . TRP A 1 57 ? 9.683 4.340 -4.184 1.00 0.00 57 TRP A C 11
ATOM 12082 O O . TRP A 1 57 ? 10.506 5.228 -3.962 1.00 0.00 57 TRP A O 11
ATOM 12103 N N . ARG A 1 58 ? 9.988 3.212 -4.817 1.00 0.00 58 ARG A N 11
ATOM 12104 C CA . ARG A 1 58 ? 11.339 2.947 -5.297 1.00 0.00 58 ARG A CA 11
ATOM 12105 C C . ARG A 1 58 ? 11.752 3.966 -6.355 1.00 0.00 58 ARG A C 11
ATOM 12106 O O . ARG A 1 58 ? 12.923 4.328 -6.459 1.00 0.00 58 ARG A O 11
ATOM 12127 N N . ARG A 1 59 ? 10.780 4.425 -7.136 1.00 0.00 59 ARG A N 11
ATOM 12128 C CA . ARG A 1 59 ? 11.042 5.403 -8.186 1.00 0.00 59 ARG A CA 11
ATOM 12129 C C . ARG A 1 59 ? 11.177 6.805 -7.601 1.00 0.00 59 ARG A C 11
ATOM 12130 O O . ARG A 1 59 ? 11.925 7.635 -8.118 1.00 0.00 59 ARG A O 11
ATOM 12151 N N . SER A 1 60 ? 10.450 7.063 -6.520 1.00 0.00 60 SER A N 11
ATOM 12152 C CA . SER A 1 60 ? 10.489 8.365 -5.864 1.00 0.00 60 SER A CA 11
ATOM 12153 C C . SER A 1 60 ? 11.805 8.558 -5.118 1.00 0.00 60 SER A C 11
ATOM 12154 O O . SER A 1 60 ? 12.581 9.461 -5.433 1.00 0.00 60 SER A O 11
ATOM 12162 N N . GLU A 1 61 ? 12.051 7.705 -4.129 1.00 0.00 61 GLU A N 11
ATOM 12163 C CA . GLU A 1 61 ? 13.274 7.783 -3.339 1.00 0.00 61 GLU A CA 11
ATOM 12164 C C . GLU A 1 61 ? 14.496 7.471 -4.199 1.00 0.00 61 GLU A C 11
ATOM 12165 O O . GLU A 1 61 ? 15.453 8.244 -4.237 1.00 0.00 61 GLU A O 11
ATOM 12177 N N . GLY A 1 62 ? 14.455 6.334 -4.886 1.00 0.00 62 GLY A N 11
ATOM 12178 C CA . GLY A 1 62 ? 15.563 5.940 -5.735 1.00 0.00 62 GLY A CA 11
ATOM 12179 C C . GLY A 1 62 ? 16.658 5.226 -4.967 1.00 0.00 62 GLY A C 11
ATOM 12180 O O . GLY A 1 62 ? 17.539 5.864 -4.390 1.00 0.00 62 GLY A O 11
ATOM 12184 N N . LEU A 1 63 ? 16.604 3.898 -4.960 1.00 0.00 63 LEU A N 11
ATOM 12185 C CA . LEU A 1 63 ? 17.598 3.095 -4.258 1.00 0.00 63 LEU A CA 11
ATOM 12186 C C . LEU A 1 63 ? 18.546 2.418 -5.246 1.00 0.00 63 LEU A C 11
ATOM 12187 O O . LEU A 1 63 ? 18.138 2.024 -6.339 1.00 0.00 63 LEU A O 11
ATOM 12203 N N . PRO A 1 64 ? 19.830 2.270 -4.874 1.00 0.00 64 PRO A N 11
ATOM 12204 C CA . PRO A 1 64 ? 20.833 1.635 -5.735 1.00 0.00 64 PRO A CA 11
ATOM 12205 C C . PRO A 1 64 ? 20.624 0.129 -5.853 1.00 0.00 64 PRO A C 11
ATOM 12206 O O . PRO A 1 64 ? 19.737 -0.436 -5.213 1.00 0.00 64 PRO A O 11
ATOM 12217 N N . SER A 1 65 ? 21.447 -0.516 -6.673 1.00 0.00 65 SER A N 11
ATOM 12218 C CA . SER A 1 65 ? 21.353 -1.957 -6.874 1.00 0.00 65 SER A CA 11
ATOM 12219 C C . SER A 1 65 ? 22.639 -2.506 -7.485 1.00 0.00 65 SER A C 11
ATOM 12220 O O . SER A 1 65 ? 22.613 -3.475 -8.244 1.00 0.00 65 SER A O 11
ATOM 12228 N N . GLU A 1 66 ? 23.761 -1.880 -7.147 1.00 0.00 66 GLU A N 11
ATOM 12229 C CA . GLU A 1 66 ? 25.059 -2.305 -7.662 1.00 0.00 66 GLU A CA 11
ATOM 12230 C C . GLU A 1 66 ? 25.107 -2.184 -9.181 1.00 0.00 66 GLU A C 11
ATOM 12231 O O . GLU A 1 66 ? 25.747 -2.989 -9.859 1.00 0.00 66 GLU A O 11
ATOM 12243 N N . CYS A 1 67 ? 24.427 -1.173 -9.710 1.00 0.00 67 CYS A N 11
ATOM 12244 C CA . CYS A 1 67 ? 24.392 -0.945 -11.150 1.00 0.00 67 CYS A CA 11
ATOM 12245 C C . CYS A 1 67 ? 25.314 0.205 -11.542 1.00 0.00 67 CYS A C 11
ATOM 12246 O O . CYS A 1 67 ? 24.984 1.010 -12.413 1.00 0.00 67 CYS A O 11
ATOM 12254 N N . ARG A 1 68 ? 26.472 0.276 -10.893 1.00 0.00 68 ARG A N 11
ATOM 12255 C CA . ARG A 1 68 ? 27.443 1.328 -11.173 1.00 0.00 68 ARG A CA 11
ATOM 12256 C C . ARG A 1 68 ? 27.887 1.283 -12.631 1.00 0.00 68 ARG A C 11
ATOM 12257 O O . ARG A 1 68 ? 28.568 0.349 -13.055 1.00 0.00 68 ARG A O 11
ATOM 12278 N N . SER A 1 69 ? 27.498 2.299 -13.394 1.00 0.00 69 SER A N 11
ATOM 12279 C CA . SER A 1 69 ? 27.856 2.378 -14.806 1.00 0.00 69 SER A CA 11
ATOM 12280 C C . SER A 1 69 ? 28.733 3.595 -15.078 1.00 0.00 69 SER A C 11
ATOM 12281 O O . SER A 1 69 ? 28.693 4.579 -14.339 1.00 0.00 69 SER A O 11
ATOM 12289 N N . VAL A 1 70 ? 29.525 3.522 -16.142 1.00 0.00 70 VAL A N 11
ATOM 12290 C CA . VAL A 1 70 ? 30.413 4.618 -16.512 1.00 0.00 70 VAL A CA 11
ATOM 12291 C C . VAL A 1 70 ? 29.856 5.403 -17.697 1.00 0.00 70 VAL A C 11
ATOM 12292 O O . VAL A 1 70 ? 30.130 6.593 -17.849 1.00 0.00 70 VAL A O 11
ATOM 12305 N N . THR A 1 71 ? 29.074 4.728 -18.534 1.00 0.00 71 THR A N 11
ATOM 12306 C CA . THR A 1 71 ? 28.479 5.364 -19.705 1.00 0.00 71 THR A CA 11
ATOM 12307 C C . THR A 1 71 ? 26.956 5.326 -19.631 1.00 0.00 71 THR A C 11
ATOM 12308 O O . THR A 1 71 ? 26.351 4.254 -19.660 1.00 0.00 71 THR A O 11
ATOM 12319 N N . ASP A 1 72 ? 26.344 6.501 -19.537 1.00 0.00 72 ASP A N 11
ATOM 12320 C CA . ASP A 1 72 ? 24.890 6.602 -19.459 1.00 0.00 72 ASP A CA 11
ATOM 12321 C C . ASP A 1 72 ? 24.438 8.053 -19.577 1.00 0.00 72 ASP A C 11
ATOM 12322 O O . ASP A 1 72 ? 24.421 8.753 -18.542 1.00 0.00 72 ASP A O 11
ATOM 12332 N N . GLY A 1 1 ? -1.073 2.804 -17.233 1.00 0.00 1 GLY A N 12
ATOM 12333 C CA . GLY A 1 1 ? -0.786 1.632 -16.360 1.00 0.00 1 GLY A CA 12
ATOM 12334 C C . GLY A 1 1 ? -1.488 0.374 -16.831 1.00 0.00 1 GLY A C 12
ATOM 12335 O O . GLY A 1 1 ? -1.745 0.206 -18.023 1.00 0.00 1 GLY A O 12
ATOM 12341 N N . SER A 1 2 ? -1.798 -0.513 -15.891 1.00 0.00 2 SER A N 12
ATOM 12342 C CA . SER A 1 2 ? -2.474 -1.764 -16.215 1.00 0.00 2 SER A CA 12
ATOM 12343 C C . SER A 1 2 ? -3.176 -2.337 -14.988 1.00 0.00 2 SER A C 12
ATOM 12344 O O . SER A 1 2 ? -4.404 -2.317 -14.898 1.00 0.00 2 SER A O 12
ATOM 12352 N N . GLU A 1 3 ? -2.390 -2.846 -14.046 1.00 0.00 3 GLU A N 12
ATOM 12353 C CA . GLU A 1 3 ? -2.936 -3.423 -12.823 1.00 0.00 3 GLU A CA 12
ATOM 12354 C C . GLU A 1 3 ? -2.841 -2.434 -11.665 1.00 0.00 3 GLU A C 12
ATOM 12355 O O . GLU A 1 3 ? -1.750 -2.020 -11.278 1.00 0.00 3 GLU A O 12
ATOM 12367 N N . GLY A 1 4 ? -3.993 -2.062 -11.116 1.00 0.00 4 GLY A N 12
ATOM 12368 C CA . GLY A 1 4 ? -4.019 -1.125 -10.009 1.00 0.00 4 GLY A CA 12
ATOM 12369 C C . GLY A 1 4 ? -5.404 -0.566 -9.753 1.00 0.00 4 GLY A C 12
ATOM 12370 O O . GLY A 1 4 ? -5.636 0.632 -9.908 1.00 0.00 4 GLY A O 12
ATOM 12374 N N . ALA A 1 5 ? -6.327 -1.437 -9.359 1.00 0.00 5 ALA A N 12
ATOM 12375 C CA . ALA A 1 5 ? -7.698 -1.024 -9.081 1.00 0.00 5 ALA A CA 12
ATOM 12376 C C . ALA A 1 5 ? -8.361 -1.962 -8.078 1.00 0.00 5 ALA A C 12
ATOM 12377 O O . ALA A 1 5 ? -8.094 -3.163 -8.066 1.00 0.00 5 ALA A O 12
ATOM 12384 N N . ALA A 1 6 ? -9.229 -1.405 -7.239 1.00 0.00 6 ALA A N 12
ATOM 12385 C CA . ALA A 1 6 ? -9.931 -2.191 -6.232 1.00 0.00 6 ALA A CA 12
ATOM 12386 C C . ALA A 1 6 ? -11.050 -1.382 -5.586 1.00 0.00 6 ALA A C 12
ATOM 12387 O O . ALA A 1 6 ? -11.389 -0.292 -6.049 1.00 0.00 6 ALA A O 12
ATOM 12394 N N . THR A 1 7 ? -11.622 -1.922 -4.514 1.00 0.00 7 THR A N 12
ATOM 12395 C CA . THR A 1 7 ? -12.704 -1.249 -3.804 1.00 0.00 7 THR A CA 12
ATOM 12396 C C . THR A 1 7 ? -12.228 -0.734 -2.450 1.00 0.00 7 THR A C 12
ATOM 12397 O O . THR A 1 7 ? -12.184 -1.480 -1.472 1.00 0.00 7 THR A O 12
ATOM 12408 N N . MET A 1 8 ? -11.872 0.546 -2.401 1.00 0.00 8 MET A N 12
ATOM 12409 C CA . MET A 1 8 ? -11.399 1.161 -1.166 1.00 0.00 8 MET A CA 12
ATOM 12410 C C . MET A 1 8 ? -11.921 2.588 -1.034 1.00 0.00 8 MET A C 12
ATOM 12411 O O . MET A 1 8 ? -12.448 3.158 -1.989 1.00 0.00 8 MET A O 12
ATOM 12425 N N . THR A 1 9 ? -11.772 3.160 0.156 1.00 0.00 9 THR A N 12
ATOM 12426 C CA . THR A 1 9 ? -12.228 4.522 0.413 1.00 0.00 9 THR A CA 12
ATOM 12427 C C . THR A 1 9 ? -11.056 5.431 0.768 1.00 0.00 9 THR A C 12
ATOM 12428 O O . THR A 1 9 ? -9.916 4.979 0.872 1.00 0.00 9 THR A O 12
ATOM 12439 N N . GLU A 1 10 ? -11.345 6.716 0.951 1.00 0.00 10 GLU A N 12
ATOM 12440 C CA . GLU A 1 10 ? -10.316 7.691 1.293 1.00 0.00 10 GLU A CA 12
ATOM 12441 C C . GLU A 1 10 ? -9.796 7.461 2.709 1.00 0.00 10 GLU A C 12
ATOM 12442 O O . GLU A 1 10 ? -8.616 7.675 2.990 1.00 0.00 10 GLU A O 12
ATOM 12454 N N . ASP A 1 11 ? -10.682 7.024 3.598 1.00 0.00 11 ASP A N 12
ATOM 12455 C CA . ASP A 1 11 ? -10.311 6.766 4.983 1.00 0.00 11 ASP A CA 12
ATOM 12456 C C . ASP A 1 11 ? -9.266 5.658 5.070 1.00 0.00 11 ASP A C 12
ATOM 12457 O O . ASP A 1 11 ? -8.416 5.661 5.960 1.00 0.00 11 ASP A O 12
ATOM 12466 N N . GLN A 1 12 ? -9.337 4.712 4.140 1.00 0.00 12 GLN A N 12
ATOM 12467 C CA . GLN A 1 12 ? -8.397 3.597 4.111 1.00 0.00 12 GLN A CA 12
ATOM 12468 C C . GLN A 1 12 ? -7.044 4.041 3.561 1.00 0.00 12 GLN A C 12
ATOM 12469 O O . GLN A 1 12 ? -5.997 3.680 4.099 1.00 0.00 12 GLN A O 12
ATOM 12483 N N . VAL A 1 13 ? -7.075 4.825 2.489 1.00 0.00 13 VAL A N 12
ATOM 12484 C CA . VAL A 1 13 ? -5.852 5.317 1.867 1.00 0.00 13 VAL A CA 12
ATOM 12485 C C . VAL A 1 13 ? -5.178 6.370 2.740 1.00 0.00 13 VAL A C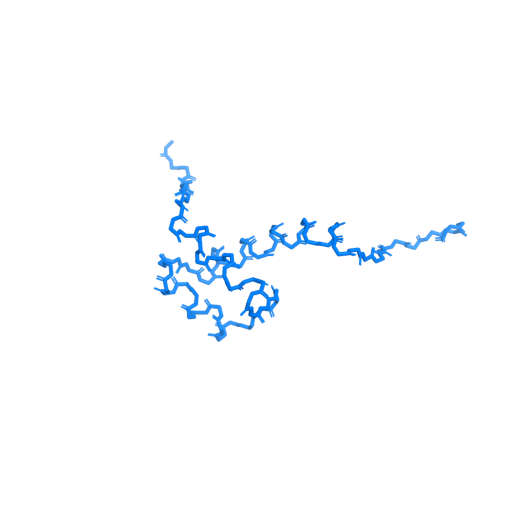 12
ATOM 12486 O O . VAL A 1 13 ? -3.953 6.496 2.744 1.00 0.00 13 VAL A O 12
ATOM 12499 N N . GLU A 1 14 ? -5.986 7.126 3.476 1.00 0.00 14 GLU A N 12
ATOM 12500 C CA . GLU A 1 14 ? -5.468 8.169 4.353 1.00 0.00 14 GLU A CA 12
ATOM 12501 C C . GLU A 1 14 ? -4.655 7.568 5.496 1.00 0.00 14 GLU A C 12
ATOM 12502 O O . GLU A 1 14 ? -3.704 8.179 5.983 1.00 0.00 14 GLU A O 12
ATOM 12514 N N . ILE A 1 15 ? -5.037 6.368 5.919 1.00 0.00 15 ILE A N 12
ATOM 12515 C CA . ILE A 1 15 ? -4.345 5.684 7.004 1.00 0.00 15 ILE A CA 12
ATOM 12516 C C . ILE A 1 15 ? -3.255 4.762 6.467 1.00 0.00 15 ILE A C 12
ATOM 12517 O O . ILE A 1 15 ? -2.206 4.597 7.089 1.00 0.00 15 ILE A O 12
ATOM 12533 N N . LEU A 1 16 ? -3.511 4.165 5.308 1.00 0.00 16 LEU A N 12
ATOM 12534 C CA . LEU A 1 16 ? -2.551 3.260 4.686 1.00 0.00 16 LEU A CA 12
ATOM 12535 C C . LEU A 1 16 ? -1.277 4.002 4.296 1.00 0.00 16 LEU A C 12
ATOM 12536 O O . LEU A 1 16 ? -0.179 3.450 4.370 1.00 0.00 16 LEU A O 12
ATOM 12552 N N . GLU A 1 17 ? -1.431 5.256 3.882 1.00 0.00 17 GLU A N 12
ATOM 12553 C CA . GLU A 1 17 ? -0.294 6.073 3.481 1.00 0.00 17 GLU A CA 12
ATOM 12554 C C . GLU A 1 17 ? 0.406 6.666 4.701 1.00 0.00 17 GLU A C 12
ATOM 12555 O O . GLU A 1 17 ? 1.626 6.825 4.714 1.00 0.00 17 GLU A O 12
ATOM 12567 N N . TYR A 1 18 ? -0.377 6.990 5.726 1.00 0.00 18 TYR A N 12
ATOM 12568 C CA . TYR A 1 18 ? 0.167 7.564 6.951 1.00 0.00 18 TYR A CA 12
ATOM 12569 C C . TYR A 1 18 ? 1.152 6.605 7.610 1.00 0.00 18 TYR A C 12
ATOM 12570 O O . TYR A 1 18 ? 2.142 7.028 8.205 1.00 0.00 18 TYR A O 12
ATOM 12588 N N . ASN A 1 19 ? 0.875 5.310 7.497 1.00 0.00 19 ASN A N 12
ATOM 12589 C CA . ASN A 1 19 ? 1.741 4.290 8.081 1.00 0.00 19 ASN A CA 12
ATOM 12590 C C . ASN A 1 19 ? 2.733 3.757 7.049 1.00 0.00 19 ASN A C 12
ATOM 12591 O O . ASN A 1 19 ? 3.275 2.664 7.205 1.00 0.00 19 ASN A O 12
ATOM 12602 N N . PHE A 1 20 ? 2.967 4.536 5.996 1.00 0.00 20 PHE A N 12
ATOM 12603 C CA . PHE A 1 20 ? 3.894 4.139 4.942 1.00 0.00 20 PHE A CA 12
ATOM 12604 C C . PHE A 1 20 ? 5.061 5.121 4.830 1.00 0.00 20 PHE A C 12
ATOM 12605 O O . PHE A 1 20 ? 6.037 4.854 4.128 1.00 0.00 20 PHE A O 12
ATOM 12622 N N . ASN A 1 21 ? 4.957 6.257 5.516 1.00 0.00 21 ASN A N 12
ATOM 12623 C CA . ASN A 1 21 ? 6.005 7.268 5.480 1.00 0.00 21 ASN A CA 12
ATOM 12624 C C . ASN A 1 21 ? 6.351 7.750 6.885 1.00 0.00 21 ASN A C 12
ATOM 12625 O O . ASN A 1 21 ? 7.523 7.847 7.248 1.00 0.00 21 ASN A O 12
ATOM 12636 N N . LYS A 1 22 ? 5.324 8.053 7.670 1.00 0.00 22 LYS A N 12
ATOM 12637 C CA . LYS A 1 22 ? 5.519 8.530 9.035 1.00 0.00 22 LYS A CA 12
ATOM 12638 C C . LYS A 1 22 ? 6.038 7.416 9.938 1.00 0.00 22 LYS A C 12
ATOM 12639 O O . LYS A 1 22 ? 6.810 7.665 10.863 1.00 0.00 22 LYS A O 12
ATOM 12658 N N . VAL A 1 23 ? 5.607 6.189 9.667 1.00 0.00 23 VAL A N 12
ATOM 12659 C CA . VAL A 1 23 ? 6.028 5.040 10.461 1.00 0.00 23 VAL A CA 12
ATOM 12660 C C . VAL A 1 23 ? 7.167 4.283 9.783 1.00 0.00 23 VAL A C 12
ATOM 12661 O O . VAL A 1 23 ? 8.299 4.283 10.267 1.00 0.00 23 VAL A O 12
ATOM 12674 N N . ASN A 1 24 ? 6.859 3.635 8.663 1.00 0.00 24 ASN A N 12
ATOM 12675 C CA . ASN A 1 24 ? 7.859 2.872 7.924 1.00 0.00 24 ASN A CA 12
ATOM 12676 C C . ASN A 1 24 ? 7.290 2.372 6.601 1.00 0.00 24 ASN A C 12
ATOM 12677 O O . ASN A 1 24 ? 6.158 2.691 6.242 1.00 0.00 24 ASN A O 12
ATOM 12688 N N . LYS A 1 25 ? 8.083 1.586 5.879 1.00 0.00 25 LYS A N 12
ATOM 12689 C CA . LYS A 1 25 ? 7.654 1.043 4.595 1.00 0.00 25 LYS A CA 12
ATOM 12690 C C . LYS A 1 25 ? 7.578 -0.481 4.644 1.00 0.00 25 LYS A C 12
ATOM 12691 O O . LYS A 1 25 ? 6.690 -1.086 4.043 1.00 0.00 25 LYS A O 12
ATOM 12710 N N . HIS A 1 26 ? 8.514 -1.095 5.360 1.00 0.00 26 HIS A N 12
ATOM 12711 C CA . HIS A 1 26 ? 8.551 -2.548 5.484 1.00 0.00 26 HIS A CA 12
ATOM 12712 C C . HIS A 1 26 ? 8.376 -2.976 6.942 1.00 0.00 26 HIS A C 12
ATOM 12713 O O . HIS A 1 26 ? 9.303 -3.499 7.561 1.00 0.00 26 HIS A O 12
ATOM 12728 N N . PRO A 1 27 ? 7.177 -2.760 7.509 1.00 0.00 27 PRO A N 12
ATOM 12729 C CA . PRO A 1 27 ? 6.886 -3.125 8.898 1.00 0.00 27 PRO A CA 12
ATOM 12730 C C . PRO A 1 27 ? 6.713 -4.629 9.079 1.00 0.00 27 PRO A C 12
ATOM 12731 O O . PRO A 1 27 ? 7.030 -5.413 8.185 1.00 0.00 27 PRO A O 12
ATOM 12742 N N . ASP A 1 28 ? 6.208 -5.024 10.243 1.00 0.00 28 ASP A N 12
ATOM 12743 C CA . ASP A 1 28 ? 5.992 -6.435 10.546 1.00 0.00 28 ASP A CA 12
ATOM 12744 C C . ASP A 1 28 ? 4.550 -6.674 10.991 1.00 0.00 28 ASP A C 12
ATOM 12745 O O . ASP A 1 28 ? 3.800 -5.726 11.222 1.00 0.00 28 ASP A O 12
ATOM 12754 N N . PRO A 1 29 ? 4.140 -7.949 11.116 1.00 0.00 29 PRO A N 12
ATOM 12755 C CA . PRO A 1 29 ? 2.778 -8.300 11.535 1.00 0.00 29 PRO A CA 12
ATOM 12756 C C . PRO A 1 29 ? 2.378 -7.617 12.839 1.00 0.00 29 PRO A C 12
ATOM 12757 O O . PRO A 1 29 ? 1.193 -7.434 13.116 1.00 0.00 29 PRO A O 12
ATOM 12768 N N . THR A 1 30 ? 3.373 -7.239 13.636 1.00 0.00 30 THR A N 12
ATOM 12769 C CA . THR A 1 30 ? 3.120 -6.575 14.909 1.00 0.00 30 THR A CA 12
ATOM 12770 C C . THR A 1 30 ? 2.609 -5.155 14.688 1.00 0.00 30 THR A C 12
ATOM 12771 O O . THR A 1 30 ? 1.762 -4.666 15.437 1.00 0.00 30 THR A O 12
ATOM 12782 N N . THR A 1 31 ? 3.129 -4.498 13.657 1.00 0.00 31 THR A N 12
ATOM 12783 C CA . THR A 1 31 ? 2.725 -3.135 13.336 1.00 0.00 31 THR A CA 12
ATOM 12784 C C . THR A 1 31 ? 1.593 -3.130 12.313 1.00 0.00 31 THR A C 12
ATOM 12785 O O . THR A 1 31 ? 0.769 -2.216 12.288 1.00 0.00 31 THR A O 12
ATOM 12796 N N . LEU A 1 32 ? 1.560 -4.157 11.470 1.00 0.00 32 LEU A N 12
ATOM 12797 C CA . LEU A 1 32 ? 0.530 -4.273 10.444 1.00 0.00 32 LEU A CA 12
ATOM 12798 C C . LEU A 1 32 ? -0.843 -4.492 11.072 1.00 0.00 32 LEU A C 12
ATOM 12799 O O . LEU A 1 32 ? -1.839 -3.922 10.625 1.00 0.00 32 LEU A O 12
ATOM 12815 N N . CYS A 1 33 ? -0.889 -5.321 12.108 1.00 0.00 33 CYS A N 12
ATOM 12816 C CA . CYS A 1 33 ? -2.141 -5.617 12.797 1.00 0.00 33 CYS A CA 12
ATOM 12817 C C . CYS A 1 33 ? -2.773 -4.342 13.348 1.00 0.00 33 CYS A C 12
ATOM 12818 O O . CYS A 1 33 ? -3.996 -4.231 13.434 1.00 0.00 33 CYS A O 12
ATOM 12826 N N . LEU A 1 34 ? -1.931 -3.383 13.718 1.00 0.00 34 LEU A N 12
ATOM 12827 C CA . LEU A 1 34 ? -2.407 -2.115 14.259 1.00 0.00 34 LEU A CA 12
ATOM 12828 C C . LEU A 1 34 ? -3.012 -1.248 13.160 1.00 0.00 34 LEU A C 12
ATOM 12829 O O . LEU A 1 34 ? -3.938 -0.476 13.404 1.00 0.00 34 LEU A O 12
ATOM 12845 N N . ILE A 1 35 ? -2.480 -1.383 11.949 1.00 0.00 35 ILE A N 12
ATOM 12846 C CA . ILE A 1 35 ? -2.968 -0.612 10.812 1.00 0.00 35 ILE A CA 12
ATOM 12847 C C . ILE A 1 35 ? -4.224 -1.240 10.219 1.00 0.00 35 ILE A C 12
ATOM 12848 O O . ILE A 1 35 ? -5.082 -0.544 9.675 1.00 0.00 35 ILE A O 12
ATOM 12864 N N . ALA A 1 36 ? -4.328 -2.561 10.328 1.00 0.00 36 ALA A N 12
ATOM 12865 C CA . ALA A 1 36 ? -5.480 -3.283 9.803 1.00 0.00 36 ALA A CA 12
ATOM 12866 C C . ALA A 1 36 ? -6.750 -2.922 10.566 1.00 0.00 36 ALA A C 12
ATOM 12867 O O . ALA A 1 36 ? -7.846 -2.927 10.007 1.00 0.00 36 ALA A O 12
ATOM 12874 N N . ALA A 1 37 ? -6.594 -2.611 11.850 1.00 0.00 37 ALA A N 12
ATOM 12875 C CA . ALA A 1 37 ? -7.728 -2.247 12.689 1.00 0.00 37 ALA A CA 12
ATOM 12876 C C . ALA A 1 37 ? -7.990 -0.745 12.641 1.00 0.00 37 ALA A C 12
ATOM 12877 O O . ALA A 1 37 ? -9.129 -0.299 12.782 1.00 0.00 37 ALA A O 12
ATOM 12884 N N . GLU A 1 38 ? -6.929 0.029 12.443 1.00 0.00 38 GLU A N 12
ATOM 12885 C CA . GLU A 1 38 ? -7.045 1.482 12.377 1.00 0.00 38 GLU A CA 12
ATOM 12886 C C . GLU A 1 38 ? -7.871 1.908 11.168 1.00 0.00 38 GLU A C 12
ATOM 12887 O O . GLU A 1 38 ? -8.684 2.829 11.252 1.00 0.00 38 GLU A O 12
ATOM 12899 N N . ALA A 1 39 ? -7.657 1.233 10.043 1.00 0.00 39 ALA A N 12
ATOM 12900 C CA . ALA A 1 39 ? -8.382 1.543 8.817 1.00 0.00 39 ALA A CA 12
ATOM 12901 C C . ALA A 1 39 ? -9.642 0.693 8.693 1.00 0.00 39 ALA A C 12
ATOM 12902 O O . ALA A 1 39 ? -10.681 1.169 8.234 1.00 0.00 39 ALA A O 12
ATOM 12909 N N . GLY A 1 40 ? -9.543 -0.567 9.104 1.00 0.00 40 GLY A N 12
ATOM 12910 C CA . GLY A 1 40 ? -10.682 -1.463 9.032 1.00 0.00 40 GLY A CA 12
ATOM 12911 C C . GLY A 1 40 ? -10.475 -2.585 8.033 1.00 0.00 40 GLY A C 12
ATOM 12912 O O . GLY A 1 40 ? -11.437 -3.113 7.475 1.00 0.00 40 GLY A O 12
ATOM 12916 N N . LEU A 1 41 ? -9.217 -2.950 7.808 1.00 0.00 41 LEU A N 12
ATOM 12917 C CA . LEU A 1 41 ? -8.886 -4.018 6.870 1.00 0.00 41 LEU A CA 12
ATOM 12918 C C . LEU A 1 41 ? -8.100 -5.126 7.564 1.00 0.00 41 LEU A C 12
ATOM 12919 O O . LEU A 1 41 ? -7.924 -5.107 8.782 1.00 0.00 41 LEU A O 12
ATOM 12935 N N . THR A 1 42 ? -7.632 -6.092 6.781 1.00 0.00 42 THR A N 12
ATOM 12936 C CA . THR A 1 42 ? -6.866 -7.209 7.320 1.00 0.00 42 THR A CA 12
ATOM 12937 C C . THR A 1 42 ? -5.393 -7.091 6.942 1.00 0.00 42 THR A C 12
ATOM 12938 O O . THR A 1 42 ? -5.034 -6.346 6.030 1.00 0.00 42 THR A O 12
ATOM 12949 N N . GLU A 1 43 ? -4.545 -7.831 7.650 1.00 0.00 43 GLU A N 12
ATOM 12950 C CA . GLU A 1 43 ? -3.110 -7.809 7.388 1.00 0.00 43 GLU A CA 12
ATOM 12951 C C . GLU A 1 43 ? -2.809 -8.239 5.956 1.00 0.00 43 GLU A C 12
ATOM 12952 O O . GLU A 1 43 ? -1.831 -7.793 5.356 1.00 0.00 43 GLU A O 12
ATOM 12964 N N . GLU A 1 44 ? -3.655 -9.110 5.415 1.00 0.00 44 GLU A N 12
ATOM 12965 C CA . GLU A 1 44 ? -3.477 -9.600 4.053 1.00 0.00 44 GLU A CA 12
ATOM 12966 C C . GLU A 1 44 ? -3.824 -8.518 3.035 1.00 0.00 44 GLU A C 12
ATOM 12967 O O . GLU A 1 44 ? -3.257 -8.475 1.942 1.00 0.00 44 GLU A O 12
ATOM 12979 N N . GLN A 1 45 ? -4.759 -7.646 3.398 1.00 0.00 45 GLN A N 12
ATOM 12980 C CA . GLN A 1 45 ? -5.180 -6.565 2.514 1.00 0.00 45 GLN A CA 12
ATOM 12981 C C . GLN A 1 45 ? -4.195 -5.401 2.571 1.00 0.00 45 GLN A C 12
ATOM 12982 O O . GLN A 1 45 ? -3.979 -4.710 1.575 1.00 0.00 45 GLN A O 12
ATOM 12996 N N . THR A 1 46 ? -3.602 -5.190 3.741 1.00 0.00 46 THR A N 12
ATOM 12997 C CA . THR A 1 46 ? -2.641 -4.110 3.928 1.00 0.00 46 THR A CA 12
ATOM 12998 C C . THR A 1 46 ? -1.285 -4.475 3.329 1.00 0.00 46 THR A C 12
ATOM 12999 O O . THR A 1 46 ? -0.541 -3.605 2.876 1.00 0.00 46 THR A O 12
ATOM 13010 N N . GLN A 1 47 ? -0.971 -5.766 3.334 1.00 0.00 47 GLN A N 12
ATOM 13011 C CA . GLN A 1 47 ? 0.297 -6.245 2.793 1.00 0.00 47 GLN A CA 12
ATOM 13012 C C . GLN A 1 47 ? 0.393 -5.963 1.297 1.00 0.00 47 GLN A C 12
ATOM 13013 O O . GLN A 1 47 ? 1.483 -5.746 0.766 1.00 0.00 47 GLN A O 12
ATOM 13027 N N . LYS A 1 48 ? -0.751 -5.965 0.622 1.00 0.00 48 LYS A N 12
ATOM 13028 C CA . LYS A 1 48 ? -0.794 -5.711 -0.813 1.00 0.00 48 LYS A CA 12
ATOM 13029 C C . LYS A 1 48 ? -0.591 -4.228 -1.110 1.00 0.00 48 LYS A C 12
ATOM 13030 O O . LYS A 1 48 ? 0.127 -3.865 -2.042 1.00 0.00 48 LYS A O 12
ATOM 13049 N N . TRP A 1 49 ? -1.227 -3.377 -0.314 1.00 0.00 49 TRP A N 12
ATOM 13050 C CA . TRP A 1 49 ? -1.117 -1.934 -0.492 1.00 0.00 49 TRP A CA 12
ATOM 13051 C C . TRP A 1 49 ? 0.334 -1.479 -0.375 1.00 0.00 49 TRP A C 12
ATOM 13052 O O . TRP A 1 49 ? 0.826 -0.719 -1.210 1.00 0.00 49 TRP A O 12
ATOM 13073 N N . PHE A 1 50 ? 1.014 -1.946 0.667 1.00 0.00 50 PHE A N 12
ATOM 13074 C CA . PHE A 1 50 ? 2.408 -1.586 0.894 1.00 0.00 50 PHE A CA 12
ATOM 13075 C C . PHE A 1 50 ? 3.313 -2.215 -0.162 1.00 0.00 50 PHE A C 12
ATOM 13076 O O . PHE A 1 50 ? 4.321 -1.630 -0.557 1.00 0.00 50 PHE A O 12
ATOM 13093 N N . LYS A 1 51 ? 2.947 -3.410 -0.612 1.00 0.00 51 LYS A N 12
ATOM 13094 C CA . LYS A 1 51 ? 3.727 -4.117 -1.621 1.00 0.00 51 LYS A CA 12
ATOM 13095 C C . LYS A 1 51 ? 3.546 -3.483 -2.996 1.00 0.00 51 LYS A C 12
ATOM 13096 O O . LYS A 1 51 ? 4.491 -3.397 -3.780 1.00 0.00 51 LYS A O 12
ATOM 13115 N N . GLN A 1 52 ? 2.326 -3.040 -3.282 1.00 0.00 52 GLN A N 12
ATOM 13116 C CA . GLN A 1 52 ? 2.021 -2.413 -4.564 1.00 0.00 52 GLN A CA 12
ATOM 13117 C C . GLN A 1 52 ? 2.516 -0.971 -4.596 1.00 0.00 52 GLN A C 12
ATOM 13118 O O . GLN A 1 52 ? 2.912 -0.463 -5.646 1.00 0.00 52 GLN A O 12
ATOM 13132 N N . ARG A 1 53 ? 2.492 -0.316 -3.440 1.00 0.00 53 ARG A N 12
ATOM 13133 C CA . ARG A 1 53 ? 2.939 1.069 -3.337 1.00 0.00 53 ARG A CA 12
ATOM 13134 C C . ARG A 1 53 ? 4.461 1.153 -3.359 1.00 0.00 53 ARG A C 12
ATOM 13135 O O . ARG A 1 53 ? 5.031 2.131 -3.842 1.00 0.00 53 ARG A O 12
ATOM 13156 N N . LEU A 1 54 ? 5.114 0.122 -2.834 1.00 0.00 54 LEU A N 12
ATOM 13157 C CA . LEU A 1 54 ? 6.571 0.080 -2.792 1.00 0.00 54 LEU A CA 12
ATOM 13158 C C . LEU A 1 54 ? 7.153 -0.074 -4.195 1.00 0.00 54 LEU A C 12
ATOM 13159 O O . LEU A 1 54 ? 8.274 0.361 -4.462 1.00 0.00 54 LEU A O 12
ATOM 13175 N N . ALA A 1 55 ? 6.386 -0.694 -5.087 1.00 0.00 55 ALA A N 12
ATOM 13176 C CA . ALA A 1 55 ? 6.828 -0.903 -6.462 1.00 0.00 55 ALA A CA 12
ATOM 13177 C C . ALA A 1 55 ? 7.198 0.417 -7.130 1.00 0.00 55 ALA A C 12
ATOM 13178 O O . ALA A 1 55 ? 8.059 0.458 -8.009 1.00 0.00 55 ALA A O 12
ATOM 13185 N N . GLU A 1 56 ? 6.544 1.494 -6.708 1.00 0.00 56 GLU A N 12
ATOM 13186 C CA . GLU A 1 56 ? 6.806 2.815 -7.267 1.00 0.00 56 GLU A CA 12
ATOM 13187 C C . GLU A 1 56 ? 7.773 3.597 -6.384 1.00 0.00 56 GLU A C 12
ATOM 13188 O O . GLU A 1 56 ? 8.552 4.416 -6.873 1.00 0.00 56 GLU A O 12
ATOM 13200 N N . TRP A 1 57 ? 7.719 3.339 -5.082 1.00 0.00 57 TRP A N 12
ATOM 13201 C CA . TRP A 1 57 ? 8.591 4.019 -4.130 1.00 0.00 57 TRP A CA 12
ATOM 13202 C C . TRP A 1 57 ? 10.040 3.576 -4.308 1.00 0.00 57 TRP A C 12
ATOM 13203 O O . TRP A 1 57 ? 10.964 4.384 -4.202 1.00 0.00 57 TRP A O 12
ATOM 13224 N N . ARG A 1 58 ? 10.233 2.288 -4.577 1.00 0.00 58 ARG A N 12
ATOM 13225 C CA . ARG A 1 58 ? 11.570 1.739 -4.769 1.00 0.00 58 ARG A CA 12
ATOM 13226 C C . ARG A 1 58 ? 12.283 2.430 -5.927 1.00 0.00 58 ARG A C 12
ATOM 13227 O O . ARG A 1 58 ? 13.504 2.585 -5.913 1.00 0.00 58 ARG A O 12
ATOM 13248 N N . ARG A 1 59 ? 11.512 2.843 -6.927 1.00 0.00 59 ARG A N 12
ATOM 13249 C CA . ARG A 1 59 ? 12.070 3.518 -8.093 1.00 0.00 59 ARG A CA 12
ATOM 13250 C C . ARG A 1 59 ? 12.392 4.974 -7.775 1.00 0.00 59 ARG A C 12
ATOM 13251 O O . ARG A 1 59 ? 13.437 5.490 -8.174 1.00 0.00 59 ARG A O 12
ATOM 13272 N N . SER A 1 60 ? 11.489 5.632 -7.056 1.00 0.00 60 SER A N 12
ATOM 13273 C CA . SER A 1 60 ? 11.677 7.028 -6.684 1.00 0.00 60 SER A CA 12
ATOM 13274 C C . SER A 1 60 ? 12.938 7.201 -5.843 1.00 0.00 60 SER A C 12
ATOM 13275 O O . SER A 1 60 ? 13.879 7.883 -6.250 1.00 0.00 60 SER A O 12
ATOM 13283 N N . GLU A 1 61 ? 12.949 6.579 -4.669 1.00 0.00 61 GLU A N 12
ATOM 13284 C CA . GLU A 1 61 ? 14.094 6.663 -3.771 1.00 0.00 61 GLU A CA 12
ATOM 13285 C C . GLU A 1 61 ? 15.328 6.028 -4.403 1.00 0.00 61 GLU A C 12
ATOM 13286 O O . GLU A 1 61 ? 16.362 6.678 -4.561 1.00 0.00 61 GLU A O 12
ATOM 13298 N N . GLY A 1 62 ? 15.212 4.753 -4.763 1.00 0.00 62 GLY A N 12
ATOM 13299 C CA . GLY A 1 62 ? 16.325 4.051 -5.375 1.00 0.00 62 GLY A CA 12
ATOM 13300 C C . GLY A 1 62 ? 17.250 3.426 -4.350 1.00 0.00 62 GLY A C 12
ATOM 13301 O O . GLY A 1 62 ? 18.361 3.908 -4.131 1.00 0.00 62 GLY A O 12
ATOM 13305 N N . LEU A 1 63 ? 16.792 2.349 -3.721 1.00 0.00 63 LEU A N 12
ATOM 13306 C CA . LEU A 1 63 ? 17.586 1.656 -2.713 1.00 0.00 63 LEU A CA 12
ATOM 13307 C C . LEU A 1 63 ? 18.655 0.786 -3.370 1.00 0.00 63 LEU A C 12
ATOM 13308 O O . LEU A 1 63 ? 18.477 0.313 -4.491 1.00 0.00 63 LEU A O 12
ATOM 13324 N N . PRO A 1 64 ? 19.787 0.563 -2.676 1.00 0.00 64 PRO A N 12
ATOM 13325 C CA . PRO A 1 64 ? 20.887 -0.255 -3.200 1.00 0.00 64 PRO A CA 12
ATOM 13326 C C . PRO A 1 64 ? 20.447 -1.681 -3.521 1.00 0.00 64 PRO A C 12
ATOM 13327 O O . PRO A 1 64 ? 20.663 -2.601 -2.733 1.00 0.00 64 PRO A O 12
ATOM 13338 N N . SER A 1 65 ? 19.828 -1.856 -4.684 1.00 0.00 65 SER A N 12
ATOM 13339 C CA . SER A 1 65 ? 19.356 -3.169 -5.111 1.00 0.00 65 SER A CA 12
ATOM 13340 C C . SER A 1 65 ? 18.685 -3.087 -6.478 1.00 0.00 65 SER A C 12
ATOM 13341 O O . SER A 1 65 ? 17.458 -3.088 -6.581 1.00 0.00 65 SER A O 12
ATOM 13349 N N . GLU A 1 66 ? 19.497 -3.016 -7.527 1.00 0.00 66 GLU A N 12
ATOM 13350 C CA . GLU A 1 66 ? 18.982 -2.933 -8.889 1.00 0.00 66 GLU A CA 12
ATOM 13351 C C . GLU A 1 66 ? 18.293 -4.235 -9.289 1.00 0.00 66 GLU A C 12
ATOM 13352 O O . GLU A 1 66 ? 17.262 -4.221 -9.962 1.00 0.00 66 GLU A O 12
ATOM 13364 N N . CYS A 1 67 ? 18.868 -5.356 -8.869 1.00 0.00 67 CYS A N 12
ATOM 13365 C CA . CYS A 1 67 ? 18.309 -6.666 -9.183 1.00 0.00 67 CYS A CA 12
ATOM 13366 C C . CYS A 1 67 ? 18.538 -7.643 -8.035 1.00 0.00 67 CYS A C 12
ATOM 13367 O O . CYS A 1 67 ? 19.596 -7.643 -7.406 1.00 0.00 67 CYS A O 12
ATOM 13375 N N . ARG A 1 68 ? 17.536 -8.476 -7.765 1.00 0.00 68 ARG A N 12
ATOM 13376 C CA . ARG A 1 68 ? 17.628 -9.459 -6.692 1.00 0.00 68 ARG A CA 12
ATOM 13377 C C . ARG A 1 68 ? 16.900 -10.745 -7.067 1.00 0.00 68 ARG A C 12
ATOM 13378 O O . ARG A 1 68 ? 17.443 -11.841 -6.928 1.00 0.00 68 ARG A O 12
ATOM 13399 N N . SER A 1 69 ? 15.667 -10.603 -7.543 1.00 0.00 69 SER A N 12
ATOM 13400 C CA . SER A 1 69 ? 14.864 -11.754 -7.939 1.00 0.00 69 SER A CA 12
ATOM 13401 C C . SER A 1 69 ? 15.180 -12.171 -9.372 1.00 0.00 69 SER A C 12
ATOM 13402 O O . SER A 1 69 ? 14.627 -11.622 -10.325 1.00 0.00 69 SER A O 12
ATOM 13410 N N . VAL A 1 70 ? 16.071 -13.147 -9.516 1.00 0.00 70 VAL A N 12
ATOM 13411 C CA . VAL A 1 70 ? 16.459 -13.638 -10.833 1.00 0.00 70 VAL A CA 12
ATOM 13412 C C . VAL A 1 70 ? 15.331 -14.439 -11.474 1.00 0.00 70 VAL A C 12
ATOM 13413 O O . VAL A 1 70 ? 15.056 -14.300 -12.666 1.00 0.00 70 VAL A O 12
ATOM 13426 N N . THR A 1 71 ? 14.680 -15.279 -10.675 1.00 0.00 71 THR A N 12
ATOM 13427 C CA . THR A 1 71 ? 13.581 -16.103 -11.166 1.00 0.00 71 THR A CA 12
ATOM 13428 C C . THR A 1 71 ? 12.256 -15.669 -10.545 1.00 0.00 71 THR A C 12
ATOM 13429 O O . THR A 1 71 ? 12.192 -15.344 -9.359 1.00 0.00 71 THR A O 12
ATOM 13440 N N . ASP A 1 72 ? 11.202 -15.666 -11.354 1.00 0.00 72 ASP A N 12
ATOM 13441 C CA . ASP A 1 72 ? 9.879 -15.273 -10.884 1.00 0.00 72 ASP A CA 12
ATOM 13442 C C . ASP A 1 72 ? 9.145 -16.458 -10.267 1.00 0.00 72 ASP A C 12
ATOM 13443 O O . ASP A 1 72 ? 8.787 -17.388 -11.021 1.00 0.00 72 ASP A O 12
ATOM 13453 N N . GLY A 1 1 ? -5.053 3.624 -20.346 1.00 0.00 1 GLY A N 13
ATOM 13454 C CA . GLY A 1 1 ? -5.295 2.507 -19.391 1.00 0.00 1 GLY A CA 13
ATOM 13455 C C . GLY A 1 1 ? -6.712 2.504 -18.849 1.00 0.00 1 GLY A C 13
ATOM 13456 O O . GLY A 1 1 ? -7.643 2.942 -19.524 1.00 0.00 1 GLY A O 13
ATOM 13462 N N . SER A 1 2 ? -6.873 2.008 -17.626 1.00 0.00 2 SER A N 13
ATOM 13463 C CA . SER A 1 2 ? -8.186 1.949 -16.993 1.00 0.00 2 SER A CA 13
ATOM 13464 C C . SER A 1 2 ? -8.722 3.351 -16.721 1.00 0.00 2 SER A C 13
ATOM 13465 O O . SER A 1 2 ? -8.171 4.088 -15.901 1.00 0.00 2 SER A O 13
ATOM 13473 N N . GLU A 1 3 ? -9.797 3.713 -17.412 1.00 0.00 3 GLU A N 13
ATOM 13474 C CA . GLU A 1 3 ? -10.406 5.028 -17.245 1.00 0.00 3 GLU A CA 13
ATOM 13475 C C . GLU A 1 3 ? -10.986 5.183 -15.843 1.00 0.00 3 GLU A C 13
ATOM 13476 O O . GLU A 1 3 ? -12.145 4.848 -15.599 1.00 0.00 3 GLU A O 13
ATOM 13488 N N . GLY A 1 4 ? -10.171 5.692 -14.923 1.00 0.00 4 GLY A N 13
ATOM 13489 C CA . GLY A 1 4 ? -10.620 5.883 -13.556 1.00 0.00 4 GLY A CA 13
ATOM 13490 C C . GLY A 1 4 ? -9.763 5.132 -12.556 1.00 0.00 4 GLY A C 13
ATOM 13491 O O . GLY A 1 4 ? -9.533 3.932 -12.702 1.00 0.00 4 GLY A O 13
ATOM 13495 N N . ALA A 1 5 ? -9.290 5.841 -11.536 1.00 0.00 5 ALA A N 13
ATOM 13496 C CA . ALA A 1 5 ? -8.455 5.235 -10.507 1.00 0.00 5 ALA A CA 13
ATOM 13497 C C . ALA A 1 5 ? -9.263 4.931 -9.250 1.00 0.00 5 ALA A C 13
ATOM 13498 O O . ALA A 1 5 ? -9.119 5.604 -8.229 1.00 0.00 5 ALA A O 13
ATOM 13505 N N . ALA A 1 6 ? -10.114 3.913 -9.332 1.00 0.00 6 ALA A N 13
ATOM 13506 C CA . ALA A 1 6 ? -10.945 3.521 -8.201 1.00 0.00 6 ALA A CA 13
ATOM 13507 C C . ALA A 1 6 ? -10.285 2.407 -7.396 1.00 0.00 6 ALA A C 13
ATOM 13508 O O . ALA A 1 6 ? -10.326 1.239 -7.783 1.00 0.00 6 ALA A O 13
ATOM 13515 N N . THR A 1 7 ? -9.675 2.776 -6.275 1.00 0.00 7 THR A N 13
ATOM 13516 C CA . THR A 1 7 ? -9.004 1.807 -5.416 1.00 0.00 7 THR A CA 13
ATOM 13517 C C . THR A 1 7 ? -9.236 2.132 -3.944 1.00 0.00 7 THR A C 13
ATOM 13518 O O . THR A 1 7 ? -8.843 3.196 -3.463 1.00 0.00 7 THR A O 13
ATOM 13529 N N . MET A 1 8 ? -9.874 1.207 -3.231 1.00 0.00 8 MET A N 13
ATOM 13530 C CA . MET A 1 8 ? -10.157 1.388 -1.814 1.00 0.00 8 MET A CA 13
ATOM 13531 C C . MET A 1 8 ? -10.819 2.738 -1.549 1.00 0.00 8 MET A C 13
ATOM 13532 O O . MET A 1 8 ? -11.112 3.491 -2.479 1.00 0.00 8 MET A O 13
ATOM 13546 N N . THR A 1 9 ? -11.054 3.038 -0.276 1.00 0.00 9 THR A N 13
ATOM 13547 C CA . THR A 1 9 ? -11.683 4.297 0.110 1.00 0.00 9 THR A CA 13
ATOM 13548 C C . THR A 1 9 ? -10.637 5.315 0.554 1.00 0.00 9 THR A C 13
ATOM 13549 O O . THR A 1 9 ? -9.531 4.950 0.953 1.00 0.00 9 THR A O 13
ATOM 13560 N N . GLU A 1 10 ? -10.996 6.593 0.483 1.00 0.00 10 GLU A N 13
ATOM 13561 C CA . GLU A 1 10 ? -10.089 7.666 0.877 1.00 0.00 10 GLU A CA 13
ATOM 13562 C C . GLU A 1 10 ? -9.653 7.507 2.331 1.00 0.00 10 GLU A C 13
ATOM 13563 O O . GLU A 1 10 ? -8.481 7.686 2.660 1.00 0.00 10 GLU A O 13
ATOM 13575 N N . ASP A 1 11 ? -10.603 7.171 3.197 1.00 0.00 11 ASP A N 13
ATOM 13576 C CA . ASP A 1 11 ? -10.316 6.990 4.615 1.00 0.00 11 ASP A CA 13
ATOM 13577 C C . ASP A 1 11 ? -9.265 5.903 4.824 1.00 0.00 11 ASP A C 13
ATOM 13578 O O . ASP A 1 11 ? -8.500 5.944 5.788 1.00 0.00 11 ASP A O 13
ATOM 13587 N N . GLN A 1 12 ? -9.234 4.933 3.916 1.00 0.00 12 GLN A N 13
ATOM 13588 C CA . GLN A 1 12 ? -8.275 3.837 4.001 1.00 0.00 12 GLN A CA 13
ATOM 13589 C C . GLN A 1 12 ? -6.899 4.280 3.518 1.00 0.00 12 GLN A C 13
ATOM 13590 O O . GLN A 1 12 ? -5.900 4.110 4.218 1.00 0.00 12 GLN A O 13
ATOM 13604 N N . VAL A 1 13 ? -6.852 4.849 2.317 1.00 0.00 13 VAL A N 13
ATOM 13605 C CA . VAL A 1 13 ? -5.596 5.317 1.741 1.00 0.00 13 VAL A CA 13
ATOM 13606 C C . VAL A 1 13 ? -4.939 6.361 2.638 1.00 0.00 13 VAL A C 13
ATOM 13607 O O . VAL A 1 13 ? -3.716 6.390 2.780 1.00 0.00 13 VAL A O 13
ATOM 13620 N N . GLU A 1 14 ? -5.758 7.215 3.242 1.00 0.00 14 GLU A N 13
ATOM 13621 C CA . GLU A 1 14 ? -5.257 8.261 4.126 1.00 0.00 14 GLU A CA 13
ATOM 13622 C C . GLU A 1 14 ? -4.487 7.659 5.298 1.00 0.00 14 GLU A C 13
ATOM 13623 O O . GLU A 1 14 ? -3.493 8.223 5.755 1.00 0.00 14 GLU A O 13
ATOM 13635 N N . ILE A 1 15 ? -4.954 6.512 5.778 1.00 0.00 15 ILE A N 13
ATOM 13636 C CA . ILE A 1 15 ? -4.311 5.833 6.895 1.00 0.00 15 ILE A CA 13
ATOM 13637 C C . ILE A 1 15 ? -3.188 4.920 6.411 1.00 0.00 15 ILE A C 13
ATOM 13638 O O . ILE A 1 15 ? -2.141 4.817 7.048 1.00 0.00 15 ILE A O 13
ATOM 13654 N N . LEU A 1 16 ? -3.415 4.262 5.280 1.00 0.00 16 LEU A N 13
ATOM 13655 C CA . LEU A 1 16 ? -2.423 3.359 4.709 1.00 0.00 16 LEU A CA 13
ATOM 13656 C C . LEU A 1 16 ? -1.167 4.120 4.299 1.00 0.00 16 LEU A C 13
ATOM 13657 O O . LEU A 1 16 ? -0.059 3.587 4.358 1.00 0.00 16 LEU A O 13
ATOM 13673 N N . GLU A 1 17 ? -1.348 5.370 3.884 1.00 0.00 17 GLU A N 13
ATOM 13674 C CA . GLU A 1 17 ? -0.230 6.205 3.465 1.00 0.00 17 GLU A CA 13
ATOM 13675 C C . GLU A 1 17 ? 0.544 6.722 4.675 1.00 0.00 17 GLU A C 13
ATOM 13676 O O . GLU A 1 17 ? 1.768 6.848 4.634 1.00 0.00 17 GLU A O 13
ATOM 13688 N N . TYR A 1 18 ? -0.179 7.018 5.751 1.00 0.00 18 TYR A N 13
ATOM 13689 C CA . TYR A 1 18 ? 0.439 7.519 6.973 1.00 0.00 18 TYR A CA 13
ATOM 13690 C C . TYR A 1 18 ? 1.365 6.470 7.581 1.00 0.00 18 TYR A C 13
ATOM 13691 O O . TYR A 1 18 ? 2.346 6.805 8.246 1.00 0.00 18 TYR A O 13
ATOM 13709 N N . ASN A 1 19 ? 1.050 5.201 7.347 1.00 0.00 19 ASN A N 13
ATOM 13710 C CA . ASN A 1 19 ? 1.856 4.105 7.870 1.00 0.00 19 ASN A CA 13
ATOM 13711 C C . ASN A 1 19 ? 2.836 3.602 6.815 1.00 0.00 19 ASN A C 13
ATOM 13712 O O . ASN A 1 19 ? 3.152 2.414 6.760 1.00 0.00 19 ASN A O 13
ATOM 13723 N N . PHE A 1 20 ? 3.310 4.517 5.974 1.00 0.00 20 PHE A N 13
ATOM 13724 C CA . PHE A 1 20 ? 4.251 4.170 4.916 1.00 0.00 20 PHE A CA 13
ATOM 13725 C C . PHE A 1 20 ? 5.387 5.187 4.830 1.00 0.00 20 PHE A C 13
ATOM 13726 O O . PHE A 1 20 ? 6.541 4.823 4.603 1.00 0.00 20 PHE A O 13
ATOM 13743 N N . ASN A 1 21 ? 5.054 6.463 5.003 1.00 0.00 21 ASN A N 13
ATOM 13744 C CA . ASN A 1 21 ? 6.049 7.527 4.933 1.00 0.00 21 ASN A CA 13
ATOM 13745 C C . ASN A 1 21 ? 6.394 8.062 6.320 1.00 0.00 21 ASN A C 13
ATOM 13746 O O . ASN A 1 21 ? 7.525 8.479 6.569 1.00 0.00 21 ASN A O 13
ATOM 13757 N N . LYS A 1 22 ? 5.414 8.056 7.219 1.00 0.00 22 LYS A N 13
ATOM 13758 C CA . LYS A 1 22 ? 5.623 8.551 8.575 1.00 0.00 22 LYS A CA 13
ATOM 13759 C C . LYS A 1 22 ? 6.051 7.429 9.517 1.00 0.00 22 LYS A C 13
ATOM 13760 O O . LYS A 1 22 ? 6.921 7.620 10.368 1.00 0.00 22 LYS A O 13
ATOM 13779 N N . VAL A 1 23 ? 5.436 6.261 9.365 1.00 0.00 23 VAL A N 13
ATOM 13780 C CA . VAL A 1 23 ? 5.758 5.116 10.210 1.00 0.00 23 VAL A CA 13
ATOM 13781 C C . VAL A 1 23 ? 6.906 4.298 9.624 1.00 0.00 23 VAL A C 13
ATOM 13782 O O . VAL A 1 23 ? 8.030 4.346 10.123 1.00 0.00 23 VAL A O 13
ATOM 13795 N N . ASN A 1 24 ? 6.618 3.545 8.566 1.00 0.00 24 ASN A N 13
ATOM 13796 C CA . ASN A 1 24 ? 7.631 2.717 7.923 1.00 0.00 24 ASN A CA 13
ATOM 13797 C C . ASN A 1 24 ? 7.083 2.067 6.657 1.00 0.00 24 ASN A C 13
ATOM 13798 O O . ASN A 1 24 ? 5.871 1.930 6.493 1.00 0.00 24 ASN A O 13
ATOM 13809 N N . LYS A 1 25 ? 7.984 1.668 5.766 1.00 0.00 25 LYS A N 13
ATOM 13810 C CA . LYS A 1 25 ? 7.593 1.032 4.513 1.00 0.00 25 LYS A CA 13
ATOM 13811 C C . LYS A 1 25 ? 7.634 -0.488 4.633 1.00 0.00 25 LYS A C 13
ATOM 13812 O O . LYS A 1 25 ? 6.818 -1.190 4.036 1.00 0.00 25 LYS A O 13
ATOM 13831 N N . HIS A 1 26 ? 8.590 -0.991 5.407 1.00 0.00 26 HIS A N 13
ATOM 13832 C CA . HIS A 1 26 ? 8.737 -2.430 5.603 1.00 0.00 26 HIS A CA 13
ATOM 13833 C C . HIS A 1 26 ? 8.502 -2.809 7.064 1.00 0.00 26 HIS A C 13
ATOM 13834 O O . HIS A 1 26 ? 9.407 -3.299 7.742 1.00 0.00 26 HIS A O 13
ATOM 13849 N N . PRO A 1 27 ? 7.277 -2.589 7.571 1.00 0.00 27 PRO A N 13
ATOM 13850 C CA . PRO A 1 27 ? 6.927 -2.912 8.957 1.00 0.00 27 PRO A CA 13
ATOM 13851 C C . PRO A 1 27 ? 6.868 -4.416 9.204 1.00 0.00 27 PRO A C 13
ATOM 13852 O O . PRO A 1 27 ? 7.202 -5.212 8.327 1.00 0.00 27 PRO A O 13
ATOM 13863 N N . ASP A 1 28 ? 6.440 -4.796 10.404 1.00 0.00 28 ASP A N 13
ATOM 13864 C CA . ASP A 1 28 ? 6.335 -6.206 10.767 1.00 0.00 28 ASP A CA 13
ATOM 13865 C C . ASP A 1 28 ? 4.876 -6.618 10.937 1.00 0.00 28 ASP A C 13
ATOM 13866 O O . ASP A 1 28 ? 3.995 -5.769 11.077 1.00 0.00 28 ASP A O 13
ATOM 13875 N N . PRO A 1 29 ? 4.599 -7.934 10.927 1.00 0.00 29 PRO A N 13
ATOM 13876 C CA . PRO A 1 29 ? 3.237 -8.453 11.081 1.00 0.00 29 PRO A CA 13
ATOM 13877 C C . PRO A 1 29 ? 2.526 -7.866 12.296 1.00 0.00 29 PRO A C 13
ATOM 13878 O O . PRO A 1 29 ? 1.299 -7.780 12.327 1.00 0.00 29 PRO A O 13
ATOM 13889 N N . THR A 1 30 ? 3.305 -7.463 13.294 1.00 0.00 30 THR A N 13
ATOM 13890 C CA . THR A 1 30 ? 2.750 -6.883 14.510 1.00 0.00 30 THR A CA 13
ATOM 13891 C C . THR A 1 30 ? 2.230 -5.472 14.252 1.00 0.00 30 THR A C 13
ATOM 13892 O O . THR A 1 30 ? 1.150 -5.103 14.716 1.00 0.00 30 THR A O 13
ATOM 13903 N N . THR A 1 31 ? 3.003 -4.688 13.508 1.00 0.00 31 THR A N 13
ATOM 13904 C CA . THR A 1 31 ? 2.620 -3.318 13.188 1.00 0.00 31 THR A CA 13
ATOM 13905 C C . THR A 1 31 ? 1.506 -3.295 12.148 1.00 0.00 31 THR A C 13
ATOM 13906 O O . THR A 1 31 ? 0.602 -2.461 12.210 1.00 0.00 31 THR A O 13
ATOM 13917 N N . LEU A 1 32 ? 1.577 -4.214 11.191 1.00 0.00 32 LEU A N 13
ATOM 13918 C CA . LEU A 1 32 ? 0.573 -4.299 10.137 1.00 0.00 32 LEU A CA 13
ATOM 13919 C C . LEU A 1 32 ? -0.812 -4.547 10.723 1.00 0.00 32 LEU A C 13
ATOM 13920 O O . LEU A 1 32 ? -1.820 -4.106 10.170 1.00 0.00 32 LEU A O 13
ATOM 13936 N N . CYS A 1 33 ? -0.855 -5.255 11.848 1.00 0.00 33 CYS A N 13
ATOM 13937 C CA . CYS A 1 33 ? -2.116 -5.561 12.512 1.00 0.00 33 CYS A CA 13
ATOM 13938 C C . CYS A 1 33 ? -2.761 -4.295 13.066 1.00 0.00 33 CYS A C 13
ATOM 13939 O O . CYS A 1 33 ? -3.961 -4.074 12.901 1.00 0.00 33 CYS A O 13
ATOM 13947 N N . LEU A 1 34 ? -1.955 -3.466 13.723 1.00 0.00 34 LEU A N 13
ATOM 13948 C CA . LEU A 1 34 ? -2.446 -2.221 14.302 1.00 0.00 34 LEU A CA 13
ATOM 13949 C C . LEU A 1 34 ? -3.002 -1.299 13.221 1.00 0.00 34 LEU A C 13
ATOM 13950 O O . LEU A 1 34 ? -3.948 -0.548 13.458 1.00 0.00 34 LEU A O 13
ATOM 13966 N N . ILE A 1 35 ? -2.408 -1.363 12.034 1.00 0.00 35 ILE A N 13
ATOM 13967 C CA . ILE A 1 35 ? -2.843 -0.534 10.917 1.00 0.00 35 ILE A CA 13
ATOM 13968 C C . ILE A 1 35 ? -4.162 -1.038 10.339 1.00 0.00 35 ILE A C 13
ATOM 13969 O O . ILE A 1 35 ? -5.055 -0.251 10.027 1.00 0.00 35 ILE A O 13
ATOM 13985 N N . ALA A 1 36 ? -4.277 -2.354 10.201 1.00 0.00 36 ALA A N 13
ATOM 13986 C CA . ALA A 1 36 ? -5.486 -2.963 9.661 1.00 0.00 36 ALA A CA 13
ATOM 13987 C C . ALA A 1 36 ? -6.679 -2.717 10.577 1.00 0.00 36 ALA A C 13
ATOM 13988 O O . ALA A 1 36 ? -7.792 -2.475 10.111 1.00 0.00 36 ALA A O 13
ATOM 13995 N N . ALA A 1 37 ? -6.439 -2.779 11.883 1.00 0.00 37 ALA A N 13
ATOM 13996 C CA . ALA A 1 37 ? -7.495 -2.561 12.865 1.00 0.00 37 ALA A CA 13
ATOM 13997 C C . ALA A 1 37 ? -7.937 -1.102 12.882 1.00 0.00 37 ALA A C 13
ATOM 13998 O O . ALA A 1 37 ? -9.095 -0.796 13.164 1.00 0.00 37 ALA A O 13
ATOM 14005 N N . GLU A 1 38 ? -7.004 -0.203 12.579 1.00 0.00 38 GLU A N 13
ATOM 14006 C CA . GLU A 1 38 ? -7.297 1.225 12.560 1.00 0.00 38 GLU A CA 13
ATOM 14007 C C . GLU A 1 38 ? -8.220 1.577 11.397 1.00 0.00 38 GLU A C 13
ATOM 14008 O O . GLU A 1 38 ? -9.375 1.952 11.601 1.00 0.00 38 GLU A O 13
ATOM 14020 N N . ALA A 1 39 ? -7.704 1.454 10.179 1.00 0.00 39 ALA A N 13
ATOM 14021 C CA . ALA A 1 39 ? -8.482 1.759 8.984 1.00 0.00 39 ALA A CA 13
ATOM 14022 C C . ALA A 1 39 ? -9.732 0.888 8.904 1.00 0.00 39 ALA A C 13
ATOM 14023 O O . ALA A 1 39 ? -10.795 1.346 8.485 1.00 0.00 39 ALA A O 13
ATOM 14030 N N . GLY A 1 40 ? -9.596 -0.370 9.310 1.00 0.00 40 GLY A N 13
ATOM 14031 C CA . GLY A 1 40 ? -10.722 -1.286 9.276 1.00 0.00 40 GLY A CA 13
ATOM 14032 C C . GLY A 1 40 ? -10.529 -2.406 8.272 1.00 0.00 40 GLY A C 13
ATOM 14033 O O . GLY A 1 40 ? -11.500 -2.947 7.742 1.00 0.00 40 GLY A O 13
ATOM 14037 N N . LEU A 1 41 ? -9.273 -2.754 8.010 1.00 0.00 41 LEU A N 13
ATOM 14038 C CA . LEU A 1 41 ? -8.956 -3.818 7.064 1.00 0.00 41 LEU A CA 13
ATOM 14039 C C . LEU A 1 41 ? -8.194 -4.946 7.750 1.00 0.00 41 LEU A C 13
ATOM 14040 O O . LEU A 1 41 ? -7.965 -4.909 8.959 1.00 0.00 41 LEU A O 13
ATOM 14056 N N . THR A 1 42 ? -7.802 -5.948 6.970 1.00 0.00 42 THR A N 13
ATOM 14057 C CA . THR A 1 42 ? -7.064 -7.087 7.503 1.00 0.00 42 THR A CA 13
ATOM 14058 C C . THR A 1 42 ? -5.586 -6.997 7.135 1.00 0.00 42 THR A C 13
ATOM 14059 O O . THR A 1 42 ? -5.202 -6.231 6.252 1.00 0.00 42 THR A O 13
ATOM 14070 N N . GLU A 1 43 ? -4.763 -7.785 7.818 1.00 0.00 43 GLU A N 13
ATOM 14071 C CA . GLU A 1 43 ? -3.328 -7.794 7.564 1.00 0.00 43 GLU A CA 13
ATOM 14072 C C . GLU A 1 43 ? -3.033 -8.190 6.120 1.00 0.00 43 GLU A C 13
ATOM 14073 O O . GLU A 1 43 ? -2.077 -7.702 5.515 1.00 0.00 43 GLU A O 13
ATOM 14085 N N . GLU A 1 44 ? -3.858 -9.076 5.574 1.00 0.00 44 GLU A N 13
ATOM 14086 C CA . GLU A 1 44 ? -3.686 -9.537 4.201 1.00 0.00 44 GLU A CA 13
ATOM 14087 C C . GLU A 1 44 ? -3.808 -8.378 3.217 1.00 0.00 44 GLU A C 13
ATOM 14088 O O . GLU A 1 44 ? -2.950 -8.190 2.355 1.00 0.00 44 GLU A O 13
ATOM 14100 N N . GLN A 1 45 ? -4.882 -7.606 3.350 1.00 0.00 45 GLN A N 13
ATOM 14101 C CA . GLN A 1 45 ? -5.117 -6.466 2.471 1.00 0.00 45 GLN A CA 13
ATOM 14102 C C . GLN A 1 45 ? -3.995 -5.440 2.593 1.00 0.00 45 GLN A C 13
ATOM 14103 O O . GLN A 1 45 ? -3.428 -5.005 1.590 1.00 0.00 45 GLN A O 13
ATOM 14117 N N . THR A 1 46 ? -3.679 -5.059 3.825 1.00 0.00 46 THR A N 13
ATOM 14118 C CA . THR A 1 46 ? -2.623 -4.083 4.076 1.00 0.00 46 THR A CA 13
ATOM 14119 C C . THR A 1 46 ? -1.283 -4.579 3.541 1.00 0.00 46 THR A C 13
ATOM 14120 O O . THR A 1 46 ? -0.436 -3.786 3.128 1.00 0.00 46 THR A O 13
ATOM 14131 N N . GLN A 1 47 ? -1.098 -5.895 3.550 1.00 0.00 47 GLN A N 13
ATOM 14132 C CA . GLN A 1 47 ? 0.140 -6.496 3.066 1.00 0.00 47 GLN A CA 13
ATOM 14133 C C . GLN A 1 47 ? 0.343 -6.206 1.583 1.00 0.00 47 GLN A C 13
ATOM 14134 O O . GLN A 1 47 ? 1.441 -5.849 1.153 1.00 0.00 47 GLN A O 13
ATOM 14148 N N . LYS A 1 48 ? -0.723 -6.362 0.803 1.00 0.00 48 LYS A N 13
ATOM 14149 C CA . LYS A 1 48 ? -0.662 -6.118 -0.634 1.00 0.00 48 LYS A CA 13
ATOM 14150 C C . LYS A 1 48 ? -0.428 -4.639 -0.926 1.00 0.00 48 LYS A C 13
ATOM 14151 O O . LYS A 1 48 ? 0.294 -4.286 -1.858 1.00 0.00 48 LYS A O 13
ATOM 14170 N N . TRP A 1 49 ? -1.045 -3.778 -0.123 1.00 0.00 49 TRP A N 13
ATOM 14171 C CA . TRP A 1 49 ? -0.905 -2.336 -0.296 1.00 0.00 49 TRP A CA 13
ATOM 14172 C C . TRP A 1 49 ? 0.555 -1.912 -0.172 1.00 0.00 49 TRP A C 13
ATOM 14173 O O . TRP A 1 49 ? 1.086 -1.219 -1.041 1.00 0.00 49 TRP A O 13
ATOM 14194 N N . PHE A 1 50 ? 1.199 -2.330 0.913 1.00 0.00 50 PHE A N 13
ATOM 14195 C CA . PHE A 1 50 ? 2.597 -1.993 1.150 1.00 0.00 50 PHE A CA 13
ATOM 14196 C C . PHE A 1 50 ? 3.501 -2.637 0.103 1.00 0.00 50 PHE A C 13
ATOM 14197 O O . PHE A 1 50 ? 4.554 -2.099 -0.238 1.00 0.00 50 PHE A O 13
ATOM 14214 N N . LYS A 1 51 ? 3.083 -3.795 -0.400 1.00 0.00 51 LYS A N 13
ATOM 14215 C CA . LYS A 1 51 ? 3.858 -4.514 -1.406 1.00 0.00 51 LYS A CA 13
ATOM 14216 C C . LYS A 1 51 ? 3.693 -3.877 -2.783 1.00 0.00 51 LYS A C 13
ATOM 14217 O O . LYS A 1 51 ? 4.600 -3.929 -3.613 1.00 0.00 51 LYS A O 13
ATOM 14236 N N . GLN A 1 52 ? 2.530 -3.277 -3.019 1.00 0.00 52 GLN A N 13
ATOM 14237 C CA . GLN A 1 52 ? 2.250 -2.632 -4.296 1.00 0.00 52 GLN A CA 13
ATOM 14238 C C . GLN A 1 52 ? 2.729 -1.183 -4.295 1.00 0.00 52 GLN A C 13
ATOM 14239 O O . GLN A 1 52 ? 3.385 -0.736 -5.235 1.00 0.00 52 GLN A O 13
ATOM 14253 N N . ARG A 1 53 ? 2.398 -0.456 -3.232 1.00 0.00 53 ARG A N 13
ATOM 14254 C CA . ARG A 1 53 ? 2.794 0.941 -3.108 1.00 0.00 53 ARG A CA 13
ATOM 14255 C C . ARG A 1 53 ? 4.312 1.086 -3.163 1.00 0.00 53 ARG A C 13
ATOM 14256 O O . ARG A 1 53 ? 4.832 2.103 -3.622 1.00 0.00 53 ARG A O 13
ATOM 14277 N N . LEU A 1 54 ? 5.017 0.063 -2.693 1.00 0.00 54 LEU A N 13
ATOM 14278 C CA . LEU A 1 54 ? 6.476 0.077 -2.689 1.00 0.00 54 LEU A CA 13
ATOM 14279 C C . LEU A 1 54 ? 7.025 0.214 -4.106 1.00 0.00 54 LEU A C 13
ATOM 14280 O O . LEU A 1 54 ? 8.061 0.842 -4.323 1.00 0.00 54 LEU A O 13
ATOM 14296 N N . ALA A 1 55 ? 6.323 -0.378 -5.067 1.00 0.00 55 ALA A N 13
ATOM 14297 C CA . ALA A 1 55 ? 6.741 -0.322 -6.463 1.00 0.00 55 ALA A CA 13
ATOM 14298 C C . ALA A 1 55 ? 6.790 1.117 -6.964 1.00 0.00 55 ALA A C 13
ATOM 14299 O O . ALA A 1 55 ? 7.598 1.455 -7.830 1.00 0.00 55 ALA A O 13
ATOM 14306 N N . GLU A 1 56 ? 5.922 1.962 -6.416 1.00 0.00 56 GLU A N 13
ATOM 14307 C CA . GLU A 1 56 ? 5.868 3.365 -6.809 1.00 0.00 56 GLU A CA 13
ATOM 14308 C C . GLU A 1 56 ? 6.822 4.204 -5.965 1.00 0.00 56 GLU A C 13
ATOM 14309 O O . GLU A 1 56 ? 7.392 5.184 -6.444 1.00 0.00 56 GLU A O 13
ATOM 14321 N N . TRP A 1 57 ? 6.991 3.813 -4.706 1.00 0.00 57 TRP A N 13
ATOM 14322 C CA . TRP A 1 57 ? 7.877 4.529 -3.795 1.00 0.00 57 TRP A CA 13
ATOM 14323 C C . TRP A 1 57 ? 9.316 4.510 -4.301 1.00 0.00 57 TRP A C 13
ATOM 14324 O O . TRP A 1 57 ? 10.122 5.367 -3.938 1.00 0.00 57 TRP A O 13
ATOM 14345 N N . ARG A 1 58 ? 9.637 3.529 -5.141 1.00 0.00 58 ARG A N 13
ATOM 14346 C CA . ARG A 1 58 ? 10.981 3.406 -5.694 1.00 0.00 58 ARG A CA 13
ATOM 14347 C C . ARG A 1 58 ? 11.069 4.060 -7.070 1.00 0.00 58 ARG A C 13
ATOM 14348 O O . ARG A 1 58 ? 11.855 3.637 -7.919 1.00 0.00 58 ARG A O 13
ATOM 14369 N N . ARG A 1 59 ? 10.261 5.093 -7.284 1.00 0.00 59 ARG A N 13
ATOM 14370 C CA . ARG A 1 59 ? 10.248 5.805 -8.557 1.00 0.00 59 ARG A CA 13
ATOM 14371 C C . ARG A 1 59 ? 10.292 7.313 -8.333 1.00 0.00 59 ARG A C 13
ATOM 14372 O O . ARG A 1 59 ? 11.059 8.025 -8.980 1.00 0.00 59 ARG A O 13
ATOM 14393 N N . SER A 1 60 ? 9.465 7.791 -7.408 1.00 0.00 60 SER A N 13
ATOM 14394 C CA . SER A 1 60 ? 9.409 9.215 -7.096 1.00 0.00 60 SER A CA 13
ATOM 14395 C C . SER A 1 60 ? 10.526 9.602 -6.133 1.00 0.00 60 SER A C 13
ATOM 14396 O O . SER A 1 60 ? 11.257 10.565 -6.369 1.00 0.00 60 SER A O 13
ATOM 14404 N N . GLU A 1 61 ? 10.655 8.845 -5.048 1.00 0.00 61 GLU A N 13
ATOM 14405 C CA . GLU A 1 61 ? 11.685 9.109 -4.049 1.00 0.00 61 GLU A CA 13
ATOM 14406 C C . GLU A 1 61 ? 13.076 8.958 -4.653 1.00 0.00 61 GLU A C 13
ATOM 14407 O O . GLU A 1 61 ? 13.975 9.750 -4.372 1.00 0.00 61 GLU A O 13
ATOM 14419 N N . GLY A 1 62 ? 13.248 7.934 -5.484 1.00 0.00 62 GLY A N 13
ATOM 14420 C CA . GLY A 1 62 ? 14.534 7.699 -6.116 1.00 0.00 62 GLY A CA 13
ATOM 14421 C C . GLY A 1 62 ? 15.412 6.762 -5.312 1.00 0.00 62 GLY A C 13
ATOM 14422 O O . GLY A 1 62 ? 16.111 7.189 -4.392 1.00 0.00 62 GLY A O 13
ATOM 14426 N N . LEU A 1 63 ? 15.378 5.479 -5.658 1.00 0.00 63 LEU A N 13
ATOM 14427 C CA . LEU A 1 63 ? 16.178 4.477 -4.962 1.00 0.00 63 LEU A CA 13
ATOM 14428 C C . LEU A 1 63 ? 17.086 3.732 -5.938 1.00 0.00 63 LEU A C 13
ATOM 14429 O O . LEU A 1 63 ? 16.726 3.522 -7.097 1.00 0.00 63 LEU A O 13
ATOM 14445 N N . PRO A 1 64 ? 18.282 3.320 -5.481 1.00 0.00 64 PRO A N 13
ATOM 14446 C CA . PRO A 1 64 ? 19.240 2.595 -6.321 1.00 0.00 64 PRO A CA 13
ATOM 14447 C C . PRO A 1 64 ? 18.802 1.160 -6.591 1.00 0.00 64 PRO A C 13
ATOM 14448 O O . PRO A 1 64 ? 17.822 0.682 -6.020 1.00 0.00 64 PRO A O 13
ATOM 14459 N N . SER A 1 65 ? 19.536 0.476 -7.463 1.00 0.00 65 SER A N 13
ATOM 14460 C CA . SER A 1 65 ? 19.223 -0.906 -7.808 1.00 0.00 65 SER A CA 13
ATOM 14461 C C . SER A 1 65 ? 17.821 -1.015 -8.399 1.00 0.00 65 SER A C 13
ATOM 14462 O O . SER A 1 65 ? 16.827 -0.984 -7.674 1.00 0.00 65 SER A O 13
ATOM 14470 N N . GLU A 1 66 ? 17.749 -1.147 -9.720 1.00 0.00 66 GLU A N 13
ATOM 14471 C CA . GLU A 1 66 ? 16.469 -1.262 -10.407 1.00 0.00 66 GLU A CA 13
ATOM 14472 C C . GLU A 1 66 ? 16.579 -2.199 -11.607 1.00 0.00 66 GLU A C 13
ATOM 14473 O O . GLU A 1 66 ? 15.758 -3.099 -11.781 1.00 0.00 66 GLU A O 13
ATOM 14485 N N . CYS A 1 67 ? 17.599 -1.981 -12.430 1.00 0.00 67 CYS A N 13
ATOM 14486 C CA . CYS A 1 67 ? 17.817 -2.806 -13.612 1.00 0.00 67 CYS A CA 13
ATOM 14487 C C . CYS A 1 67 ? 18.225 -4.222 -13.218 1.00 0.00 67 CYS A C 13
ATOM 14488 O O . CYS A 1 67 ? 19.310 -4.439 -12.680 1.00 0.00 67 CYS A O 13
ATOM 14496 N N . ARG A 1 68 ? 17.347 -5.182 -13.491 1.00 0.00 68 ARG A N 13
ATOM 14497 C CA . ARG A 1 68 ? 17.616 -6.577 -13.165 1.00 0.00 68 ARG A CA 13
ATOM 14498 C C . ARG A 1 68 ? 16.834 -7.511 -14.082 1.00 0.00 68 ARG A C 13
ATOM 14499 O O . ARG A 1 68 ? 15.603 -7.545 -14.048 1.00 0.00 68 ARG A O 13
ATOM 14520 N N . SER A 1 69 ? 17.555 -8.269 -14.902 1.00 0.00 69 SER A N 13
ATOM 14521 C CA . SER A 1 69 ? 16.929 -9.204 -15.829 1.00 0.00 69 SER A CA 13
ATOM 14522 C C . SER A 1 69 ? 17.027 -10.634 -15.310 1.00 0.00 69 SER A C 13
ATOM 14523 O O . SER A 1 69 ? 17.983 -10.991 -14.620 1.00 0.00 69 SER A O 13
ATOM 14531 N N . VAL A 1 70 ? 16.033 -11.449 -15.644 1.00 0.00 70 VAL A N 13
ATOM 14532 C CA . VAL A 1 70 ? 16.007 -12.841 -15.212 1.00 0.00 70 VAL A CA 13
ATOM 14533 C C . VAL A 1 70 ? 16.418 -13.776 -16.345 1.00 0.00 70 VAL A C 13
ATOM 14534 O O . VAL A 1 70 ? 17.032 -14.817 -16.112 1.00 0.00 70 VAL A O 13
ATOM 14547 N N . THR A 1 71 ? 16.076 -13.396 -17.572 1.00 0.00 71 THR A N 13
ATOM 14548 C CA . THR A 1 71 ? 16.410 -14.199 -18.742 1.00 0.00 71 THR A CA 13
ATOM 14549 C C . THR A 1 71 ? 16.776 -13.310 -19.927 1.00 0.00 71 THR A C 13
ATOM 14550 O O . THR A 1 71 ? 15.945 -12.551 -20.424 1.00 0.00 71 THR A O 13
ATOM 14561 N N . ASP A 1 72 ? 18.024 -13.412 -20.373 1.00 0.00 72 ASP A N 13
ATOM 14562 C CA . ASP A 1 72 ? 18.498 -12.618 -21.500 1.00 0.00 72 ASP A CA 13
ATOM 14563 C C . ASP A 1 72 ? 18.419 -13.414 -22.799 1.00 0.00 72 ASP A C 13
ATOM 14564 O O . ASP A 1 72 ? 18.401 -12.786 -23.877 1.00 0.00 72 ASP A O 13
ATOM 14574 N N . GLY A 1 1 ? -1.543 -9.804 -13.496 1.00 0.00 1 GLY A N 14
ATOM 14575 C CA . GLY A 1 1 ? -1.539 -9.786 -12.007 1.00 0.00 1 GLY A CA 14
ATOM 14576 C C . GLY A 1 1 ? -0.812 -8.580 -11.444 1.00 0.00 1 GLY A C 14
ATOM 14577 O O . GLY A 1 1 ? 0.190 -8.135 -12.000 1.00 0.00 1 GLY A O 14
ATOM 14583 N N . SER A 1 2 ? -1.320 -8.051 -10.335 1.00 0.00 2 SER A N 14
ATOM 14584 C CA . SER A 1 2 ? -0.713 -6.889 -9.696 1.00 0.00 2 SER A CA 14
ATOM 14585 C C . SER A 1 2 ? -0.703 -5.692 -10.640 1.00 0.00 2 SER A C 14
ATOM 14586 O O . SER A 1 2 ? 0.230 -4.889 -10.630 1.00 0.00 2 SER A O 14
ATOM 14594 N N . GLU A 1 3 ? -1.747 -5.577 -11.455 1.00 0.00 3 GLU A N 14
ATOM 14595 C CA . GLU A 1 3 ? -1.858 -4.477 -12.405 1.00 0.00 3 GLU A CA 14
ATOM 14596 C C . GLU A 1 3 ? -2.848 -3.429 -11.911 1.00 0.00 3 GLU A C 14
ATOM 14597 O O . GLU A 1 3 ? -2.564 -2.231 -11.936 1.00 0.00 3 GLU A O 14
ATOM 14609 N N . GLY A 1 4 ? -4.013 -3.887 -11.463 1.00 0.00 4 GLY A N 14
ATOM 14610 C CA . GLY A 1 4 ? -5.029 -2.975 -10.969 1.00 0.00 4 GLY A CA 14
ATOM 14611 C C . GLY A 1 4 ? -6.076 -3.675 -10.127 1.00 0.00 4 GLY A C 14
ATOM 14612 O O . GLY A 1 4 ? -5.745 -4.450 -9.231 1.00 0.00 4 GLY A O 14
ATOM 14616 N N . ALA A 1 5 ? -7.345 -3.401 -10.416 1.00 0.00 5 ALA A N 14
ATOM 14617 C CA . ALA A 1 5 ? -8.4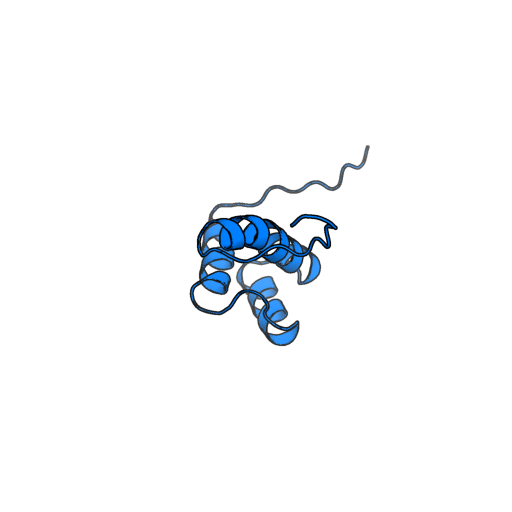45 -4.010 -9.679 1.00 0.00 5 ALA A CA 14
ATOM 14618 C C . ALA A 1 5 ? -8.386 -3.642 -8.199 1.00 0.00 5 ALA A C 14
ATOM 14619 O O . ALA A 1 5 ? -8.618 -4.482 -7.330 1.00 0.00 5 ALA A O 14
ATOM 14626 N N . ALA A 1 6 ? -8.073 -2.381 -7.921 1.00 0.00 6 ALA A N 14
ATOM 14627 C CA . ALA A 1 6 ? -7.982 -1.902 -6.548 1.00 0.00 6 ALA A CA 14
ATOM 14628 C C . ALA A 1 6 ? -9.190 -1.044 -6.184 1.00 0.00 6 ALA A C 14
ATOM 14629 O O . ALA A 1 6 ? -9.436 -0.008 -6.802 1.00 0.00 6 ALA A O 14
ATOM 14636 N N . THR A 1 7 ? -9.939 -1.482 -5.178 1.00 0.00 7 THR A N 14
ATOM 14637 C CA . THR A 1 7 ? -11.121 -0.755 -4.732 1.00 0.00 7 THR A CA 14
ATOM 14638 C C . THR A 1 7 ? -11.032 -0.433 -3.244 1.00 0.00 7 THR A C 14
ATOM 14639 O O . THR A 1 7 ? -11.333 -1.275 -2.398 1.00 0.00 7 THR A O 14
ATOM 14650 N N . MET A 1 8 ? -10.619 0.791 -2.932 1.00 0.00 8 MET A N 14
ATOM 14651 C CA . MET A 1 8 ? -10.491 1.224 -1.545 1.00 0.00 8 MET A CA 14
ATOM 14652 C C . MET A 1 8 ? -11.144 2.586 -1.338 1.00 0.00 8 MET A C 14
ATOM 14653 O O . MET A 1 8 ? -11.596 3.220 -2.291 1.00 0.00 8 MET A O 14
ATOM 14667 N N . THR A 1 9 ? -11.190 3.029 -0.086 1.00 0.00 9 THR A N 14
ATOM 14668 C CA . THR A 1 9 ? -11.789 4.317 0.247 1.00 0.00 9 THR A CA 14
ATOM 14669 C C . THR A 1 9 ? -10.724 5.312 0.694 1.00 0.00 9 THR A C 14
ATOM 14670 O O . THR A 1 9 ? -9.557 4.956 0.861 1.00 0.00 9 THR A O 14
ATOM 14681 N N . GLU A 1 10 ? -11.132 6.562 0.888 1.00 0.00 10 GLU A N 14
ATOM 14682 C CA . GLU A 1 10 ? -10.213 7.608 1.317 1.00 0.00 10 GLU A CA 14
ATOM 14683 C C . GLU A 1 10 ? -9.780 7.393 2.763 1.00 0.00 10 GLU A C 14
ATOM 14684 O O . GLU A 1 10 ? -8.626 7.637 3.120 1.00 0.00 10 GLU A O 14
ATOM 14696 N N . ASP A 1 11 ? -10.711 6.936 3.594 1.00 0.00 11 ASP A N 14
ATOM 14697 C CA . ASP A 1 11 ? -10.425 6.688 5.001 1.00 0.00 11 ASP A CA 14
ATOM 14698 C C . ASP A 1 11 ? -9.356 5.611 5.159 1.00 0.00 11 ASP A C 14
ATOM 14699 O O . ASP A 1 11 ? -8.576 5.631 6.111 1.00 0.00 11 ASP A O 14
ATOM 14708 N N . GLN A 1 12 ? -9.326 4.671 4.219 1.00 0.00 12 GLN A N 14
ATOM 14709 C CA . GLN A 1 12 ? -8.353 3.586 4.253 1.00 0.00 12 GLN A CA 14
ATOM 14710 C C . GLN A 1 12 ? -7.008 4.043 3.699 1.00 0.00 12 GLN A C 14
ATOM 14711 O O . GLN A 1 12 ? -5.954 3.700 4.236 1.00 0.00 12 GLN A O 14
ATOM 14725 N N . VAL A 1 13 ? -7.050 4.818 2.620 1.00 0.00 13 VAL A N 14
ATOM 14726 C CA . VAL A 1 13 ? -5.836 5.322 1.992 1.00 0.00 13 VAL A CA 14
ATOM 14727 C C . VAL A 1 13 ? -5.110 6.302 2.909 1.00 0.00 13 VAL A C 14
ATOM 14728 O O . VAL A 1 13 ? -3.881 6.305 2.982 1.00 0.00 13 VAL A O 14
ATOM 14741 N N . GLU A 1 14 ? -5.878 7.132 3.605 1.00 0.00 14 GLU A N 14
ATOM 14742 C CA . GLU A 1 14 ? -5.308 8.117 4.518 1.00 0.00 14 GLU A CA 14
ATOM 14743 C C . GLU A 1 14 ? -4.497 7.437 5.616 1.00 0.00 14 GLU A C 14
ATOM 14744 O O . GLU A 1 14 ? -3.519 7.996 6.114 1.00 0.00 14 GLU A O 14
ATOM 14756 N N . ILE A 1 15 ? -4.908 6.230 5.988 1.00 0.00 15 ILE A N 14
ATOM 14757 C CA . ILE A 1 15 ? -4.220 5.475 7.027 1.00 0.00 15 ILE A CA 14
ATOM 14758 C C . ILE A 1 15 ? -3.131 4.588 6.432 1.00 0.00 15 ILE A C 14
ATOM 14759 O O . ILE A 1 15 ? -2.112 4.326 7.070 1.00 0.00 15 ILE A O 14
ATOM 14775 N N . LEU A 1 16 ? -3.354 4.128 5.205 1.00 0.00 16 LEU A N 14
ATOM 14776 C CA . LEU A 1 16 ? -2.390 3.271 4.525 1.00 0.00 16 LEU A CA 14
ATOM 14777 C C . LEU A 1 16 ? -1.175 4.073 4.071 1.00 0.00 16 LEU A C 14
ATOM 14778 O O . LEU A 1 16 ? -0.053 3.566 4.061 1.00 0.00 16 LEU A O 14
ATOM 14794 N N . GLU A 1 17 ? -1.405 5.327 3.698 1.00 0.00 17 GLU A N 14
ATOM 14795 C CA . GLU A 1 17 ? -0.328 6.200 3.244 1.00 0.00 17 GLU A CA 14
ATOM 14796 C C . GLU A 1 17 ? 0.402 6.823 4.430 1.00 0.00 17 GLU A C 14
ATOM 14797 O O . GLU A 1 17 ? 1.608 7.064 4.372 1.00 0.00 17 GLU A O 14
ATOM 14809 N N . TYR A 1 18 ? -0.337 7.080 5.505 1.00 0.00 18 TYR A N 14
ATOM 14810 C CA . TYR A 1 18 ? 0.243 7.674 6.705 1.00 0.00 18 TYR A CA 14
ATOM 14811 C C . TYR A 1 18 ? 1.207 6.705 7.381 1.00 0.00 18 TYR A C 14
ATOM 14812 O O . TYR A 1 18 ? 2.154 7.122 8.048 1.00 0.00 18 TYR A O 14
ATOM 14830 N N . ASN A 1 19 ? 0.961 5.410 7.203 1.00 0.00 19 ASN A N 14
ATOM 14831 C CA . ASN A 1 19 ? 1.811 4.384 7.797 1.00 0.00 19 ASN A CA 14
ATOM 14832 C C . ASN A 1 19 ? 2.883 3.920 6.815 1.00 0.00 19 ASN A C 14
ATOM 14833 O O . ASN A 1 19 ? 3.438 2.829 6.958 1.00 0.00 19 ASN A O 14
ATOM 14844 N N . PHE A 1 20 ? 3.174 4.752 5.818 1.00 0.00 20 PHE A N 14
ATOM 14845 C CA . PHE A 1 20 ? 4.180 4.421 4.816 1.00 0.00 20 PHE A CA 14
ATOM 14846 C C . PHE A 1 20 ? 5.318 5.440 4.823 1.00 0.00 20 PHE A C 14
ATOM 14847 O O . PHE A 1 20 ? 6.465 5.103 4.533 1.00 0.00 20 PHE A O 14
ATOM 14864 N N . ASN A 1 21 ? 4.991 6.686 5.152 1.00 0.00 21 ASN A N 14
ATOM 14865 C CA . ASN A 1 21 ? 5.987 7.752 5.190 1.00 0.00 21 ASN A CA 14
ATOM 14866 C C . ASN A 1 21 ? 6.190 8.271 6.611 1.00 0.00 21 ASN A C 14
ATOM 14867 O O . ASN A 1 21 ? 7.273 8.741 6.960 1.00 0.00 21 ASN A O 14
ATOM 14878 N N . LYS A 1 22 ? 5.143 8.192 7.426 1.00 0.00 22 LYS A N 14
ATOM 14879 C CA . LYS A 1 22 ? 5.214 8.665 8.806 1.00 0.00 22 LYS A CA 14
ATOM 14880 C C . LYS A 1 22 ? 5.344 7.502 9.786 1.00 0.00 22 LYS A C 14
ATOM 14881 O O . LYS A 1 22 ? 4.989 7.627 10.958 1.00 0.00 22 LYS A O 14
ATOM 14900 N N . VAL A 1 23 ? 5.857 6.373 9.306 1.00 0.00 23 VAL A N 14
ATOM 14901 C CA . VAL A 1 23 ? 6.033 5.196 10.149 1.00 0.00 23 VAL A CA 14
ATOM 14902 C C . VAL A 1 23 ? 7.135 4.291 9.607 1.00 0.00 23 VAL A C 14
ATOM 14903 O O . VAL A 1 23 ? 8.212 4.188 10.195 1.00 0.00 23 VAL A O 14
ATOM 14916 N N . ASN A 1 24 ? 6.859 3.634 8.484 1.00 0.00 24 ASN A N 14
ATOM 14917 C CA . ASN A 1 24 ? 7.828 2.738 7.867 1.00 0.00 24 ASN A CA 14
ATOM 14918 C C . ASN A 1 24 ? 7.337 2.257 6.506 1.00 0.00 24 ASN A C 14
ATOM 14919 O O . ASN A 1 24 ? 6.147 2.340 6.200 1.00 0.00 24 ASN A O 14
ATOM 14930 N N . LYS A 1 25 ? 8.260 1.755 5.693 1.00 0.00 25 LYS A N 14
ATOM 14931 C CA . LYS A 1 25 ? 7.921 1.263 4.362 1.00 0.00 25 LYS A CA 14
ATOM 14932 C C . LYS A 1 25 ? 7.857 -0.262 4.345 1.00 0.00 25 LYS A C 14
ATOM 14933 O O . LYS A 1 25 ? 7.057 -0.851 3.618 1.00 0.00 25 LYS A O 14
ATOM 14952 N N . HIS A 1 26 ? 8.706 -0.895 5.148 1.00 0.00 26 HIS A N 14
ATOM 14953 C CA . HIS A 1 26 ? 8.745 -2.351 5.223 1.00 0.00 26 HIS A CA 14
ATOM 14954 C C . HIS A 1 26 ? 8.417 -2.835 6.634 1.00 0.00 26 HIS A C 14
ATOM 14955 O O . HIS A 1 26 ? 9.259 -3.424 7.311 1.00 0.00 26 HIS A O 14
ATOM 14970 N N . PRO A 1 27 ? 7.178 -2.591 7.099 1.00 0.00 27 PRO A N 14
ATOM 14971 C CA . PRO A 1 27 ? 6.742 -3.006 8.435 1.00 0.00 27 PRO A CA 14
ATOM 14972 C C . PRO A 1 27 ? 6.520 -4.512 8.530 1.00 0.00 27 PRO A C 14
ATOM 14973 O O . PRO A 1 27 ? 6.446 -5.203 7.513 1.00 0.00 27 PRO A O 14
ATOM 14984 N N . ASP A 1 28 ? 6.414 -5.013 9.755 1.00 0.00 28 ASP A N 14
ATOM 14985 C CA . ASP A 1 28 ? 6.200 -6.439 9.982 1.00 0.00 28 ASP A CA 14
ATOM 14986 C C . ASP A 1 28 ? 4.722 -6.729 10.237 1.00 0.00 28 ASP A C 14
ATOM 14987 O O . ASP A 1 28 ? 3.924 -5.810 10.420 1.00 0.00 28 ASP A O 14
ATOM 14996 N N . PRO A 1 29 ? 4.335 -8.017 10.251 1.00 0.00 29 PRO A N 14
ATOM 14997 C CA . PRO A 1 29 ? 2.944 -8.420 10.483 1.00 0.00 29 PRO A CA 14
ATOM 14998 C C . PRO A 1 29 ? 2.397 -7.875 11.799 1.00 0.00 29 PRO A C 14
ATOM 14999 O O . PRO A 1 29 ? 1.192 -7.671 11.944 1.00 0.00 29 PRO A O 14
ATOM 15010 N N . THR A 1 30 ? 3.292 -7.640 12.753 1.00 0.00 30 THR A N 14
ATOM 15011 C CA . THR A 1 30 ? 2.900 -7.117 14.055 1.00 0.00 30 THR A CA 14
ATOM 15012 C C . THR A 1 30 ? 2.470 -5.657 13.947 1.00 0.00 30 THR A C 14
ATOM 15013 O O . THR A 1 30 ? 1.530 -5.226 14.614 1.00 0.00 30 THR A O 14
ATOM 15024 N N . THR A 1 31 ? 3.166 -4.903 13.103 1.00 0.00 31 THR A N 14
ATOM 15025 C CA . THR A 1 31 ? 2.856 -3.492 12.906 1.00 0.00 31 THR A CA 14
ATOM 15026 C C . THR A 1 31 ? 1.675 -3.321 11.957 1.00 0.00 31 THR A C 14
ATOM 15027 O O . THR A 1 31 ? 0.839 -2.437 12.143 1.00 0.00 31 THR A O 14
ATOM 15038 N N . LEU A 1 32 ? 1.614 -4.172 10.937 1.00 0.00 32 LEU A N 14
ATOM 15039 C CA . LEU A 1 32 ? 0.535 -4.115 9.958 1.00 0.00 32 LEU A CA 14
ATOM 15040 C C . LEU A 1 32 ? -0.821 -4.313 10.628 1.00 0.00 32 LEU A C 14
ATOM 15041 O O . LEU A 1 32 ? -1.831 -3.770 10.181 1.00 0.00 32 LEU A O 14
ATOM 15057 N N . CYS A 1 33 ? -0.835 -5.095 11.703 1.00 0.00 33 CYS A N 14
ATOM 15058 C CA . CYS A 1 33 ? -2.067 -5.365 12.435 1.00 0.00 33 CYS A CA 14
ATOM 15059 C C . CYS A 1 33 ? -2.672 -4.074 12.978 1.00 0.00 33 CYS A C 14
ATOM 15060 O O . CYS A 1 33 ? -3.890 -3.898 12.974 1.00 0.00 33 CYS A O 14
ATOM 15068 N N . LEU A 1 34 ? -1.813 -3.174 13.445 1.00 0.00 34 LEU A N 14
ATOM 15069 C CA . LEU A 1 34 ? -2.261 -1.900 13.991 1.00 0.00 34 LEU A CA 14
ATOM 15070 C C . LEU A 1 34 ? -2.950 -1.060 12.920 1.00 0.00 34 LEU A C 14
ATOM 15071 O O . LEU A 1 34 ? -3.893 -0.322 13.207 1.00 0.00 34 LEU A O 14
ATOM 15087 N N . ILE A 1 35 ? -2.474 -1.179 11.685 1.00 0.00 35 ILE A N 14
ATOM 15088 C CA . ILE A 1 35 ? -3.044 -0.432 10.570 1.00 0.00 35 ILE A CA 14
ATOM 15089 C C . ILE A 1 35 ? -4.333 -1.082 10.076 1.00 0.00 35 ILE A C 14
ATOM 15090 O O . ILE A 1 35 ? -5.237 -0.401 9.593 1.00 0.00 35 ILE A O 14
ATOM 15106 N N . ALA A 1 36 ? -4.408 -2.403 10.198 1.00 0.00 36 ALA A N 14
ATOM 15107 C CA . ALA A 1 36 ? -5.585 -3.145 9.764 1.00 0.00 36 ALA A CA 14
ATOM 15108 C C . ALA A 1 36 ? -6.788 -2.838 10.650 1.00 0.00 36 ALA A C 14
ATOM 15109 O O . ALA A 1 36 ? -7.930 -2.868 10.195 1.00 0.00 36 ALA A O 14
ATOM 15116 N N . ALA A 1 37 ? -6.522 -2.542 11.918 1.00 0.00 37 ALA A N 14
ATOM 15117 C CA . ALA A 1 37 ? -7.582 -2.228 12.868 1.00 0.00 37 ALA A CA 14
ATOM 15118 C C . ALA A 1 37 ? -7.952 -0.751 12.811 1.00 0.00 37 ALA A C 14
ATOM 15119 O O . ALA A 1 37 ? -9.121 -0.387 12.953 1.00 0.00 37 ALA A O 14
ATOM 15126 N N . GLU A 1 38 ? -6.951 0.098 12.604 1.00 0.00 38 GLU A N 14
ATOM 15127 C CA . GLU A 1 38 ? -7.172 1.538 12.529 1.00 0.00 38 GLU A CA 14
ATOM 15128 C C . GLU A 1 38 ? -8.129 1.884 11.393 1.00 0.00 38 GLU A C 14
ATOM 15129 O O . GLU A 1 38 ? -9.015 2.724 11.547 1.00 0.00 38 GLU A O 14
ATOM 15141 N N . ALA A 1 39 ? -7.942 1.231 10.249 1.00 0.00 39 ALA A N 14
ATOM 15142 C CA . ALA A 1 39 ? -8.789 1.470 9.087 1.00 0.00 39 ALA A CA 14
ATOM 15143 C C . ALA A 1 39 ? -9.994 0.536 9.083 1.00 0.00 39 ALA A C 14
ATOM 15144 O O . ALA A 1 39 ? -11.114 0.953 8.789 1.00 0.00 39 ALA A O 14
ATOM 15151 N N . GLY A 1 40 ? -9.757 -0.729 9.412 1.00 0.00 40 GLY A N 14
ATOM 15152 C CA . GLY A 1 40 ? -10.833 -1.704 9.441 1.00 0.00 40 GLY A CA 14
ATOM 15153 C C . GLY A 1 40 ? -10.582 -2.887 8.522 1.00 0.00 40 GLY A C 14
ATOM 15154 O O . GLY A 1 40 ? -11.391 -3.812 8.460 1.00 0.00 40 GLY A O 14
ATOM 15158 N N . LEU A 1 41 ? -9.461 -2.859 7.806 1.00 0.00 41 LEU A N 14
ATOM 15159 C CA . LEU A 1 41 ? -9.114 -3.940 6.890 1.00 0.00 41 LEU A CA 14
ATOM 15160 C C . LEU A 1 41 ? -8.323 -5.029 7.608 1.00 0.00 41 LEU A C 14
ATOM 15161 O O . LEU A 1 41 ? -8.151 -4.985 8.827 1.00 0.00 41 LEU A O 14
ATOM 15177 N N . THR A 1 42 ? -7.844 -6.006 6.846 1.00 0.00 42 THR A N 14
ATOM 15178 C CA . THR A 1 42 ? -7.071 -7.107 7.409 1.00 0.00 42 THR A CA 14
ATOM 15179 C C . THR A 1 42 ? -5.613 -7.031 6.965 1.00 0.00 42 THR A C 14
ATOM 15180 O O . THR A 1 42 ? -5.286 -6.358 5.988 1.00 0.00 42 THR A O 14
ATOM 15191 N N . GLU A 1 43 ? -4.742 -7.728 7.687 1.00 0.00 43 GLU A N 14
ATOM 15192 C CA . GLU A 1 43 ? -3.320 -7.740 7.365 1.00 0.00 43 GLU A CA 14
ATOM 15193 C C . GLU A 1 43 ? -3.084 -8.282 5.959 1.00 0.00 43 GLU A C 14
ATOM 15194 O O . GLU A 1 43 ? -2.132 -7.890 5.284 1.00 0.00 43 GLU A O 14
ATOM 15206 N N . GLU A 1 44 ? -3.956 -9.185 5.524 1.00 0.00 44 GLU A N 14
ATOM 15207 C CA . GLU A 1 44 ? -3.843 -9.781 4.198 1.00 0.00 44 GLU A CA 14
ATOM 15208 C C . GLU A 1 44 ? -4.080 -8.740 3.108 1.00 0.00 44 GLU A C 14
ATOM 15209 O O . GLU A 1 44 ? -3.519 -8.832 2.017 1.00 0.00 44 GLU A O 14
ATOM 15221 N N . GLN A 1 45 ? -4.915 -7.752 3.410 1.00 0.00 45 GLN A N 14
ATOM 15222 C CA . GLN A 1 45 ? -5.227 -6.694 2.455 1.00 0.00 45 GLN A CA 14
ATOM 15223 C C . GLN A 1 45 ? -4.271 -5.516 2.611 1.00 0.00 45 GLN A C 14
ATOM 15224 O O . GLN A 1 45 ? -3.965 -4.820 1.644 1.00 0.00 45 GLN A O 14
ATOM 15238 N N . THR A 1 46 ? -3.805 -5.297 3.836 1.00 0.00 46 THR A N 14
ATOM 15239 C CA . THR A 1 46 ? -2.885 -4.201 4.118 1.00 0.00 46 THR A CA 14
ATOM 15240 C C . THR A 1 46 ? -1.498 -4.490 3.552 1.00 0.00 46 THR A C 14
ATOM 15241 O O . THR A 1 46 ? -0.762 -3.573 3.188 1.00 0.00 46 THR A O 14
ATOM 15252 N N . GLN A 1 47 ? -1.147 -5.770 3.483 1.00 0.00 47 GLN A N 14
ATOM 15253 C CA . GLN A 1 47 ? 0.153 -6.179 2.963 1.00 0.00 47 GLN A CA 14
ATOM 15254 C C . GLN A 1 47 ? 0.258 -5.892 1.467 1.00 0.00 47 GLN A C 14
ATOM 15255 O O . GLN A 1 47 ? 1.315 -5.500 0.973 1.00 0.00 47 GLN A O 14
ATOM 15269 N N . LYS A 1 48 ? -0.844 -6.091 0.752 1.00 0.00 48 LYS A N 14
ATOM 15270 C CA . LYS A 1 48 ? -0.874 -5.856 -0.687 1.00 0.00 48 LYS A CA 14
ATOM 15271 C C . LYS A 1 48 ? -0.643 -4.381 -1.003 1.00 0.00 48 LYS A C 14
ATOM 15272 O O . LYS A 1 48 ? -0.078 -4.040 -2.042 1.00 0.00 48 LYS A O 14
ATOM 15291 N N . TRP A 1 49 ? -1.084 -3.511 -0.101 1.00 0.00 49 TRP A N 14
ATOM 15292 C CA . TRP A 1 49 ? -0.926 -2.073 -0.284 1.00 0.00 49 TRP A CA 14
ATOM 15293 C C . TRP A 1 49 ? 0.537 -1.664 -0.146 1.00 0.00 49 TRP A C 14
ATOM 15294 O O . TRP A 1 49 ? 1.083 -0.976 -1.010 1.00 0.00 49 TRP A O 14
ATOM 15315 N N . PHE A 1 50 ? 1.166 -2.088 0.945 1.00 0.00 50 PHE A N 14
ATOM 15316 C CA . PHE A 1 50 ? 2.564 -1.764 1.197 1.00 0.00 50 PHE A CA 14
ATOM 15317 C C . PHE A 1 50 ? 3.473 -2.424 0.164 1.00 0.00 50 PHE A C 14
ATOM 15318 O O . PHE A 1 50 ? 4.529 -1.891 -0.178 1.00 0.00 50 PHE A O 14
ATOM 15335 N N . LYS A 1 51 ? 3.057 -3.586 -0.326 1.00 0.00 51 LYS A N 14
ATOM 15336 C CA . LYS A 1 51 ? 3.835 -4.319 -1.318 1.00 0.00 51 LYS A CA 14
ATOM 15337 C C . LYS A 1 51 ? 3.800 -3.613 -2.670 1.00 0.00 51 LYS A C 14
ATOM 15338 O O . LYS A 1 51 ? 4.842 -3.355 -3.273 1.00 0.00 51 LYS A O 14
ATOM 15357 N N . GLN A 1 52 ? 2.597 -3.303 -3.141 1.00 0.00 52 GLN A N 14
ATOM 15358 C CA . GLN A 1 52 ? 2.428 -2.627 -4.422 1.00 0.00 52 GLN A CA 14
ATOM 15359 C C . GLN A 1 52 ? 2.930 -1.188 -4.352 1.00 0.00 52 GLN A C 14
ATOM 15360 O O . GLN A 1 52 ? 3.590 -0.705 -5.273 1.00 0.00 52 GLN A O 14
ATOM 15374 N N . ARG A 1 53 ? 2.613 -0.507 -3.256 1.00 0.00 53 ARG A N 14
ATOM 15375 C CA . ARG A 1 53 ? 3.031 0.877 -3.068 1.00 0.00 53 ARG A CA 14
ATOM 15376 C C . ARG A 1 53 ? 4.552 0.992 -3.059 1.00 0.00 53 ARG A C 14
ATOM 15377 O O . ARG A 1 53 ? 5.116 1.938 -3.609 1.00 0.00 53 ARG A O 14
ATOM 15398 N N . LEU A 1 54 ? 5.211 0.023 -2.431 1.00 0.00 54 LEU A N 14
ATOM 15399 C CA . LEU A 1 54 ? 6.667 0.016 -2.350 1.00 0.00 54 LEU A CA 14
ATOM 15400 C C . LEU A 1 54 ? 7.291 -0.014 -3.743 1.00 0.00 54 LEU A C 14
ATOM 15401 O O . LEU A 1 54 ? 8.352 0.566 -3.971 1.00 0.00 54 LEU A O 14
ATOM 15417 N N . ALA A 1 55 ? 6.624 -0.694 -4.670 1.00 0.00 55 ALA A N 14
ATOM 15418 C CA . ALA A 1 55 ? 7.113 -0.801 -6.039 1.00 0.00 55 ALA A CA 14
ATOM 15419 C C . ALA A 1 55 ? 7.174 0.567 -6.710 1.00 0.00 55 ALA A C 14
ATOM 15420 O O . ALA A 1 55 ? 8.011 0.806 -7.581 1.00 0.00 55 ALA A O 14
ATOM 15427 N N . GLU A 1 56 ? 6.281 1.463 -6.302 1.00 0.00 56 GLU A N 14
ATOM 15428 C CA . GLU A 1 56 ? 6.235 2.807 -6.865 1.00 0.00 56 GLU A CA 14
ATOM 15429 C C . GLU A 1 56 ? 7.114 3.766 -6.068 1.00 0.00 56 GLU A C 14
ATOM 15430 O O . GLU A 1 56 ? 7.637 4.739 -6.611 1.00 0.00 56 GLU A O 14
ATOM 15442 N N . TRP A 1 57 ? 7.274 3.484 -4.778 1.00 0.00 57 TRP A N 14
ATOM 15443 C CA . TRP A 1 57 ? 8.090 4.323 -3.908 1.00 0.00 57 TRP A CA 14
ATOM 15444 C C . TRP A 1 57 ? 9.520 4.425 -4.431 1.00 0.00 57 TRP A C 14
ATOM 15445 O O . TRP A 1 57 ? 10.109 5.507 -4.447 1.00 0.00 57 TRP A O 14
ATOM 15466 N N . ARG A 1 58 ? 10.071 3.295 -4.859 1.00 0.00 58 ARG A N 14
ATOM 15467 C CA . ARG A 1 58 ? 11.432 3.258 -5.382 1.00 0.00 58 ARG A CA 14
ATOM 15468 C C . ARG A 1 58 ? 11.517 3.971 -6.728 1.00 0.00 58 ARG A C 14
ATOM 15469 O O . ARG A 1 58 ? 12.480 4.686 -7.004 1.00 0.00 58 ARG A O 14
ATOM 15490 N N . ARG A 1 59 ? 10.502 3.771 -7.564 1.00 0.00 59 ARG A N 14
ATOM 15491 C CA . ARG A 1 59 ? 10.463 4.395 -8.881 1.00 0.00 59 ARG A CA 14
ATOM 15492 C C . ARG A 1 59 ? 10.390 5.913 -8.762 1.00 0.00 59 ARG A C 14
ATOM 15493 O O . ARG A 1 59 ? 10.948 6.638 -9.587 1.00 0.00 59 ARG A O 14
ATOM 15514 N N . SER A 1 60 ? 9.701 6.389 -7.730 1.00 0.00 60 SER A N 14
ATOM 15515 C CA . SER A 1 60 ? 9.556 7.823 -7.504 1.00 0.00 60 SER A CA 14
ATOM 15516 C C . SER A 1 60 ? 10.755 8.377 -6.741 1.00 0.00 60 SER A C 14
ATOM 15517 O O . SER A 1 60 ? 11.299 9.422 -7.094 1.00 0.00 60 SER A O 14
ATOM 15525 N N . GLU A 1 61 ? 11.161 7.668 -5.692 1.00 0.00 61 GLU A N 14
ATOM 15526 C CA . GLU A 1 61 ? 12.296 8.090 -4.879 1.00 0.00 61 GLU A CA 14
ATOM 15527 C C . GLU A 1 61 ? 13.566 8.178 -5.720 1.00 0.00 61 GLU A C 14
ATOM 15528 O O . GLU A 1 61 ? 14.436 9.009 -5.462 1.00 0.00 61 GLU A O 14
ATOM 15540 N N . GLY A 1 62 ? 13.663 7.316 -6.727 1.00 0.00 62 GLY A N 14
ATOM 15541 C CA . GLY A 1 62 ? 14.829 7.313 -7.590 1.00 0.00 62 GLY A CA 14
ATOM 15542 C C . GLY A 1 62 ? 15.794 6.192 -7.260 1.00 0.00 62 GLY A C 14
ATOM 15543 O O . GLY A 1 62 ? 16.935 6.440 -6.868 1.00 0.00 62 GLY A O 14
ATOM 15547 N N . LEU A 1 63 ? 15.337 4.954 -7.419 1.00 0.00 63 LEU A N 14
ATOM 15548 C CA . LEU A 1 63 ? 16.168 3.789 -7.136 1.00 0.00 63 LEU A CA 14
ATOM 15549 C C . LEU A 1 63 ? 16.285 2.891 -8.368 1.00 0.00 63 LEU A C 14
ATOM 15550 O O . LEU A 1 63 ? 15.275 2.489 -8.946 1.00 0.00 63 LEU A O 14
ATOM 15566 N N . PRO A 1 64 ? 17.521 2.561 -8.790 1.00 0.00 64 PRO A N 14
ATOM 15567 C CA . PRO A 1 64 ? 17.749 1.707 -9.961 1.00 0.00 64 PRO A CA 14
ATOM 15568 C C . PRO A 1 64 ? 17.050 0.357 -9.837 1.00 0.00 64 PRO A C 14
ATOM 15569 O O . PRO A 1 64 ? 16.177 0.175 -8.988 1.00 0.00 64 PRO A O 14
ATOM 15580 N N . SER A 1 65 ? 17.438 -0.586 -10.689 1.00 0.00 65 SER A N 14
ATOM 15581 C CA . SER A 1 65 ? 16.848 -1.919 -10.674 1.00 0.00 65 SER A CA 14
ATOM 15582 C C . SER A 1 65 ? 17.579 -2.851 -11.635 1.00 0.00 65 SER A C 14
ATOM 15583 O O . SER A 1 65 ? 16.966 -3.715 -12.264 1.00 0.00 65 SER A O 14
ATOM 15591 N N . GLU A 1 66 ? 18.892 -2.671 -11.744 1.00 0.00 66 GLU A N 14
ATOM 15592 C CA . GLU A 1 66 ? 19.707 -3.496 -12.629 1.00 0.00 66 GLU A CA 14
ATOM 15593 C C . GLU A 1 66 ? 19.206 -3.416 -14.068 1.00 0.00 66 GLU A C 14
ATOM 15594 O O . GLU A 1 66 ? 18.441 -4.269 -14.517 1.00 0.00 66 GLU A O 14
ATOM 15606 N N . CYS A 1 67 ? 19.644 -2.387 -14.784 1.00 0.00 67 CYS A N 14
ATOM 15607 C CA . CYS A 1 67 ? 19.240 -2.196 -16.173 1.00 0.00 67 CYS A CA 14
ATOM 15608 C C . CYS A 1 67 ? 19.676 -3.379 -17.033 1.00 0.00 67 CYS A C 14
ATOM 15609 O O . CYS A 1 67 ? 20.819 -3.443 -17.483 1.00 0.00 67 CYS A O 14
ATOM 15617 N N . ARG A 1 68 ? 18.757 -4.312 -17.256 1.00 0.00 68 ARG A N 14
ATOM 15618 C CA . ARG A 1 68 ? 19.048 -5.493 -18.062 1.00 0.00 68 ARG A CA 14
ATOM 15619 C C . ARG A 1 68 ? 18.353 -5.412 -19.418 1.00 0.00 68 ARG A C 14
ATOM 15620 O O . ARG A 1 68 ? 19.007 -5.298 -20.455 1.00 0.00 68 ARG A O 14
ATOM 15641 N N . SER A 1 69 ? 17.025 -5.473 -19.403 1.00 0.00 69 SER A N 14
ATOM 15642 C CA . SER A 1 69 ? 16.244 -5.407 -20.632 1.00 0.00 69 SER A CA 14
ATOM 15643 C C . SER A 1 69 ? 15.723 -3.994 -20.871 1.00 0.00 69 SER A C 14
ATOM 15644 O O . SER A 1 69 ? 15.970 -3.088 -20.075 1.00 0.00 69 SER A O 14
ATOM 15652 N N . VAL A 1 70 ? 15.002 -3.813 -21.973 1.00 0.00 70 VAL A N 14
ATOM 15653 C CA . VAL A 1 70 ? 14.446 -2.510 -22.318 1.00 0.00 70 VAL A CA 14
ATOM 15654 C C . VAL A 1 70 ? 12.926 -2.571 -22.426 1.00 0.00 70 VAL A C 14
ATOM 15655 O O . VAL A 1 70 ? 12.384 -3.170 -23.355 1.00 0.00 70 VAL A O 14
ATOM 15668 N N . THR A 1 71 ? 12.245 -1.948 -21.470 1.00 0.00 71 THR A N 14
ATOM 15669 C CA . THR A 1 71 ? 10.787 -1.932 -21.458 1.00 0.00 71 THR A CA 14
ATOM 15670 C C . THR A 1 71 ? 10.263 -0.567 -21.020 1.00 0.00 71 THR A C 14
ATOM 15671 O O . THR A 1 71 ? 11.030 0.293 -20.590 1.00 0.00 71 THR A O 14
ATOM 15682 N N . ASP A 1 72 ? 8.952 -0.378 -21.133 1.00 0.00 72 ASP A N 14
ATOM 15683 C CA . ASP A 1 72 ? 8.326 0.881 -20.748 1.00 0.00 72 ASP A CA 14
ATOM 15684 C C . ASP A 1 72 ? 8.885 2.039 -21.570 1.00 0.00 72 ASP A C 14
ATOM 15685 O O . ASP A 1 72 ? 9.378 1.786 -22.689 1.00 0.00 72 ASP A O 14
ATOM 15695 N N . GLY A 1 1 ? -20.281 -4.738 8.229 1.00 0.00 1 GLY A N 15
ATOM 15696 C CA . GLY A 1 1 ? -19.832 -6.062 8.739 1.00 0.00 1 GLY A CA 15
ATOM 15697 C C . GLY A 1 1 ? -19.173 -6.905 7.666 1.00 0.00 1 GLY A C 15
ATOM 15698 O O . GLY A 1 1 ? -18.134 -6.529 7.123 1.00 0.00 1 GLY A O 15
ATOM 15704 N N . SER A 1 2 ? -19.779 -8.048 7.358 1.00 0.00 2 SER A N 15
ATOM 15705 C CA . SER A 1 2 ? -19.245 -8.947 6.341 1.00 0.00 2 SER A CA 15
ATOM 15706 C C . SER A 1 2 ? -20.215 -9.084 5.173 1.00 0.00 2 SER A C 15
ATOM 15707 O O . SER A 1 2 ? -20.940 -10.073 5.066 1.00 0.00 2 SER A O 15
ATOM 15715 N N . GLU A 1 3 ? -20.221 -8.084 4.297 1.00 0.00 3 GLU A N 15
ATOM 15716 C CA . GLU A 1 3 ? -21.102 -8.092 3.134 1.00 0.00 3 GLU A CA 15
ATOM 15717 C C . GLU A 1 3 ? -20.346 -7.670 1.878 1.00 0.00 3 GLU A C 15
ATOM 15718 O O . GLU A 1 3 ? -20.848 -6.885 1.073 1.00 0.00 3 GLU A O 15
ATOM 15730 N N . GLY A 1 4 ? -19.137 -8.197 1.717 1.00 0.00 4 GLY A N 15
ATOM 15731 C CA . GLY A 1 4 ? -18.332 -7.863 0.556 1.00 0.00 4 GLY A CA 15
ATOM 15732 C C . GLY A 1 4 ? -17.312 -6.780 0.850 1.00 0.00 4 GLY A C 15
ATOM 15733 O O . GLY A 1 4 ? -17.412 -5.667 0.333 1.00 0.00 4 GLY A O 15
ATOM 15737 N N . ALA A 1 5 ? -16.330 -7.105 1.684 1.00 0.00 5 ALA A N 15
ATOM 15738 C CA . ALA A 1 5 ? -15.288 -6.153 2.046 1.00 0.00 5 ALA A CA 15
ATOM 15739 C C . ALA A 1 5 ? -14.490 -5.721 0.822 1.00 0.00 5 ALA A C 15
ATOM 15740 O O . ALA A 1 5 ? -13.430 -6.276 0.532 1.00 0.00 5 ALA A O 15
ATOM 15747 N N . ALA A 1 6 ? -15.005 -4.725 0.106 1.00 0.00 6 ALA A N 15
ATOM 15748 C CA . ALA A 1 6 ? -14.339 -4.217 -1.087 1.00 0.00 6 ALA A CA 15
ATOM 15749 C C . ALA A 1 6 ? -14.522 -2.710 -1.218 1.00 0.00 6 ALA A C 15
ATOM 15750 O O . ALA A 1 6 ? -15.170 -2.078 -0.383 1.00 0.00 6 ALA A O 15
ATOM 15757 N N . THR A 1 7 ? -13.947 -2.137 -2.271 1.00 0.00 7 THR A N 15
ATOM 15758 C CA . THR A 1 7 ? -14.048 -0.702 -2.511 1.00 0.00 7 THR A CA 15
ATOM 15759 C C . THR A 1 7 ? -13.448 0.086 -1.352 1.00 0.00 7 THR A C 15
ATOM 15760 O O . THR A 1 7 ? -14.092 0.282 -0.321 1.00 0.00 7 THR A O 15
ATOM 15771 N N . MET A 1 8 ? -12.210 0.536 -1.528 1.00 0.00 8 MET A N 15
ATOM 15772 C CA . MET A 1 8 ? -11.522 1.304 -0.496 1.00 0.00 8 MET A CA 15
ATOM 15773 C C . MET A 1 8 ? -12.159 2.679 -0.325 1.00 0.00 8 MET A C 15
ATOM 15774 O O . MET A 1 8 ? -13.124 3.017 -1.011 1.00 0.00 8 MET A O 15
ATOM 15788 N N . THR A 1 9 ? -11.613 3.469 0.594 1.00 0.00 9 THR A N 15
ATOM 15789 C CA . THR A 1 9 ? -12.127 4.808 0.856 1.00 0.00 9 THR A CA 15
ATOM 15790 C C . THR A 1 9 ? -10.996 5.769 1.198 1.00 0.00 9 THR A C 15
ATOM 15791 O O . THR A 1 9 ? -9.854 5.354 1.399 1.00 0.00 9 THR A O 15
ATOM 15802 N N . GLU A 1 10 ? -11.323 7.053 1.269 1.00 0.00 10 GLU A N 15
ATOM 15803 C CA . GLU A 1 10 ? -10.336 8.074 1.597 1.00 0.00 10 GLU A CA 15
ATOM 15804 C C . GLU A 1 10 ? -9.796 7.872 3.011 1.00 0.00 10 GLU A C 15
ATOM 15805 O O . GLU A 1 10 ? -8.743 8.405 3.364 1.00 0.00 10 GLU A O 15
ATOM 15817 N N . ASP A 1 11 ? -10.521 7.099 3.818 1.00 0.00 11 ASP A N 15
ATOM 15818 C CA . ASP A 1 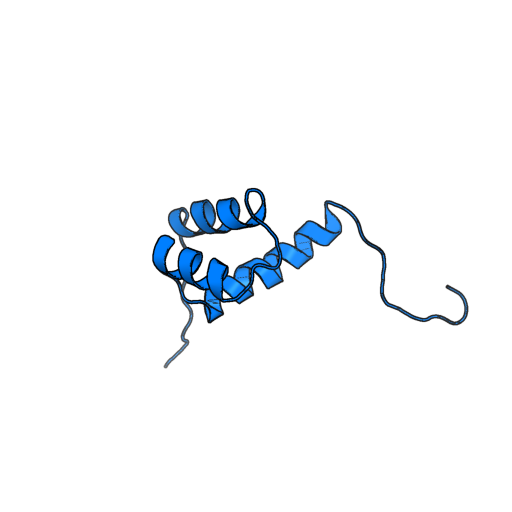11 ? -10.108 6.832 5.191 1.00 0.00 11 ASP A CA 15
ATOM 15819 C C . ASP A 1 11 ? -9.043 5.741 5.238 1.00 0.00 11 ASP A C 15
ATOM 15820 O O . ASP A 1 11 ? -8.188 5.733 6.123 1.00 0.00 11 ASP A O 15
ATOM 15829 N N . GLN A 1 12 ? -9.101 4.822 4.278 1.00 0.00 12 GLN A N 15
ATOM 15830 C CA . GLN A 1 12 ? -8.140 3.727 4.212 1.00 0.00 12 GLN A CA 15
ATOM 15831 C C . GLN A 1 12 ? -6.832 4.187 3.575 1.00 0.00 12 GLN A C 15
ATOM 15832 O O . GLN A 1 12 ? -5.754 3.987 4.135 1.00 0.00 12 GLN A O 15
ATOM 15846 N N . VAL A 1 13 ? -6.935 4.803 2.402 1.00 0.00 13 VAL A N 15
ATOM 15847 C CA . VAL A 1 13 ? -5.761 5.290 1.688 1.00 0.00 13 VAL A CA 15
ATOM 15848 C C . VAL A 1 13 ? -4.985 6.299 2.529 1.00 0.00 13 VAL A C 15
ATOM 15849 O O . VAL A 1 13 ? -3.755 6.328 2.502 1.00 0.00 13 VAL A O 15
ATOM 15862 N N . GLU A 1 14 ? -5.712 7.126 3.273 1.00 0.00 14 GLU A N 15
ATOM 15863 C CA . GLU A 1 14 ? -5.091 8.137 4.121 1.00 0.00 14 GLU A CA 15
ATOM 15864 C C . GLU A 1 14 ? -4.201 7.490 5.178 1.00 0.00 14 GLU A C 15
ATOM 15865 O O . GLU A 1 14 ? -3.053 7.893 5.367 1.00 0.00 14 GLU A O 15
ATOM 15877 N N . ILE A 1 15 ? -4.738 6.488 5.865 1.00 0.00 15 ILE A N 15
ATOM 15878 C CA . ILE A 1 15 ? -3.992 5.786 6.903 1.00 0.00 15 ILE A CA 15
ATOM 15879 C C . ILE A 1 15 ? -2.925 4.882 6.296 1.00 0.00 15 ILE A C 15
ATOM 15880 O O . ILE A 1 15 ? -1.812 4.783 6.815 1.00 0.00 15 ILE A O 15
ATOM 15896 N N . LEU A 1 16 ? -3.272 4.221 5.197 1.00 0.00 16 LEU A N 15
ATOM 15897 C CA . LEU A 1 16 ? -2.343 3.322 4.520 1.00 0.00 16 LEU A CA 15
ATOM 15898 C C . LEU A 1 16 ? -1.107 4.077 4.041 1.00 0.00 16 LEU A C 15
ATOM 15899 O O . LEU A 1 16 ? -0.012 3.517 3.979 1.00 0.00 16 LEU A O 15
ATOM 15915 N N . GLU A 1 17 ? -1.290 5.348 3.704 1.00 0.00 17 GLU A N 15
ATOM 15916 C CA . GLU A 1 17 ? -0.189 6.179 3.230 1.00 0.00 17 GLU A CA 15
ATOM 15917 C C . GLU A 1 17 ? 0.547 6.824 4.400 1.00 0.00 17 GLU A C 15
ATOM 15918 O O . GLU A 1 17 ? 1.764 7.005 4.356 1.00 0.00 17 GLU A O 15
ATOM 15930 N N . TYR A 1 18 ? -0.199 7.168 5.445 1.00 0.00 18 TYR A N 15
ATOM 15931 C CA . TYR A 1 18 ? 0.383 7.791 6.628 1.00 0.00 18 TYR A CA 15
ATOM 15932 C C . TYR A 1 18 ? 1.360 6.844 7.317 1.00 0.00 18 TYR A C 15
ATOM 15933 O O . TYR A 1 18 ? 2.366 7.277 7.879 1.00 0.00 18 TYR A O 15
ATOM 15951 N N . ASN A 1 19 ? 1.060 5.551 7.268 1.00 0.00 19 ASN A N 15
ATOM 15952 C CA . ASN A 1 19 ? 1.915 4.545 7.888 1.00 0.00 19 ASN A CA 15
ATOM 15953 C C . ASN A 1 19 ? 2.876 3.937 6.869 1.00 0.00 19 ASN A C 15
ATOM 15954 O O . ASN A 1 19 ? 3.394 2.837 7.071 1.00 0.00 19 ASN A O 15
ATOM 15965 N N . PHE A 1 20 ? 3.110 4.655 5.774 1.00 0.00 20 PHE A N 15
ATOM 15966 C CA . PHE A 1 20 ? 4.009 4.181 4.727 1.00 0.00 20 PHE A CA 15
ATOM 15967 C C . PHE A 1 20 ? 5.192 5.129 4.538 1.00 0.00 20 PHE A C 15
ATOM 15968 O O . PHE A 1 20 ? 6.223 4.742 3.989 1.00 0.00 20 PHE A O 15
ATOM 15985 N N . ASN A 1 21 ? 5.038 6.372 4.989 1.00 0.00 21 ASN A N 15
ATOM 15986 C CA . ASN A 1 21 ? 6.097 7.367 4.858 1.00 0.00 21 ASN A CA 15
ATOM 15987 C C . ASN A 1 21 ? 6.544 7.883 6.224 1.00 0.00 21 ASN A C 15
ATOM 15988 O O . ASN A 1 21 ? 7.734 8.090 6.460 1.00 0.00 21 ASN A O 15
ATOM 15999 N N . LYS A 1 22 ? 5.582 8.097 7.116 1.00 0.00 22 LYS A N 15
ATOM 16000 C CA . LYS A 1 22 ? 5.879 8.598 8.454 1.00 0.00 22 LYS A CA 15
ATOM 16001 C C . LYS A 1 22 ? 6.345 7.474 9.376 1.00 0.00 22 LYS A C 15
ATOM 16002 O O . LYS A 1 22 ? 7.258 7.658 10.179 1.00 0.00 22 LYS A O 15
ATOM 16021 N N . VAL A 1 23 ? 5.709 6.312 9.259 1.00 0.00 23 VAL A N 15
ATOM 16022 C CA . VAL A 1 23 ? 6.061 5.165 10.089 1.00 0.00 23 VAL A CA 15
ATOM 16023 C C . VAL A 1 23 ? 7.215 4.374 9.478 1.00 0.00 23 VAL A C 15
ATOM 16024 O O . VAL A 1 23 ? 8.334 4.397 9.991 1.00 0.00 23 VAL A O 15
ATOM 16037 N N . ASN A 1 24 ? 6.939 3.673 8.383 1.00 0.00 24 ASN A N 15
ATOM 16038 C CA . ASN A 1 24 ? 7.959 2.876 7.713 1.00 0.00 24 ASN A CA 15
ATOM 16039 C C . ASN A 1 24 ? 7.441 2.319 6.391 1.00 0.00 24 ASN A C 15
ATOM 16040 O O . ASN A 1 24 ? 6.305 2.584 5.996 1.00 0.00 24 ASN A O 15
ATOM 16051 N N . LYS A 1 25 ? 8.282 1.545 5.712 1.00 0.00 25 LYS A N 15
ATOM 16052 C CA . LYS A 1 25 ? 7.912 0.946 4.435 1.00 0.00 25 LYS A CA 15
ATOM 16053 C C . LYS A 1 25 ? 7.833 -0.573 4.548 1.00 0.00 25 LYS A C 15
ATOM 16054 O O . LYS A 1 25 ? 6.955 -1.205 3.962 1.00 0.00 25 LYS A O 15
ATOM 16073 N N . HIS A 1 26 ? 8.756 -1.153 5.309 1.00 0.00 26 HIS A N 15
ATOM 16074 C CA . HIS A 1 26 ? 8.792 -2.597 5.502 1.00 0.00 26 HIS A CA 15
ATOM 16075 C C . HIS A 1 26 ? 8.516 -2.955 6.963 1.00 0.00 26 HIS A C 15
ATOM 16076 O O . HIS A 1 26 ? 9.364 -3.538 7.639 1.00 0.00 26 HIS A O 15
ATOM 16091 N N . PRO A 1 27 ? 7.320 -2.608 7.469 1.00 0.00 27 PRO A N 15
ATOM 16092 C CA . PRO A 1 27 ? 6.936 -2.894 8.855 1.00 0.00 27 PRO A CA 15
ATOM 16093 C C . PRO A 1 27 ? 6.799 -4.389 9.123 1.00 0.00 27 PRO A C 15
ATOM 16094 O O . PRO A 1 27 ? 6.956 -5.209 8.220 1.00 0.00 27 PRO A O 15
ATOM 16105 N N . ASP A 1 28 ? 6.503 -4.733 10.372 1.00 0.00 28 ASP A N 15
ATOM 16106 C CA . ASP A 1 28 ? 6.343 -6.130 10.764 1.00 0.00 28 ASP A CA 15
ATOM 16107 C C . ASP A 1 28 ? 4.875 -6.451 11.032 1.00 0.00 28 ASP A C 15
ATOM 16108 O O . ASP A 1 28 ? 4.056 -5.549 11.203 1.00 0.00 28 ASP A O 15
ATOM 16117 N N . PRO A 1 29 ? 4.521 -7.748 11.072 1.00 0.00 29 PRO A N 15
ATOM 16118 C CA . PRO A 1 29 ? 3.144 -8.182 11.320 1.00 0.00 29 PRO A CA 15
ATOM 16119 C C . PRO A 1 29 ? 2.521 -7.485 12.525 1.00 0.00 29 PRO A C 15
ATOM 16120 O O . PRO A 1 29 ? 1.302 -7.331 12.604 1.00 0.00 29 PRO A O 15
ATOM 16131 N N . THR A 1 30 ? 3.365 -7.061 13.460 1.00 0.00 30 THR A N 15
ATOM 16132 C CA . THR A 1 30 ? 2.895 -6.377 14.660 1.00 0.00 30 THR A CA 15
ATOM 16133 C C . THR A 1 30 ? 2.256 -5.038 14.305 1.00 0.00 30 THR A C 15
ATOM 16134 O O . THR A 1 30 ? 1.148 -4.732 14.744 1.00 0.00 30 THR A O 15
ATOM 16145 N N . THR A 1 31 ? 2.962 -4.246 13.505 1.00 0.00 31 THR A N 15
ATOM 16146 C CA . THR A 1 31 ? 2.465 -2.939 13.088 1.00 0.00 31 THR A CA 15
ATOM 16147 C C . THR A 1 31 ? 1.272 -3.087 12.149 1.00 0.00 31 THR A C 15
ATOM 16148 O O . THR A 1 31 ? 0.284 -2.362 12.265 1.00 0.00 31 THR A O 15
ATOM 16159 N N . LEU A 1 32 ? 1.372 -4.031 11.219 1.00 0.00 32 LEU A N 15
ATOM 16160 C CA . LEU A 1 32 ? 0.302 -4.275 10.259 1.00 0.00 32 LEU A CA 15
ATOM 16161 C C . LEU A 1 32 ? -0.977 -4.713 10.968 1.00 0.00 32 LEU A C 15
ATOM 16162 O O . LEU A 1 32 ? -2.083 -4.436 10.502 1.00 0.00 32 LEU A O 15
ATOM 16178 N N . CYS A 1 33 ? -0.819 -5.398 12.096 1.00 0.00 33 CYS A N 15
ATOM 16179 C CA . CYS A 1 33 ? -1.960 -5.874 12.868 1.00 0.00 33 CYS A CA 15
ATOM 16180 C C . CYS A 1 33 ? -2.747 -4.704 13.452 1.00 0.00 33 CYS A C 15
ATOM 16181 O O . CYS A 1 33 ? -3.965 -4.783 13.616 1.00 0.00 33 CYS A O 15
ATOM 16189 N N . LEU A 1 34 ? -2.044 -3.620 13.764 1.00 0.00 34 LEU A N 15
ATOM 16190 C CA . LEU A 1 34 ? -2.677 -2.435 14.329 1.00 0.00 34 LEU A CA 15
ATOM 16191 C C . LEU A 1 34 ? -3.338 -1.598 13.238 1.00 0.00 34 LEU A C 15
ATOM 16192 O O . LEU A 1 34 ? -4.392 -0.999 13.453 1.00 0.00 34 LEU A O 15
ATOM 16208 N N . ILE A 1 35 ? -2.712 -1.563 12.067 1.00 0.00 35 ILE A N 15
ATOM 16209 C CA . ILE A 1 35 ? -3.239 -0.800 10.942 1.00 0.00 35 ILE A CA 15
ATOM 16210 C C . ILE A 1 35 ? -4.507 -1.444 10.390 1.00 0.00 35 ILE A C 15
ATOM 16211 O O . ILE A 1 35 ? -5.396 -0.757 9.886 1.00 0.00 35 ILE A O 15
ATOM 16227 N N . ALA A 1 36 ? -4.585 -2.767 10.489 1.00 0.00 36 ALA A N 15
ATOM 16228 C CA . ALA A 1 36 ? -5.743 -3.503 10.001 1.00 0.00 36 ALA A CA 15
ATOM 16229 C C . ALA A 1 36 ? -6.997 -3.140 10.789 1.00 0.00 36 ALA A C 15
ATOM 16230 O O . ALA A 1 36 ? -8.102 -3.126 10.247 1.00 0.00 36 ALA A O 15
ATOM 16237 N N . ALA A 1 37 ? -6.819 -2.847 12.073 1.00 0.00 37 ALA A N 15
ATOM 16238 C CA . ALA A 1 37 ? -7.936 -2.484 12.937 1.00 0.00 37 ALA A CA 15
ATOM 16239 C C . ALA A 1 37 ? -8.231 -0.990 12.854 1.00 0.00 37 ALA A C 15
ATOM 16240 O O . ALA A 1 37 ? -9.383 -0.569 12.963 1.00 0.00 37 ALA A O 15
ATOM 16247 N N . GLU A 1 38 ? -7.184 -0.194 12.665 1.00 0.00 38 GLU A N 15
ATOM 16248 C CA . GLU A 1 38 ? -7.332 1.253 12.568 1.00 0.00 38 GLU A CA 15
ATOM 16249 C C . GLU A 1 38 ? -8.177 1.635 11.358 1.00 0.00 38 GLU A C 15
ATOM 16250 O O . GLU A 1 38 ? -9.294 2.131 11.499 1.00 0.00 38 GLU A O 15
ATOM 16262 N N . ALA A 1 39 ? -7.636 1.400 10.167 1.00 0.00 39 ALA A N 15
ATOM 16263 C CA . ALA A 1 39 ? -8.338 1.719 8.930 1.00 0.00 39 ALA A CA 15
ATOM 16264 C C . ALA A 1 39 ? -9.594 0.868 8.777 1.00 0.00 39 ALA A C 15
ATOM 16265 O O . ALA A 1 39 ? -10.635 1.354 8.334 1.00 0.00 39 ALA A O 15
ATOM 16272 N N . GLY A 1 40 ? -9.488 -0.405 9.143 1.00 0.00 40 GLY A N 15
ATOM 16273 C CA . GLY A 1 40 ? -10.621 -1.305 9.038 1.00 0.00 40 GLY A CA 15
ATOM 16274 C C . GLY A 1 40 ? -10.413 -2.382 7.992 1.00 0.00 40 GLY A C 15
ATOM 16275 O O . GLY A 1 40 ? -11.373 -2.887 7.410 1.00 0.00 40 GLY A O 15
ATOM 16279 N N . LEU A 1 41 ? -9.154 -2.736 7.753 1.00 0.00 41 LEU A N 15
ATOM 16280 C CA . LEU A 1 41 ? -8.821 -3.760 6.770 1.00 0.00 41 LEU A CA 15
ATOM 16281 C C . LEU A 1 41 ? -8.160 -4.961 7.442 1.00 0.00 41 LEU A C 15
ATOM 16282 O O . LEU A 1 41 ? -8.110 -5.048 8.668 1.00 0.00 41 LEU A O 15
ATOM 16298 N N . THR A 1 42 ? -7.656 -5.884 6.629 1.00 0.00 42 THR A N 15
ATOM 16299 C CA . THR A 1 42 ? -6.999 -7.080 7.146 1.00 0.00 42 THR A CA 15
ATOM 16300 C C . THR A 1 42 ? -5.503 -7.050 6.847 1.00 0.00 42 THR A C 15
ATOM 16301 O O . THR A 1 42 ? -5.046 -6.290 5.993 1.00 0.00 42 THR A O 15
ATOM 16312 N N . GLU A 1 43 ? -4.747 -7.882 7.556 1.00 0.00 43 GLU A N 15
ATOM 16313 C CA . GLU A 1 43 ? -3.302 -7.952 7.368 1.00 0.00 43 GLU A CA 15
ATOM 16314 C C . GLU A 1 43 ? -2.956 -8.294 5.922 1.00 0.00 43 GLU A C 15
ATOM 16315 O O . GLU A 1 43 ? -1.909 -7.897 5.413 1.00 0.00 43 GLU A O 15
ATOM 16327 N N . GLU A 1 44 ? -3.844 -9.037 5.266 1.00 0.00 44 GLU A N 15
ATOM 16328 C CA . GLU A 1 44 ? -3.631 -9.433 3.878 1.00 0.00 44 GLU A CA 15
ATOM 16329 C C . GLU A 1 44 ? -3.721 -8.229 2.948 1.00 0.00 44 GLU A C 15
ATOM 16330 O O . GLU A 1 44 ? -2.804 -7.961 2.172 1.00 0.00 44 GLU A O 15
ATOM 16342 N N . GLN A 1 45 ? -4.832 -7.505 3.029 1.00 0.00 45 GLN A N 15
ATOM 16343 C CA . GLN A 1 45 ? -5.044 -6.328 2.193 1.00 0.00 45 GLN A CA 15
ATOM 16344 C C . GLN A 1 45 ? -3.935 -5.303 2.401 1.00 0.00 45 GLN A C 15
ATOM 16345 O O . GLN A 1 45 ? -3.367 -4.783 1.440 1.00 0.00 45 GLN A O 15
ATOM 16359 N N . THR A 1 46 ? -3.631 -5.014 3.663 1.00 0.00 46 THR A N 15
ATOM 16360 C CA . THR A 1 46 ? -2.590 -4.048 3.996 1.00 0.00 46 THR A CA 15
ATOM 16361 C C . THR A 1 46 ? -1.235 -4.500 3.460 1.00 0.00 46 THR A C 15
ATOM 16362 O O . THR A 1 46 ? -0.387 -3.676 3.118 1.00 0.00 46 THR A O 15
ATOM 16373 N N . GLN A 1 47 ? -1.039 -5.812 3.390 1.00 0.00 47 GLN A N 15
ATOM 16374 C CA . GLN A 1 47 ? 0.214 -6.372 2.895 1.00 0.00 47 GLN A CA 15
ATOM 16375 C C . GLN A 1 47 ? 0.400 -6.065 1.412 1.00 0.00 47 GLN A C 15
ATOM 16376 O O . GLN A 1 47 ? 1.466 -5.615 0.990 1.00 0.00 47 GLN A O 15
ATOM 16390 N N . LYS A 1 48 ? -0.642 -6.314 0.625 1.00 0.00 48 LYS A N 15
ATOM 16391 C CA . LYS A 1 48 ? -0.592 -6.065 -0.812 1.00 0.00 48 LYS A CA 15
ATOM 16392 C C . LYS A 1 48 ? -0.397 -4.580 -1.102 1.00 0.00 48 LYS A C 15
ATOM 16393 O O . LYS A 1 48 ? 0.361 -4.207 -1.997 1.00 0.00 48 LYS A O 15
ATOM 16412 N N . TRP A 1 49 ? -1.086 -3.736 -0.339 1.00 0.00 49 TRP A N 15
ATOM 16413 C CA . TRP A 1 49 ? -0.989 -2.292 -0.516 1.00 0.00 49 TRP A CA 15
ATOM 16414 C C . TRP A 1 49 ? 0.447 -1.813 -0.324 1.00 0.00 49 TRP A C 15
ATOM 16415 O O . TRP A 1 49 ? 1.017 -1.159 -1.197 1.00 0.00 49 TRP A O 15
ATOM 16436 N N . PHE A 1 50 ? 1.026 -2.144 0.826 1.00 0.00 50 PHE A N 15
ATOM 16437 C CA . PHE A 1 50 ? 2.396 -1.747 1.135 1.00 0.00 50 PHE A CA 15
ATOM 16438 C C . PHE A 1 50 ? 3.372 -2.308 0.106 1.00 0.00 50 PHE A C 15
ATOM 16439 O O . PHE A 1 50 ? 4.175 -1.573 -0.469 1.00 0.00 50 PHE A O 15
ATOM 16456 N N . LYS A 1 51 ? 3.299 -3.616 -0.120 1.00 0.00 51 LYS A N 15
ATOM 16457 C CA . LYS A 1 51 ? 4.179 -4.279 -1.077 1.00 0.00 51 LYS A CA 15
ATOM 16458 C C . LYS A 1 51 ? 4.048 -3.656 -2.464 1.00 0.00 51 LYS A C 15
ATOM 16459 O O . LYS A 1 51 ? 5.043 -3.452 -3.159 1.00 0.00 51 LYS A O 15
ATOM 16478 N N . GLN A 1 52 ? 2.815 -3.358 -2.861 1.00 0.00 52 GLN A N 15
ATOM 16479 C CA . GLN A 1 52 ? 2.557 -2.760 -4.165 1.00 0.00 52 GLN A CA 15
ATOM 16480 C C . GLN A 1 52 ? 2.992 -1.297 -4.193 1.00 0.00 52 GLN A C 15
ATOM 16481 O O . GLN A 1 52 ? 3.590 -0.836 -5.165 1.00 0.00 52 GLN A O 15
ATOM 16495 N N . ARG A 1 53 ? 2.685 -0.575 -3.121 1.00 0.00 53 ARG A N 15
ATOM 16496 C CA . ARG A 1 53 ? 3.043 0.835 -3.022 1.00 0.00 53 ARG A CA 15
ATOM 16497 C C . ARG A 1 53 ? 4.554 1.023 -3.115 1.00 0.00 53 ARG A C 15
ATOM 16498 O O . ARG A 1 53 ? 5.034 2.045 -3.606 1.00 0.00 53 ARG A O 15
ATOM 16519 N N . LEU A 1 54 ? 5.300 0.032 -2.637 1.00 0.00 54 LEU A N 15
ATOM 16520 C CA . LEU A 1 54 ? 6.757 0.089 -2.664 1.00 0.00 54 LEU A CA 15
ATOM 16521 C C . LEU A 1 54 ? 7.275 0.126 -4.098 1.00 0.00 54 LEU A C 15
ATOM 16522 O O . LEU A 1 54 ? 8.264 0.797 -4.394 1.00 0.00 54 LEU A O 15
ATOM 16538 N N . ALA A 1 55 ? 6.600 -0.598 -4.985 1.00 0.00 55 ALA A N 15
ATOM 16539 C CA . ALA A 1 55 ? 6.993 -0.648 -6.387 1.00 0.00 55 ALA A CA 15
ATOM 16540 C C . ALA A 1 55 ? 6.910 0.731 -7.033 1.00 0.00 55 ALA A C 15
ATOM 16541 O O . ALA A 1 55 ? 7.649 1.034 -7.970 1.00 0.00 55 ALA A O 15
ATOM 16548 N N . GLU A 1 56 ? 6.005 1.564 -6.529 1.00 0.00 56 GLU A N 15
ATOM 16549 C CA . GLU A 1 56 ? 5.827 2.910 -7.060 1.00 0.00 56 GLU A CA 15
ATOM 16550 C C . GLU A 1 56 ? 6.657 3.921 -6.276 1.00 0.00 56 GLU A C 15
ATOM 16551 O O . GLU A 1 56 ? 7.126 4.916 -6.829 1.00 0.00 56 GLU A O 15
ATOM 16563 N N . TRP A 1 57 ? 6.836 3.661 -4.985 1.00 0.00 57 TRP A N 15
ATOM 16564 C CA . TRP A 1 57 ? 7.609 4.550 -4.125 1.00 0.00 57 TRP A CA 15
ATOM 16565 C C . TRP A 1 57 ? 9.066 4.609 -4.572 1.00 0.00 57 TRP A C 15
ATOM 16566 O O . TRP A 1 57 ? 9.621 5.690 -4.769 1.00 0.00 57 TRP A O 15
ATOM 16587 N N . ARG A 1 58 ? 9.680 3.442 -4.729 1.00 0.00 58 ARG A N 15
ATOM 16588 C CA . ARG A 1 58 ? 11.074 3.361 -5.152 1.00 0.00 58 ARG A CA 15
ATOM 16589 C C . ARG A 1 58 ? 11.274 4.037 -6.505 1.00 0.00 58 ARG A C 15
ATOM 16590 O O . ARG A 1 58 ? 12.338 4.591 -6.781 1.00 0.00 58 ARG A O 15
ATOM 16611 N N . ARG A 1 59 ? 10.245 3.988 -7.344 1.00 0.00 59 ARG A N 15
ATOM 16612 C CA . ARG A 1 59 ? 10.308 4.596 -8.667 1.00 0.00 59 ARG A CA 15
ATOM 16613 C C . ARG A 1 59 ? 10.236 6.116 -8.571 1.00 0.00 59 ARG A C 15
ATOM 16614 O O . ARG A 1 59 ? 11.005 6.826 -9.220 1.00 0.00 59 ARG A O 15
ATOM 16635 N N . SER A 1 60 ? 9.309 6.610 -7.757 1.00 0.00 60 SER A N 15
ATOM 16636 C CA . SER A 1 60 ? 9.136 8.047 -7.576 1.00 0.00 60 SER A CA 15
ATOM 16637 C C . SER A 1 60 ? 10.333 8.650 -6.848 1.00 0.00 60 SER A C 15
ATOM 16638 O O . SER A 1 60 ? 10.877 9.671 -7.267 1.00 0.00 60 SER A O 15
ATOM 16646 N N . GLU A 1 61 ? 10.737 8.012 -5.755 1.00 0.00 61 GLU A N 15
ATOM 16647 C CA . GLU A 1 61 ? 11.870 8.485 -4.967 1.00 0.00 61 GLU A CA 15
ATOM 16648 C C . GLU A 1 61 ? 13.140 8.524 -5.810 1.00 0.00 61 GLU A C 15
ATOM 16649 O O . GLU A 1 61 ? 13.674 9.596 -6.098 1.00 0.00 61 GLU A O 15
ATOM 16661 N N . GLY A 1 62 ? 13.622 7.349 -6.203 1.00 0.00 62 GLY A N 15
ATOM 16662 C CA . GLY A 1 62 ? 14.825 7.271 -7.008 1.00 0.00 62 GLY A CA 15
ATOM 16663 C C . GLY A 1 62 ? 15.990 6.662 -6.254 1.00 0.00 62 GLY A C 15
ATOM 16664 O O . GLY A 1 62 ? 16.822 7.379 -5.698 1.00 0.00 62 GLY A O 15
ATOM 16668 N N . LEU A 1 63 ? 16.051 5.335 -6.234 1.00 0.00 63 LEU A N 15
ATOM 16669 C CA . LEU A 1 63 ? 17.123 4.627 -5.542 1.00 0.00 63 LEU A CA 15
ATOM 16670 C C . LEU A 1 63 ? 18.314 4.398 -6.471 1.00 0.00 63 LEU A C 15
ATOM 16671 O O . LEU A 1 63 ? 18.195 4.533 -7.689 1.00 0.00 63 LEU A O 15
ATOM 16687 N N . PRO A 1 64 ? 19.480 4.048 -5.905 1.00 0.00 64 PRO A N 15
ATOM 16688 C CA . PRO A 1 64 ? 20.695 3.799 -6.688 1.00 0.00 64 PRO A CA 15
ATOM 16689 C C . PRO A 1 64 ? 20.596 2.524 -7.518 1.00 0.00 64 PRO A C 15
ATOM 16690 O O . PRO A 1 64 ? 19.518 1.947 -7.664 1.00 0.00 64 PRO A O 15
ATOM 16701 N N . SER A 1 65 ? 21.728 2.088 -8.063 1.00 0.00 65 SER A N 15
ATOM 16702 C CA . SER A 1 65 ? 21.769 0.881 -8.878 1.00 0.00 65 SER A CA 15
ATOM 16703 C C . SER A 1 65 ? 23.193 0.344 -8.984 1.00 0.00 65 SER A C 15
ATOM 16704 O O . SER A 1 65 ? 24.160 1.100 -8.891 1.00 0.00 65 SER A O 15
ATOM 16712 N N . GLU A 1 66 ? 23.313 -0.965 -9.179 1.00 0.00 66 GLU A N 15
ATOM 16713 C CA . GLU A 1 66 ? 24.620 -1.604 -9.297 1.00 0.00 66 GLU A CA 15
ATOM 16714 C C . GLU A 1 66 ? 24.877 -2.053 -10.732 1.00 0.00 66 GLU A C 15
ATOM 16715 O O . GLU A 1 66 ? 25.399 -3.144 -10.969 1.00 0.00 66 GLU A O 15
ATOM 16727 N N . CYS A 1 67 ? 24.511 -1.206 -11.687 1.00 0.00 67 CYS A N 15
ATOM 16728 C CA . CYS A 1 67 ? 24.703 -1.515 -13.099 1.00 0.00 67 CYS A CA 15
ATOM 16729 C C . CYS A 1 67 ? 26.187 -1.558 -13.450 1.00 0.00 67 CYS A C 15
ATOM 16730 O O . CYS A 1 67 ? 26.929 -0.616 -13.169 1.00 0.00 67 CYS A O 15
ATOM 16738 N N . ARG A 1 68 ? 26.613 -2.656 -14.066 1.00 0.00 68 ARG A N 15
ATOM 16739 C CA . ARG A 1 68 ? 28.008 -2.822 -14.456 1.00 0.00 68 ARG A CA 15
ATOM 16740 C C . ARG A 1 68 ? 28.164 -2.728 -15.971 1.00 0.00 68 ARG A C 15
ATOM 16741 O O . ARG A 1 68 ? 29.033 -3.374 -16.557 1.00 0.00 68 ARG A O 15
ATOM 16762 N N . SER A 1 69 ? 27.315 -1.921 -16.599 1.00 0.00 69 SER A N 15
ATOM 16763 C CA . SER A 1 69 ? 27.357 -1.743 -18.046 1.00 0.00 69 SER A CA 15
ATOM 16764 C C . SER A 1 69 ? 28.589 -0.946 -18.470 1.00 0.00 69 SER A C 15
ATOM 16765 O O . SER A 1 69 ? 28.976 -0.963 -19.638 1.00 0.00 69 SER A O 15
ATOM 16773 N N . VAL A 1 70 ? 29.200 -0.248 -17.517 1.00 0.00 70 VAL A N 15
ATOM 16774 C CA . VAL A 1 70 ? 30.385 0.554 -17.797 1.00 0.00 70 VAL A CA 15
ATOM 16775 C C . VAL A 1 70 ? 30.049 1.733 -18.702 1.00 0.00 70 VAL A C 15
ATOM 16776 O O . VAL A 1 70 ? 30.020 1.601 -19.926 1.00 0.00 70 VAL A O 15
ATOM 16789 N N . THR A 1 71 ? 29.797 2.887 -18.094 1.00 0.00 71 THR A N 15
ATOM 16790 C CA . THR A 1 71 ? 29.463 4.092 -18.845 1.00 0.00 71 THR A CA 15
ATOM 16791 C C . THR A 1 71 ? 29.875 5.343 -18.078 1.00 0.00 71 THR A C 15
ATOM 16792 O O . THR A 1 71 ? 30.201 5.277 -16.893 1.00 0.00 71 THR A O 15
ATOM 16803 N N . ASP A 1 72 ? 29.859 6.484 -18.761 1.00 0.00 72 ASP A N 15
ATOM 16804 C CA . ASP A 1 72 ? 30.231 7.750 -18.143 1.00 0.00 72 ASP A CA 15
ATOM 16805 C C . ASP A 1 72 ? 29.126 8.248 -17.217 1.00 0.00 72 ASP A C 15
ATOM 16806 O O . ASP A 1 72 ? 29.251 8.053 -15.990 1.00 0.00 72 ASP A O 15
ATOM 16816 N N . GLY A 1 1 ? -14.831 -9.499 -16.781 1.00 0.00 1 GLY A N 16
ATOM 16817 C CA . GLY A 1 1 ? -13.350 -9.412 -16.660 1.00 0.00 1 GLY A CA 16
ATOM 16818 C C . GLY A 1 1 ? -12.912 -8.695 -15.398 1.00 0.00 1 GLY A C 16
ATOM 16819 O O . GLY A 1 1 ? -11.847 -8.078 -15.365 1.00 0.00 1 GLY A O 16
ATOM 16825 N N . SER A 1 2 ? -13.734 -8.778 -14.358 1.00 0.00 2 SER A N 16
ATOM 16826 C CA . SER A 1 2 ? -13.426 -8.132 -13.087 1.00 0.00 2 SER A CA 16
ATOM 16827 C C . SER A 1 2 ? -12.612 -9.059 -12.190 1.00 0.00 2 SER A C 16
ATOM 16828 O O . SER A 1 2 ? -11.447 -8.790 -11.895 1.00 0.00 2 SER A O 16
ATOM 16836 N N . GLU A 1 3 ? -13.233 -10.152 -11.758 1.00 0.00 3 GLU A N 16
ATOM 16837 C CA . GLU A 1 3 ? -12.567 -11.121 -10.895 1.00 0.00 3 GLU A CA 16
ATOM 16838 C C . GLU A 1 3 ? -12.104 -10.465 -9.597 1.00 0.00 3 GLU A C 16
ATOM 16839 O O . GLU A 1 3 ? -10.905 -10.340 -9.344 1.00 0.00 3 GLU A O 16
ATOM 16851 N N . GLY A 1 4 ? -13.062 -10.047 -8.776 1.00 0.00 4 GLY A N 16
ATOM 16852 C CA . GLY A 1 4 ? -12.732 -9.410 -7.515 1.00 0.00 4 GLY A CA 16
ATOM 16853 C C . GLY A 1 4 ? -13.776 -8.400 -7.084 1.00 0.00 4 GLY A C 16
ATOM 16854 O O . GLY A 1 4 ? -14.920 -8.447 -7.535 1.00 0.00 4 GLY A O 16
ATOM 16858 N N . ALA A 1 5 ? -13.381 -7.482 -6.207 1.00 0.00 5 ALA A N 16
ATOM 16859 C CA . ALA A 1 5 ? -14.291 -6.455 -5.713 1.00 0.00 5 ALA A CA 16
ATOM 16860 C C . ALA A 1 5 ? -13.562 -5.466 -4.809 1.00 0.00 5 ALA A C 16
ATOM 16861 O O . ALA A 1 5 ? -14.086 -5.050 -3.775 1.00 0.00 5 ALA A O 16
ATOM 16868 N N . ALA A 1 6 ? -12.349 -5.092 -5.206 1.00 0.00 6 ALA A N 16
ATOM 16869 C CA . ALA A 1 6 ? -11.549 -4.151 -4.431 1.00 0.00 6 ALA A CA 16
ATOM 16870 C C . ALA A 1 6 ? -12.090 -2.731 -4.563 1.00 0.00 6 ALA A C 16
ATOM 16871 O O . ALA A 1 6 ? -12.625 -2.354 -5.605 1.00 0.00 6 ALA A O 16
ATOM 16878 N N . THR A 1 7 ? -11.948 -1.947 -3.499 1.00 0.00 7 THR A N 16
ATOM 16879 C CA . THR A 1 7 ? -12.424 -0.569 -3.497 1.00 0.00 7 THR A CA 16
ATOM 16880 C C . THR A 1 7 ? -12.064 0.130 -2.189 1.00 0.00 7 THR A C 16
ATOM 16881 O O . THR A 1 7 ? -12.845 0.127 -1.237 1.00 0.00 7 THR A O 16
ATOM 16892 N N . MET A 1 8 ? -10.880 0.730 -2.151 1.00 0.00 8 MET A N 16
ATOM 16893 C CA . MET A 1 8 ? -10.418 1.434 -0.960 1.00 0.00 8 MET A CA 16
ATOM 16894 C C . MET A 1 8 ? -10.880 2.887 -0.974 1.00 0.00 8 MET A C 16
ATOM 16895 O O . MET A 1 8 ? -10.802 3.563 -1.999 1.00 0.00 8 MET A O 16
ATOM 16909 N N . THR A 1 9 ? -11.359 3.362 0.171 1.00 0.00 9 THR A N 16
ATOM 16910 C CA . THR A 1 9 ? -11.830 4.736 0.290 1.00 0.00 9 THR A CA 16
ATOM 16911 C C . THR A 1 9 ? -10.711 5.655 0.765 1.00 0.00 9 THR A C 16
ATOM 16912 O O . THR A 1 9 ? -9.632 5.193 1.138 1.00 0.00 9 THR A O 16
ATOM 16923 N N . GLU A 1 10 ? -10.972 6.958 0.746 1.00 0.00 10 GLU A N 16
ATOM 16924 C CA . GLU A 1 10 ? -9.984 7.942 1.173 1.00 0.00 10 GLU A CA 16
ATOM 16925 C C . GLU A 1 10 ? -9.581 7.718 2.627 1.00 0.00 10 GLU A C 16
ATOM 16926 O O . GLU A 1 10 ? -8.416 7.880 2.990 1.00 0.00 10 GLU A O 16
ATOM 16938 N N . ASP A 1 11 ? -10.550 7.344 3.456 1.00 0.00 11 ASP A N 16
ATOM 16939 C CA . ASP A 1 11 ? -10.292 7.098 4.871 1.00 0.00 11 ASP A CA 16
ATOM 16940 C C . ASP A 1 11 ? -9.284 5.968 5.053 1.00 0.00 11 ASP A C 16
ATOM 16941 O O . ASP A 1 11 ? -8.520 5.955 6.019 1.00 0.00 11 ASP A O 16
ATOM 16950 N N . GLN A 1 12 ? -9.285 5.023 4.119 1.00 0.00 12 GLN A N 16
ATOM 16951 C CA . GLN A 1 12 ? -8.369 3.890 4.177 1.00 0.00 12 GLN A CA 16
ATOM 16952 C C . GLN A 1 12 ? -6.998 4.273 3.632 1.00 0.00 12 GLN A C 16
ATOM 16953 O O . GLN A 1 12 ? -5.972 4.009 4.261 1.00 0.00 12 GLN A O 16
ATOM 16967 N N . VAL A 1 13 ? -6.987 4.896 2.459 1.00 0.00 13 VAL A N 16
ATOM 16968 C CA . VAL A 1 13 ? -5.742 5.316 1.826 1.00 0.00 13 VAL A CA 16
ATOM 16969 C C . VAL A 1 13 ? -5.006 6.337 2.688 1.00 0.00 13 VAL A C 16
ATOM 16970 O O . VAL A 1 13 ? -3.776 6.402 2.678 1.00 0.00 13 VAL A O 16
ATOM 16983 N N . GLU A 1 14 ? -5.766 7.134 3.430 1.00 0.00 14 GLU A N 16
ATOM 16984 C CA . GLU A 1 14 ? -5.187 8.154 4.297 1.00 0.00 14 GLU A CA 16
ATOM 16985 C C . GLU A 1 14 ? -4.401 7.517 5.439 1.00 0.00 14 GLU A C 16
ATOM 16986 O O . GLU A 1 14 ? -3.293 7.947 5.758 1.00 0.00 14 GLU A O 16
ATOM 16998 N N . ILE A 1 15 ? -4.983 6.490 6.051 1.00 0.00 15 ILE A N 16
ATOM 16999 C CA . ILE A 1 15 ? -4.336 5.795 7.156 1.00 0.00 15 ILE A CA 16
ATOM 17000 C C . ILE A 1 15 ? -3.229 4.875 6.651 1.00 0.00 15 ILE A C 16
ATOM 17001 O O . ILE A 1 15 ? -2.177 4.750 7.278 1.00 0.00 15 ILE A O 16
ATOM 17017 N N . LEU A 1 16 ? -3.474 4.233 5.514 1.00 0.00 16 LEU A N 16
ATOM 17018 C CA . LEU A 1 16 ? -2.500 3.324 4.923 1.00 0.00 16 LEU A CA 16
ATOM 17019 C C . LEU A 1 16 ? -1.212 4.061 4.567 1.00 0.00 16 LEU A C 16
ATOM 17020 O O . LEU A 1 16 ? -0.113 3.551 4.786 1.00 0.00 16 LEU A O 16
ATOM 17036 N N . GLU A 1 17 ? -1.357 5.261 4.018 1.00 0.00 17 GLU A N 16
ATOM 17037 C CA . GLU A 1 17 ? -0.205 6.069 3.630 1.00 0.00 17 GL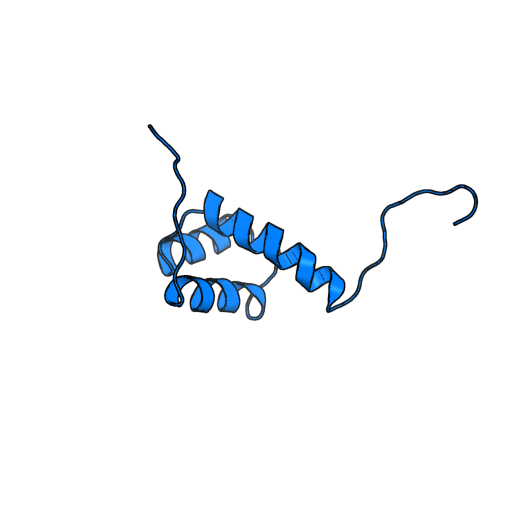U A CA 16
ATOM 17038 C C . GLU A 1 17 ? 0.511 6.623 4.858 1.00 0.00 17 GLU A C 16
ATOM 17039 O O . GLU A 1 17 ? 1.727 6.812 4.847 1.00 0.00 17 GLU A O 16
ATOM 17051 N N . TYR A 1 18 ? -0.250 6.880 5.917 1.00 0.00 18 TYR A N 16
ATOM 17052 C CA . TYR A 1 18 ? 0.313 7.413 7.152 1.00 0.00 18 TYR A CA 16
ATOM 17053 C C . TYR A 1 18 ? 1.248 6.400 7.805 1.00 0.00 18 TYR A C 16
ATOM 17054 O O . TYR A 1 18 ? 2.205 6.772 8.484 1.00 0.00 18 TYR A O 16
ATOM 17072 N N . ASN A 1 19 ? 0.965 5.118 7.596 1.00 0.00 19 ASN A N 16
ATOM 17073 C CA . ASN A 1 19 ? 1.784 4.053 8.165 1.00 0.00 19 ASN A CA 16
ATOM 17074 C C . ASN A 1 19 ? 2.826 3.563 7.160 1.00 0.00 19 ASN A C 16
ATOM 17075 O O . ASN A 1 19 ? 3.360 2.463 7.295 1.00 0.00 19 ASN A O 16
ATOM 17086 N N . PHE A 1 20 ? 3.108 4.385 6.153 1.00 0.00 20 PHE A N 16
ATOM 17087 C CA . PHE A 1 20 ? 4.083 4.030 5.126 1.00 0.00 20 PHE A CA 16
ATOM 17088 C C . PHE A 1 20 ? 5.261 5.004 5.118 1.00 0.00 20 PHE A C 16
ATOM 17089 O O . PHE A 1 20 ? 6.343 4.674 4.632 1.00 0.00 20 PHE A O 16
ATOM 17106 N N . ASN A 1 21 ? 5.045 6.203 5.650 1.00 0.00 21 ASN A N 16
ATOM 17107 C CA . ASN A 1 21 ? 6.092 7.218 5.691 1.00 0.00 21 ASN A CA 16
ATOM 17108 C C . ASN A 1 21 ? 6.362 7.678 7.121 1.00 0.00 21 ASN A C 16
ATOM 17109 O O . ASN A 1 21 ? 7.481 7.561 7.621 1.00 0.00 21 ASN A O 16
ATOM 17120 N N . LYS A 1 22 ? 5.332 8.209 7.773 1.00 0.00 22 LYS A N 16
ATOM 17121 C CA . LYS A 1 22 ? 5.458 8.695 9.143 1.00 0.00 22 LYS A CA 16
ATOM 17122 C C . LYS A 1 22 ? 6.007 7.613 10.069 1.00 0.00 22 LYS A C 16
ATOM 17123 O O . LYS A 1 22 ? 6.649 7.913 11.076 1.00 0.00 22 LYS A O 16
ATOM 17142 N N . VAL A 1 23 ? 5.749 6.354 9.726 1.00 0.00 23 VAL A N 16
ATOM 17143 C CA . VAL A 1 23 ? 6.218 5.235 10.535 1.00 0.00 23 VAL A CA 16
ATOM 17144 C C . VAL A 1 23 ? 7.381 4.512 9.865 1.00 0.00 23 VAL A C 16
ATOM 17145 O O . VAL A 1 23 ? 8.515 4.566 10.342 1.00 0.00 23 VAL A O 16
ATOM 17158 N N . ASN A 1 24 ? 7.095 3.832 8.760 1.00 0.00 24 ASN A N 16
ATOM 17159 C CA . ASN A 1 24 ? 8.120 3.094 8.032 1.00 0.00 24 ASN A CA 16
ATOM 17160 C C . ASN A 1 24 ? 7.592 2.618 6.682 1.00 0.00 24 ASN A C 16
ATOM 17161 O O . ASN A 1 24 ? 6.436 2.859 6.339 1.00 0.00 24 ASN A O 16
ATOM 17172 N N . LYS A 1 25 ? 8.446 1.940 5.922 1.00 0.00 25 LYS A N 16
ATOM 17173 C CA . LYS A 1 25 ? 8.062 1.431 4.610 1.00 0.00 25 LYS A CA 16
ATOM 17174 C C . LYS A 1 25 ? 8.047 -0.096 4.597 1.00 0.00 25 LYS A C 16
ATOM 17175 O O . LYS A 1 25 ? 7.272 -0.712 3.865 1.00 0.00 25 LYS A O 16
ATOM 17194 N N . HIS A 1 26 ? 8.907 -0.702 5.410 1.00 0.00 26 HIS A N 16
ATOM 17195 C CA . HIS A 1 26 ? 8.989 -2.157 5.491 1.00 0.00 26 HIS A CA 16
ATOM 17196 C C . HIS A 1 26 ? 8.736 -2.637 6.919 1.00 0.00 26 HIS A C 16
ATOM 17197 O O . HIS A 1 26 ? 9.642 -3.138 7.586 1.00 0.00 26 HIS A O 16
ATOM 17212 N N . PRO A 1 27 ? 7.494 -2.489 7.411 1.00 0.00 27 PRO A N 16
ATOM 17213 C CA . PRO A 1 27 ? 7.126 -2.909 8.765 1.00 0.00 27 PRO A CA 16
ATOM 17214 C C . PRO A 1 27 ? 6.944 -4.418 8.876 1.00 0.00 27 PRO A C 16
ATOM 17215 O O . PRO A 1 27 ? 7.302 -5.167 7.967 1.00 0.00 27 PRO A O 16
ATOM 17226 N N . ASP A 1 28 ? 6.382 -4.856 9.998 1.00 0.00 28 ASP A N 16
ATOM 17227 C CA . ASP A 1 28 ? 6.145 -6.276 10.234 1.00 0.00 28 ASP A CA 16
ATOM 17228 C C . ASP A 1 28 ? 4.675 -6.523 10.569 1.00 0.00 28 ASP A C 16
ATOM 17229 O O . ASP A 1 28 ? 3.908 -5.578 10.752 1.00 0.00 28 ASP A O 16
ATOM 17238 N N . PRO A 1 29 ? 4.257 -7.798 10.652 1.00 0.00 29 PRO A N 16
ATOM 17239 C CA . PRO A 1 29 ? 2.869 -8.153 10.966 1.00 0.00 29 PRO A CA 16
ATOM 17240 C C . PRO A 1 29 ? 2.360 -7.459 12.226 1.00 0.00 29 PRO A C 16
ATOM 17241 O O . PRO A 1 29 ? 1.155 -7.277 12.402 1.00 0.00 29 PRO A O 16
ATOM 17252 N N . THR A 1 30 ? 3.284 -7.071 13.101 1.00 0.00 30 THR A N 16
ATOM 17253 C CA . THR A 1 30 ? 2.925 -6.397 14.343 1.00 0.00 30 THR A CA 16
ATOM 17254 C C . THR A 1 30 ? 2.371 -5.002 14.066 1.00 0.00 30 THR A C 16
ATOM 17255 O O . THR A 1 30 ? 1.261 -4.671 14.480 1.00 0.00 30 THR A O 16
ATOM 17266 N N . THR A 1 31 ? 3.153 -4.190 13.363 1.00 0.00 31 THR A N 16
ATOM 17267 C CA . THR A 1 31 ? 2.742 -2.830 13.031 1.00 0.00 31 THR A CA 16
ATOM 17268 C C . THR A 1 31 ? 1.519 -2.839 12.118 1.00 0.00 31 THR A C 16
ATOM 17269 O O . THR A 1 31 ? 0.612 -2.021 12.272 1.00 0.00 31 THR A O 16
ATOM 17280 N N . LEU A 1 32 ? 1.503 -3.769 11.169 1.00 0.00 32 LEU A N 16
ATOM 17281 C CA . LEU A 1 32 ? 0.391 -3.884 10.231 1.00 0.00 32 LEU A CA 16
ATOM 17282 C C . LEU A 1 32 ? -0.903 -4.235 10.958 1.00 0.00 32 LEU A C 16
ATOM 17283 O O . LEU A 1 32 ? -1.992 -3.856 10.526 1.00 0.00 32 LEU A O 16
ATOM 17299 N N . CYS A 1 33 ? -0.777 -4.962 12.064 1.00 0.00 33 CYS A N 16
ATOM 17300 C CA . CYS A 1 33 ? -1.937 -5.366 12.850 1.00 0.00 33 CYS A CA 16
ATOM 17301 C C . CYS A 1 33 ? -2.701 -4.149 13.363 1.00 0.00 33 CYS A C 16
ATOM 17302 O O . CYS A 1 33 ? -3.926 -4.173 13.472 1.00 0.00 33 CYS A O 16
ATOM 17310 N N . LEU A 1 34 ? -1.967 -3.087 13.678 1.00 0.00 34 LEU A N 16
ATOM 17311 C CA . LEU A 1 34 ? -2.576 -1.861 14.183 1.00 0.00 34 LEU A CA 16
ATOM 17312 C C . LEU A 1 34 ? -3.294 -1.108 13.067 1.00 0.00 34 LEU A C 16
ATOM 17313 O O . LEU A 1 34 ? -4.284 -0.417 13.309 1.00 0.00 34 LEU A O 16
ATOM 17329 N N . ILE A 1 35 ? -2.793 -1.249 11.845 1.00 0.00 35 ILE A N 16
ATOM 17330 C CA . ILE A 1 35 ? -3.390 -0.582 10.693 1.00 0.00 35 ILE A CA 16
ATOM 17331 C C . ILE A 1 35 ? -4.710 -1.238 10.302 1.00 0.00 35 ILE A C 16
ATOM 17332 O O . ILE A 1 35 ? -5.684 -0.555 9.988 1.00 0.00 35 ILE A O 16
ATOM 17348 N N . ALA A 1 36 ? -4.732 -2.566 10.322 1.00 0.00 36 ALA A N 16
ATOM 17349 C CA . ALA A 1 36 ? -5.933 -3.315 9.969 1.00 0.00 36 ALA A CA 16
ATOM 17350 C C . ALA A 1 36 ? -7.089 -2.970 10.900 1.00 0.00 36 ALA A C 16
ATOM 17351 O O . ALA A 1 36 ? -8.234 -2.850 10.466 1.00 0.00 36 ALA A O 16
ATOM 17358 N N . ALA A 1 37 ? -6.784 -2.813 12.184 1.00 0.00 37 ALA A N 16
ATOM 17359 C CA . ALA A 1 37 ? -7.799 -2.483 13.176 1.00 0.00 37 ALA A CA 16
ATOM 17360 C C . ALA A 1 37 ? -8.225 -1.023 13.063 1.00 0.00 37 ALA A C 16
ATOM 17361 O O . ALA A 1 37 ? -9.379 -0.680 13.320 1.00 0.00 37 ALA A O 16
ATOM 17368 N N . GLU A 1 38 ? -7.285 -0.166 12.678 1.00 0.00 38 GLU A N 16
ATOM 17369 C CA . GLU A 1 38 ? -7.561 1.258 12.531 1.00 0.00 38 GLU A CA 16
ATOM 17370 C C . GLU A 1 38 ? -8.457 1.517 11.323 1.00 0.00 38 GLU A C 16
ATOM 17371 O O . GLU A 1 38 ? -9.622 1.888 11.469 1.00 0.00 38 GLU A O 16
ATOM 17383 N N . ALA A 1 39 ? -7.906 1.318 10.130 1.00 0.00 39 ALA A N 16
ATOM 17384 C CA . ALA A 1 39 ? -8.655 1.532 8.897 1.00 0.00 39 ALA A CA 16
ATOM 17385 C C . ALA A 1 39 ? -9.885 0.631 8.840 1.00 0.00 39 ALA A C 16
ATOM 17386 O O . ALA A 1 39 ? -10.982 1.085 8.516 1.00 0.00 39 ALA A O 16
ATOM 17393 N N . GLY A 1 40 ? -9.693 -0.645 9.157 1.00 0.00 40 GLY A N 16
ATOM 17394 C CA . GLY A 1 40 ? -10.796 -1.588 9.134 1.00 0.00 40 GLY A CA 16
ATOM 17395 C C . GLY A 1 40 ? -10.637 -2.638 8.052 1.00 0.00 40 GLY A C 16
ATOM 17396 O O . GLY A 1 40 ? -11.625 -3.128 7.504 1.00 0.00 40 GLY A O 16
ATOM 17400 N N . LEU A 1 41 ? -9.392 -2.985 7.744 1.00 0.00 41 LEU A N 16
ATOM 17401 C CA . LEU A 1 41 ? -9.106 -3.983 6.721 1.00 0.00 41 LEU A CA 16
ATOM 17402 C C . LEU A 1 41 ? -8.384 -5.186 7.320 1.00 0.00 41 LEU A C 16
ATOM 17403 O O . LEU A 1 41 ? -8.232 -5.289 8.537 1.00 0.00 41 LEU A O 16
ATOM 17419 N N . THR A 1 42 ? -7.942 -6.094 6.457 1.00 0.00 42 THR A N 16
ATOM 17420 C CA . THR A 1 42 ? -7.235 -7.290 6.900 1.00 0.00 42 THR A CA 16
ATOM 17421 C C . THR A 1 42 ? -5.728 -7.125 6.731 1.00 0.00 42 THR A C 16
ATOM 17422 O O . THR A 1 42 ? -5.268 -6.408 5.841 1.00 0.00 42 THR A O 16
ATOM 17433 N N . GLU A 1 43 ? -4.964 -7.792 7.589 1.00 0.00 43 GLU A N 16
ATOM 17434 C CA . GLU A 1 43 ? -3.508 -7.718 7.533 1.00 0.00 43 GLU A CA 16
ATOM 17435 C C . GLU A 1 43 ? -2.989 -8.219 6.190 1.00 0.00 43 GLU A C 16
ATOM 17436 O O . GLU A 1 43 ? -1.973 -7.740 5.687 1.00 0.00 43 GLU A O 16
ATOM 17448 N N . GLU A 1 44 ? -3.695 -9.184 5.611 1.00 0.00 44 GLU A N 16
ATOM 17449 C CA . GLU A 1 44 ? -3.308 -9.749 4.324 1.00 0.00 44 GLU A CA 16
ATOM 17450 C C . GLU A 1 44 ? -3.533 -8.745 3.198 1.00 0.00 44 GLU A C 16
ATOM 17451 O O . GLU A 1 44 ? -2.743 -8.666 2.258 1.00 0.00 44 GLU A O 16
ATOM 17463 N N . GLN A 1 45 ? -4.615 -7.981 3.301 1.00 0.00 45 GLN A N 16
ATOM 17464 C CA . GLN A 1 45 ? -4.942 -6.982 2.291 1.00 0.00 45 G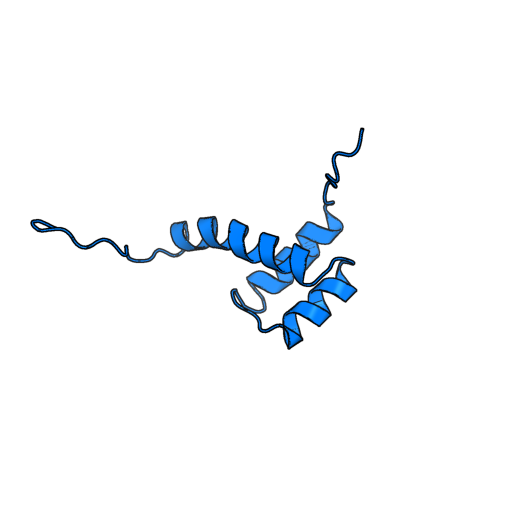LN A CA 16
ATOM 17465 C C . GLN A 1 45 ? -4.035 -5.762 2.415 1.00 0.00 45 GLN A C 16
ATOM 17466 O O . GLN A 1 45 ? -3.726 -5.103 1.423 1.00 0.00 45 GLN A O 16
ATOM 17480 N N . THR A 1 46 ? -3.612 -5.467 3.640 1.00 0.00 46 THR A N 16
ATOM 17481 C CA . THR A 1 46 ? -2.739 -4.327 3.894 1.00 0.00 46 THR A CA 16
ATOM 17482 C C . THR A 1 46 ? -1.332 -4.590 3.370 1.00 0.00 46 THR A C 16
ATOM 17483 O O . THR A 1 46 ? -0.655 -3.677 2.896 1.00 0.00 46 THR A O 16
ATOM 17494 N N . GLN A 1 47 ? -0.897 -5.842 3.457 1.00 0.00 47 GLN A N 16
ATOM 17495 C CA . GLN A 1 47 ? 0.430 -6.225 2.992 1.00 0.00 47 GLN A CA 16
ATOM 17496 C C . GLN A 1 47 ? 0.588 -5.938 1.502 1.00 0.00 47 GLN A C 16
ATOM 17497 O O . GLN A 1 47 ? 1.611 -5.405 1.067 1.00 0.00 47 GLN A O 16
ATOM 17511 N N . LYS A 1 48 ? -0.430 -6.293 0.726 1.00 0.00 48 LYS A N 16
ATOM 17512 C CA . LYS A 1 48 ? -0.405 -6.073 -0.716 1.00 0.00 48 LYS A CA 16
ATOM 17513 C C . LYS A 1 48 ? -0.266 -4.589 -1.040 1.00 0.00 48 LYS A C 16
ATOM 17514 O O . LYS A 1 48 ? 0.326 -4.217 -2.052 1.00 0.00 48 LYS A O 16
ATOM 17533 N N . TRP A 1 49 ? -0.817 -3.746 -0.173 1.00 0.00 49 TRP A N 16
ATOM 17534 C CA . TRP A 1 49 ? -0.756 -2.302 -0.366 1.00 0.00 49 TRP A CA 16
ATOM 17535 C C . TRP A 1 49 ? 0.687 -1.808 -0.331 1.00 0.00 49 TRP A C 16
ATOM 17536 O O . TRP A 1 49 ? 1.117 -1.055 -1.204 1.00 0.00 49 TRP A O 16
ATOM 17557 N N . PHE A 1 50 ? 1.428 -2.236 0.685 1.00 0.00 50 PHE A N 16
ATOM 17558 C CA . PHE A 1 50 ? 2.823 -1.836 0.835 1.00 0.00 50 PHE A CA 16
ATOM 17559 C C . PHE A 1 50 ? 3.672 -2.388 -0.305 1.00 0.00 50 PHE A C 16
ATOM 17560 O O . PHE A 1 50 ? 4.559 -1.706 -0.818 1.00 0.00 50 PHE A O 16
ATOM 17577 N N . LYS A 1 51 ? 3.394 -3.626 -0.698 1.00 0.00 51 LYS A N 16
ATOM 17578 C CA . LYS A 1 51 ? 4.133 -4.271 -1.778 1.00 0.00 51 LYS A CA 16
ATOM 17579 C C . LYS A 1 51 ? 3.828 -3.610 -3.118 1.00 0.00 51 LYS A C 16
ATOM 17580 O O . LYS A 1 51 ? 4.725 -3.390 -3.931 1.00 0.00 51 LYS A O 16
ATOM 17599 N N . GLN A 1 52 ? 2.556 -3.298 -3.342 1.00 0.00 52 GLN A N 16
ATOM 17600 C CA . GLN A 1 52 ? 2.133 -2.662 -4.585 1.00 0.00 52 GLN A CA 16
ATOM 17601 C C . GLN A 1 52 ? 2.594 -1.210 -4.642 1.00 0.00 52 GLN A C 16
ATOM 17602 O O . GLN A 1 52 ? 3.106 -0.750 -5.662 1.00 0.00 52 GLN A O 16
ATOM 17616 N N . ARG A 1 53 ? 2.409 -0.492 -3.539 1.00 0.00 53 ARG A N 16
ATOM 17617 C CA . ARG A 1 53 ? 2.805 0.911 -3.464 1.00 0.00 53 ARG A CA 16
ATOM 17618 C C . ARG A 1 53 ? 4.323 1.051 -3.521 1.00 0.00 53 ARG A C 16
ATOM 17619 O O . ARG A 1 53 ? 4.845 2.048 -4.023 1.00 0.00 53 ARG A O 16
ATOM 17640 N N . LEU A 1 54 ? 5.026 0.050 -3.003 1.00 0.00 54 LEU A N 16
ATOM 17641 C CA . LEU A 1 54 ? 6.485 0.064 -2.996 1.00 0.00 54 LEU A CA 16
ATOM 17642 C C . LEU A 1 54 ? 7.038 0.055 -4.417 1.00 0.00 54 LEU A C 16
ATOM 17643 O O . LEU A 1 54 ? 8.111 0.599 -4.679 1.00 0.00 54 LEU A O 16
ATOM 17659 N N . ALA A 1 55 ? 6.301 -0.567 -5.332 1.00 0.00 55 ALA A N 16
ATOM 17660 C CA . ALA A 1 55 ? 6.720 -0.647 -6.726 1.00 0.00 55 ALA A CA 16
ATOM 17661 C C . ALA A 1 55 ? 6.919 0.744 -7.321 1.00 0.00 55 ALA A C 16
ATOM 17662 O O . ALA A 1 55 ? 7.748 0.936 -8.210 1.00 0.00 55 ALA A O 16
ATOM 17669 N N . GLU A 1 56 ? 6.153 1.710 -6.824 1.00 0.00 56 GLU A N 16
ATOM 17670 C CA . GLU A 1 56 ? 6.245 3.083 -7.309 1.00 0.00 56 GLU A CA 16
ATOM 17671 C C . GLU A 1 56 ? 7.252 3.885 -6.488 1.00 0.00 56 GLU A C 16
ATOM 17672 O O . GLU A 1 56 ? 8.023 4.674 -7.033 1.00 0.00 56 GLU A O 16
ATOM 17684 N N . TRP A 1 57 ? 7.237 3.678 -5.176 1.00 0.00 57 TRP A N 16
ATOM 17685 C CA . TRP A 1 57 ? 8.148 4.382 -4.282 1.00 0.00 57 TRP A CA 16
ATOM 17686 C C . TRP A 1 57 ? 9.600 4.051 -4.610 1.00 0.00 57 TRP A C 16
ATOM 17687 O O . TRP A 1 57 ? 10.477 4.911 -4.525 1.00 0.00 57 TRP A O 16
ATOM 17708 N N . ARG A 1 58 ? 9.848 2.800 -4.984 1.00 0.00 58 ARG A N 16
ATOM 17709 C CA . ARG A 1 58 ? 11.195 2.357 -5.324 1.00 0.00 58 ARG A CA 16
ATOM 17710 C C . ARG A 1 58 ? 11.696 3.050 -6.587 1.00 0.00 58 ARG A C 16
ATOM 17711 O O . ARG A 1 58 ? 12.895 3.274 -6.751 1.00 0.00 58 ARG A O 16
ATOM 17732 N N . ARG A 1 59 ? 10.769 3.384 -7.480 1.00 0.00 59 ARG A N 16
ATOM 17733 C CA . ARG A 1 59 ? 11.117 4.050 -8.731 1.00 0.00 59 ARG A CA 16
ATOM 17734 C C . ARG A 1 59 ? 11.743 5.416 -8.467 1.00 0.00 59 ARG A C 16
ATOM 17735 O O . ARG A 1 59 ? 12.899 5.656 -8.812 1.00 0.00 59 ARG A O 16
ATOM 17756 N N . SER A 1 60 ? 10.970 6.309 -7.858 1.00 0.00 60 SER A N 16
ATOM 17757 C CA . SER A 1 60 ? 11.447 7.653 -7.553 1.00 0.00 60 SER A CA 16
ATOM 17758 C C . SER A 1 60 ? 12.658 7.609 -6.627 1.00 0.00 60 SER A C 16
ATOM 17759 O O . SER A 1 60 ? 13.751 8.039 -6.998 1.00 0.00 60 SER A O 16
ATOM 17767 N N . GLU A 1 61 ? 12.458 7.089 -5.421 1.00 0.00 61 GLU A N 16
ATOM 17768 C CA . GLU A 1 61 ? 13.535 6.992 -4.441 1.00 0.00 61 GLU A CA 16
ATOM 17769 C C . GLU A 1 61 ? 14.706 6.183 -4.990 1.00 0.00 61 GLU A C 16
ATOM 17770 O O . GLU A 1 61 ? 15.779 6.725 -5.254 1.00 0.00 61 GLU A O 16
ATOM 17782 N N . GLY A 1 62 ? 14.493 4.882 -5.155 1.00 0.00 62 GLY A N 16
ATOM 17783 C CA . GLY A 1 62 ? 15.541 4.019 -5.670 1.00 0.00 62 GLY A CA 16
ATOM 17784 C C . GLY A 1 62 ? 16.288 3.295 -4.567 1.00 0.00 62 GLY A C 16
ATOM 17785 O O . GLY A 1 62 ? 16.878 3.926 -3.689 1.00 0.00 62 GLY A O 16
ATOM 17789 N N . LEU A 1 63 ? 16.264 1.967 -4.610 1.00 0.00 63 LEU A N 16
ATOM 17790 C CA . LEU A 1 63 ? 16.943 1.157 -3.606 1.00 0.00 63 LEU A CA 16
ATOM 17791 C C . LEU A 1 63 ? 17.495 -0.128 -4.226 1.00 0.00 63 LEU A C 16
ATOM 17792 O O . LEU A 1 63 ? 16.792 -0.819 -4.963 1.00 0.00 63 LEU A O 16
ATOM 17808 N N . PRO A 1 64 ? 18.765 -0.468 -3.936 1.00 0.00 64 PRO A N 16
ATOM 17809 C CA . PRO A 1 64 ? 19.399 -1.675 -4.473 1.00 0.00 64 PRO A CA 16
ATOM 17810 C C . PRO A 1 64 ? 18.896 -2.946 -3.797 1.00 0.00 64 PRO A C 16
ATOM 17811 O O . PRO A 1 64 ? 17.927 -2.915 -3.038 1.00 0.00 64 PRO A O 16
ATOM 17822 N N . SER A 1 65 ? 19.560 -4.062 -4.079 1.00 0.00 65 SER A N 16
ATOM 17823 C CA . SER A 1 65 ? 19.182 -5.346 -3.499 1.00 0.00 65 SER A CA 16
ATOM 17824 C C . SER A 1 65 ? 20.145 -6.445 -3.938 1.00 0.00 65 SER A C 16
ATOM 17825 O O . SER A 1 65 ? 20.013 -7.002 -5.027 1.00 0.00 65 SER A O 16
ATOM 17833 N N . GLU A 1 66 ? 21.114 -6.752 -3.081 1.00 0.00 66 GLU A N 16
ATOM 17834 C CA . GLU A 1 66 ? 22.099 -7.784 -3.380 1.00 0.00 66 GLU A CA 16
ATOM 17835 C C . GLU A 1 66 ? 22.699 -8.351 -2.097 1.00 0.00 66 GLU A C 16
ATOM 17836 O O . GLU A 1 66 ? 22.415 -9.486 -1.715 1.00 0.00 66 GLU A O 16
ATOM 17848 N N . CYS A 1 67 ? 23.530 -7.551 -1.437 1.00 0.00 67 CYS A N 16
ATOM 17849 C CA . CYS A 1 67 ? 24.171 -7.972 -0.197 1.00 0.00 67 CYS A CA 16
ATOM 17850 C C . CYS A 1 67 ? 24.611 -6.764 0.624 1.00 0.00 67 CYS A C 16
ATOM 17851 O O . CYS A 1 67 ? 24.304 -6.663 1.812 1.00 0.00 67 CYS A O 16
ATOM 17859 N N . ARG A 1 68 ? 25.331 -5.850 -0.017 1.00 0.00 68 ARG A N 16
ATOM 17860 C CA . ARG A 1 68 ? 25.812 -4.648 0.653 1.00 0.00 68 ARG A CA 16
ATOM 17861 C C . ARG A 1 68 ? 25.958 -3.496 -0.337 1.00 0.00 68 ARG A C 16
ATOM 17862 O O . ARG A 1 68 ? 27.065 -3.162 -0.758 1.00 0.00 68 ARG A O 16
ATOM 17883 N N . SER A 1 69 ? 24.832 -2.892 -0.703 1.00 0.00 69 SER A N 16
ATOM 17884 C CA . SER A 1 69 ? 24.834 -1.776 -1.643 1.00 0.00 69 SER A CA 16
ATOM 17885 C C . SER A 1 69 ? 24.296 -0.510 -0.985 1.00 0.00 69 SER A C 16
ATOM 17886 O O . SER A 1 69 ? 23.094 -0.380 -0.755 1.00 0.00 69 SER A O 16
ATOM 17894 N N . VAL A 1 70 ? 25.195 0.422 -0.684 1.00 0.00 70 VAL A N 16
ATOM 17895 C CA . VAL A 1 70 ? 24.811 1.679 -0.054 1.00 0.00 70 VAL A CA 16
ATOM 17896 C C . VAL A 1 70 ? 25.104 2.865 -0.968 1.00 0.00 70 VAL A C 16
ATOM 17897 O O . VAL A 1 70 ? 24.324 3.815 -1.038 1.00 0.00 70 VAL A O 16
ATOM 17910 N N . THR A 1 71 ? 26.233 2.802 -1.667 1.00 0.00 71 THR A N 16
ATOM 17911 C CA . THR A 1 71 ? 26.628 3.871 -2.578 1.00 0.00 71 THR A CA 16
ATOM 17912 C C . THR A 1 71 ? 27.271 3.302 -3.839 1.00 0.00 71 THR A C 16
ATOM 17913 O O . THR A 1 71 ? 28.347 2.706 -3.784 1.00 0.00 71 THR A O 16
ATOM 17924 N N . ASP A 1 72 ? 26.605 3.492 -4.974 1.00 0.00 72 ASP A N 16
ATOM 17925 C CA . ASP A 1 72 ? 27.113 2.999 -6.249 1.00 0.00 72 ASP A CA 16
ATOM 17926 C C . ASP A 1 72 ? 27.467 4.156 -7.177 1.00 0.00 72 ASP A C 16
ATOM 17927 O O . ASP A 1 72 ? 26.622 5.062 -7.342 1.00 0.00 72 ASP A O 16
ATOM 17937 N N . GLY A 1 1 ? -6.075 -13.367 -6.997 1.00 0.00 1 GLY A N 17
ATOM 17938 C CA . GLY A 1 1 ? -5.579 -12.228 -7.817 1.00 0.00 1 GLY A CA 17
ATOM 17939 C C . GLY A 1 1 ? -6.425 -10.981 -7.651 1.00 0.00 1 GLY A C 17
ATOM 17940 O O . GLY A 1 1 ? -7.423 -10.992 -6.932 1.00 0.00 1 GLY A O 17
ATOM 17946 N N . SER A 1 2 ? -6.026 -9.904 -8.320 1.00 0.00 2 SER A N 17
ATOM 17947 C CA . SER A 1 2 ? -6.755 -8.644 -8.244 1.00 0.00 2 SER A CA 17
ATOM 17948 C C . SER A 1 2 ? -6.620 -7.858 -9.544 1.00 0.00 2 SER A C 17
ATOM 17949 O O . SER A 1 2 ? -7.575 -7.743 -10.313 1.00 0.00 2 SER A O 17
ATOM 17957 N N . GLU A 1 3 ? -5.429 -7.319 -9.784 1.00 0.00 3 GLU A N 17
ATOM 17958 C CA . GLU A 1 3 ? -5.170 -6.544 -10.992 1.00 0.00 3 GLU A CA 17
ATOM 17959 C C . GLU A 1 3 ? -6.085 -5.327 -11.065 1.00 0.00 3 GLU A C 17
ATOM 17960 O O . GLU A 1 3 ? -6.509 -4.919 -12.147 1.00 0.00 3 GLU A O 17
ATOM 17972 N N . GLY A 1 4 ? -6.389 -4.749 -9.906 1.00 0.00 4 GLY A N 17
ATOM 17973 C CA . GLY A 1 4 ? -7.252 -3.584 -9.861 1.00 0.00 4 GLY A CA 17
ATOM 17974 C C . GLY A 1 4 ? -8.356 -3.719 -8.830 1.00 0.00 4 GLY A C 17
ATOM 17975 O O . GLY A 1 4 ? -9.513 -3.952 -9.178 1.00 0.00 4 GLY A O 17
ATOM 17979 N N . ALA A 1 5 ? -7.997 -3.572 -7.559 1.00 0.00 5 ALA A N 17
ATOM 17980 C CA . ALA A 1 5 ? -8.965 -3.679 -6.475 1.00 0.00 5 ALA A CA 17
ATOM 17981 C C . ALA A 1 5 ? -9.520 -2.309 -6.098 1.00 0.00 5 ALA A C 17
ATOM 17982 O O . ALA A 1 5 ? -9.578 -1.953 -4.920 1.00 0.00 5 ALA A O 17
ATOM 17989 N N . ALA A 1 6 ? -9.927 -1.543 -7.105 1.00 0.00 6 ALA A N 17
ATOM 17990 C CA . ALA A 1 6 ? -10.476 -0.212 -6.880 1.00 0.00 6 ALA A CA 17
ATOM 17991 C C . ALA A 1 6 ? -9.461 0.690 -6.189 1.00 0.00 6 ALA A C 17
ATOM 17992 O O . ALA A 1 6 ? -8.359 0.256 -5.851 1.00 0.00 6 ALA A O 17
ATOM 17999 N N . THR A 1 7 ? -9.836 1.948 -5.982 1.00 0.00 7 THR A N 17
ATOM 18000 C CA . THR A 1 7 ? -8.955 2.910 -5.331 1.00 0.00 7 THR A CA 17
ATOM 18001 C C . THR A 1 7 ? -9.275 3.030 -3.843 1.00 0.00 7 THR A C 17
ATOM 18002 O O . THR A 1 7 ? -8.949 4.034 -3.209 1.00 0.00 7 THR A O 17
ATOM 18013 N N . MET A 1 8 ? -9.910 1.999 -3.289 1.00 0.00 8 MET A N 17
ATOM 18014 C CA . MET A 1 8 ? -10.270 1.986 -1.875 1.00 0.00 8 MET A CA 17
ATOM 18015 C C . MET A 1 8 ? -10.920 3.304 -1.455 1.00 0.00 8 MET A C 17
ATOM 18016 O O . MET A 1 8 ? -11.277 4.127 -2.298 1.00 0.00 8 MET A O 17
ATOM 18030 N N . THR A 1 9 ? -11.070 3.494 -0.148 1.00 0.00 9 THR A N 17
ATOM 18031 C CA . THR A 1 9 ? -11.676 4.710 0.382 1.00 0.00 9 THR A CA 17
ATOM 18032 C C . THR A 1 9 ? -10.612 5.644 0.951 1.00 0.00 9 THR A C 17
ATOM 18033 O O . THR A 1 9 ? -9.530 5.204 1.339 1.00 0.00 9 THR A O 17
ATOM 18044 N N . GLU A 1 10 ? -10.926 6.935 0.995 1.00 0.00 10 GLU A N 17
ATOM 18045 C CA . GLU A 1 10 ? -9.995 7.930 1.515 1.00 0.00 10 GLU A CA 17
ATOM 18046 C C . GLU A 1 10 ? -9.641 7.636 2.969 1.00 0.00 10 GLU A C 17
ATOM 18047 O O . GLU A 1 10 ? -8.535 7.935 3.422 1.00 0.00 10 GLU A O 17
ATOM 18059 N N . ASP A 1 11 ? -10.586 7.050 3.698 1.00 0.00 11 ASP A N 17
ATOM 18060 C CA . ASP A 1 11 ? -10.373 6.716 5.101 1.00 0.00 11 ASP A CA 17
ATOM 18061 C C . ASP A 1 11 ? -9.308 5.635 5.249 1.00 0.00 11 ASP A C 17
ATOM 18062 O O . ASP A 1 11 ? -8.581 5.597 6.241 1.00 0.00 11 ASP A O 17
ATOM 18071 N N . GLN A 1 12 ? -9.220 4.757 4.254 1.00 0.00 12 GLN A N 17
ATOM 18072 C CA . GLN A 1 12 ? -8.244 3.674 4.275 1.00 0.00 12 GLN A CA 17
ATOM 18073 C C . GLN A 1 12 ? -6.953 4.092 3.576 1.00 0.00 12 GLN A C 17
ATOM 18074 O O . GLN A 1 12 ? -5.863 3.664 3.957 1.00 0.00 12 GLN A O 17
ATOM 18088 N N . VAL A 1 13 ? -7.085 4.928 2.552 1.00 0.00 13 VAL A N 17
ATOM 18089 C CA . VAL A 1 13 ? -5.929 5.403 1.800 1.00 0.00 13 VAL A CA 17
ATOM 18090 C C . VAL A 1 13 ? -5.132 6.426 2.606 1.00 0.00 13 VAL A C 17
ATOM 18091 O O . VAL A 1 13 ? -3.915 6.530 2.462 1.00 0.00 13 VAL A O 17
ATOM 18104 N N . GLU A 1 14 ? -5.828 7.176 3.455 1.00 0.00 14 GLU A N 17
ATOM 18105 C CA . GLU A 1 14 ? -5.185 8.189 4.282 1.00 0.00 14 GLU A CA 17
ATOM 18106 C C . GLU A 1 14 ? -4.365 7.543 5.396 1.00 0.00 14 GLU A C 17
ATOM 18107 O O . GLU A 1 14 ? -3.315 8.054 5.784 1.00 0.00 14 GLU A O 17
ATOM 18119 N N . ILE A 1 15 ? -4.854 6.417 5.906 1.00 0.00 15 ILE A N 17
ATOM 18120 C CA . ILE A 1 15 ? -4.166 5.701 6.974 1.00 0.00 15 ILE A CA 17
ATOM 18121 C C . ILE A 1 15 ? -3.132 4.733 6.410 1.00 0.00 15 ILE A C 17
ATOM 18122 O O . ILE A 1 15 ? -2.107 4.469 7.040 1.00 0.00 15 ILE A O 17
ATOM 18138 N N . LEU A 1 16 ? -3.408 4.205 5.222 1.00 0.00 16 LEU A N 17
ATOM 18139 C CA . LEU A 1 16 ? -2.501 3.266 4.574 1.00 0.00 16 LEU A CA 17
ATOM 18140 C C . LEU A 1 16 ? -1.241 3.973 4.084 1.00 0.00 16 LEU A C 17
ATOM 18141 O O . LEU A 1 16 ? -0.162 3.382 4.043 1.00 0.00 16 LEU A O 17
ATOM 18157 N N . GLU A 1 17 ? -1.384 5.241 3.716 1.00 0.00 17 GLU A N 17
ATOM 18158 C CA . GLU A 1 17 ? -0.257 6.028 3.228 1.00 0.00 17 GLU A CA 17
ATOM 18159 C C . GLU A 1 17 ? 0.504 6.663 4.387 1.00 0.00 17 GLU A C 17
ATOM 18160 O O . GLU A 1 17 ? 1.733 6.735 4.370 1.00 0.00 17 GLU A O 17
ATOM 18172 N N . TYR A 1 18 ? -0.232 7.122 5.393 1.00 0.00 18 TYR A N 17
ATOM 18173 C CA . TYR A 1 18 ? 0.374 7.751 6.560 1.00 0.00 18 TYR A CA 17
ATOM 18174 C C . TYR A 1 18 ? 1.292 6.775 7.291 1.00 0.00 18 TYR A C 17
ATOM 18175 O O . TYR A 1 18 ? 2.272 7.181 7.915 1.00 0.00 18 TYR A O 17
ATOM 18193 N N . ASN A 1 19 ? 0.969 5.488 7.207 1.00 0.00 19 ASN A N 17
ATOM 18194 C CA . ASN A 1 19 ? 1.768 4.458 7.860 1.00 0.00 19 ASN A CA 17
ATOM 18195 C C . ASN A 1 19 ? 2.795 3.865 6.899 1.00 0.00 19 ASN A C 17
ATOM 18196 O O . ASN A 1 19 ? 3.306 2.767 7.125 1.00 0.00 19 ASN A O 17
ATOM 18207 N N . PHE A 1 20 ? 3.093 4.593 5.826 1.00 0.00 20 PHE A N 17
ATOM 18208 C CA . PHE A 1 20 ? 4.059 4.131 4.835 1.00 0.00 20 PHE A CA 17
ATOM 18209 C C . PHE A 1 20 ? 5.246 5.086 4.738 1.00 0.00 20 PHE A C 17
ATOM 18210 O O . PHE A 1 20 ? 6.364 4.671 4.430 1.00 0.00 20 PHE A O 17
ATOM 18227 N N . ASN A 1 21 ? 4.997 6.367 4.996 1.00 0.00 21 ASN A N 17
ATOM 18228 C CA . ASN A 1 21 ? 6.047 7.377 4.933 1.00 0.00 21 ASN A CA 17
ATOM 18229 C C . ASN A 1 21 ? 6.301 7.998 6.304 1.00 0.00 21 ASN A C 17
ATOM 18230 O O . ASN A 1 21 ? 7.435 8.334 6.642 1.00 0.00 21 ASN A O 17
ATOM 18241 N N . LYS A 1 22 ? 5.238 8.154 7.088 1.00 0.00 22 LYS A N 17
ATOM 18242 C CA . LYS A 1 22 ? 5.351 8.742 8.418 1.00 0.00 22 LYS A CA 17
ATOM 18243 C C . LYS A 1 22 ? 5.448 7.664 9.496 1.00 0.00 22 LYS A C 17
ATOM 18244 O O . LYS A 1 22 ? 5.110 7.904 10.655 1.00 0.00 22 LYS A O 17
ATOM 18263 N N . VAL A 1 23 ? 5.911 6.479 9.109 1.00 0.00 23 VAL A N 17
ATOM 18264 C CA . VAL A 1 23 ? 6.052 5.372 10.049 1.00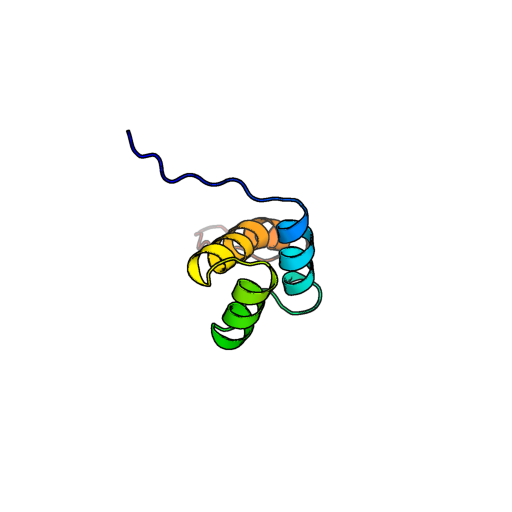 0.00 23 VAL A CA 17
ATOM 18265 C C . VAL A 1 23 ? 7.107 4.379 9.571 1.00 0.00 23 VAL A C 17
ATOM 18266 O O . VAL A 1 23 ? 8.183 4.270 10.161 1.00 0.00 23 VAL A O 17
ATOM 18279 N N . ASN A 1 24 ? 6.792 3.656 8.501 1.00 0.00 24 ASN A N 17
ATOM 18280 C CA . ASN A 1 24 ? 7.715 2.671 7.947 1.00 0.00 24 ASN A CA 17
ATOM 18281 C C . ASN A 1 24 ? 7.172 2.090 6.646 1.00 0.00 24 ASN A C 17
ATOM 18282 O O . ASN A 1 24 ? 5.969 2.139 6.386 1.00 0.00 24 ASN A O 17
ATOM 18293 N N . LYS A 1 25 ? 8.066 1.541 5.831 1.00 0.00 25 LYS A N 17
ATOM 18294 C CA . LYS A 1 25 ? 7.676 0.950 4.556 1.00 0.00 25 LYS A CA 17
ATOM 18295 C C . LYS A 1 25 ? 7.599 -0.570 4.663 1.00 0.00 25 LYS A C 17
ATOM 18296 O O . LYS A 1 25 ? 6.756 -1.203 4.027 1.00 0.00 25 LYS A O 17
ATOM 18315 N N . HIS A 1 26 ? 8.482 -1.147 5.470 1.00 0.00 26 HIS A N 17
ATOM 18316 C CA . HIS A 1 26 ? 8.514 -2.593 5.659 1.00 0.00 26 HIS A CA 17
ATOM 18317 C C . HIS A 1 26 ? 8.255 -2.954 7.121 1.00 0.00 26 HIS A C 17
ATOM 18318 O O . HIS A 1 26 ? 9.148 -3.437 7.818 1.00 0.00 26 HIS A O 17
ATOM 18333 N N . PRO A 1 27 ? 7.023 -2.724 7.606 1.00 0.00 27 PRO A N 17
ATOM 18334 C CA . PRO A 1 27 ? 6.652 -3.027 8.992 1.00 0.00 27 PRO A CA 17
ATOM 18335 C C . PRO A 1 27 ? 6.575 -4.527 9.257 1.00 0.00 27 PRO A C 17
ATOM 18336 O O . PRO A 1 27 ? 6.852 -5.339 8.374 1.00 0.00 27 PRO A O 17
ATOM 18347 N N . ASP A 1 28 ? 6.197 -4.886 10.480 1.00 0.00 28 ASP A N 17
ATOM 18348 C CA . ASP A 1 28 ? 6.082 -6.288 10.865 1.00 0.00 28 ASP A CA 17
ATOM 18349 C C . ASP A 1 28 ? 4.619 -6.687 11.036 1.00 0.00 28 ASP A C 17
ATOM 18350 O O . ASP A 1 28 ? 3.752 -5.833 11.216 1.00 0.00 28 ASP A O 17
ATOM 18359 N N . PRO A 1 29 ? 4.324 -7.998 10.986 1.00 0.00 29 PRO A N 17
ATOM 18360 C CA . PRO A 1 29 ? 2.958 -8.507 11.138 1.00 0.00 29 PRO A CA 17
ATOM 18361 C C . PRO A 1 29 ? 2.287 -7.983 12.404 1.00 0.00 29 PRO A C 17
ATOM 18362 O O . PRO A 1 29 ? 1.062 -7.893 12.476 1.00 0.00 29 PRO A O 17
ATOM 18373 N N . THR A 1 30 ? 3.098 -7.635 13.397 1.00 0.00 30 THR A N 17
ATOM 18374 C CA . THR A 1 30 ? 2.582 -7.116 14.659 1.00 0.00 30 THR A CA 17
ATOM 18375 C C . THR A 1 30 ? 2.061 -5.694 14.485 1.00 0.00 30 THR A C 17
ATOM 18376 O O . THR A 1 30 ? 1.028 -5.326 15.045 1.00 0.00 30 THR A O 17
ATOM 18387 N N . THR A 1 31 ? 2.785 -4.897 13.706 1.00 0.00 31 THR A N 17
ATOM 18388 C CA . THR A 1 31 ? 2.398 -3.514 13.456 1.00 0.00 31 THR A CA 17
ATOM 18389 C C . THR A 1 31 ? 1.333 -3.436 12.365 1.00 0.00 31 THR A C 17
ATOM 18390 O O . THR A 1 31 ? 0.476 -2.553 12.382 1.00 0.00 31 THR A O 17
ATOM 18401 N N . LEU A 1 32 ? 1.394 -4.368 11.420 1.00 0.00 32 LEU A N 17
ATOM 18402 C CA . LEU A 1 32 ? 0.435 -4.407 10.322 1.00 0.00 32 LEU A CA 17
ATOM 18403 C C . LEU A 1 32 ? -0.988 -4.563 10.847 1.00 0.00 32 LEU A C 17
ATOM 18404 O O . LEU A 1 32 ? -1.936 -4.028 10.271 1.00 0.00 32 LEU A O 17
ATOM 18420 N N . CYS A 1 33 ? -1.131 -5.298 11.945 1.00 0.00 33 CYS A N 17
ATOM 18421 C CA . CYS A 1 33 ? -2.438 -5.524 12.550 1.00 0.00 33 CYS A CA 17
ATOM 18422 C C . CYS A 1 33 ? -2.995 -4.230 13.135 1.00 0.00 33 CYS A C 17
ATOM 18423 O O . CYS A 1 33 ? -4.207 -4.009 13.137 1.00 0.00 33 CYS A O 17
ATOM 18431 N N . LEU A 1 34 ? -2.103 -3.379 13.632 1.00 0.00 34 LEU A N 17
ATOM 18432 C CA . LEU A 1 34 ? -2.505 -2.107 14.220 1.00 0.00 34 LEU A CA 17
ATOM 18433 C C . LEU A 1 34 ? -3.002 -1.145 13.146 1.00 0.00 34 LEU A C 17
ATOM 18434 O O . LEU A 1 34 ? -3.902 -0.340 13.387 1.00 0.00 34 LEU A O 17
ATOM 18450 N N . ILE A 1 35 ? -2.411 -1.235 11.959 1.00 0.00 35 ILE A N 17
ATOM 18451 C CA . ILE A 1 35 ? -2.793 -0.374 10.847 1.00 0.00 35 ILE A CA 17
ATOM 18452 C C . ILE A 1 35 ? -4.085 -0.855 10.197 1.00 0.00 35 ILE A C 17
ATOM 18453 O O . ILE A 1 35 ? -4.968 -0.057 9.880 1.00 0.00 35 ILE A O 17
ATOM 18469 N N . ALA A 1 36 ? -4.191 -2.166 10.002 1.00 0.00 36 ALA A N 17
ATOM 18470 C CA . ALA A 1 36 ? -5.377 -2.753 9.390 1.00 0.00 36 ALA A CA 17
ATOM 18471 C C . ALA A 1 36 ? -6.612 -2.518 10.253 1.00 0.00 36 ALA A C 17
ATOM 18472 O O . ALA A 1 36 ? -7.694 -2.234 9.739 1.00 0.00 36 ALA A O 17
ATOM 18479 N N . ALA A 1 37 ? -6.442 -2.636 11.565 1.00 0.00 37 ALA A N 17
ATOM 18480 C CA . ALA A 1 37 ? -7.543 -2.435 12.499 1.00 0.00 37 ALA A CA 17
ATOM 18481 C C . ALA A 1 37 ? -7.937 -0.964 12.573 1.00 0.00 37 ALA A C 17
ATOM 18482 O O . ALA A 1 37 ? -9.102 -0.632 12.790 1.00 0.00 37 ALA A O 17
ATOM 18489 N N . GLU A 1 38 ? -6.956 -0.085 12.391 1.00 0.00 38 GLU A N 17
ATOM 18490 C CA . GLU A 1 38 ? -7.199 1.352 12.437 1.00 0.00 38 GLU A CA 17
ATOM 18491 C C . GLU A 1 38 ? -8.196 1.770 11.361 1.00 0.00 38 GLU A C 17
ATOM 18492 O O . GLU A 1 38 ? -9.258 2.315 11.663 1.00 0.00 38 GLU A O 17
ATOM 18504 N N . ALA A 1 39 ? -7.848 1.511 10.106 1.00 0.00 39 ALA A N 17
ATOM 18505 C CA . ALA A 1 39 ? -8.713 1.860 8.985 1.00 0.00 39 ALA A CA 17
ATOM 18506 C C . ALA A 1 39 ? -9.901 0.909 8.893 1.00 0.00 39 ALA A C 17
ATOM 18507 O O . ALA A 1 39 ? -11.021 1.329 8.603 1.00 0.00 39 ALA A O 17
ATOM 18514 N N . GLY A 1 40 ? -9.648 -0.372 9.140 1.00 0.00 40 GLY A N 17
ATOM 18515 C CA . GLY A 1 40 ? -10.707 -1.362 9.079 1.00 0.00 40 GLY A CA 17
ATOM 18516 C C . GLY A 1 40 ? -10.372 -2.530 8.168 1.00 0.00 40 GLY A C 17
ATOM 18517 O O . GLY A 1 40 ? -11.161 -3.465 8.035 1.00 0.00 40 GLY A O 17
ATOM 18521 N N . LEU A 1 41 ? -9.201 -2.479 7.537 1.00 0.00 41 LEU A N 17
ATOM 18522 C CA . LEU A 1 41 ? -8.772 -3.543 6.637 1.00 0.00 41 LEU A CA 17
ATOM 18523 C C . LEU A 1 41 ? -8.140 -4.691 7.416 1.00 0.00 41 LEU A C 17
ATOM 18524 O O . LEU A 1 41 ? -8.150 -4.700 8.647 1.00 0.00 41 LEU A O 17
ATOM 18540 N N . THR A 1 42 ? -7.588 -5.658 6.690 1.00 0.00 42 THR A N 17
ATOM 18541 C CA . THR A 1 42 ? -6.949 -6.812 7.313 1.00 0.00 42 THR A CA 17
ATOM 18542 C C . THR A 1 42 ? -5.448 -6.819 7.035 1.00 0.00 42 THR A C 17
ATOM 18543 O O . THR A 1 42 ? -4.964 -6.088 6.170 1.00 0.00 42 THR A O 17
ATOM 18554 N N . GLU A 1 43 ? -4.718 -7.648 7.772 1.00 0.00 43 GLU A N 17
ATOM 18555 C CA . GLU A 1 43 ? -3.273 -7.750 7.605 1.00 0.00 43 GLU A CA 17
ATOM 18556 C C . GLU A 1 43 ? -2.920 -8.190 6.187 1.00 0.00 43 GLU A C 17
ATOM 18557 O O . GLU A 1 43 ? -1.878 -7.813 5.652 1.00 0.00 43 GLU A O 17
ATOM 18569 N N . GLU A 1 44 ? -3.794 -8.990 5.586 1.00 0.00 44 GLU A N 17
ATOM 18570 C CA . GLU A 1 44 ? -3.574 -9.481 4.230 1.00 0.00 44 GLU A CA 17
ATOM 18571 C C . GLU A 1 44 ? -3.680 -8.347 3.217 1.00 0.00 44 GLU A C 17
ATOM 18572 O O . GLU A 1 44 ? -2.857 -8.233 2.308 1.00 0.00 44 GLU A O 17
ATOM 18584 N N . GLN A 1 45 ? -4.698 -7.508 3.379 1.00 0.00 45 GLN A N 17
ATOM 18585 C CA . GLN A 1 45 ? -4.912 -6.381 2.478 1.00 0.00 45 GLN A CA 17
ATOM 18586 C C . GLN A 1 45 ? -3.824 -5.328 2.656 1.00 0.00 45 GLN A C 17
ATOM 18587 O O . GLN A 1 45 ? -3.380 -4.709 1.689 1.00 0.00 45 GLN A O 17
ATOM 18601 N N . THR A 1 46 ? -3.397 -5.130 3.900 1.00 0.00 46 THR A N 17
ATOM 18602 C CA . THR A 1 46 ? -2.360 -4.151 4.204 1.00 0.00 46 THR A CA 17
ATOM 18603 C C . THR A 1 46 ? -1.011 -4.595 3.647 1.00 0.00 46 THR A C 17
ATOM 18604 O O . THR A 1 46 ? -0.177 -3.768 3.281 1.00 0.00 46 THR A O 17
ATOM 18615 N N . GLN A 1 47 ? -0.803 -5.906 3.589 1.00 0.00 47 GLN A N 17
ATOM 18616 C CA . GLN A 1 47 ? 0.444 -6.461 3.078 1.00 0.00 47 GLN A CA 17
ATOM 18617 C C . GLN A 1 47 ? 0.564 -6.238 1.573 1.00 0.00 47 GLN A C 17
ATOM 18618 O O . GLN A 1 47 ? 1.628 -5.871 1.072 1.00 0.00 47 GLN A O 17
ATOM 18632 N N . LYS A 1 48 ? -0.533 -6.463 0.858 1.00 0.00 48 LYS A N 17
ATOM 18633 C CA . LYS A 1 48 ? -0.551 -6.287 -0.590 1.00 0.00 48 LYS A CA 17
ATOM 18634 C C . LYS A 1 48 ? -0.411 -4.815 -0.962 1.00 0.00 48 LYS A C 17
ATOM 18635 O O . LYS A 1 48 ? 0.282 -4.469 -1.919 1.00 0.00 48 LYS A O 17
ATOM 18654 N N . TRP A 1 49 ? -1.074 -3.952 -0.198 1.00 0.00 49 TRP A N 17
ATOM 18655 C CA . TRP A 1 49 ? -1.023 -2.516 -0.448 1.00 0.00 49 TRP A CA 17
ATOM 18656 C C . TRP A 1 49 ? 0.407 -1.996 -0.353 1.00 0.00 49 TRP A C 17
ATOM 18657 O O . TRP A 1 49 ? 0.919 -1.384 -1.289 1.00 0.00 49 TRP A O 17
ATOM 18678 N N . PHE A 1 50 ? 1.048 -2.246 0.784 1.00 0.00 50 PHE A N 17
ATOM 18679 C CA . PHE A 1 50 ? 2.421 -1.804 1.002 1.00 0.00 50 PHE A CA 17
ATOM 18680 C C . PHE A 1 50 ? 3.372 -2.466 0.011 1.00 0.00 50 PHE A C 17
ATOM 18681 O O . PHE A 1 50 ? 4.373 -1.875 -0.393 1.00 0.00 50 PHE A O 17
ATOM 18698 N N . LYS A 1 51 ? 3.053 -3.696 -0.375 1.00 0.00 51 LYS A N 17
ATOM 18699 C CA . LYS A 1 51 ? 3.881 -4.439 -1.319 1.00 0.00 51 LYS A CA 17
ATOM 18700 C C . LYS A 1 51 ? 3.806 -3.826 -2.713 1.00 0.00 51 LYS A C 17
ATOM 18701 O O . LYS A 1 51 ? 4.818 -3.704 -3.403 1.00 0.00 51 LYS A O 17
ATOM 18720 N N . GLN A 1 52 ? 2.601 -3.444 -3.123 1.00 0.00 52 GLN A N 17
ATOM 18721 C CA . GLN A 1 52 ? 2.395 -2.845 -4.436 1.00 0.00 52 GLN A CA 17
ATOM 18722 C C . GLN A 1 52 ? 2.817 -1.378 -4.439 1.00 0.00 52 GLN A C 17
ATOM 18723 O O . GLN A 1 52 ? 3.460 -0.908 -5.379 1.00 0.00 52 GLN A O 17
ATOM 18737 N N . ARG A 1 53 ? 2.451 -0.660 -3.383 1.00 0.00 53 ARG A N 17
ATOM 18738 C CA . ARG A 1 53 ? 2.791 0.754 -3.264 1.00 0.00 53 ARG A CA 17
ATOM 18739 C C . ARG A 1 53 ? 4.303 0.956 -3.289 1.00 0.00 53 ARG A C 17
ATOM 18740 O O . ARG A 1 53 ? 4.792 2.001 -3.721 1.00 0.00 53 ARG A O 17
ATOM 18761 N N . LEU A 1 54 ? 5.040 -0.048 -2.824 1.00 0.00 54 LEU A N 17
ATOM 18762 C CA . LEU A 1 54 ? 6.496 0.022 -2.793 1.00 0.00 54 LEU A CA 17
ATOM 18763 C C . LEU A 1 54 ? 7.062 0.236 -4.194 1.00 0.00 54 LEU A C 17
ATOM 18764 O O . LEU A 1 54 ? 8.084 0.900 -4.366 1.00 0.00 54 LEU A O 17
ATOM 18780 N N . ALA A 1 55 ? 6.392 -0.331 -5.192 1.00 0.00 55 ALA A N 17
ATOM 18781 C CA . ALA A 1 55 ? 6.829 -0.203 -6.576 1.00 0.00 55 ALA A CA 17
ATOM 18782 C C . ALA A 1 55 ? 6.866 1.259 -7.007 1.00 0.00 55 ALA A C 17
ATOM 18783 O O . ALA A 1 55 ? 7.688 1.653 -7.835 1.00 0.00 55 ALA A O 17
ATOM 18790 N N . GLU A 1 56 ? 5.970 2.060 -6.440 1.00 0.00 56 GLU A N 17
ATOM 18791 C CA . GLU A 1 56 ? 5.901 3.480 -6.765 1.00 0.00 56 GLU A CA 17
ATOM 18792 C C . GLU A 1 56 ? 6.901 4.278 -5.935 1.00 0.00 56 GLU A C 17
ATOM 18793 O O . GLU A 1 56 ? 7.425 5.297 -6.386 1.00 0.00 56 GLU A O 17
ATOM 18805 N N . TRP A 1 57 ? 7.161 3.809 -4.719 1.00 0.00 57 TRP A N 17
ATOM 18806 C CA . TRP A 1 57 ? 8.098 4.479 -3.825 1.00 0.00 57 TRP A CA 17
ATOM 18807 C C . TRP A 1 57 ? 9.516 4.424 -4.383 1.00 0.00 57 TRP A C 17
ATOM 18808 O O . TRP A 1 57 ? 10.288 5.371 -4.237 1.00 0.00 57 TRP A O 17
ATOM 18829 N N . ARG A 1 58 ? 9.852 3.309 -5.023 1.00 0.00 58 ARG A N 17
ATOM 18830 C CA . ARG A 1 58 ? 11.178 3.130 -5.603 1.00 0.00 58 ARG A CA 17
ATOM 18831 C C . ARG A 1 58 ? 11.437 4.162 -6.696 1.00 0.00 58 ARG A C 17
ATOM 18832 O O . ARG A 1 58 ? 12.546 4.681 -6.824 1.00 0.00 58 ARG A O 17
ATOM 18853 N N . ARG A 1 59 ? 10.406 4.454 -7.483 1.00 0.00 59 ARG A N 17
ATOM 18854 C CA . ARG A 1 59 ? 10.523 5.424 -8.567 1.00 0.00 59 ARG A CA 17
ATOM 18855 C C . ARG A 1 59 ? 10.702 6.835 -8.016 1.00 0.00 59 ARG A C 17
ATOM 18856 O O . ARG A 1 59 ? 11.552 7.592 -8.487 1.00 0.00 59 ARG A O 17
ATOM 18877 N N . SER A 1 60 ? 9.898 7.183 -7.016 1.00 0.00 60 SER A N 17
ATOM 18878 C CA . SER A 1 60 ? 9.969 8.503 -6.401 1.00 0.00 60 SER A CA 17
ATOM 18879 C C . SER A 1 60 ? 11.334 8.734 -5.764 1.00 0.00 60 SER A C 17
ATOM 18880 O O . SER A 1 60 ? 12.068 9.640 -6.156 1.00 0.00 60 SER A O 17
ATOM 18888 N N . GLU A 1 61 ? 11.670 7.907 -4.779 1.00 0.00 61 GLU A N 17
ATOM 18889 C CA . GLU A 1 61 ? 12.948 8.021 -4.087 1.00 0.00 61 GLU A CA 17
ATOM 18890 C C . GLU A 1 61 ? 14.108 7.730 -5.034 1.00 0.00 61 GLU A C 17
ATOM 18891 O O . GLU A 1 61 ? 15.158 8.369 -4.959 1.00 0.00 61 GLU A O 17
ATOM 18903 N N . GLY A 1 62 ? 13.911 6.763 -5.924 1.00 0.00 62 GLY A N 17
ATOM 18904 C CA . GLY A 1 62 ? 14.949 6.405 -6.872 1.00 0.00 62 GLY A CA 17
ATOM 18905 C C . GLY A 1 62 ? 15.968 5.450 -6.282 1.00 0.00 62 GLY A C 17
ATOM 18906 O O . GLY A 1 62 ? 16.671 5.792 -5.330 1.00 0.00 62 GLY A O 17
ATOM 18910 N N . LEU A 1 63 ? 16.050 4.250 -6.848 1.00 0.00 63 LEU A N 17
ATOM 18911 C CA . LEU A 1 63 ? 16.992 3.242 -6.371 1.00 0.00 63 LEU A CA 17
ATOM 18912 C C . LEU A 1 63 ? 17.985 2.863 -7.467 1.00 0.00 63 LEU A C 17
ATOM 18913 O O . LEU A 1 63 ? 17.764 3.149 -8.644 1.00 0.00 63 LEU A O 17
ATOM 18929 N N . PRO A 1 64 ? 19.098 2.208 -7.094 1.00 0.00 64 PRO A N 17
ATOM 18930 C CA . PRO A 1 64 ? 20.128 1.788 -8.049 1.00 0.00 64 PRO A CA 17
ATOM 18931 C C . PRO A 1 64 ? 19.649 0.662 -8.959 1.00 0.00 64 PRO A C 17
ATOM 18932 O O . PRO A 1 64 ? 18.456 0.365 -9.021 1.00 0.00 64 PRO A O 17
ATOM 18943 N N . SER A 1 65 ? 20.588 0.039 -9.667 1.00 0.00 65 SER A N 17
ATOM 18944 C CA . SER A 1 65 ? 20.263 -1.056 -10.575 1.00 0.00 65 SER A CA 17
ATOM 18945 C C . SER A 1 65 ? 19.401 -0.564 -11.734 1.00 0.00 65 SER A C 17
ATOM 18946 O O . SER A 1 65 ? 18.602 0.360 -11.579 1.00 0.00 65 SER A O 17
ATOM 18954 N N . GLU A 1 66 ? 19.568 -1.188 -12.895 1.00 0.00 66 GLU A N 17
ATOM 18955 C CA . GLU A 1 66 ? 18.806 -0.814 -14.081 1.00 0.00 66 GLU A CA 17
ATOM 18956 C C . GLU A 1 66 ? 18.223 -2.047 -14.765 1.00 0.00 66 GLU A C 17
ATOM 18957 O O . GLU A 1 66 ? 18.943 -2.995 -15.077 1.00 0.00 66 GLU A O 17
ATOM 18969 N N . CYS A 1 67 ? 16.914 -2.027 -14.994 1.00 0.00 67 CYS A N 17
ATOM 18970 C CA . CYS A 1 67 ? 16.234 -3.143 -15.642 1.00 0.00 67 CYS A CA 17
ATOM 18971 C C . CYS A 1 67 ? 16.234 -2.973 -17.158 1.00 0.00 67 CYS A C 17
ATOM 18972 O O . CYS A 1 67 ? 16.006 -1.878 -17.670 1.00 0.00 67 CYS A O 17
ATOM 18980 N N . ARG A 1 68 ? 16.492 -4.066 -17.870 1.00 0.00 68 ARG A N 17
ATOM 18981 C CA . ARG A 1 68 ? 16.521 -4.038 -19.328 1.00 0.00 68 ARG A CA 17
ATOM 18982 C C . ARG A 1 68 ? 15.204 -4.542 -19.908 1.00 0.00 68 ARG A C 17
ATOM 18983 O O . ARG A 1 68 ? 15.178 -5.143 -20.982 1.00 0.00 68 ARG A O 17
ATOM 19004 N N . SER A 1 69 ? 14.113 -4.294 -19.191 1.00 0.00 69 SER A N 17
ATOM 19005 C CA . SER A 1 69 ? 12.793 -4.722 -19.635 1.00 0.00 69 SER A CA 17
ATOM 19006 C C . SER A 1 69 ? 12.068 -3.594 -20.360 1.00 0.00 69 SER A C 17
ATOM 19007 O O . SER A 1 69 ? 12.426 -2.424 -20.224 1.00 0.00 69 SER A O 17
ATOM 19015 N N . VAL A 1 70 ? 11.045 -3.953 -21.129 1.00 0.00 70 VAL A N 17
ATOM 19016 C CA . VAL A 1 70 ? 10.268 -2.970 -21.875 1.00 0.00 70 VAL A CA 17
ATOM 19017 C C . VAL A 1 70 ? 9.074 -2.484 -21.062 1.00 0.00 70 VAL A C 17
ATOM 19018 O O . VAL A 1 70 ? 7.950 -2.948 -21.253 1.00 0.00 70 VAL A O 17
ATOM 19031 N N . THR A 1 71 ? 9.326 -1.546 -20.154 1.00 0.00 71 THR A N 17
ATOM 19032 C CA . THR A 1 71 ? 8.270 -0.996 -19.310 1.00 0.00 71 THR A CA 17
ATOM 19033 C C . THR A 1 71 ? 8.045 0.481 -19.614 1.00 0.00 71 THR A C 17
ATOM 19034 O O . THR A 1 71 ? 6.910 0.958 -19.617 1.00 0.00 71 THR A O 17
ATOM 19045 N N . ASP A 1 72 ? 9.133 1.201 -19.867 1.00 0.00 72 ASP A N 17
ATOM 19046 C CA . ASP A 1 72 ? 9.055 2.625 -20.172 1.00 0.00 72 ASP A CA 17
ATOM 19047 C C . ASP A 1 72 ? 9.592 2.912 -21.570 1.00 0.00 72 ASP A C 17
ATOM 19048 O O . ASP A 1 72 ? 9.695 1.959 -22.371 1.00 0.00 72 ASP A O 17
ATOM 19058 N N . GLY A 1 1 ? -20.900 14.858 -0.750 1.00 0.00 1 GLY A N 18
ATOM 19059 C CA . GLY A 1 1 ? -20.358 14.540 -2.100 1.00 0.00 1 GLY A CA 18
ATOM 19060 C C . GLY A 1 1 ? -20.018 13.071 -2.258 1.00 0.00 1 GLY A C 18
ATOM 19061 O O . GLY A 1 1 ? -20.769 12.202 -1.813 1.00 0.00 1 GLY A O 18
ATOM 19067 N N . SER A 1 2 ? -18.884 12.791 -2.894 1.00 0.00 2 SER A N 18
ATOM 19068 C CA . SER A 1 2 ? -18.446 11.417 -3.109 1.00 0.00 2 SER A CA 18
ATOM 19069 C C . SER A 1 2 ? -19.480 10.634 -3.912 1.00 0.00 2 SER A C 18
ATOM 19070 O O . SER A 1 2 ? -20.553 10.304 -3.407 1.00 0.00 2 SER A O 18
ATOM 19078 N N . GLU A 1 3 ? -19.149 10.339 -5.165 1.00 0.00 3 GLU A N 18
ATOM 19079 C CA . GLU A 1 3 ? -20.050 9.594 -6.038 1.00 0.00 3 GLU A CA 18
ATOM 19080 C C . GLU A 1 3 ? -19.345 8.381 -6.637 1.00 0.00 3 GLU A C 18
ATOM 19081 O O . GLU A 1 3 ? -18.490 8.516 -7.513 1.00 0.00 3 GLU A O 18
ATOM 19093 N N . GLY A 1 4 ? -19.709 7.195 -6.159 1.00 0.00 4 GLY A N 18
ATOM 19094 C CA . GLY A 1 4 ? -19.102 5.976 -6.657 1.00 0.00 4 GLY A CA 18
ATOM 19095 C C . GLY A 1 4 ? -18.350 5.219 -5.580 1.00 0.00 4 GLY A C 18
ATOM 19096 O O . GLY A 1 4 ? -17.704 5.823 -4.724 1.00 0.00 4 GLY A O 18
ATOM 19100 N N . ALA A 1 5 ? -18.434 3.893 -5.622 1.00 0.00 5 ALA A N 18
ATOM 19101 C CA . ALA A 1 5 ? -17.756 3.053 -4.642 1.00 0.00 5 ALA A CA 18
ATOM 19102 C C . ALA A 1 5 ? -16.767 2.109 -5.319 1.00 0.00 5 ALA A C 18
ATOM 19103 O O . ALA A 1 5 ? -17.163 1.173 -6.014 1.00 0.00 5 ALA A O 18
ATOM 19110 N N . ALA A 1 6 ? -15.478 2.361 -5.112 1.00 0.00 6 ALA A N 18
ATOM 19111 C CA . ALA A 1 6 ? -14.433 1.534 -5.701 1.00 0.00 6 ALA A CA 18
ATOM 19112 C C . ALA A 1 6 ? -13.155 1.591 -4.871 1.00 0.00 6 ALA A C 18
ATOM 19113 O O . ALA A 1 6 ? -12.846 2.611 -4.257 1.00 0.00 6 ALA A O 18
ATOM 19120 N N . THR A 1 7 ? -12.413 0.486 -4.860 1.00 0.00 7 THR A N 18
ATOM 19121 C CA . THR A 1 7 ? -11.165 0.402 -4.111 1.00 0.00 7 THR A CA 18
ATOM 19122 C C . THR A 1 7 ? -11.334 0.936 -2.689 1.00 0.00 7 THR A C 18
ATOM 19123 O O . THR A 1 7 ? -12.451 1.191 -2.242 1.00 0.00 7 THR A O 18
ATOM 19134 N N . MET A 1 8 ? -10.217 1.101 -1.988 1.00 0.00 8 MET A N 18
ATOM 19135 C CA . MET A 1 8 ? -10.243 1.604 -0.619 1.00 0.00 8 MET A CA 18
ATOM 19136 C C . MET A 1 8 ? -10.795 3.024 -0.573 1.00 0.00 8 MET A C 18
ATOM 19137 O O . MET A 1 8 ? -10.812 3.729 -1.581 1.00 0.00 8 MET A O 18
ATOM 19151 N N . THR A 1 9 ? -11.248 3.438 0.607 1.00 0.00 9 THR A N 18
ATOM 19152 C CA . THR A 1 9 ? -11.801 4.776 0.785 1.00 0.00 9 THR A CA 18
ATOM 19153 C C . THR A 1 9 ? -10.738 5.741 1.299 1.00 0.00 9 THR A C 18
ATOM 19154 O O . THR A 1 9 ? -9.580 5.364 1.481 1.00 0.00 9 THR A O 18
ATOM 19165 N N . GLU A 1 10 ? -11.138 6.987 1.530 1.00 0.00 10 GLU A N 18
ATOM 19166 C CA . GLU A 1 10 ? -10.218 8.006 2.022 1.00 0.00 10 GLU A CA 18
ATOM 19167 C C . GLU A 1 10 ? -9.683 7.635 3.403 1.00 0.00 10 GLU A C 18
ATOM 19168 O O . GLU A 1 10 ? -8.496 7.794 3.683 1.00 0.00 10 GLU A O 18
ATOM 19180 N N . ASP A 1 11 ? -10.570 7.140 4.262 1.00 0.00 11 ASP A N 18
ATOM 19181 C CA . ASP A 1 11 ? -10.186 6.748 5.613 1.00 0.00 11 ASP A CA 18
ATOM 19182 C C . ASP A 1 11 ? -9.139 5.638 5.581 1.00 0.00 11 ASP A C 18
ATOM 19183 O O . ASP A 1 11 ? -8.287 5.550 6.465 1.00 0.00 11 ASP A O 18
ATOM 19192 N N . GLN A 1 12 ? -9.209 4.795 4.557 1.00 0.00 12 GLN A N 18
ATOM 19193 C CA . GLN A 1 12 ? -8.267 3.692 4.409 1.00 0.00 12 GLN A CA 18
ATOM 19194 C C . GLN A 1 12 ? -6.953 4.177 3.807 1.00 0.00 12 GLN A C 18
ATOM 19195 O O . GLN A 1 12 ? -5.875 3.898 4.334 1.00 0.00 12 GLN A O 18
ATOM 19209 N N . VAL A 1 13 ? -7.049 4.907 2.699 1.00 0.00 13 VAL A N 18
ATOM 19210 C CA . VAL A 1 13 ? -5.868 5.431 2.025 1.00 0.00 13 VAL A CA 18
ATOM 19211 C C . VAL A 1 13 ? -5.146 6.452 2.899 1.00 0.00 13 VAL A C 18
ATOM 19212 O O . VAL A 1 13 ? -3.920 6.551 2.872 1.00 0.00 13 VAL A O 18
ATOM 19225 N N . GLU A 1 14 ? -5.916 7.208 3.675 1.00 0.00 14 GLU A N 18
ATOM 19226 C CA . GLU A 1 14 ? -5.350 8.220 4.558 1.00 0.00 14 GLU A CA 18
ATOM 19227 C C . GLU A 1 14 ? -4.427 7.586 5.593 1.00 0.00 14 GLU A C 18
ATOM 19228 O O . GLU A 1 14 ? -3.294 8.027 5.783 1.00 0.00 14 GLU A O 18
ATOM 19240 N N . ILE A 1 15 ? -4.919 6.547 6.259 1.00 0.00 15 ILE A N 18
ATOM 19241 C CA . ILE A 1 15 ? -4.138 5.850 7.274 1.00 0.00 15 ILE A CA 18
ATOM 19242 C C . ILE A 1 15 ? -3.045 5.000 6.635 1.00 0.00 15 ILE A C 18
ATOM 19243 O O . ILE A 1 15 ? -1.941 4.888 7.167 1.00 0.00 15 ILE A O 18
ATOM 19259 N N . LEU A 1 16 ? -3.361 4.401 5.492 1.00 0.00 16 LEU A N 18
ATOM 19260 C CA . LEU A 1 16 ? -2.406 3.561 4.779 1.00 0.00 16 LEU A CA 18
ATOM 19261 C C . LEU A 1 16 ? -1.186 4.371 4.349 1.00 0.00 16 LEU A C 18
ATOM 19262 O O . LEU A 1 16 ? -0.058 3.878 4.384 1.00 0.00 16 LEU A O 18
ATOM 19278 N N . GLU A 1 17 ? -1.421 5.614 3.945 1.00 0.00 17 GLU A N 18
ATOM 19279 C CA . GLU A 1 17 ? -0.342 6.493 3.509 1.00 0.00 17 GLU A CA 18
ATOM 19280 C C . GLU A 1 17 ? 0.474 6.981 4.701 1.00 0.00 17 GLU A C 18
ATOM 19281 O O . GLU A 1 17 ? 1.686 7.171 4.601 1.00 0.00 17 GLU A O 18
ATOM 19293 N N . TYR A 1 18 ? -0.198 7.182 5.830 1.00 0.00 18 TYR A N 18
ATOM 19294 C CA . TYR A 1 18 ? 0.465 7.648 7.043 1.00 0.00 18 TYR A CA 18
ATOM 19295 C C . TYR A 1 18 ? 1.463 6.611 7.548 1.00 0.00 18 TYR A C 18
ATOM 19296 O O . TYR A 1 18 ? 2.508 6.956 8.098 1.00 0.00 18 TYR A O 18
ATOM 19314 N N . ASN A 1 19 ? 1.134 5.337 7.354 1.00 0.00 19 ASN A N 18
ATOM 19315 C CA . ASN A 1 19 ? 2.004 4.250 7.788 1.00 0.00 19 ASN A CA 18
ATOM 19316 C C . ASN A 1 19 ? 2.931 3.802 6.660 1.00 0.00 19 ASN A C 18
ATOM 19317 O O . ASN A 1 19 ? 3.518 2.722 6.721 1.00 0.00 19 ASN A O 18
ATOM 19328 N N . PHE A 1 20 ? 3.058 4.635 5.630 1.00 0.00 20 PHE A N 18
ATOM 19329 C CA . PHE A 1 20 ? 3.913 4.318 4.491 1.00 0.00 20 PHE A CA 18
ATOM 19330 C C . PHE A 1 20 ? 5.060 5.319 4.362 1.00 0.00 20 PHE A C 18
ATOM 19331 O O . PHE A 1 20 ? 6.037 5.065 3.656 1.00 0.00 20 PHE A O 18
ATOM 19348 N N . ASN A 1 21 ? 4.939 6.459 5.039 1.00 0.00 21 ASN A N 18
ATOM 19349 C CA . ASN A 1 21 ? 5.970 7.489 4.987 1.00 0.00 21 ASN A CA 18
ATOM 19350 C C . ASN A 1 21 ? 6.312 7.998 6.385 1.00 0.00 21 ASN A C 18
ATOM 19351 O O . ASN A 1 21 ? 7.474 7.997 6.788 1.00 0.00 21 ASN A O 18
ATOM 19362 N N . LYS A 1 22 ? 5.293 8.438 7.114 1.00 0.00 22 LYS A N 18
ATOM 19363 C CA . LYS A 1 22 ? 5.487 8.958 8.463 1.00 0.00 22 LYS A CA 18
ATOM 19364 C C . LYS A 1 22 ? 5.965 7.865 9.415 1.00 0.00 22 LYS A C 18
ATOM 19365 O O . LYS A 1 22 ? 6.775 8.117 10.306 1.00 0.00 22 LYS A O 18
ATOM 19384 N N . VAL A 1 23 ? 5.459 6.651 9.222 1.00 0.00 23 VAL A N 18
ATOM 19385 C CA . VAL A 1 23 ? 5.838 5.525 10.069 1.00 0.00 23 VAL A CA 18
ATOM 19386 C C . VAL A 1 23 ? 6.982 4.726 9.453 1.00 0.00 23 VAL A C 18
ATOM 19387 O O . VAL A 1 23 ? 8.108 4.755 9.949 1.00 0.00 23 VAL A O 18
ATOM 19400 N N . ASN A 1 24 ? 6.688 4.011 8.371 1.00 0.00 24 ASN A N 18
ATOM 19401 C CA . ASN A 1 24 ? 7.696 3.203 7.694 1.00 0.00 24 ASN A CA 18
ATOM 19402 C C . ASN A 1 24 ? 7.150 2.628 6.392 1.00 0.00 24 ASN A C 18
ATOM 19403 O O . ASN A 1 24 ? 5.992 2.852 6.040 1.00 0.00 24 ASN A O 18
ATOM 19414 N N . LYS A 1 25 ? 7.991 1.883 5.681 1.00 0.00 25 LYS A N 18
ATOM 19415 C CA . LYS A 1 25 ? 7.593 1.273 4.418 1.00 0.00 25 LYS A CA 18
ATOM 19416 C C . LYS A 1 25 ? 7.555 -0.247 4.535 1.00 0.00 25 LYS A C 18
ATOM 19417 O O . LYS A 1 25 ? 6.666 -0.900 3.988 1.00 0.00 25 LYS A O 18
ATOM 19436 N N . HIS A 1 26 ? 8.524 -0.806 5.254 1.00 0.00 26 HIS A N 18
ATOM 19437 C CA . HIS A 1 26 ? 8.601 -2.250 5.442 1.00 0.00 26 HIS A CA 18
ATOM 19438 C C . HIS A 1 26 ? 8.444 -2.614 6.919 1.00 0.00 26 HIS A C 18
ATOM 19439 O O . HIS A 1 26 ? 9.386 -3.087 7.556 1.00 0.00 26 HIS A O 18
ATOM 19454 N N . PRO A 1 27 ? 7.243 -2.398 7.483 1.00 0.00 27 PRO A N 18
ATOM 19455 C CA . PRO A 1 27 ? 6.966 -2.705 8.890 1.00 0.00 27 PRO A CA 18
ATOM 19456 C C . PRO A 1 27 ? 6.865 -4.205 9.145 1.00 0.00 27 PRO A C 18
ATOM 19457 O O . PRO A 1 27 ? 7.137 -5.016 8.259 1.00 0.00 27 PRO A O 18
ATOM 19468 N N . ASP A 1 28 ? 6.471 -4.568 10.361 1.00 0.00 28 ASP A N 18
ATOM 19469 C CA . ASP A 1 28 ? 6.333 -5.972 10.735 1.00 0.00 28 ASP A CA 18
ATOM 19470 C C . ASP A 1 28 ? 4.862 -6.342 10.910 1.00 0.00 28 ASP A C 18
ATOM 19471 O O . ASP A 1 28 ? 3.993 -5.470 10.927 1.00 0.00 28 ASP A O 18
ATOM 19480 N N . PRO A 1 29 ? 4.559 -7.646 11.044 1.00 0.00 29 PRO A N 18
ATOM 19481 C CA . PRO A 1 29 ? 3.183 -8.123 11.218 1.00 0.00 29 PRO A CA 18
ATOM 19482 C C . PRO A 1 29 ? 2.495 -7.477 12.416 1.00 0.00 29 PRO A C 18
ATOM 19483 O O . PRO A 1 29 ? 1.272 -7.348 12.446 1.00 0.00 29 PRO A O 18
ATOM 19494 N N . THR A 1 30 ? 3.290 -7.071 13.401 1.00 0.00 30 THR A N 18
ATOM 19495 C CA . THR A 1 30 ? 2.757 -6.437 14.600 1.00 0.00 30 THR A CA 18
ATOM 19496 C C . THR A 1 30 ? 2.194 -5.056 14.280 1.00 0.00 30 THR A C 18
ATOM 19497 O O . THR A 1 30 ? 1.129 -4.681 14.772 1.00 0.00 30 THR A O 18
ATOM 19508 N N . THR A 1 31 ? 2.914 -4.306 13.453 1.00 0.00 31 THR A N 18
ATOM 19509 C CA . THR A 1 31 ? 2.485 -2.967 13.066 1.00 0.00 31 THR A CA 18
ATOM 19510 C C . THR A 1 31 ? 1.362 -3.032 12.036 1.00 0.00 31 THR A C 18
ATOM 19511 O O . THR A 1 31 ? 0.482 -2.172 12.006 1.00 0.00 31 THR A O 18
ATOM 19522 N N . LEU A 1 32 ? 1.398 -4.060 11.193 1.00 0.00 32 LEU A N 18
ATOM 19523 C CA . LEU A 1 32 ? 0.383 -4.238 10.162 1.00 0.00 32 LEU A CA 18
ATOM 19524 C C . LEU A 1 32 ? -0.988 -4.479 10.785 1.00 0.00 32 LEU A C 18
ATOM 19525 O O . LEU A 1 32 ? -2.012 -4.073 10.234 1.00 0.00 32 LEU A O 18
ATOM 19541 N N . CYS A 1 33 ? -1.001 -5.142 11.937 1.00 0.00 33 CYS A N 18
ATOM 19542 C CA . CYS A 1 33 ? -2.246 -5.438 12.636 1.00 0.00 33 CYS A CA 18
ATOM 19543 C C . CYS A 1 33 ? -2.967 -4.153 13.028 1.00 0.00 33 CYS A C 18
ATOM 19544 O O . CYS A 1 33 ? -4.188 -4.052 12.906 1.00 0.00 33 CYS A O 18
ATOM 19552 N N . LEU A 1 34 ? -2.204 -3.172 13.500 1.00 0.00 34 LEU A N 18
ATOM 19553 C CA . LEU A 1 34 ? -2.771 -1.893 13.911 1.00 0.00 34 LEU A CA 18
ATOM 19554 C C . LEU A 1 34 ? -3.393 -1.166 12.723 1.00 0.00 34 LEU A C 18
ATOM 19555 O O . LEU A 1 34 ? -4.502 -0.643 12.815 1.00 0.00 34 LEU A O 18
ATOM 19571 N N . ILE A 1 35 ? -2.669 -1.138 11.608 1.00 0.00 35 ILE A N 18
ATOM 19572 C CA . ILE A 1 35 ? -3.151 -0.475 10.402 1.00 0.00 35 ILE A CA 18
ATOM 19573 C C . ILE A 1 35 ? -4.400 -1.164 9.862 1.00 0.00 35 ILE A C 18
ATOM 19574 O O . ILE A 1 35 ? -5.276 -0.519 9.284 1.00 0.00 35 ILE A O 18
ATOM 19590 N N . ALA A 1 36 ? -4.474 -2.477 10.051 1.00 0.00 36 ALA A N 18
ATOM 19591 C CA . ALA A 1 36 ? -5.615 -3.253 9.582 1.00 0.00 36 ALA A CA 18
ATOM 19592 C C . ALA A 1 36 ? -6.896 -2.831 10.293 1.00 0.00 36 ALA A C 18
ATOM 19593 O O . ALA A 1 36 ? -7.926 -2.607 9.658 1.00 0.00 36 ALA A O 18
ATOM 19600 N N . ALA A 1 37 ? -6.824 -2.725 11.616 1.00 0.00 37 ALA A N 18
ATOM 19601 C CA . ALA A 1 37 ? -7.978 -2.329 12.415 1.00 0.00 37 ALA A CA 18
ATOM 19602 C C . ALA A 1 37 ? -8.275 -0.842 12.252 1.00 0.00 37 ALA A C 18
ATOM 19603 O O . ALA A 1 37 ? -9.434 -0.427 12.243 1.00 0.00 37 ALA A O 18
ATOM 19610 N N . GLU A 1 38 ? -7.220 -0.044 12.124 1.00 0.00 38 GLU A N 18
ATOM 19611 C CA . GLU A 1 38 ? -7.367 1.398 11.961 1.00 0.00 38 GLU A CA 18
ATOM 19612 C C . GLU A 1 38 ? -8.044 1.730 10.635 1.00 0.00 38 GLU A C 18
ATOM 19613 O O . GLU A 1 38 ? -9.072 2.407 10.604 1.00 0.00 38 GLU A O 18
ATOM 19625 N N . ALA A 1 39 ? -7.461 1.249 9.542 1.00 0.00 39 ALA A N 18
ATOM 19626 C CA . ALA A 1 39 ? -8.008 1.495 8.214 1.00 0.00 39 ALA A CA 18
ATOM 19627 C C . ALA A 1 39 ? -9.336 0.770 8.023 1.00 0.00 39 ALA A C 18
ATOM 19628 O O . ALA A 1 39 ? -10.286 1.329 7.476 1.00 0.00 39 ALA A O 18
ATOM 19635 N N . GLY A 1 40 ? -9.394 -0.478 8.478 1.00 0.00 40 GLY A N 18
ATOM 19636 C CA . GLY A 1 40 ? -10.611 -1.258 8.348 1.00 0.00 40 GLY A CA 18
ATOM 19637 C C . GLY A 1 40 ? -10.433 -2.462 7.444 1.00 0.00 40 GLY A C 18
ATOM 19638 O O . GLY A 1 40 ? -11.364 -2.867 6.746 1.00 0.00 40 GLY A O 18
ATOM 19642 N N . LEU A 1 41 ? -9.235 -3.038 7.457 1.00 0.00 41 LEU A N 18
ATOM 19643 C CA . LEU A 1 41 ? -8.938 -4.203 6.633 1.00 0.00 41 LEU A CA 18
ATOM 19644 C C . LEU A 1 41 ? -8.125 -5.229 7.416 1.00 0.00 41 LEU A C 18
ATOM 19645 O O . LEU A 1 41 ? -7.943 -5.098 8.626 1.00 0.00 41 LEU A O 18
ATOM 19661 N N . THR A 1 42 ? -7.638 -6.249 6.718 1.00 0.00 42 THR A N 18
ATOM 19662 C CA . THR A 1 42 ? -6.845 -7.297 7.350 1.00 0.00 42 THR A CA 18
ATOM 19663 C C . THR A 1 42 ? -5.372 -7.162 6.979 1.00 0.00 42 THR A C 18
ATOM 19664 O O . THR A 1 42 ? -5.021 -6.453 6.036 1.00 0.00 42 THR A O 18
ATOM 19675 N N . GLU A 1 43 ? -4.514 -7.846 7.731 1.00 0.00 43 GLU A N 18
ATOM 19676 C CA . GLU A 1 43 ? -3.077 -7.801 7.482 1.00 0.00 43 GLU A CA 18
ATOM 19677 C C . GLU A 1 43 ? -2.749 -8.312 6.083 1.00 0.00 43 GLU A C 18
ATOM 19678 O O . GLU A 1 43 ? -1.892 -7.759 5.395 1.00 0.00 43 GLU A O 18
ATOM 19690 N N . GLU A 1 44 ? -3.437 -9.371 5.669 1.00 0.00 44 GLU A N 18
ATOM 19691 C CA . GLU A 1 44 ? -3.217 -9.956 4.351 1.00 0.00 44 GLU A CA 18
ATOM 19692 C C . GLU A 1 44 ? -3.572 -8.963 3.249 1.00 0.00 44 GLU A C 18
ATOM 19693 O O . GLU A 1 44 ? -2.971 -8.972 2.174 1.00 0.00 44 GLU A O 18
ATOM 19705 N N . GLN A 1 45 ? -4.551 -8.107 3.524 1.00 0.00 45 GLN A N 18
ATOM 19706 C CA . GLN A 1 45 ? -4.985 -7.107 2.554 1.00 0.00 45 GLN A CA 18
ATOM 19707 C C . GLN A 1 45 ? -4.075 -5.883 2.590 1.00 0.00 45 GLN A C 18
ATOM 19708 O O . GLN A 1 45 ? -3.773 -5.291 1.554 1.00 0.00 45 GLN A O 18
ATOM 19722 N N . THR A 1 46 ? -3.639 -5.511 3.789 1.00 0.00 46 THR A N 18
ATOM 19723 C CA . THR A 1 46 ? -2.764 -4.358 3.961 1.00 0.00 46 THR A CA 18
ATOM 19724 C C . THR A 1 46 ? -1.368 -4.648 3.415 1.00 0.00 46 THR A C 18
ATOM 19725 O O . THR A 1 46 ? -0.681 -3.747 2.935 1.00 0.00 46 THR A O 18
ATOM 19736 N N . GLN A 1 47 ? -0.958 -5.910 3.492 1.00 0.00 47 GLN A N 18
ATOM 19737 C CA . GLN A 1 47 ? 0.355 -6.318 3.006 1.00 0.00 47 GLN A CA 18
ATOM 19738 C C . GLN A 1 47 ? 0.479 -6.074 1.505 1.00 0.00 47 GLN A C 18
ATOM 19739 O O . GLN A 1 47 ? 1.500 -5.578 1.030 1.00 0.00 47 GLN A O 18
ATOM 19753 N N . LYS A 1 48 ? -0.567 -6.428 0.765 1.00 0.00 48 LYS A N 18
ATOM 19754 C CA . LYS A 1 48 ? -0.574 -6.247 -0.682 1.00 0.00 48 LYS A CA 18
ATOM 19755 C C . LYS A 1 48 ? -0.438 -4.773 -1.047 1.00 0.00 48 LYS A C 18
ATOM 19756 O O . LYS A 1 48 ? 0.257 -4.421 -2.001 1.00 0.00 48 LYS A O 18
ATOM 19775 N N . TRP A 1 49 ? -1.105 -3.914 -0.282 1.00 0.00 49 TRP A N 18
ATOM 19776 C CA . TRP A 1 49 ? -1.058 -2.477 -0.525 1.00 0.00 49 TRP A CA 18
ATOM 19777 C C . TRP A 1 49 ? 0.370 -1.953 -0.419 1.00 0.00 49 TRP A C 18
ATOM 19778 O O . TRP A 1 49 ? 0.860 -1.267 -1.317 1.00 0.00 49 TRP A O 18
ATOM 19799 N N . PHE A 1 50 ? 1.035 -2.281 0.685 1.00 0.00 50 PHE A N 18
ATOM 19800 C CA . PHE A 1 50 ? 2.407 -1.842 0.909 1.00 0.00 50 PHE A CA 18
ATOM 19801 C C . PHE A 1 50 ? 3.346 -2.429 -0.140 1.00 0.00 50 PHE A C 18
ATOM 19802 O O . PHE A 1 50 ? 4.225 -1.739 -0.656 1.00 0.00 50 PHE A O 18
ATOM 19819 N N . LYS A 1 51 ? 3.156 -3.707 -0.448 1.00 0.00 51 LYS A N 18
ATOM 19820 C CA . LYS A 1 51 ? 3.987 -4.388 -1.435 1.00 0.00 51 LYS A CA 18
ATOM 19821 C C . LYS A 1 51 ? 3.888 -3.707 -2.796 1.00 0.00 51 LYS A C 18
ATOM 19822 O O . LYS A 1 51 ? 4.901 -3.436 -3.440 1.00 0.00 51 LYS A O 18
ATOM 19841 N N . GLN A 1 52 ? 2.661 -3.436 -3.229 1.00 0.00 52 GLN A N 18
ATOM 19842 C CA . GLN A 1 52 ? 2.431 -2.789 -4.516 1.00 0.00 52 GLN A CA 18
ATOM 19843 C C . GLN A 1 52 ? 2.861 -1.326 -4.476 1.00 0.00 52 GLN A C 18
ATOM 19844 O O . GLN A 1 52 ? 3.522 -0.838 -5.394 1.00 0.00 52 GLN A O 18
ATOM 19858 N N . ARG A 1 53 ? 2.483 -0.630 -3.409 1.00 0.00 53 ARG A N 18
ATOM 19859 C CA . ARG A 1 53 ? 2.829 0.778 -3.252 1.00 0.00 53 ARG A CA 18
ATOM 19860 C C . ARG A 1 53 ? 4.343 0.972 -3.256 1.00 0.00 53 ARG A C 18
ATOM 19861 O O . ARG A 1 53 ? 4.845 2.007 -3.691 1.00 0.00 53 ARG A O 18
ATOM 19882 N N . LEU A 1 54 ? 5.064 -0.032 -2.767 1.00 0.00 54 LEU A N 18
ATOM 19883 C CA . LEU A 1 54 ? 6.521 0.030 -2.714 1.00 0.00 54 LEU A CA 18
ATOM 19884 C C . LEU A 1 54 ? 7.116 0.078 -4.118 1.00 0.00 54 LEU A C 18
ATOM 19885 O O . LEU A 1 54 ? 8.184 0.652 -4.329 1.00 0.00 54 LEU A O 18
ATOM 19901 N N . ALA A 1 55 ? 6.420 -0.530 -5.073 1.00 0.00 55 ALA A N 18
ATOM 19902 C CA . ALA A 1 55 ? 6.881 -0.556 -6.456 1.00 0.00 55 ALA A CA 18
ATOM 19903 C C . ALA A 1 55 ? 7.050 0.856 -7.008 1.00 0.00 55 ALA A C 18
ATOM 19904 O O . ALA A 1 55 ? 7.896 1.099 -7.870 1.00 0.00 55 ALA A O 18
ATOM 19911 N N . GLU A 1 56 ? 6.240 1.783 -6.508 1.00 0.00 56 GLU A N 18
ATOM 19912 C CA . GLU A 1 56 ? 6.301 3.172 -6.952 1.00 0.00 56 GLU A CA 18
ATOM 19913 C C . GLU A 1 56 ? 7.338 3.955 -6.153 1.00 0.00 56 GLU A C 18
ATOM 19914 O O . GLU A 1 56 ? 7.959 4.885 -6.667 1.00 0.00 56 GLU A O 18
ATOM 19926 N N . TRP A 1 57 ? 7.519 3.572 -4.894 1.00 0.00 57 TRP A N 18
ATOM 19927 C CA . TRP A 1 57 ? 8.480 4.239 -4.023 1.00 0.00 57 TRP A CA 18
ATOM 19928 C C . TRP A 1 57 ? 9.904 3.799 -4.345 1.00 0.00 57 TRP A C 18
ATOM 19929 O O . TRP A 1 57 ? 10.816 4.622 -4.425 1.00 0.00 57 TRP A O 18
ATOM 19950 N N . ARG A 1 58 ? 10.088 2.496 -4.529 1.00 0.00 58 ARG A N 18
ATOM 19951 C CA . ARG A 1 58 ? 11.401 1.945 -4.843 1.00 0.00 58 ARG A CA 18
ATOM 19952 C C . ARG A 1 58 ? 11.941 2.528 -6.145 1.00 0.00 58 ARG A C 18
ATOM 19953 O O . ARG A 1 58 ? 13.151 2.670 -6.318 1.00 0.00 58 ARG A O 18
ATOM 19974 N N . ARG A 1 59 ? 11.035 2.863 -7.058 1.00 0.00 59 ARG A N 18
ATOM 19975 C CA . ARG A 1 59 ? 11.422 3.431 -8.345 1.00 0.00 59 ARG A CA 18
ATOM 19976 C C . ARG A 1 59 ? 11.686 4.928 -8.224 1.00 0.00 59 ARG A C 18
ATOM 19977 O O . ARG A 1 59 ? 12.515 5.482 -8.946 1.00 0.00 59 ARG A O 18
ATOM 19998 N N . SER A 1 60 ? 10.975 5.577 -7.308 1.00 0.00 60 SER A N 18
ATOM 19999 C CA . SER A 1 60 ? 11.133 7.012 -7.094 1.00 0.00 60 SER A CA 18
ATOM 20000 C C . SER A 1 60 ? 12.387 7.306 -6.278 1.00 0.00 60 SER A C 18
ATOM 20001 O O . SER A 1 60 ? 13.122 8.250 -6.569 1.00 0.00 60 SER A O 18
ATOM 20009 N N . GLU A 1 61 ? 12.626 6.494 -5.254 1.00 0.00 61 GLU A N 18
ATOM 20010 C CA . GLU A 1 61 ? 13.791 6.670 -4.395 1.00 0.00 61 GLU A CA 18
ATOM 20011 C C . GLU A 1 61 ? 14.987 5.889 -4.930 1.00 0.00 61 GLU A C 18
ATOM 20012 O O . GLU A 1 61 ? 16.131 6.330 -4.816 1.00 0.00 61 GLU A O 18
ATOM 20024 N N . GLY A 1 62 ? 14.716 4.725 -5.512 1.00 0.00 62 GLY A N 18
ATOM 20025 C CA . GLY A 1 62 ? 15.782 3.902 -6.055 1.00 0.00 62 GLY A CA 18
ATOM 20026 C C . GLY A 1 62 ? 16.759 3.445 -4.989 1.00 0.00 62 GLY A C 18
ATOM 20027 O O . GLY A 1 62 ? 17.444 4.262 -4.374 1.00 0.00 62 GLY A O 18
ATOM 20031 N N . LEU A 1 63 ? 16.824 2.136 -4.770 1.00 0.00 63 LEU A N 18
ATOM 20032 C CA . LEU A 1 63 ? 17.724 1.574 -3.769 1.00 0.00 63 LEU A CA 18
ATOM 20033 C C . LEU A 1 63 ? 18.995 1.032 -4.424 1.00 0.00 63 LEU A C 18
ATOM 20034 O O . LEU A 1 63 ? 18.945 0.449 -5.506 1.00 0.00 63 LEU A O 18
ATOM 20050 N N . PRO A 1 64 ? 20.156 1.219 -3.771 1.00 0.00 64 PRO A N 18
ATOM 20051 C CA . PRO A 1 64 ? 21.441 0.747 -4.295 1.00 0.00 64 PRO A CA 18
ATOM 20052 C C . PRO A 1 64 ? 21.613 -0.761 -4.141 1.00 0.00 64 PRO A C 18
ATOM 20053 O O . PRO A 1 64 ? 20.655 -1.478 -3.850 1.00 0.00 64 PRO A O 18
ATOM 20064 N N . SER A 1 65 ? 22.839 -1.236 -4.339 1.00 0.00 65 SER A N 18
ATOM 20065 C CA . SER A 1 65 ? 23.139 -2.660 -4.222 1.00 0.00 65 SER A CA 18
ATOM 20066 C C . SER A 1 65 ? 22.411 -3.461 -5.297 1.00 0.00 65 SER A C 18
ATOM 20067 O O . SER A 1 65 ? 21.246 -3.200 -5.597 1.00 0.00 65 SER A O 18
ATOM 20075 N N . GLU A 1 66 ? 23.105 -4.437 -5.871 1.00 0.00 66 GLU A N 18
ATOM 20076 C CA . GLU A 1 66 ? 22.526 -5.279 -6.912 1.00 0.00 66 GLU A CA 18
ATOM 20077 C C . GLU A 1 66 ? 22.222 -6.674 -6.377 1.00 0.00 66 GLU A C 18
ATOM 20078 O O . GLU A 1 66 ? 22.419 -6.953 -5.194 1.00 0.00 66 GLU A O 18
ATOM 20090 N N . CYS A 1 67 ? 21.740 -7.546 -7.257 1.00 0.00 67 CYS A N 18
ATOM 20091 C CA . CYS A 1 67 ? 21.409 -8.913 -6.873 1.00 0.00 67 CYS A CA 18
ATOM 20092 C C . CYS A 1 67 ? 21.851 -9.902 -7.947 1.00 0.00 67 CYS A C 18
ATOM 20093 O O . CYS A 1 67 ? 21.215 -10.936 -8.154 1.00 0.00 67 CYS A O 18
ATOM 20101 N N . ARG A 1 68 ? 22.945 -9.576 -8.629 1.00 0.00 68 ARG A N 18
ATOM 20102 C CA . ARG A 1 68 ? 23.473 -10.434 -9.682 1.00 0.00 68 ARG A CA 18
ATOM 20103 C C . ARG A 1 68 ? 24.992 -10.536 -9.591 1.00 0.00 68 ARG A C 18
ATOM 20104 O O . ARG A 1 68 ? 25.715 -9.841 -10.305 1.00 0.00 68 ARG A O 18
ATOM 20125 N N . SER A 1 69 ? 25.470 -11.407 -8.707 1.00 0.00 69 SER A N 18
ATOM 20126 C CA . SER A 1 69 ? 26.903 -11.599 -8.522 1.00 0.00 69 SER A CA 18
ATOM 20127 C C . SER A 1 69 ? 27.574 -10.302 -8.080 1.00 0.00 69 SER A C 18
ATOM 20128 O O . SER A 1 69 ? 26.916 -9.273 -7.927 1.00 0.00 69 SER A O 18
ATOM 20136 N N . VAL A 1 70 ? 28.886 -10.360 -7.875 1.00 0.00 70 VAL A N 18
ATOM 20137 C CA . VAL A 1 70 ? 29.644 -9.190 -7.450 1.00 0.00 70 VAL A CA 18
ATOM 20138 C C . VAL A 1 70 ? 31.055 -9.211 -8.028 1.00 0.00 70 VAL A C 18
ATOM 20139 O O . VAL A 1 70 ? 31.925 -9.935 -7.544 1.00 0.00 70 VAL A O 18
ATOM 20152 N N . THR A 1 71 ? 31.275 -8.414 -9.068 1.00 0.00 71 THR A N 18
ATOM 20153 C CA . THR A 1 71 ? 32.581 -8.341 -9.714 1.00 0.00 71 THR A CA 18
ATOM 20154 C C . THR A 1 71 ? 33.243 -6.992 -9.453 1.00 0.00 71 THR A C 18
ATOM 20155 O O . THR A 1 71 ? 32.616 -6.074 -8.925 1.00 0.00 71 THR A O 18
ATOM 20166 N N . ASP A 1 72 ? 34.513 -6.881 -9.828 1.00 0.00 72 ASP A N 18
ATOM 20167 C CA . ASP A 1 72 ? 35.261 -5.644 -9.636 1.00 0.00 72 ASP A CA 18
ATOM 20168 C C . ASP A 1 72 ? 35.315 -4.833 -10.926 1.00 0.00 72 ASP A C 18
ATOM 20169 O O . ASP A 1 72 ? 34.611 -3.803 -11.007 1.00 0.00 72 ASP A O 18
ATOM 20179 N N . GLY A 1 1 ? -14.397 -17.070 -8.918 1.00 0.00 1 GLY A N 19
ATOM 20180 C CA . GLY A 1 1 ? -15.841 -16.780 -9.135 1.00 0.00 1 GLY A CA 19
ATOM 20181 C C . GLY A 1 1 ? -16.086 -15.345 -9.557 1.00 0.00 1 GLY A C 19
ATOM 20182 O O . GLY A 1 1 ? -16.753 -15.092 -10.560 1.00 0.00 1 GLY A O 19
ATOM 20188 N N . SER A 1 2 ? -15.547 -14.404 -8.790 1.00 0.00 2 SER A N 19
ATOM 20189 C CA . SER A 1 2 ? -15.711 -12.986 -9.090 1.00 0.00 2 SER A CA 19
ATOM 20190 C C . SER A 1 2 ? -14.628 -12.156 -8.407 1.00 0.00 2 SER A C 19
ATOM 20191 O O . SER A 1 2 ? -14.282 -12.400 -7.251 1.00 0.00 2 SER A O 19
ATOM 20199 N N . GLU A 1 3 ? -14.097 -11.176 -9.130 1.00 0.00 3 GLU A N 19
ATOM 20200 C CA . GLU A 1 3 ? -13.054 -10.309 -8.592 1.00 0.00 3 GLU A CA 19
ATOM 20201 C C . GLU A 1 3 ? -13.600 -9.429 -7.474 1.00 0.00 3 GLU A C 19
ATOM 20202 O O . GLU A 1 3 ? -13.212 -9.568 -6.314 1.00 0.00 3 GLU A O 19
ATOM 20214 N N . GLY A 1 4 ? -14.504 -8.521 -7.831 1.00 0.00 4 GLY A N 19
ATOM 20215 C CA . GLY A 1 4 ? -15.090 -7.629 -6.847 1.00 0.00 4 GLY A CA 19
ATOM 20216 C C . GLY A 1 4 ? -14.851 -6.168 -7.171 1.00 0.00 4 GLY A C 19
ATOM 20217 O O . GLY A 1 4 ? -15.029 -5.742 -8.312 1.00 0.00 4 GLY A O 19
ATOM 20221 N N . ALA A 1 5 ? -14.447 -5.399 -6.166 1.00 0.00 5 ALA A N 19
ATOM 20222 C CA . ALA A 1 5 ? -14.183 -3.977 -6.350 1.00 0.00 5 ALA A CA 19
ATOM 20223 C C . ALA A 1 5 ? -12.685 -3.693 -6.363 1.00 0.00 5 ALA A C 19
ATOM 20224 O O . ALA A 1 5 ? -11.888 -4.491 -5.871 1.00 0.00 5 ALA A O 19
ATOM 20231 N N . ALA A 1 6 ? -12.310 -2.551 -6.930 1.00 0.00 6 ALA A N 19
ATOM 20232 C CA . ALA A 1 6 ? -10.908 -2.161 -7.007 1.00 0.00 6 ALA A CA 19
ATOM 20233 C C . ALA A 1 6 ? -10.725 -0.696 -6.629 1.00 0.00 6 ALA A C 19
ATOM 20234 O O . ALA A 1 6 ? -9.858 -0.007 -7.169 1.00 0.00 6 ALA A O 19
ATOM 20241 N N . THR A 1 7 ? -11.547 -0.223 -5.697 1.00 0.00 7 THR A N 19
ATOM 20242 C CA . THR A 1 7 ? -11.476 1.161 -5.245 1.00 0.00 7 THR A CA 19
ATOM 20243 C C . THR A 1 7 ? -11.684 1.254 -3.737 1.00 0.00 7 THR A C 19
ATOM 20244 O O . THR A 1 7 ? -12.694 0.787 -3.210 1.00 0.00 7 THR A O 19
ATOM 20255 N N . MET A 1 8 ? -10.721 1.858 -3.048 1.00 0.00 8 MET A N 19
ATOM 20256 C CA . MET A 1 8 ? -10.800 2.011 -1.599 1.00 0.00 8 MET A CA 19
ATOM 20257 C C . MET A 1 8 ? -11.330 3.391 -1.226 1.00 0.00 8 MET A C 19
ATOM 20258 O O . MET A 1 8 ? -11.505 4.254 -2.087 1.00 0.00 8 MET A O 19
ATOM 20272 N N . THR A 1 9 ? -11.583 3.593 0.063 1.00 0.00 9 THR A N 19
ATOM 20273 C CA . THR A 1 9 ? -12.093 4.869 0.550 1.00 0.00 9 THR A CA 19
ATOM 20274 C C . THR A 1 9 ? -10.949 5.805 0.926 1.00 0.00 9 THR A C 19
ATOM 20275 O O . THR A 1 9 ? -9.810 5.369 1.100 1.00 0.00 9 THR A O 19
ATOM 20286 N N . GLU A 1 10 ? -11.258 7.092 1.050 1.00 0.00 10 GLU A N 19
ATOM 20287 C CA . GLU A 1 10 ? -10.254 8.088 1.405 1.00 0.00 10 GLU A CA 19
ATOM 20288 C C . GLU A 1 10 ? -9.729 7.853 2.817 1.00 0.00 10 GLU A C 19
ATOM 20289 O O . GLU A 1 10 ? -8.570 8.143 3.115 1.00 0.00 10 GLU A O 19
ATOM 20301 N N . ASP A 1 11 ? -10.589 7.327 3.683 1.00 0.00 11 ASP A N 19
ATOM 20302 C CA . ASP A 1 11 ? -10.210 7.053 5.065 1.00 0.00 11 ASP A CA 19
ATOM 20303 C C . ASP A 1 11 ? -9.195 5.918 5.137 1.00 0.00 11 ASP A C 19
ATOM 20304 O O . ASP A 1 11 ? -8.348 5.885 6.031 1.00 0.00 11 ASP A O 19
ATOM 20313 N N . GLN A 1 12 ? -9.285 4.988 4.191 1.00 0.00 12 GLN A N 19
ATOM 20314 C CA . GLN A 1 12 ? -8.374 3.851 4.148 1.00 0.00 12 GLN A CA 19
ATOM 20315 C C . GLN A 1 12 ? -7.015 4.262 3.590 1.00 0.00 12 GLN A C 19
ATOM 20316 O O . GLN A 1 12 ? -5.978 3.998 4.197 1.00 0.00 12 GLN A O 19
ATOM 20330 N N . VAL A 1 13 ? -7.030 4.910 2.430 1.00 0.00 13 VAL A N 19
ATOM 20331 C CA . VAL A 1 13 ? -5.799 5.358 1.788 1.00 0.00 13 VAL A CA 19
ATOM 20332 C C . VAL A 1 13 ? -5.027 6.317 2.686 1.00 0.00 13 VAL A C 19
ATOM 20333 O O . VAL A 1 13 ? -3.798 6.293 2.726 1.00 0.00 13 VAL A O 19
ATOM 20346 N N . GLU A 1 14 ? -5.757 7.162 3.408 1.00 0.00 14 GLU A N 19
ATOM 20347 C CA . GLU A 1 14 ? -5.140 8.132 4.306 1.00 0.00 14 GLU A CA 19
ATOM 20348 C C . GLU A 1 14 ? -4.293 7.434 5.365 1.00 0.00 14 GLU A C 19
ATOM 20349 O O . GLU A 1 14 ? -3.138 7.796 5.588 1.00 0.00 14 GLU A O 19
ATOM 20361 N N . ILE A 1 15 ? -4.875 6.432 6.016 1.00 0.00 15 ILE A N 19
ATOM 20362 C CA . ILE A 1 15 ? -4.176 5.684 7.052 1.00 0.00 15 ILE A CA 19
ATOM 20363 C C . ILE A 1 15 ? -3.125 4.758 6.449 1.00 0.00 15 ILE A C 19
ATOM 20364 O O . ILE A 1 15 ? -2.058 4.552 7.027 1.00 0.00 15 ILE A O 19
ATOM 20380 N N . LEU A 1 16 ? -3.433 4.202 5.282 1.00 0.00 16 LEU A N 19
ATOM 20381 C CA . LEU A 1 16 ? -2.514 3.298 4.600 1.00 0.00 16 LEU A CA 19
ATOM 20382 C C . LEU A 1 16 ? -1.268 4.038 4.125 1.00 0.00 16 LEU A C 19
ATOM 20383 O O . LEU A 1 16 ? -0.183 3.462 4.050 1.00 0.00 16 LEU A O 19
ATOM 20399 N N . GLU A 1 17 ? -1.433 5.318 3.803 1.00 0.00 17 GLU A N 19
ATOM 20400 C CA . GLU A 1 17 ? -0.321 6.137 3.335 1.00 0.00 17 GLU A CA 19
ATOM 20401 C C . GLU A 1 17 ? 0.484 6.685 4.508 1.00 0.00 17 GLU A C 19
ATOM 20402 O O . GLU A 1 17 ? 1.705 6.820 4.427 1.00 0.00 17 GLU A O 19
ATOM 20414 N N . TYR A 1 18 ? -0.207 7.000 5.599 1.00 0.00 18 TYR A N 19
ATOM 20415 C CA . TYR A 1 18 ? 0.445 7.536 6.788 1.00 0.00 18 TYR A CA 19
ATOM 20416 C C . TYR A 1 18 ? 1.367 6.498 7.420 1.00 0.00 18 TYR A C 19
ATOM 20417 O O . TYR A 1 18 ? 2.358 6.845 8.062 1.00 0.00 18 TYR A O 19
ATOM 20435 N N . ASN A 1 19 ? 1.038 5.223 7.234 1.00 0.00 19 ASN A N 19
ATOM 20436 C CA . ASN A 1 19 ? 1.841 4.138 7.788 1.00 0.00 19 ASN A CA 19
ATOM 20437 C C . ASN A 1 19 ? 2.858 3.630 6.768 1.00 0.00 19 ASN A C 19
ATOM 20438 O O . ASN A 1 19 ? 3.335 2.499 6.865 1.00 0.00 19 ASN A O 19
ATOM 20449 N N . PHE A 1 20 ? 3.187 4.471 5.791 1.00 0.00 20 PHE A N 19
ATOM 20450 C CA . PHE A 1 20 ? 4.147 4.105 4.757 1.00 0.00 20 PHE A CA 19
ATOM 20451 C C . PHE A 1 20 ? 5.310 5.094 4.714 1.00 0.00 20 PHE A C 19
ATOM 20452 O O . PHE A 1 20 ? 6.446 4.716 4.428 1.00 0.00 20 PHE A O 19
ATOM 20469 N N . ASN A 1 21 ? 5.018 6.360 4.996 1.00 0.00 21 ASN A N 19
ATOM 20470 C CA . ASN A 1 21 ? 6.040 7.401 4.983 1.00 0.00 21 ASN A CA 19
ATOM 20471 C C . ASN A 1 21 ? 6.255 7.981 6.379 1.00 0.00 21 ASN A C 19
ATOM 20472 O O . ASN A 1 21 ? 7.368 8.372 6.733 1.00 0.00 21 ASN A O 19
ATOM 20483 N N . LYS A 1 22 ? 5.184 8.042 7.165 1.00 0.00 22 LYS A N 19
ATOM 20484 C CA . LYS A 1 22 ? 5.262 8.583 8.518 1.00 0.00 22 LYS A CA 19
ATOM 20485 C C . LYS A 1 22 ? 5.371 7.470 9.557 1.00 0.00 22 LYS A C 19
ATOM 20486 O O . LYS A 1 22 ? 4.991 7.652 10.713 1.00 0.00 22 LYS A O 19
ATOM 20505 N N . VAL A 1 23 ? 5.896 6.321 9.141 1.00 0.00 23 VAL A N 19
ATOM 20506 C CA . VAL A 1 23 ? 6.054 5.186 10.044 1.00 0.00 23 VAL A CA 19
ATOM 20507 C C . VAL A 1 23 ? 7.164 4.253 9.568 1.00 0.00 23 VAL A C 19
ATOM 20508 O O . VAL A 1 23 ? 8.237 4.194 10.169 1.00 0.00 23 VAL A O 19
ATOM 20521 N N . ASN A 1 24 ? 6.901 3.525 8.489 1.00 0.00 24 ASN A N 19
ATOM 20522 C CA . ASN A 1 24 ? 7.881 2.595 7.939 1.00 0.00 24 ASN A CA 19
ATOM 20523 C C . ASN A 1 24 ? 7.392 2.000 6.622 1.00 0.00 24 ASN A C 19
ATOM 20524 O O . ASN A 1 24 ? 6.243 2.200 6.227 1.00 0.00 24 ASN A O 19
ATOM 20535 N N . LYS A 1 25 ? 8.272 1.266 5.948 1.00 0.00 25 LYS A N 19
ATOM 20536 C CA . LYS A 1 25 ? 7.933 0.639 4.677 1.00 0.00 25 LYS A CA 19
ATOM 20537 C C . LYS A 1 25 ? 7.770 -0.868 4.842 1.00 0.00 25 LYS A C 19
ATOM 20538 O O . LYS A 1 25 ? 6.808 -1.458 4.349 1.00 0.00 25 LYS A O 19
ATOM 20557 N N . HIS A 1 26 ? 8.717 -1.487 5.541 1.00 0.00 26 HIS A N 19
ATOM 20558 C CA . HIS A 1 26 ? 8.679 -2.925 5.774 1.00 0.00 26 HIS A CA 19
ATOM 20559 C C . HIS A 1 26 ? 8.460 -3.229 7.256 1.00 0.00 26 HIS A C 19
ATOM 20560 O O . HIS A 1 26 ? 9.359 -3.719 7.938 1.00 0.00 26 HIS A O 19
ATOM 20575 N N . PRO A 1 27 ? 7.254 -2.937 7.773 1.00 0.00 27 PRO A N 19
ATOM 20576 C CA . PRO A 1 27 ? 6.919 -3.179 9.180 1.00 0.00 27 PRO A CA 19
ATOM 20577 C C . PRO A 1 27 ? 6.818 -4.666 9.506 1.00 0.00 27 PRO A C 19
ATOM 20578 O O . PRO A 1 27 ? 7.073 -5.517 8.655 1.00 0.00 27 PRO A O 19
ATOM 20589 N N . ASP A 1 28 ? 6.444 -4.968 10.745 1.00 0.00 28 ASP A N 19
ATOM 20590 C CA . ASP A 1 28 ? 6.307 -6.353 11.188 1.00 0.00 28 ASP A CA 19
ATOM 20591 C C . ASP A 1 28 ? 4.834 -6.754 11.246 1.00 0.00 28 ASP A C 19
ATOM 20592 O O . ASP A 1 28 ? 3.949 -5.905 11.141 1.00 0.00 28 ASP A O 19
ATOM 20601 N N . PRO A 1 29 ? 4.548 -8.058 11.415 1.00 0.00 29 PRO A N 19
ATOM 20602 C CA . PRO A 1 29 ? 3.170 -8.556 11.486 1.00 0.00 29 PRO A CA 19
ATOM 20603 C C . PRO A 1 29 ? 2.412 -7.994 12.685 1.00 0.00 29 PRO A C 19
ATOM 20604 O O . PRO A 1 29 ? 1.182 -7.954 12.689 1.00 0.00 29 PRO A O 19
ATOM 20615 N N . THR A 1 30 ? 3.154 -7.561 13.700 1.00 0.00 30 THR A N 19
ATOM 20616 C CA . THR A 1 30 ? 2.549 -6.998 14.901 1.00 0.00 30 THR A CA 19
ATOM 20617 C C . THR A 1 30 ? 2.066 -5.573 14.649 1.00 0.00 30 THR A C 19
ATOM 20618 O O . THR A 1 30 ? 1.023 -5.161 15.157 1.00 0.00 30 THR A O 19
ATOM 20629 N N . THR A 1 31 ? 2.831 -4.827 13.859 1.00 0.00 31 THR A N 19
ATOM 20630 C CA . THR A 1 31 ? 2.482 -3.448 13.535 1.00 0.00 31 THR A CA 19
ATOM 20631 C C . THR A 1 31 ? 1.394 -3.400 12.467 1.00 0.00 31 THR A C 19
ATOM 20632 O O . THR A 1 31 ? 0.564 -2.493 12.452 1.00 0.00 31 THR A O 19
ATOM 20643 N N . LEU A 1 32 ? 1.406 -4.385 11.575 1.00 0.00 32 LEU A N 19
ATOM 20644 C CA . LEU A 1 32 ? 0.420 -4.458 10.501 1.00 0.00 32 LEU A CA 19
ATOM 20645 C C . LEU A 1 32 ? -0.990 -4.592 11.066 1.00 0.00 32 LEU A C 19
ATOM 20646 O O . LEU A 1 32 ? -1.956 -4.109 10.473 1.00 0.00 32 LEU A O 19
ATOM 20662 N N . CYS A 1 33 ? -1.102 -5.250 12.215 1.00 0.00 33 CYS A N 19
ATOM 20663 C CA . CYS A 1 33 ? -2.395 -5.448 12.860 1.00 0.00 33 CYS A CA 19
ATOM 20664 C C . CYS A 1 33 ? -3.012 -4.114 13.266 1.00 0.00 33 CYS A C 19
ATOM 20665 O O . CYS A 1 33 ? -4.226 -3.927 13.179 1.00 0.00 33 CYS A O 19
ATOM 20673 N N . LEU A 1 34 ? -2.167 -3.188 13.708 1.00 0.00 34 LEU A N 19
ATOM 20674 C CA . LEU A 1 34 ? -2.629 -1.870 14.127 1.00 0.00 34 LEU A CA 19
ATOM 20675 C C . LEU A 1 34 ? -3.255 -1.117 12.958 1.00 0.00 34 LEU A C 19
ATOM 20676 O O . LEU A 1 34 ? -4.275 -0.445 13.113 1.00 0.00 34 LEU A O 19
ATOM 20692 N N . ILE A 1 35 ? -2.639 -1.235 11.787 1.00 0.00 35 ILE A N 19
ATOM 20693 C CA . ILE A 1 35 ? -3.136 -0.568 10.590 1.00 0.00 35 ILE A CA 19
ATOM 20694 C C . ILE A 1 35 ? -4.396 -1.249 10.068 1.00 0.00 35 ILE A C 19
ATOM 20695 O O . ILE A 1 35 ? -5.268 -0.603 9.485 1.00 0.00 35 ILE A O 19
ATOM 20711 N N . ALA A 1 36 ? -4.485 -2.557 10.282 1.00 0.00 36 ALA A N 19
ATOM 20712 C CA . ALA A 1 36 ? -5.638 -3.330 9.834 1.00 0.00 36 ALA A CA 19
ATOM 20713 C C . ALA A 1 36 ? -6.879 -2.992 10.653 1.00 0.00 36 ALA A C 19
ATOM 20714 O O . ALA A 1 36 ? -8.002 -3.064 10.154 1.00 0.00 36 ALA A O 19
ATOM 20721 N N . ALA A 1 37 ? -6.670 -2.624 11.913 1.00 0.00 37 ALA A N 19
ATOM 20722 C CA . ALA A 1 37 ? -7.772 -2.277 12.801 1.00 0.00 37 ALA A CA 19
ATOM 20723 C C . ALA A 1 37 ? -8.109 -0.792 12.708 1.00 0.00 37 ALA A C 19
ATOM 20724 O O . ALA A 1 37 ? -9.257 -0.392 12.901 1.00 0.00 37 ALA A O 19
ATOM 20731 N N . GLU A 1 38 ? -7.100 0.021 12.413 1.00 0.00 38 GLU A N 19
ATOM 20732 C CA . GLU A 1 38 ? -7.289 1.463 12.297 1.00 0.00 38 GLU A CA 19
ATOM 20733 C C . GLU A 1 38 ? -8.238 1.798 11.150 1.00 0.00 38 GLU A C 19
ATOM 20734 O O . GLU A 1 38 ? -9.224 2.512 11.336 1.00 0.00 38 GLU A O 19
ATOM 20746 N N . ALA A 1 39 ? -7.934 1.280 9.965 1.00 0.00 39 ALA A N 19
ATOM 20747 C CA . ALA A 1 39 ? -8.758 1.526 8.788 1.00 0.00 39 ALA A CA 19
ATOM 20748 C C . ALA A 1 39 ? -9.919 0.540 8.713 1.00 0.00 39 ALA A C 19
ATOM 20749 O O . ALA A 1 39 ? -11.019 0.892 8.288 1.00 0.00 39 ALA A O 19
ATOM 20756 N N . GLY A 1 40 ? -9.666 -0.698 9.128 1.00 0.00 40 GLY A N 19
ATOM 20757 C CA . GLY A 1 40 ? -10.699 -1.716 9.098 1.00 0.00 40 GLY A CA 19
ATOM 20758 C C . GLY A 1 40 ? -10.400 -2.821 8.104 1.00 0.00 40 GLY A C 19
ATOM 20759 O O . GLY A 1 40 ? -11.312 -3.480 7.604 1.00 0.00 40 GLY A O 19
ATOM 20763 N N . LEU A 1 41 ? -9.118 -3.025 7.815 1.00 0.00 41 LEU A N 19
ATOM 20764 C CA . LEU A 1 41 ? -8.701 -4.057 6.874 1.00 0.00 41 LEU A CA 19
ATOM 20765 C C . LEU A 1 41 ? -7.941 -5.169 7.591 1.00 0.00 41 LEU A C 19
ATOM 20766 O O . LEU A 1 41 ? -7.818 -5.159 8.816 1.00 0.00 41 LEU A O 19
ATOM 20782 N N . THR A 1 42 ? -7.433 -6.125 6.821 1.00 0.00 42 THR A N 19
ATOM 20783 C CA . THR A 1 42 ? -6.684 -7.243 7.385 1.00 0.00 42 THR A CA 19
ATOM 20784 C C . THR A 1 42 ? -5.206 -7.146 7.021 1.00 0.00 42 THR A C 19
ATOM 20785 O O . THR A 1 42 ? -4.827 -6.405 6.114 1.00 0.00 42 THR A O 19
ATOM 20796 N N . GLU A 1 43 ? -4.375 -7.898 7.736 1.00 0.00 43 GLU A N 19
ATOM 20797 C CA . GLU A 1 43 ? -2.937 -7.897 7.489 1.00 0.00 43 GLU A CA 19
ATOM 20798 C C . GLU A 1 43 ? -2.631 -8.323 6.057 1.00 0.00 43 GLU A C 19
ATOM 20799 O O . GLU A 1 43 ? -1.806 -7.710 5.379 1.00 0.00 43 GLU A O 19
ATOM 20811 N N . GLU A 1 44 ? -3.299 -9.378 5.603 1.00 0.00 44 GLU A N 19
ATOM 20812 C CA . GLU A 1 44 ? -3.099 -9.887 4.251 1.00 0.00 44 GLU A CA 19
ATOM 20813 C C . GLU A 1 44 ? -3.440 -8.824 3.212 1.00 0.00 44 GLU A C 19
ATOM 20814 O O . GLU A 1 44 ? -2.823 -8.760 2.149 1.00 0.00 44 GLU A O 19
ATOM 20826 N N . GLN A 1 45 ? -4.428 -7.992 3.526 1.00 0.00 45 GLN A N 19
ATOM 20827 C CA . GLN A 1 45 ? -4.852 -6.932 2.619 1.00 0.00 45 GLN A CA 19
ATOM 20828 C C . GLN A 1 45 ? -3.900 -5.743 2.688 1.00 0.00 45 GLN A C 19
ATOM 20829 O O . GLN A 1 45 ? -3.506 -5.189 1.661 1.00 0.00 45 GLN A O 19
ATOM 20843 N N . THR A 1 46 ? -3.534 -5.354 3.905 1.00 0.00 46 THR A N 19
ATOM 20844 C CA . THR A 1 46 ? -2.628 -4.228 4.107 1.00 0.00 46 THR A CA 19
ATOM 20845 C C . THR A 1 46 ? -1.251 -4.525 3.522 1.00 0.00 46 THR A C 19
ATOM 20846 O O . THR A 1 46 ? -0.551 -3.620 3.070 1.00 0.00 46 THR A O 19
ATOM 20857 N N . GLN A 1 47 ? -0.868 -5.798 3.536 1.00 0.00 47 GLN A N 19
ATOM 20858 C CA . GLN A 1 47 ? 0.426 -6.214 3.007 1.00 0.00 47 GLN A CA 19
ATOM 20859 C C . GLN A 1 47 ? 0.520 -5.928 1.511 1.00 0.00 47 GLN A C 19
ATOM 20860 O O . GLN A 1 47 ? 1.573 -5.535 1.010 1.00 0.00 47 GLN A O 19
ATOM 20874 N N . LYS A 1 48 ? -0.587 -6.131 0.804 1.00 0.00 48 LYS A N 19
ATOM 20875 C CA . LYS A 1 48 ? -0.629 -5.898 -0.635 1.00 0.00 48 LYS A CA 19
ATOM 20876 C C . LYS A 1 48 ? -0.508 -4.410 -0.949 1.00 0.00 48 LYS A C 19
ATOM 20877 O O . LYS A 1 48 ? 0.059 -4.026 -1.972 1.00 0.00 48 LYS A O 19
ATOM 20896 N N . TRP A 1 49 ? -1.043 -3.577 -0.062 1.00 0.00 49 TRP A N 19
ATOM 20897 C CA . TRP A 1 49 ? -0.994 -2.132 -0.246 1.00 0.00 49 TRP A CA 19
ATOM 20898 C C . TRP A 1 49 ? 0.434 -1.613 -0.110 1.00 0.00 49 TRP A C 19
ATOM 20899 O O . TRP A 1 49 ? 0.812 -0.632 -0.750 1.00 0.00 49 TRP A O 19
ATOM 20920 N N . PHE A 1 50 ? 1.222 -2.277 0.729 1.00 0.00 50 PHE A N 19
ATOM 20921 C CA . PHE A 1 50 ? 2.609 -1.883 0.948 1.00 0.00 50 PHE A CA 19
ATOM 20922 C C . PHE A 1 50 ? 3.513 -2.431 -0.151 1.00 0.00 50 PHE A C 19
ATOM 20923 O O . PHE A 1 50 ? 4.517 -1.817 -0.506 1.00 0.00 50 PHE A O 19
ATOM 20940 N N . LYS A 1 51 ? 3.148 -3.593 -0.685 1.00 0.00 51 LYS A N 19
ATOM 20941 C CA . LYS A 1 51 ? 3.927 -4.226 -1.744 1.00 0.00 51 LYS A CA 19
ATOM 20942 C C . LYS A 1 51 ? 3.726 -3.505 -3.073 1.00 0.00 51 LYS A C 19
ATOM 20943 O O . LYS A 1 51 ? 4.679 -3.279 -3.819 1.00 0.00 51 LYS A O 19
ATOM 20962 N N . GLN A 1 52 ? 2.479 -3.147 -3.364 1.00 0.00 52 GLN A N 19
ATOM 20963 C CA . GLN A 1 52 ? 2.154 -2.453 -4.605 1.00 0.00 52 GLN A CA 19
ATOM 20964 C C . GLN A 1 52 ? 2.661 -1.014 -4.573 1.00 0.00 52 GLN A C 19
ATOM 20965 O O . GLN A 1 52 ? 3.243 -0.529 -5.544 1.00 0.00 52 GLN A O 19
ATOM 20979 N N . ARG A 1 53 ? 2.437 -0.338 -3.451 1.00 0.00 53 ARG A N 19
ATOM 20980 C CA . ARG A 1 53 ? 2.871 1.045 -3.294 1.00 0.00 53 ARG A CA 19
ATOM 20981 C C . ARG A 1 53 ? 4.393 1.143 -3.308 1.00 0.00 53 ARG A C 19
ATOM 20982 O O . ARG A 1 53 ? 4.958 2.137 -3.767 1.00 0.00 53 ARG A O 19
ATOM 21003 N N . LEU A 1 54 ? 5.053 0.106 -2.802 1.00 0.00 54 LEU A N 19
ATOM 21004 C CA . LEU A 1 54 ? 6.510 0.075 -2.756 1.00 0.00 54 LEU A CA 19
ATOM 21005 C C . LEU A 1 54 ? 7.101 0.110 -4.162 1.00 0.00 54 LEU A C 19
ATOM 21006 O O . LEU A 1 54 ? 8.189 0.642 -4.376 1.00 0.00 54 LEU A O 19
ATOM 21022 N N . ALA A 1 55 ? 6.376 -0.464 -5.117 1.00 0.00 55 ALA A N 19
ATOM 21023 C CA . ALA A 1 55 ? 6.829 -0.498 -6.503 1.00 0.00 55 ALA A CA 19
ATOM 21024 C C . ALA A 1 55 ? 6.940 0.907 -7.081 1.00 0.00 55 ALA A C 19
ATOM 21025 O O . ALA A 1 55 ? 7.792 1.176 -7.928 1.00 0.00 55 ALA A O 19
ATOM 21032 N N . GLU A 1 56 ? 6.073 1.803 -6.619 1.00 0.00 56 GLU A N 19
ATOM 21033 C CA . GLU A 1 56 ? 6.074 3.182 -7.091 1.00 0.00 56 GLU A CA 19
ATOM 21034 C C . GLU A 1 56 ? 7.069 4.028 -6.302 1.00 0.00 56 GLU A C 19
ATOM 21035 O O . GLU A 1 56 ? 7.646 4.978 -6.830 1.00 0.00 56 GLU A O 19
ATOM 21047 N N . TRP A 1 57 ? 7.265 3.675 -5.036 1.00 0.00 57 TRP A N 19
ATOM 21048 C CA . TRP A 1 57 ? 8.190 4.401 -4.174 1.00 0.00 57 TRP A CA 19
ATOM 21049 C C . TRP A 1 57 ? 9.629 4.228 -4.650 1.00 0.00 57 TRP A C 19
ATOM 21050 O O . TRP A 1 57 ? 10.372 5.201 -4.781 1.00 0.00 57 TRP A O 19
ATOM 21071 N N . ARG A 1 58 ? 10.016 2.983 -4.907 1.00 0.00 58 ARG A N 19
ATOM 21072 C CA . ARG A 1 58 ? 11.368 2.681 -5.367 1.00 0.00 58 ARG A CA 19
ATOM 21073 C C . ARG A 1 58 ? 11.603 3.239 -6.766 1.00 0.00 58 ARG A C 19
ATOM 21074 O O . ARG A 1 58 ? 12.712 3.653 -7.102 1.00 0.00 58 ARG A O 19
ATOM 21095 N N . ARG A 1 59 ? 10.552 3.247 -7.580 1.00 0.00 59 ARG A N 19
ATOM 21096 C CA . ARG A 1 59 ? 10.644 3.753 -8.945 1.00 0.00 59 ARG A CA 19
ATOM 21097 C C . ARG A 1 59 ? 10.637 5.279 -8.961 1.00 0.00 59 ARG A C 19
ATOM 21098 O O . ARG A 1 59 ? 11.241 5.903 -9.834 1.00 0.00 59 ARG A O 19
ATOM 21119 N N . SER A 1 60 ? 9.950 5.874 -7.991 1.00 0.00 60 SER A N 19
ATOM 21120 C CA . SER A 1 60 ? 9.864 7.326 -7.896 1.00 0.00 60 SER A CA 19
ATOM 21121 C C . SER A 1 60 ? 11.037 7.889 -7.101 1.00 0.00 60 SER A C 19
ATOM 21122 O O . SER A 1 60 ? 11.529 8.981 -7.390 1.00 0.00 60 SER A O 19
ATOM 21130 N N . GLU A 1 61 ? 11.482 7.138 -6.098 1.00 0.00 61 GLU A N 19
ATOM 21131 C CA . GLU A 1 61 ? 12.597 7.563 -5.261 1.00 0.00 61 GLU A CA 19
ATOM 21132 C C . GLU A 1 61 ? 13.859 7.760 -6.094 1.00 0.00 61 GLU A C 19
ATOM 21133 O O . GLU A 1 61 ? 14.379 8.872 -6.199 1.00 0.00 61 GLU A O 19
ATOM 21145 N N . GLY A 1 62 ? 14.348 6.674 -6.685 1.00 0.00 62 GLY A N 19
ATOM 21146 C CA . GLY A 1 62 ? 15.546 6.749 -7.501 1.00 0.00 62 GLY A CA 19
ATOM 21147 C C . GLY A 1 62 ? 16.729 6.051 -6.860 1.00 0.00 62 GLY A C 19
ATOM 21148 O O . GLY A 1 62 ? 17.742 6.683 -6.556 1.00 0.00 62 GLY A O 19
ATOM 21152 N N . LEU A 1 63 ? 16.602 4.745 -6.652 1.00 0.00 63 LEU A N 19
ATOM 21153 C CA . LEU A 1 63 ? 17.669 3.959 -6.042 1.00 0.00 63 LEU A CA 19
ATOM 21154 C C . LEU A 1 63 ? 18.949 4.042 -6.871 1.00 0.00 63 LEU A C 19
ATOM 21155 O O . LEU A 1 63 ? 18.901 4.256 -8.083 1.00 0.00 63 LEU A O 19
ATOM 21171 N N . PRO A 1 64 ? 20.116 3.871 -6.226 1.00 0.00 64 PRO A N 19
ATOM 21172 C CA . PRO A 1 64 ? 21.412 3.927 -6.911 1.00 0.00 64 PRO A CA 19
ATOM 21173 C C . PRO A 1 64 ? 21.629 2.735 -7.837 1.00 0.00 64 PRO A C 19
ATOM 21174 O O . PRO A 1 64 ? 20.738 1.907 -8.017 1.00 0.00 64 PRO A O 19
ATOM 21185 N N . SER A 1 65 ? 22.820 2.657 -8.423 1.00 0.00 65 SER A N 19
ATOM 21186 C CA . SER A 1 65 ? 23.154 1.567 -9.331 1.00 0.00 65 SER A CA 19
ATOM 21187 C C . SER A 1 65 ? 22.213 1.551 -10.531 1.00 0.00 65 SER A C 19
ATOM 21188 O O . SER A 1 65 ? 21.240 2.304 -10.580 1.00 0.00 65 SER A O 19
ATOM 21196 N N . GLU A 1 66 ? 22.511 0.689 -11.499 1.00 0.00 66 GLU A N 19
ATOM 21197 C CA . GLU A 1 66 ? 21.691 0.575 -12.698 1.00 0.00 66 GLU A CA 19
ATOM 21198 C C . GLU A 1 66 ? 21.653 1.898 -13.459 1.00 0.00 66 GLU A C 19
ATOM 21199 O O . GLU A 1 66 ? 22.004 2.946 -12.919 1.00 0.00 66 GLU A O 19
ATOM 21211 N N . CYS A 1 67 ? 21.225 1.840 -14.716 1.00 0.00 67 CYS A N 19
ATOM 21212 C CA . CYS A 1 67 ? 21.141 3.033 -15.551 1.00 0.00 67 CYS A CA 19
ATOM 21213 C C . CYS A 1 67 ? 20.534 2.705 -16.911 1.00 0.00 67 CYS A C 19
ATOM 21214 O O . CYS A 1 67 ? 20.232 1.547 -17.204 1.00 0.00 67 CYS A O 19
ATOM 21222 N N . ARG A 1 68 ? 20.358 3.730 -17.737 1.00 0.00 68 ARG A N 19
ATOM 21223 C CA . ARG A 1 68 ? 19.787 3.550 -19.067 1.00 0.00 68 ARG A CA 19
ATOM 21224 C C . ARG A 1 68 ? 20.864 3.152 -20.072 1.00 0.00 68 ARG A C 19
ATOM 21225 O O . ARG A 1 68 ? 20.640 2.298 -20.930 1.00 0.00 68 ARG A O 19
ATOM 21246 N N . SER A 1 69 ? 22.032 3.776 -19.959 1.00 0.00 69 SER A N 19
ATOM 21247 C CA . SER A 1 69 ? 23.143 3.485 -20.858 1.00 0.00 69 SER A CA 19
ATOM 21248 C C . SER A 1 69 ? 24.024 2.375 -20.294 1.00 0.00 69 SER A C 19
ATOM 21249 O O . SER A 1 69 ? 24.962 2.635 -19.540 1.00 0.00 69 SER A O 19
ATOM 21257 N N . VAL A 1 70 ? 23.716 1.137 -20.664 1.00 0.00 70 VAL A N 19
ATOM 21258 C CA . VAL A 1 70 ? 24.479 -0.013 -20.196 1.00 0.00 70 VAL A CA 19
ATOM 21259 C C . VAL A 1 70 ? 24.869 -0.924 -21.355 1.00 0.00 70 VAL A C 19
ATOM 21260 O O . VAL A 1 70 ? 24.988 -2.139 -21.191 1.00 0.00 70 VAL A O 19
ATOM 21273 N N . THR A 1 71 ? 25.068 -0.329 -22.527 1.00 0.00 71 THR A N 19
ATOM 21274 C CA . THR A 1 71 ? 25.445 -1.087 -23.714 1.00 0.00 71 THR A CA 19
ATOM 21275 C C . THR A 1 71 ? 26.905 -0.837 -24.078 1.00 0.00 71 THR A C 19
ATOM 21276 O O . THR A 1 71 ? 27.276 -0.865 -25.251 1.00 0.00 71 THR A O 19
ATOM 21287 N N . ASP A 1 72 ? 27.728 -0.594 -23.064 1.00 0.00 72 ASP A N 19
ATOM 21288 C CA . ASP A 1 72 ? 29.149 -0.339 -23.277 1.00 0.00 72 ASP A CA 19
ATOM 21289 C C . ASP A 1 72 ? 29.975 -1.590 -22.993 1.00 0.00 72 ASP A C 19
ATOM 21290 O O . ASP A 1 72 ? 30.419 -2.237 -23.965 1.00 0.00 72 ASP A O 19
ATOM 21300 N N . GLY A 1 1 ? -0.073 14.708 -9.455 1.00 0.00 1 GLY A N 20
ATOM 21301 C CA . GLY A 1 1 ? -0.328 13.393 -8.802 1.00 0.00 1 GLY A CA 20
ATOM 21302 C C . GLY A 1 1 ? -1.223 12.497 -9.634 1.00 0.00 1 GLY A C 20
ATOM 21303 O O . GLY A 1 1 ? -1.194 12.547 -10.863 1.00 0.00 1 GLY A O 20
ATOM 21309 N N . SER A 1 2 ? -2.022 11.674 -8.962 1.00 0.00 2 SER A N 20
ATOM 21310 C CA . SER A 1 2 ? -2.930 10.762 -9.647 1.00 0.00 2 SER A CA 20
ATOM 21311 C C . SER A 1 2 ? -3.809 10.017 -8.648 1.00 0.00 2 SER A C 20
ATOM 21312 O O . SER A 1 2 ? -3.814 10.328 -7.457 1.00 0.00 2 SER A O 20
ATOM 21320 N N . GLU A 1 3 ? -4.551 9.031 -9.141 1.00 0.00 3 GLU A N 20
ATOM 21321 C CA . GLU A 1 3 ? -5.435 8.239 -8.293 1.00 0.00 3 GLU A CA 20
ATOM 21322 C C . GLU A 1 3 ? -5.077 6.759 -8.367 1.00 0.00 3 GLU A C 20
ATOM 21323 O O . GLU A 1 3 ? -4.995 6.184 -9.454 1.00 0.00 3 GLU A O 20
ATOM 21335 N N . GLY A 1 4 ? -4.865 6.146 -7.207 1.00 0.00 4 GLY A N 20
ATOM 21336 C CA . GLY A 1 4 ? -4.518 4.737 -7.164 1.00 0.00 4 GLY A CA 20
ATOM 21337 C C . GLY A 1 4 ? -5.508 3.920 -6.357 1.00 0.00 4 GLY A C 20
ATOM 21338 O O . GLY A 1 4 ? -6.701 4.221 -6.338 1.00 0.00 4 GLY A O 20
ATOM 21342 N N . ALA A 1 5 ? -5.011 2.884 -5.689 1.00 0.00 5 ALA A N 20
ATOM 21343 C CA . ALA A 1 5 ? -5.859 2.020 -4.877 1.00 0.00 5 ALA A CA 20
ATOM 21344 C C . ALA A 1 5 ? -6.935 1.352 -5.726 1.00 0.00 5 ALA A C 20
ATOM 21345 O O . ALA A 1 5 ? -6.965 1.513 -6.946 1.00 0.00 5 ALA A O 20
ATOM 21352 N N . ALA A 1 6 ? -7.814 0.602 -5.072 1.00 0.00 6 ALA A N 20
ATOM 21353 C CA . ALA A 1 6 ? -8.893 -0.092 -5.767 1.00 0.00 6 ALA A CA 20
ATOM 21354 C C . ALA A 1 6 ? -10.167 -0.104 -4.930 1.00 0.00 6 ALA A C 20
ATOM 21355 O O . ALA A 1 6 ? -10.230 -0.754 -3.887 1.00 0.00 6 ALA A O 20
ATOM 21362 N N . THR A 1 7 ? -11.182 0.620 -5.396 1.00 0.00 7 THR A N 20
ATOM 21363 C CA . THR A 1 7 ? -12.460 0.696 -4.696 1.00 0.00 7 THR A CA 20
ATOM 21364 C C . THR A 1 7 ? -12.260 0.963 -3.205 1.00 0.00 7 THR A C 20
ATOM 21365 O O . THR A 1 7 ? -13.053 0.521 -2.373 1.00 0.00 7 THR A O 20
ATOM 21376 N N . MET A 1 8 ? -11.195 1.686 -2.877 1.00 0.00 8 MET A N 20
ATOM 21377 C CA . MET A 1 8 ? -10.889 2.012 -1.489 1.00 0.00 8 MET A CA 20
ATOM 21378 C C . MET A 1 8 ? -11.440 3.385 -1.118 1.00 0.00 8 MET A C 20
ATOM 21379 O O . MET A 1 8 ? -11.816 4.169 -1.988 1.00 0.00 8 MET A O 20
ATOM 21393 N N . THR A 1 9 ? -11.483 3.668 0.179 1.00 0.00 9 THR A N 20
ATOM 21394 C CA . THR A 1 9 ? -11.988 4.946 0.666 1.00 0.00 9 THR A CA 20
ATOM 21395 C C . THR A 1 9 ? -10.842 5.865 1.077 1.00 0.00 9 THR A C 20
ATOM 21396 O O . THR A 1 9 ? -9.729 5.407 1.336 1.00 0.00 9 THR A O 20
ATOM 21407 N N . GLU A 1 10 ? -11.122 7.163 1.135 1.00 0.00 10 GLU A N 20
ATOM 21408 C CA . GLU A 1 10 ? -10.115 8.146 1.515 1.00 0.00 10 GLU A CA 20
ATOM 21409 C C . GLU A 1 10 ? -9.592 7.873 2.922 1.00 0.00 10 GLU A C 20
ATOM 21410 O O . GLU A 1 10 ? -8.432 8.152 3.229 1.00 0.00 10 GLU A O 20
ATOM 21422 N N . ASP A 1 11 ? -10.452 7.324 3.772 1.00 0.00 11 ASP A N 20
ATOM 21423 C CA . ASP A 1 11 ? -10.077 7.012 5.147 1.00 0.00 11 ASP A CA 20
ATOM 21424 C C . ASP A 1 11 ? -9.077 5.860 5.190 1.00 0.00 11 ASP A C 20
ATOM 21425 O O . ASP A 1 11 ? -8.227 5.796 6.077 1.00 0.00 11 ASP A O 20
ATOM 21434 N N . GLN A 1 12 ? -9.187 4.952 4.226 1.00 0.00 12 GLN A N 20
ATOM 21435 C CA . GLN A 1 12 ? -8.294 3.802 4.154 1.00 0.00 12 GLN A CA 20
ATOM 21436 C C . GLN A 1 12 ? -6.902 4.223 3.691 1.00 0.00 12 GLN A C 20
ATOM 21437 O O . GLN A 1 12 ? -5.897 3.858 4.302 1.00 0.00 12 GLN A O 20
ATOM 21451 N N . VAL A 1 13 ? -6.852 4.992 2.609 1.00 0.00 13 VAL A N 20
ATOM 21452 C CA . VAL A 1 13 ? -5.584 5.463 2.063 1.00 0.00 13 VAL A CA 20
ATOM 21453 C C . VAL A 1 13 ? -4.906 6.439 3.017 1.00 0.00 13 VAL A C 20
ATOM 21454 O O . VAL A 1 13 ? -3.678 6.491 3.098 1.00 0.00 13 VAL A O 20
ATOM 21467 N N . GLU A 1 14 ? -5.711 7.212 3.738 1.00 0.00 14 GLU A N 20
ATOM 21468 C CA . GLU A 1 14 ? -5.187 8.187 4.687 1.00 0.00 14 GLU A CA 20
ATOM 21469 C C . GLU A 1 14 ? -4.348 7.504 5.763 1.00 0.00 14 GLU A C 20
ATOM 21470 O O . GLU A 1 14 ? -3.319 8.029 6.188 1.00 0.00 14 GLU A O 20
ATOM 21482 N N . ILE A 1 15 ? -4.796 6.331 6.198 1.00 0.00 15 ILE A N 20
ATOM 21483 C CA . ILE A 1 15 ? -4.088 5.576 7.224 1.00 0.00 15 ILE A CA 20
ATOM 21484 C C . ILE A 1 15 ? -3.050 4.645 6.605 1.00 0.00 15 ILE A C 20
ATOM 21485 O O . ILE A 1 15 ? -2.008 4.375 7.203 1.00 0.00 15 ILE A O 20
ATOM 21501 N N . LEU A 1 16 ? -3.342 4.158 5.404 1.00 0.00 16 LEU A N 20
ATOM 21502 C CA . LEU A 1 16 ? -2.434 3.257 4.702 1.00 0.00 16 LEU A CA 20
ATOM 21503 C C . LEU A 1 16 ? -1.148 3.976 4.309 1.00 0.00 16 LEU A C 20
ATOM 21504 O O . LEU A 1 16 ? -0.053 3.428 4.443 1.00 0.00 16 LEU A O 20
ATOM 21520 N N . GLU A 1 17 ? -1.286 5.205 3.822 1.00 0.00 17 GLU A N 20
ATOM 21521 C CA . GLU A 1 17 ? -0.134 5.997 3.410 1.00 0.00 17 GLU A CA 20
ATOM 21522 C C . GLU A 1 17 ? 0.577 6.597 4.619 1.00 0.00 17 GLU A C 20
ATOM 21523 O O . GLU A 1 17 ? 1.790 6.798 4.601 1.00 0.00 17 GLU A O 20
ATOM 21535 N N . TYR A 1 18 ? -0.188 6.880 5.668 1.00 0.00 18 TYR A N 20
ATOM 21536 C CA . TYR A 1 18 ? 0.369 7.457 6.886 1.00 0.00 18 TYR A CA 20
ATOM 21537 C C . TYR A 1 18 ? 1.354 6.495 7.542 1.00 0.00 18 TYR A C 20
ATOM 21538 O O . TYR A 1 18 ? 2.369 6.914 8.097 1.00 0.00 18 TYR A O 20
ATOM 21556 N N . ASN A 1 19 ? 1.049 5.203 7.474 1.00 0.00 19 ASN A N 20
ATOM 21557 C CA . ASN A 1 19 ? 1.912 4.184 8.062 1.00 0.00 19 ASN A CA 20
ATOM 21558 C C . ASN A 1 19 ? 2.905 3.642 7.036 1.00 0.00 19 ASN A C 20
ATOM 21559 O O . ASN A 1 19 ? 3.484 2.572 7.228 1.00 0.00 19 ASN A O 20
ATOM 21570 N N . PHE A 1 20 ? 3.099 4.380 5.946 1.00 0.00 20 PHE A N 20
ATOM 21571 C CA . PHE A 1 20 ? 4.021 3.963 4.896 1.00 0.00 20 PHE A CA 20
ATOM 21572 C C . PHE A 1 20 ? 5.076 5.035 4.617 1.00 0.00 20 PHE A C 20
ATOM 21573 O O . PHE A 1 20 ? 6.148 4.735 4.093 1.00 0.00 20 PHE A O 20
ATOM 21590 N N . ASN A 1 21 ? 4.766 6.283 4.960 1.00 0.00 21 ASN A N 20
ATOM 21591 C CA . ASN A 1 21 ? 5.694 7.386 4.732 1.00 0.00 21 ASN A CA 20
ATOM 21592 C C . ASN A 1 21 ? 6.143 8.027 6.044 1.00 0.00 21 ASN A C 20
ATOM 21593 O O . ASN A 1 21 ? 7.208 8.637 6.111 1.00 0.00 21 ASN A O 20
ATOM 21604 N N . LYS A 1 22 ? 5.324 7.893 7.085 1.00 0.00 22 LYS A N 20
ATOM 21605 C CA . LYS A 1 22 ? 5.648 8.474 8.385 1.00 0.00 22 LYS A CA 20
ATOM 21606 C C . LYS A 1 22 ? 6.166 7.415 9.355 1.00 0.00 22 LYS A C 20
ATOM 21607 O O . LYS A 1 22 ? 7.106 7.662 10.112 1.00 0.00 22 LYS A O 20
ATOM 21626 N N . VAL A 1 23 ? 5.546 6.239 9.336 1.00 0.00 23 VAL A N 20
ATOM 21627 C CA . VAL A 1 23 ? 5.949 5.153 10.222 1.00 0.00 23 VAL A CA 20
ATOM 21628 C C . VAL A 1 23 ? 7.092 4.341 9.621 1.00 0.00 23 VAL A C 20
ATOM 21629 O O . VAL A 1 23 ? 8.228 4.412 10.089 1.00 0.00 23 VAL A O 20
ATOM 21642 N N . ASN A 1 24 ? 6.787 3.568 8.584 1.00 0.00 24 ASN A N 20
ATOM 21643 C CA . ASN A 1 24 ? 7.795 2.744 7.926 1.00 0.00 24 ASN A CA 20
ATOM 21644 C C . ASN A 1 24 ? 7.245 2.125 6.646 1.00 0.00 24 ASN A C 20
ATOM 21645 O O . ASN A 1 24 ? 6.033 2.029 6.462 1.00 0.00 24 ASN A O 20
ATOM 21656 N N . LYS A 1 25 ? 8.147 1.708 5.763 1.00 0.00 25 LYS A N 20
ATOM 21657 C CA . LYS A 1 25 ? 7.754 1.099 4.498 1.00 0.00 25 LYS A CA 20
ATOM 21658 C C . LYS A 1 25 ? 7.646 -0.417 4.630 1.00 0.00 25 LYS A C 20
ATOM 21659 O O . LYS A 1 25 ? 6.740 -1.036 4.072 1.00 0.00 25 LYS A O 20
ATOM 21678 N N . HIS A 1 26 ? 8.578 -1.011 5.370 1.00 0.00 26 HIS A N 20
ATOM 21679 C CA . HIS A 1 26 ? 8.586 -2.455 5.572 1.00 0.00 26 HIS A CA 20
ATOM 21680 C C . HIS A 1 26 ? 8.371 -2.804 7.043 1.00 0.00 26 HIS A C 20
ATOM 21681 O O . HIS A 1 26 ? 9.272 -3.315 7.709 1.00 0.00 26 HIS A O 20
ATOM 21696 N N . PRO A 1 27 ? 7.165 -2.533 7.574 1.00 0.00 27 PRO A N 20
ATOM 21697 C CA . PRO A 1 27 ? 6.836 -2.823 8.972 1.00 0.00 27 PRO A CA 20
ATOM 21698 C C . PRO A 1 27 ? 6.674 -4.316 9.230 1.00 0.00 27 PRO A C 20
ATOM 21699 O O . PRO A 1 27 ? 6.758 -5.129 8.308 1.00 0.00 27 PRO A O 20
ATOM 21710 N N . ASP A 1 28 ? 6.441 -4.673 10.489 1.00 0.00 28 ASP A N 20
ATOM 21711 C CA . ASP A 1 28 ? 6.265 -6.071 10.868 1.00 0.00 28 ASP A CA 20
ATOM 21712 C C . ASP A 1 28 ? 4.783 -6.411 11.004 1.00 0.00 28 ASP A C 20
ATOM 21713 O O . ASP A 1 28 ? 3.932 -5.523 10.993 1.00 0.00 28 ASP A O 20
ATOM 21722 N N . PRO A 1 29 ? 4.453 -7.709 11.135 1.00 0.00 29 PRO A N 20
ATOM 21723 C CA . PRO A 1 29 ? 3.064 -8.159 11.273 1.00 0.00 29 PRO A CA 20
ATOM 21724 C C . PRO A 1 29 ? 2.359 -7.506 12.456 1.00 0.00 29 PRO A C 20
ATOM 21725 O O . PRO A 1 29 ? 1.137 -7.357 12.459 1.00 0.00 29 PRO A O 20
ATOM 21736 N N . THR A 1 30 ? 3.137 -7.118 13.462 1.00 0.00 30 THR A N 20
ATOM 21737 C CA . THR A 1 30 ? 2.587 -6.480 14.652 1.00 0.00 30 THR A CA 20
ATOM 21738 C C . THR A 1 30 ? 2.037 -5.096 14.324 1.00 0.00 30 THR A C 20
ATOM 21739 O O . THR A 1 30 ? 0.905 -4.766 14.678 1.00 0.00 30 THR A O 20
ATOM 21750 N N . THR A 1 31 ? 2.846 -4.290 13.642 1.00 0.00 31 THR A N 20
ATOM 21751 C CA . THR A 1 31 ? 2.440 -2.941 13.265 1.00 0.00 31 THR A CA 20
ATOM 21752 C C . THR A 1 31 ? 1.315 -2.980 12.237 1.00 0.00 31 THR A C 20
ATOM 21753 O O . THR A 1 31 ? 0.353 -2.215 12.327 1.00 0.00 31 THR A O 20
ATOM 21764 N N . LEU A 1 32 ? 1.440 -3.874 11.263 1.00 0.00 32 LEU A N 20
ATOM 21765 C CA . LEU A 1 32 ? 0.432 -4.011 10.218 1.00 0.00 32 LEU A CA 20
ATOM 21766 C C . LEU A 1 32 ? -0.924 -4.374 10.814 1.00 0.00 32 LEU A C 20
ATOM 21767 O O . LEU A 1 32 ? -1.969 -4.005 10.278 1.00 0.00 32 LEU A O 20
ATOM 21783 N N . CYS A 1 33 ? -0.899 -5.099 11.928 1.00 0.00 33 CYS A N 20
ATOM 21784 C CA . CYS A 1 33 ? -2.126 -5.513 12.598 1.00 0.00 33 CYS A CA 20
ATOM 21785 C C . CYS A 1 33 ? -2.923 -4.302 13.072 1.00 0.00 33 CYS A C 20
ATOM 21786 O O . CYS A 1 33 ? -4.133 -4.222 12.863 1.00 0.00 33 CYS A O 20
ATOM 21794 N N . LEU A 1 34 ? -2.236 -3.360 13.711 1.00 0.00 34 LEU A N 20
ATOM 21795 C CA . LEU A 1 34 ? -2.880 -2.153 14.215 1.00 0.00 34 LEU A CA 20
ATOM 21796 C C . LEU A 1 34 ? -3.397 -1.292 13.067 1.00 0.00 34 LEU A C 20
ATOM 21797 O O . LEU A 1 34 ? -4.425 -0.627 13.191 1.00 0.00 34 LEU A O 20
ATOM 21813 N N . ILE A 1 35 ? -2.676 -1.308 11.951 1.00 0.00 35 ILE A N 20
ATOM 21814 C CA . ILE A 1 35 ? -3.061 -0.528 10.781 1.00 0.00 35 ILE A CA 20
ATOM 21815 C C . ILE A 1 35 ? -4.316 -1.100 10.129 1.00 0.00 35 ILE A C 20
ATOM 21816 O O . ILE A 1 35 ? -5.185 -0.357 9.675 1.00 0.00 35 ILE A O 20
ATOM 21832 N N . ALA A 1 36 ? -4.403 -2.426 10.087 1.00 0.00 36 ALA A N 20
ATOM 21833 C CA . ALA A 1 36 ? -5.552 -3.097 9.491 1.00 0.00 36 ALA A CA 20
ATOM 21834 C C . ALA A 1 36 ? -6.824 -2.816 10.284 1.00 0.00 36 ALA A C 20
ATOM 21835 O O . ALA A 1 36 ? -7.883 -2.565 9.709 1.00 0.00 36 ALA A O 20
ATOM 21842 N N . ALA A 1 37 ? -6.712 -2.861 11.607 1.00 0.00 37 ALA A N 20
ATOM 21843 C CA . ALA A 1 37 ? -7.852 -2.612 12.480 1.00 0.00 37 ALA A CA 20
ATOM 21844 C C . ALA A 1 37 ? -8.260 -1.142 12.444 1.00 0.00 37 ALA A C 20
ATOM 21845 O O . ALA A 1 37 ? -9.433 -0.809 12.612 1.00 0.00 37 ALA A O 20
ATOM 21852 N N . GLU A 1 38 ? -7.283 -0.267 12.226 1.00 0.00 38 GLU A N 20
ATOM 21853 C CA . GLU A 1 38 ? -7.540 1.167 12.169 1.00 0.00 38 GLU A CA 20
ATOM 21854 C C . GLU A 1 38 ? -8.338 1.529 10.919 1.00 0.00 38 GLU A C 20
ATOM 21855 O O . GLU A 1 38 ? -9.485 1.965 11.008 1.00 0.00 38 GLU A O 20
ATOM 21867 N N . ALA A 1 39 ? -7.721 1.345 9.757 1.00 0.00 39 ALA A N 20
ATOM 21868 C CA . ALA A 1 39 ? -8.372 1.652 8.489 1.00 0.00 39 ALA A CA 20
ATOM 21869 C C . ALA A 1 39 ? -9.645 0.830 8.312 1.00 0.00 39 ALA A C 20
ATOM 21870 O O . ALA A 1 39 ? -10.655 1.331 7.819 1.00 0.00 39 ALA A O 20
ATOM 21877 N N . GLY A 1 40 ? -9.587 -0.435 8.716 1.00 0.00 40 GLY A N 20
ATOM 21878 C CA . GLY A 1 40 ? -10.741 -1.307 8.593 1.00 0.00 40 GLY A CA 20
ATOM 21879 C C . GLY A 1 40 ? -10.505 -2.448 7.623 1.00 0.00 40 GLY A C 20
ATOM 21880 O O . GLY A 1 40 ? -11.434 -2.913 6.962 1.00 0.00 40 GLY A O 20
ATOM 21884 N N . LEU A 1 41 ? -9.258 -2.903 7.539 1.00 0.00 41 LEU A N 20
ATOM 21885 C CA . LEU A 1 41 ? -8.902 -3.998 6.644 1.00 0.00 41 LEU A CA 20
ATOM 21886 C C . LEU A 1 41 ? -8.193 -5.113 7.405 1.00 0.00 41 LEU A C 20
ATOM 21887 O O . LEU A 1 41 ? -8.123 -5.091 8.634 1.00 0.00 41 LEU A O 20
ATOM 21903 N N . THR A 1 42 ? -7.670 -6.086 6.667 1.00 0.00 42 THR A N 20
ATOM 21904 C CA . THR A 1 42 ? -6.966 -7.211 7.273 1.00 0.00 42 THR A CA 20
ATOM 21905 C C . THR A 1 42 ? -5.462 -7.093 7.053 1.00 0.00 42 THR A C 20
ATOM 21906 O O . THR A 1 42 ? -5.007 -6.328 6.203 1.00 0.00 42 THR A O 20
ATOM 21917 N N . GLU A 1 43 ? -4.695 -7.855 7.826 1.00 0.00 43 GLU A N 20
ATOM 21918 C CA . GLU A 1 43 ? -3.241 -7.836 7.716 1.00 0.00 43 GLU A CA 20
ATOM 21919 C C . GLU A 1 43 ? -2.795 -8.234 6.312 1.00 0.00 43 GLU A C 20
ATOM 21920 O O . GLU A 1 43 ? -1.757 -7.781 5.827 1.00 0.00 43 GLU A O 20
ATOM 21932 N N . GLU A 1 44 ? -3.585 -9.085 5.663 1.00 0.00 44 GLU A N 20
ATOM 21933 C CA . GLU A 1 44 ? -3.271 -9.543 4.315 1.00 0.00 44 GLU A CA 20
ATOM 21934 C C . GLU A 1 44 ? -3.549 -8.451 3.288 1.00 0.00 44 GLU A C 20
ATOM 21935 O O . GLU A 1 44 ? -2.776 -8.254 2.350 1.00 0.00 44 GLU A O 20
ATOM 21947 N N . GLN A 1 45 ? -4.658 -7.742 3.473 1.00 0.00 45 GLN A N 20
ATOM 21948 C CA . GLN A 1 45 ? -5.039 -6.668 2.562 1.00 0.00 45 GLN A CA 20
ATOM 21949 C C . GLN A 1 45 ? -4.006 -5.546 2.581 1.00 0.00 45 GLN A C 20
ATOM 21950 O O . GLN A 1 45 ? -3.610 -5.037 1.532 1.00 0.00 45 GLN A O 20
ATOM 21964 N N . THR A 1 46 ? -3.573 -5.167 3.778 1.00 0.00 46 THR A N 20
ATOM 21965 C CA . THR A 1 46 ? -2.586 -4.105 3.933 1.00 0.00 46 THR A CA 20
ATOM 21966 C C . THR A 1 46 ? -1.218 -4.553 3.428 1.00 0.00 46 THR A C 20
ATOM 21967 O O . THR A 1 46 ? -0.427 -3.743 2.945 1.00 0.00 46 THR A O 20
ATOM 21978 N N . GLN A 1 47 ? -0.946 -5.849 3.542 1.00 0.00 47 GLN A N 20
ATOM 21979 C CA . GLN A 1 47 ? 0.326 -6.407 3.097 1.00 0.00 47 GLN A CA 20
ATOM 21980 C C . GLN A 1 47 ? 0.537 -6.161 1.606 1.00 0.00 47 GLN A C 20
ATOM 21981 O O . GLN A 1 47 ? 1.636 -5.814 1.174 1.00 0.00 47 GLN A O 20
ATOM 21995 N N . LYS A 1 48 ? -0.523 -6.344 0.825 1.00 0.00 48 LYS A N 20
ATOM 21996 C CA . LYS A 1 48 ? -0.453 -6.143 -0.618 1.00 0.00 48 LYS A CA 20
ATOM 21997 C C . LYS A 1 48 ? -0.278 -4.666 -0.954 1.00 0.00 48 LYS A C 20
ATOM 21998 O O . LYS A 1 48 ? 0.453 -4.311 -1.879 1.00 0.00 48 LYS A O 20
ATOM 22017 N N . TRP A 1 49 ? -0.954 -3.807 -0.198 1.00 0.00 49 TRP A N 20
ATOM 22018 C CA . TRP A 1 49 ? -0.874 -2.367 -0.416 1.00 0.00 49 TRP A CA 20
ATOM 22019 C C . TRP A 1 49 ? 0.561 -1.873 -0.269 1.00 0.00 49 TRP A C 20
ATOM 22020 O O . TRP A 1 49 ? 1.064 -1.134 -1.117 1.00 0.00 49 TRP A O 20
ATOM 22041 N N . PHE A 1 50 ? 1.215 -2.282 0.813 1.00 0.00 50 PHE A N 20
ATOM 22042 C CA . PHE A 1 50 ? 2.593 -1.880 1.071 1.00 0.00 50 PHE A CA 20
ATOM 22043 C C . PHE A 1 50 ? 3.537 -2.457 0.021 1.00 0.00 50 PHE A C 20
ATOM 22044 O O . PHE A 1 50 ? 4.564 -1.859 -0.301 1.00 0.00 50 PHE A O 20
ATOM 22061 N N . LYS A 1 51 ? 3.185 -3.624 -0.507 1.00 0.00 51 LYS A N 20
ATOM 22062 C CA . LYS A 1 51 ? 4.002 -4.283 -1.519 1.00 0.00 51 LYS A CA 20
ATOM 22063 C C . LYS A 1 51 ? 3.896 -3.563 -2.861 1.00 0.00 51 LYS A C 20
ATOM 22064 O O . LYS A 1 51 ? 4.907 -3.248 -3.488 1.00 0.00 51 LYS A O 20
ATOM 22083 N N . GLN A 1 52 ? 2.6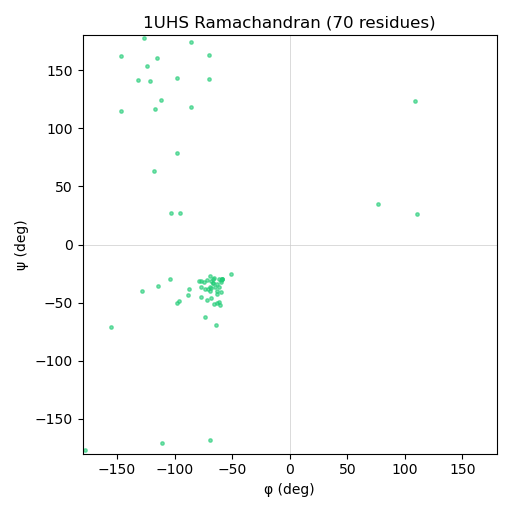66 -3.310 -3.296 1.00 0.00 52 GLN A N 20
ATOM 22084 C CA . GLN A 1 52 ? 2.429 -2.631 -4.564 1.00 0.00 52 GLN A CA 20
ATOM 22085 C C . GLN A 1 52 ? 2.921 -1.187 -4.511 1.00 0.00 52 GLN A C 20
ATOM 22086 O O . GLN A 1 52 ? 3.575 -0.709 -5.437 1.00 0.00 52 GLN A O 20
ATOM 22100 N N . ARG A 1 53 ? 2.600 -0.496 -3.420 1.00 0.00 53 ARG A N 20
ATOM 22101 C CA . ARG A 1 53 ? 3.009 0.893 -3.248 1.00 0.00 53 ARG A CA 20
ATOM 22102 C C . ARG A 1 53 ? 4.528 1.024 -3.292 1.00 0.00 53 ARG A C 20
ATOM 22103 O O . ARG A 1 53 ? 5.060 2.049 -3.722 1.00 0.00 53 ARG A O 20
ATOM 22124 N N . LEU A 1 54 ? 5.222 -0.017 -2.847 1.00 0.00 54 LEU A N 20
ATOM 22125 C CA . LEU A 1 54 ? 6.680 -0.017 -2.836 1.00 0.00 54 LEU A CA 20
ATOM 22126 C C . LEU A 1 54 ? 7.235 0.115 -4.251 1.00 0.00 54 LEU A C 20
ATOM 22127 O O . LEU A 1 54 ? 8.196 0.847 -4.485 1.00 0.00 54 LEU A O 20
ATOM 22143 N N . ALA A 1 55 ? 6.624 -0.599 -5.190 1.00 0.00 55 ALA A N 20
ATOM 22144 C CA . ALA A 1 55 ? 7.056 -0.562 -6.582 1.00 0.00 55 ALA A CA 20
ATOM 22145 C C . ALA A 1 55 ? 6.968 0.852 -7.148 1.00 0.00 55 ALA A C 20
ATOM 22146 O O . ALA A 1 55 ? 7.774 1.245 -7.993 1.00 0.00 55 ALA A O 20
ATOM 22153 N N . GLU A 1 56 ? 5.985 1.613 -6.677 1.00 0.00 56 GLU A N 20
ATOM 22154 C CA . GLU A 1 56 ? 5.793 2.983 -7.137 1.00 0.00 56 GLU A CA 20
ATOM 22155 C C . GLU A 1 56 ? 6.664 3.951 -6.343 1.00 0.00 56 GLU A C 20
ATOM 22156 O O . GLU A 1 56 ? 7.158 4.942 -6.882 1.00 0.00 56 GLU A O 20
ATOM 22168 N N . TRP A 1 57 ? 6.847 3.659 -5.059 1.00 0.00 57 TRP A N 20
ATOM 22169 C CA . TRP A 1 57 ? 7.659 4.504 -4.191 1.00 0.00 57 TRP A CA 20
ATOM 22170 C C . TRP A 1 57 ? 9.095 4.585 -4.697 1.00 0.00 57 TRP A C 20
ATOM 22171 O O . TRP A 1 57 ? 9.760 5.610 -4.547 1.00 0.00 57 TRP A O 20
ATOM 22192 N N . ARG A 1 58 ? 9.568 3.497 -5.298 1.00 0.00 58 ARG A N 20
ATOM 22193 C CA . ARG A 1 58 ? 10.925 3.444 -5.826 1.00 0.00 58 ARG A CA 20
ATOM 22194 C C . ARG A 1 58 ? 11.077 4.372 -7.027 1.00 0.00 58 ARG A C 20
ATOM 22195 O O . ARG A 1 58 ? 12.099 5.042 -7.182 1.00 0.00 58 ARG A O 20
ATOM 22216 N N . ARG A 1 59 ? 10.056 4.407 -7.877 1.00 0.00 59 ARG A N 20
ATOM 22217 C CA . ARG A 1 59 ? 10.078 5.252 -9.065 1.00 0.00 59 ARG A CA 20
ATOM 22218 C C . ARG A 1 59 ? 10.003 6.728 -8.683 1.00 0.00 59 ARG A C 20
ATOM 22219 O O . ARG A 1 59 ? 10.617 7.577 -9.328 1.00 0.00 59 ARG A O 20
ATOM 22240 N N . SER A 1 60 ? 9.248 7.024 -7.631 1.00 0.00 60 SER A N 20
ATOM 22241 C CA . SER A 1 60 ? 9.095 8.398 -7.165 1.00 0.00 60 SER A CA 20
ATOM 22242 C C . SER A 1 60 ? 10.379 8.892 -6.505 1.00 0.00 60 SER A C 20
ATOM 22243 O O . SER A 1 60 ? 10.919 9.934 -6.878 1.00 0.00 60 SER A O 20
ATOM 22251 N N . GLU A 1 61 ? 10.864 8.136 -5.526 1.00 0.00 61 GLU A N 20
ATOM 22252 C CA . GLU A 1 61 ? 12.086 8.496 -4.817 1.00 0.00 61 GLU A CA 20
ATOM 22253 C C . GLU A 1 61 ? 13.294 8.423 -5.744 1.00 0.00 61 GLU A C 20
ATOM 22254 O O . GLU A 1 61 ? 14.077 9.369 -5.835 1.00 0.00 61 GLU A O 20
ATOM 22266 N N . GLY A 1 62 ? 13.437 7.295 -6.433 1.00 0.00 62 GLY A N 20
ATOM 22267 C CA . GLY A 1 62 ? 14.552 7.119 -7.346 1.00 0.00 62 GLY A CA 20
ATOM 22268 C C . GLY A 1 62 ? 15.576 6.127 -6.828 1.00 0.00 62 GLY A C 20
ATOM 22269 O O . GLY A 1 62 ? 16.364 6.446 -5.939 1.00 0.00 62 GLY A O 20
ATOM 22273 N N . LEU A 1 63 ? 15.564 4.922 -7.388 1.00 0.00 63 LEU A N 20
ATOM 22274 C CA . LEU A 1 63 ? 16.499 3.879 -6.978 1.00 0.00 63 LEU A CA 20
ATOM 22275 C C . LEU A 1 63 ? 17.277 3.345 -8.180 1.00 0.00 63 LEU A C 20
ATOM 22276 O O . LEU A 1 63 ? 16.686 2.980 -9.197 1.00 0.00 63 LEU A O 20
ATOM 22292 N N . PRO A 1 64 ? 18.618 3.287 -8.083 1.00 0.00 64 PRO A N 20
ATOM 22293 C CA . PRO A 1 64 ? 19.465 2.792 -9.172 1.00 0.00 64 PRO A CA 20
ATOM 22294 C C . PRO A 1 64 ? 19.386 1.277 -9.324 1.00 0.00 64 PRO A C 20
ATOM 22295 O O . PRO A 1 64 ? 18.724 0.598 -8.539 1.00 0.00 64 PRO A O 20
ATOM 22306 N N . SER A 1 65 ? 20.066 0.754 -10.339 1.00 0.00 65 SER A N 20
ATOM 22307 C CA . SER A 1 65 ? 20.074 -0.682 -10.594 1.00 0.00 65 SER A CA 20
ATOM 22308 C C . SER A 1 65 ? 20.991 -1.019 -11.765 1.00 0.00 65 SER A C 20
ATOM 22309 O O . SER A 1 65 ? 20.631 -0.824 -12.926 1.00 0.00 65 SER A O 20
ATOM 22317 N N . GLU A 1 66 ? 22.179 -1.528 -11.452 1.00 0.00 66 GLU A N 20
ATOM 22318 C CA . GLU A 1 66 ? 23.149 -1.893 -12.478 1.00 0.00 66 GLU A CA 20
ATOM 22319 C C . GLU A 1 66 ? 23.512 -3.371 -12.383 1.00 0.00 66 GLU A C 20
ATOM 22320 O O . GLU A 1 66 ? 23.580 -4.071 -13.393 1.00 0.00 66 GLU A O 20
ATOM 22332 N N . CYS A 1 67 ? 23.743 -3.840 -11.161 1.00 0.00 67 CYS A N 20
ATOM 22333 C CA . CYS A 1 67 ? 24.100 -5.236 -10.932 1.00 0.00 67 CYS A CA 20
ATOM 22334 C C . CYS A 1 67 ? 22.999 -5.959 -10.164 1.00 0.00 67 CYS A C 20
ATOM 22335 O O . CYS A 1 67 ? 21.997 -5.356 -9.778 1.00 0.00 67 CYS A O 20
ATOM 22343 N N . ARG A 1 68 ? 23.191 -7.256 -9.945 1.00 0.00 68 ARG A N 20
ATOM 22344 C CA . ARG A 1 68 ? 22.215 -8.063 -9.223 1.00 0.00 68 ARG A CA 20
ATOM 22345 C C . ARG A 1 68 ? 22.780 -8.533 -7.886 1.00 0.00 68 ARG A C 20
ATOM 22346 O O . ARG A 1 68 ? 22.439 -9.612 -7.401 1.00 0.00 68 ARG A O 20
ATOM 22367 N N . SER A 1 69 ? 23.644 -7.715 -7.295 1.00 0.00 69 SER A N 20
ATOM 22368 C CA . SER A 1 69 ? 24.257 -8.045 -6.013 1.00 0.00 69 SER A CA 20
ATOM 22369 C C . SER A 1 69 ? 23.416 -7.516 -4.856 1.00 0.00 69 SER A C 20
ATOM 22370 O O . SER A 1 69 ? 22.840 -6.432 -4.939 1.00 0.00 69 SER A O 20
ATOM 22378 N N . VAL A 1 70 ? 23.351 -8.289 -3.776 1.00 0.00 70 VAL A N 20
ATOM 22379 C CA . VAL A 1 70 ? 22.581 -7.897 -2.602 1.00 0.00 70 VAL A CA 20
ATOM 22380 C C . VAL A 1 70 ? 23.440 -7.110 -1.618 1.00 0.00 70 VAL A C 20
ATOM 22381 O O . VAL A 1 70 ? 22.945 -6.233 -0.910 1.00 0.00 70 VAL A O 20
ATOM 22394 N N . THR A 1 71 ? 24.730 -7.431 -1.578 1.00 0.00 71 THR A N 20
ATOM 22395 C CA . THR A 1 71 ? 25.658 -6.753 -0.680 1.00 0.00 71 THR A CA 20
ATOM 22396 C C . THR A 1 71 ? 25.786 -5.277 -1.042 1.00 0.00 71 THR A C 20
ATOM 22397 O O . THR A 1 71 ? 26.565 -4.909 -1.921 1.00 0.00 71 THR A O 20
ATOM 22408 N N . ASP A 1 72 ? 25.016 -4.436 -0.359 1.00 0.00 72 ASP A N 20
ATOM 22409 C CA . ASP A 1 72 ? 25.042 -3.000 -0.608 1.00 0.00 72 ASP A CA 20
ATOM 22410 C C . ASP A 1 72 ? 24.788 -2.220 0.678 1.00 0.00 72 ASP A C 20
ATOM 22411 O O . ASP A 1 72 ? 25.475 -1.201 0.896 1.00 0.00 72 ASP A O 20
#

InterPro domains:
  IPR001356 Homeodomain [PF00046] (9-60)
  IPR001356 Homeodomain [PS50071] (10-61)
  IPR001356 Homeodomain [SM00389] (3-65)
  IPR001356 Homeodomain [cd00086] (10-62)
  IPR009057 Homedomain-like superfamily [SSF46689] (9-66)
  IPR039162 Homeodomain-only protein [PTHR21408] (3-73)

GO terms:
  GO:0005737 cytoplasm (C, EXP)
  GO:0005634 nucleus (C, IDA)
  GO:0000122 negative regulation of transcription by RNA polymerase II (P, IDA)
  GO:0035033 histone deacetylase regulator activity (F, IGI)
  GO:0000122 negative regulation of transcription by RNA polymerase II (P, IGI)
  GO:0001829 trophectodermal cell differentiation (P, IMP)
  GO:0043415 positive regulation of skeletal muscle tissue regeneration (P, IMP)
  GO:0051155 positive regulation of striated muscle cell differentiation (P, IMP)
  GO:0048286 lung alveolus development (P, IMP)
  GO:0007507 heart development (P, IMP)
  GO:0008016 regulation of heart contraction (P, IMP)
  GO:0005515 protein binding (F, IPI)
  GO:1903598 positive regulation of gap junction assembly (P, IMP)